Protein AF-L1IM01-F1 (afdb_monomer_lite)

Radius of gyration: 44.78 Å; chains: 1; bounding box: 103×91×122 Å

Structure (mmCIF, N/CA/C/O backbone):
data_AF-L1IM01-F1
#
_entry.id   AF-L1IM01-F1
#
loop_
_atom_site.group_PDB
_atom_site.id
_atom_site.type_symbol
_atom_site.label_atom_id
_atom_site.label_alt_id
_atom_site.label_comp_id
_atom_site.label_asym_id
_atom_site.label_entity_id
_atom_site.label_seq_id
_atom_site.pdbx_PDB_ins_code
_atom_site.Cartn_x
_atom_site.Cartn_y
_atom_site.Cartn_z
_atom_site.occupancy
_atom_site.B_iso_or_equiv
_atom_site.auth_seq_id
_atom_site.auth_comp_id
_atom_site.auth_asym_id
_atom_site.auth_atom_id
_atom_site.pdbx_PDB_model_num
ATOM 1 N N . MET A 1 1 ? -4.701 59.726 22.474 1.00 32.50 1 MET A N 1
ATOM 2 C CA . MET A 1 1 ? -5.025 58.864 23.628 1.00 32.50 1 MET A CA 1
ATOM 3 C C . MET A 1 1 ? -6.215 58.019 23.221 1.00 32.50 1 MET A C 1
ATOM 5 O O . MET A 1 1 ? -7.288 58.574 23.057 1.00 32.50 1 MET A O 1
ATOM 9 N N . ALA A 1 2 ? -5.996 56.740 22.923 1.00 28.56 2 ALA A N 1
ATOM 10 C CA . ALA A 1 2 ? -7.061 55.794 22.600 1.00 28.56 2 ALA A CA 1
ATOM 11 C C . ALA A 1 2 ? -7.209 54.854 23.800 1.00 28.56 2 ALA A C 1
ATOM 13 O O . ALA A 1 2 ? -6.206 54.320 24.277 1.00 28.56 2 ALA A O 1
ATOM 14 N N . GLU A 1 3 ? -8.427 54.742 24.324 1.00 34.56 3 GLU A N 1
ATOM 15 C CA . GLU A 1 3 ? -8.727 53.979 25.531 1.00 34.56 3 GLU A CA 1
ATOM 16 C C . GLU A 1 3 ? -8.443 52.489 25.339 1.00 34.56 3 GLU A C 1
ATOM 18 O O . GLU A 1 3 ? -8.772 51.875 24.322 1.00 34.56 3 GLU A O 1
ATOM 23 N N . PHE A 1 4 ? -7.792 51.921 26.350 1.00 34.50 4 PHE A N 1
ATOM 24 C CA . PHE A 1 4 ? -7.497 50.502 26.442 1.00 34.50 4 PHE A CA 1
ATOM 25 C C . PHE A 1 4 ? -8.826 49.744 26.624 1.00 34.50 4 PHE A C 1
ATOM 27 O O . PHE A 1 4 ? -9.566 50.072 27.551 1.00 34.50 4 PHE A O 1
ATOM 34 N N . PRO A 1 5 ? -9.176 48.757 25.777 1.00 50.53 5 PRO A N 1
ATOM 35 C CA . PRO A 1 5 ? -10.494 48.132 25.842 1.00 50.53 5 PRO A CA 1
ATOM 36 C C . PRO A 1 5 ? -10.705 47.406 27.175 1.00 50.53 5 PRO A C 1
ATOM 38 O O . PRO A 1 5 ? -9.926 46.516 27.524 1.00 50.53 5 PRO A O 1
ATOM 41 N N . GLN A 1 6 ? -11.791 47.748 27.876 1.00 43.81 6 GLN A N 1
ATOM 42 C CA . GLN A 1 6 ? -12.185 47.215 29.191 1.00 43.81 6 GLN A CA 1
ATOM 43 C C . GLN A 1 6 ? -12.119 45.676 29.267 1.00 43.81 6 GLN A C 1
ATOM 45 O O . GLN A 1 6 ? -11.682 45.117 30.266 1.00 43.81 6 GLN A O 1
ATOM 50 N N . VAL A 1 7 ? -12.417 44.993 28.157 1.00 44.59 7 VAL A N 1
ATOM 51 C CA . VAL A 1 7 ? -12.363 43.527 28.009 1.00 44.59 7 VAL A CA 1
ATOM 52 C C . VAL A 1 7 ? -10.981 42.941 28.334 1.00 44.59 7 VAL A C 1
ATOM 54 O O . VAL A 1 7 ? -10.880 41.853 28.900 1.00 44.59 7 VAL A O 1
ATOM 57 N N . TRP A 1 8 ? -9.900 43.653 28.006 1.00 46.19 8 TRP A N 1
ATOM 58 C CA . TRP A 1 8 ? -8.539 43.214 28.323 1.00 46.19 8 TRP A CA 1
ATOM 59 C C . TRP A 1 8 ? -8.187 43.439 29.790 1.00 46.19 8 TRP A C 1
ATOM 61 O O . TRP A 1 8 ? -7.461 42.632 30.372 1.00 46.19 8 TRP A O 1
ATOM 71 N N . LEU A 1 9 ? -8.725 44.498 30.397 1.00 50.19 9 LEU A N 1
ATOM 72 C CA . LEU A 1 9 ? -8.565 44.762 31.822 1.00 50.19 9 LEU A CA 1
ATOM 73 C C . LEU A 1 9 ? -9.321 43.712 32.646 1.00 50.19 9 LEU A C 1
ATOM 75 O O . LEU A 1 9 ? -8.747 43.139 33.568 1.00 50.19 9 LEU A O 1
ATOM 79 N N . ASP A 1 10 ? -10.540 43.363 32.238 1.00 49.91 10 ASP A N 1
ATOM 80 C CA . ASP A 1 10 ? -11.359 42.328 32.877 1.00 49.91 10 ASP A CA 1
ATOM 81 C C . ASP A 1 10 ? -10.718 40.939 32.755 1.00 49.91 10 ASP A C 1
ATOM 83 O O . ASP A 1 10 ? -10.704 40.165 33.714 1.00 49.91 10 ASP A O 1
ATOM 87 N N . TYR A 1 11 ? -10.093 40.637 31.612 1.00 44.22 11 TYR A N 1
ATOM 88 C CA . TYR A 1 11 ? -9.319 39.409 31.426 1.00 44.22 11 TYR A CA 1
ATOM 89 C C . TYR A 1 11 ? -8.069 39.362 32.323 1.00 44.22 11 TYR A C 1
ATOM 91 O O . TYR A 1 11 ? -7.767 38.324 32.917 1.00 44.22 11 TYR A O 1
ATOM 99 N N . LEU A 1 12 ? -7.352 40.480 32.473 1.00 44.88 12 LEU A N 1
ATOM 100 C CA . LEU A 1 12 ? -6.171 40.576 33.341 1.00 44.88 12 LEU A CA 1
ATOM 101 C C . LEU A 1 12 ? -6.541 40.502 34.833 1.00 44.88 12 LEU A C 1
ATOM 103 O O . LEU A 1 12 ? -5.864 39.820 35.608 1.00 44.88 12 LEU A O 1
ATOM 107 N N . VAL A 1 13 ? -7.645 41.130 35.238 1.00 54.41 13 VAL A N 1
ATOM 108 C CA . VAL A 1 13 ? -8.192 41.049 36.601 1.00 54.41 13 VAL A CA 1
ATOM 109 C C . VAL A 1 13 ? -8.675 39.624 36.902 1.00 54.41 13 VAL A C 1
ATOM 111 O O . VAL A 1 13 ? -8.280 39.049 37.915 1.00 54.41 13 VAL A O 1
ATOM 114 N N . ALA A 1 14 ? -9.408 38.979 35.991 1.00 47.88 14 ALA A N 1
ATOM 115 C CA . ALA A 1 14 ? -9.826 37.583 36.149 1.00 47.88 14 ALA A CA 1
ATOM 116 C C . ALA A 1 14 ? -8.636 36.603 36.181 1.00 47.88 14 ALA A C 1
ATOM 118 O O . ALA A 1 14 ? -8.644 35.622 36.930 1.00 47.88 14 ALA A O 1
ATOM 119 N N . SER A 1 15 ? -7.580 36.870 35.405 1.00 39.72 15 SER A N 1
ATOM 120 C CA . SER A 1 15 ? -6.385 36.024 35.367 1.00 39.72 15 SER A CA 1
ATOM 121 C C . SER A 1 15 ? -5.456 36.229 36.573 1.00 39.72 15 SER A C 1
ATOM 123 O O . SER A 1 15 ? -4.701 35.313 36.903 1.00 39.72 15 SER A O 1
ATOM 125 N N . SER A 1 16 ? -5.510 37.386 37.243 1.00 41.72 16 SER A N 1
ATOM 126 C CA . SER A 1 16 ? -4.731 37.686 38.459 1.00 41.72 16 SER A CA 1
ATOM 127 C C . SER A 1 16 ? -5.384 37.179 39.751 1.00 41.72 16 SER A C 1
ATOM 129 O O . SER A 1 16 ? -4.685 36.945 40.734 1.00 41.72 16 SER A O 1
ATOM 131 N N . GLN A 1 17 ? -6.697 36.923 39.742 1.00 48.38 17 GLN A N 1
ATOM 132 C CA . GLN A 1 17 ? -7.424 36.323 40.870 1.00 48.38 17 GLN A CA 1
ATOM 133 C C . GLN A 1 17 ? -7.305 34.785 40.933 1.00 48.38 17 GLN A C 1
ATOM 135 O O . GLN A 1 17 ? -7.686 34.157 41.924 1.00 48.38 17 GLN A O 1
ATOM 140 N N . GLY A 1 18 ? -6.745 34.145 39.901 1.00 44.31 18 GLY A N 1
ATOM 141 C CA . GLY A 1 18 ? -6.463 32.710 39.901 1.00 44.31 18 GLY A CA 1
ATOM 142 C C . GLY A 1 18 ? -5.212 32.368 40.716 1.00 44.31 18 GLY A C 1
ATOM 143 O O . GLY A 1 18 ? -4.132 32.876 40.428 1.00 44.31 18 GLY A O 1
ATOM 144 N N . LYS A 1 19 ? -5.331 31.462 41.704 1.00 41.28 19 LYS A N 1
ATOM 145 C CA . LYS A 1 19 ? -4.201 30.947 42.511 1.00 41.28 19 LYS A CA 1
ATOM 146 C C . LYS A 1 19 ? -2.982 30.633 41.622 1.00 41.28 19 LYS A C 1
ATOM 148 O O . LYS A 1 19 ? -3.082 29.846 40.677 1.00 41.28 19 LYS A O 1
ATOM 153 N N . GLY A 1 20 ? -1.840 31.242 41.956 1.00 46.25 20 GLY A N 1
ATOM 154 C CA . GLY A 1 20 ? -0.630 31.413 41.131 1.00 46.25 20 GLY A CA 1
ATOM 155 C C . GLY A 1 20 ? 0.156 30.168 40.694 1.00 46.25 20 GLY A C 1
ATOM 156 O O . GLY A 1 20 ? 1.325 30.293 40.346 1.00 46.25 20 GLY A O 1
ATOM 157 N N . HIS A 1 21 ? -0.455 28.983 40.662 1.00 43.81 21 HIS A N 1
ATOM 158 C CA . HIS A 1 21 ? 0.181 27.748 40.190 1.00 43.81 21 HIS A CA 1
ATOM 159 C C . HIS A 1 21 ? -0.423 27.186 38.903 1.00 43.81 21 HIS A C 1
ATOM 161 O O . HIS A 1 21 ? 0.172 26.307 38.300 1.00 43.81 21 HIS A O 1
ATOM 167 N N . ARG A 1 22 ? -1.524 27.735 38.375 1.00 44.56 22 ARG A N 1
ATOM 168 C CA . ARG A 1 22 ? -2.236 27.126 37.232 1.00 44.56 22 ARG A CA 1
ATOM 169 C C . ARG A 1 22 ? -1.385 26.972 35.961 1.00 44.56 22 ARG A C 1
ATOM 171 O O . ARG A 1 22 ? -1.514 25.977 35.248 1.00 44.56 22 ARG A O 1
ATOM 178 N N . LEU A 1 23 ? -0.502 27.935 35.687 1.00 41.69 23 LEU A N 1
ATOM 179 C CA . LEU A 1 23 ? 0.423 27.874 34.550 1.00 41.69 23 LEU A CA 1
ATOM 180 C C . LEU A 1 23 ? 1.587 26.905 34.819 1.00 41.69 23 LEU A C 1
ATOM 182 O O . LEU A 1 23 ? 1.996 26.175 33.923 1.00 41.69 23 LEU A O 1
ATOM 186 N N . GLN A 1 24 ? 2.076 26.861 36.062 1.00 43.66 24 GLN A N 1
ATOM 187 C CA . GLN A 1 24 ? 3.144 25.965 36.507 1.00 43.66 24 GLN A CA 1
ATOM 188 C C . GLN A 1 24 ? 2.681 24.503 36.543 1.00 43.66 24 GLN A C 1
ATOM 190 O O . GLN A 1 24 ? 3.373 23.647 36.007 1.00 43.66 24 GLN A O 1
ATOM 195 N N . ASP A 1 25 ? 1.475 24.238 37.041 1.00 47.69 25 ASP A N 1
ATOM 196 C CA . ASP A 1 25 ? 0.824 22.926 37.038 1.00 47.69 25 ASP A CA 1
ATOM 197 C C . ASP A 1 25 ? 0.539 22.459 35.608 1.00 47.69 25 ASP A C 1
ATOM 199 O O . ASP A 1 25 ? 0.701 21.285 35.286 1.00 47.69 25 ASP A O 1
ATOM 203 N N . SER A 1 26 ? 0.168 23.382 34.712 1.00 46.34 26 SER A N 1
ATOM 204 C CA . SER A 1 26 ? -0.025 23.071 33.291 1.00 46.34 26 SER A CA 1
ATOM 205 C C . SER A 1 26 ? 1.301 22.762 32.586 1.00 46.34 26 SER A C 1
ATOM 207 O O . SER A 1 26 ? 1.350 21.857 31.753 1.00 46.34 26 SER A O 1
ATOM 209 N N . LEU A 1 27 ? 2.384 23.459 32.944 1.00 44.25 27 LEU A N 1
ATOM 210 C CA . LEU A 1 27 ? 3.732 23.233 32.413 1.00 44.25 27 LEU A CA 1
ATOM 211 C C . LEU A 1 27 ? 4.379 21.957 32.973 1.00 44.25 27 LEU A C 1
ATOM 213 O O . LEU A 1 27 ? 4.959 21.196 32.203 1.00 44.25 27 LEU A O 1
ATOM 217 N N . GLU A 1 28 ? 4.237 21.658 34.265 1.00 48.12 28 GLU A N 1
ATOM 218 C CA . GLU A 1 28 ? 4.699 20.400 34.869 1.00 48.12 28 GLU A CA 1
ATOM 219 C C . GLU A 1 28 ? 3.874 19.207 34.377 1.00 48.12 28 GLU A C 1
ATOM 221 O O . GLU A 1 28 ? 4.444 18.158 34.060 1.00 48.12 28 GLU A O 1
ATOM 226 N N . ALA A 1 29 ? 2.557 19.365 34.199 1.00 51.66 29 ALA A N 1
ATOM 227 C CA . ALA A 1 29 ? 1.712 18.362 33.553 1.00 51.66 29 ALA A CA 1
ATOM 228 C C . ALA A 1 29 ? 2.101 18.147 32.081 1.00 51.66 29 ALA A C 1
ATOM 230 O O . ALA A 1 29 ? 2.089 17.014 31.602 1.00 51.66 29 ALA A O 1
ATOM 231 N N . ALA A 1 30 ? 2.482 19.198 31.350 1.00 43.62 30 ALA A N 1
ATOM 232 C CA . ALA A 1 30 ? 2.964 19.080 29.975 1.00 43.62 30 ALA A CA 1
ATOM 233 C C . ALA A 1 30 ? 4.347 18.409 29.905 1.00 43.62 30 ALA A C 1
ATOM 235 O O . ALA A 1 30 ? 4.568 17.522 29.078 1.00 43.62 30 ALA A O 1
ATOM 236 N N . TRP A 1 31 ? 5.266 18.755 30.807 1.00 45.91 31 TRP A N 1
ATOM 237 C CA . TRP A 1 31 ? 6.619 18.196 30.833 1.00 45.91 31 TRP A CA 1
ATOM 238 C C . TRP A 1 31 ? 6.627 16.715 31.237 1.00 45.91 31 TRP A C 1
ATOM 240 O O . TRP A 1 31 ? 7.283 15.891 30.596 1.00 45.91 31 TRP A O 1
ATOM 250 N N . THR A 1 32 ? 5.803 16.334 32.216 1.00 50.44 32 THR A N 1
ATOM 251 C CA . THR A 1 32 ? 5.577 14.926 32.585 1.00 50.44 32 THR A CA 1
ATOM 252 C C . THR A 1 32 ? 4.856 14.135 31.483 1.00 50.44 32 THR A C 1
ATOM 254 O O . THR A 1 32 ? 5.145 12.950 31.287 1.00 50.44 32 THR A O 1
ATOM 257 N N . LYS A 1 33 ? 3.993 14.768 30.674 1.00 51.75 33 LYS A N 1
ATOM 258 C CA . LYS A 1 33 ? 3.391 14.156 29.467 1.00 51.75 33 LYS A CA 1
ATOM 259 C C . LYS A 1 33 ? 4.405 13.883 28.351 1.00 51.75 33 LYS A C 1
ATOM 261 O O . LYS A 1 33 ? 4.327 12.838 27.708 1.00 51.75 33 LYS A O 1
ATOM 266 N N . ILE A 1 34 ? 5.379 14.771 28.152 1.00 42.12 34 ILE A N 1
ATOM 267 C CA . ILE A 1 34 ? 6.451 14.603 27.154 1.00 42.12 34 ILE A CA 1
ATOM 268 C C . ILE A 1 34 ? 7.449 13.527 27.602 1.00 42.12 34 ILE A C 1
ATOM 270 O O . ILE A 1 34 ? 7.814 12.651 26.817 1.00 42.12 34 ILE A O 1
ATOM 274 N N . ALA A 1 35 ? 7.840 13.535 28.881 1.00 46.06 35 ALA A N 1
ATOM 275 C CA . ALA A 1 35 ? 8.733 12.528 29.455 1.00 46.06 35 ALA A CA 1
ATOM 276 C C . ALA A 1 35 ? 8.106 11.119 29.502 1.00 46.06 35 ALA A C 1
ATOM 278 O O . ALA A 1 35 ? 8.828 10.126 29.451 1.00 46.06 35 ALA A O 1
ATOM 279 N N . SER A 1 36 ? 6.772 11.013 29.540 1.00 51.41 36 SER A N 1
ATOM 280 C CA . SER A 1 36 ? 6.044 9.733 29.590 1.00 51.41 36 SER A CA 1
ATOM 281 C C . SER A 1 36 ? 5.772 9.078 28.225 1.00 51.41 36 SER A C 1
ATOM 283 O O . SER A 1 36 ? 4.964 8.156 28.149 1.00 51.41 36 SER A O 1
ATOM 285 N N . GLN A 1 37 ? 6.443 9.510 27.145 1.00 46.50 37 GLN A N 1
ATOM 286 C CA . GLN A 1 37 ? 6.308 8.935 25.791 1.00 46.50 37 GLN A CA 1
ATOM 287 C C . GLN A 1 37 ? 4.860 8.897 25.250 1.00 46.50 37 GLN A C 1
ATOM 289 O O . GLN A 1 37 ? 4.517 8.063 24.409 1.00 46.50 37 GLN A O 1
ATOM 294 N N . LYS A 1 38 ? 3.985 9.819 25.671 1.00 52.22 38 LYS A N 1
ATOM 295 C CA . LYS A 1 38 ? 2.612 9.920 25.146 1.00 52.22 38 LYS A CA 1
ATOM 296 C C . LYS A 1 38 ? 2.578 10.674 23.811 1.00 52.22 38 LYS A C 1
ATOM 298 O O . LYS A 1 38 ? 2.015 11.760 23.704 1.00 52.22 38 LYS A O 1
ATOM 303 N N . LEU A 1 39 ? 3.150 10.059 22.773 1.00 47.97 39 LEU A N 1
ATOM 304 C CA . LEU A 1 39 ? 3.263 10.581 21.398 1.00 47.97 39 LEU A CA 1
ATOM 305 C C . LEU A 1 39 ? 1.923 11.090 20.812 1.00 47.97 39 LEU A C 1
ATOM 307 O O . LEU A 1 39 ? 1.897 11.962 19.950 1.00 47.97 39 LEU A O 1
ATOM 311 N N . PHE A 1 40 ? 0.805 10.539 21.290 1.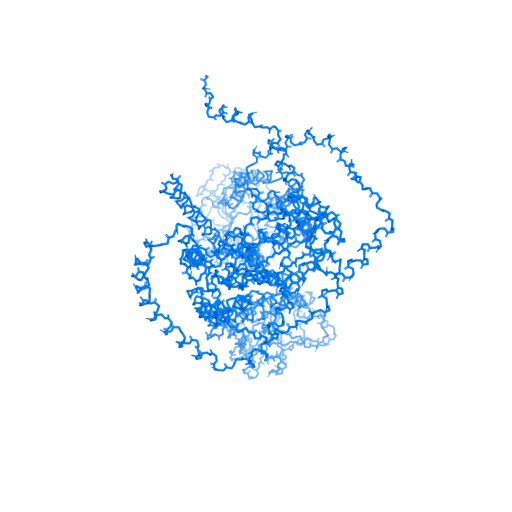00 42.34 40 PHE A N 1
ATOM 312 C CA . PHE A 1 40 ? -0.552 10.825 20.825 1.00 42.34 40 PHE A CA 1
ATOM 313 C C . PHE A 1 40 ? -1.102 12.181 21.300 1.00 42.34 40 PHE A C 1
ATOM 315 O O . PHE A 1 40 ? -1.686 12.907 20.505 1.00 42.34 40 PHE A O 1
ATOM 322 N N . GLU A 1 41 ? -0.877 12.573 22.559 1.00 47.19 41 GLU A N 1
ATOM 323 C CA . GLU A 1 41 ? -1.330 13.887 23.059 1.00 47.19 41 GLU A CA 1
ATOM 324 C C . GLU A 1 41 ? -0.511 15.037 22.449 1.00 47.19 41 GLU A C 1
ATOM 326 O O . GLU A 1 41 ? -1.020 16.136 22.256 1.00 47.19 41 GLU A O 1
ATOM 331 N N . VAL A 1 42 ? 0.733 14.746 22.062 1.00 47.72 42 VAL A N 1
ATOM 332 C CA . VAL A 1 42 ? 1.613 15.620 21.277 1.00 47.72 42 VAL A CA 1
ATOM 333 C C . VAL A 1 42 ? 1.063 15.846 19.860 1.00 47.72 42 VAL A C 1
ATOM 335 O O . VAL A 1 42 ? 0.978 16.991 19.411 1.00 47.72 42 VAL A O 1
ATOM 338 N N . LEU A 1 43 ? 0.618 14.780 19.184 1.00 43.03 43 LEU A N 1
ATOM 339 C CA . LEU A 1 43 ? 0.013 14.829 17.843 1.00 43.03 43 LEU A CA 1
ATOM 340 C C . LEU A 1 43 ? -1.381 15.478 17.812 1.00 43.03 43 LEU A C 1
ATOM 342 O O . LEU A 1 43 ? -1.795 15.976 16.769 1.00 43.03 43 LEU A O 1
ATOM 346 N N . CYS A 1 44 ? -2.098 15.471 18.936 1.00 42.75 44 CYS A N 1
ATOM 347 C CA . CYS A 1 44 ? -3.393 16.139 19.097 1.00 42.75 44 CYS A CA 1
ATOM 348 C C . CYS A 1 44 ? -3.289 17.528 19.746 1.00 42.75 44 CYS A C 1
ATOM 350 O O . CYS A 1 44 ? -4.316 18.157 19.996 1.00 42.75 44 CYS A O 1
ATOM 352 N N . SER A 1 45 ? -2.078 18.002 20.045 1.00 52.56 45 SER A N 1
ATOM 353 C CA . SER A 1 45 ? -1.877 19.348 20.577 1.00 52.56 45 SER A CA 1
ATOM 354 C C . SER A 1 45 ? -2.190 20.399 19.501 1.00 52.56 45 SER A C 1
ATOM 356 O O . SER A 1 45 ? -2.106 20.093 18.311 1.00 52.56 45 SER A O 1
ATOM 358 N N . PRO A 1 46 ? -2.508 21.649 19.881 1.00 41.31 46 PRO A N 1
ATOM 359 C CA . PRO A 1 46 ? -2.719 22.737 18.922 1.00 41.31 46 PRO A CA 1
ATOM 360 C C . PRO A 1 46 ? -1.482 23.057 18.059 1.00 41.31 46 PRO A C 1
ATOM 362 O O . PRO A 1 46 ? -1.612 23.717 17.031 1.00 41.31 46 PRO A O 1
ATOM 365 N N . HIS A 1 47 ? -0.296 22.545 18.420 1.00 46.00 47 HIS A N 1
ATOM 366 C CA . HIS A 1 47 ? 0.964 22.753 17.696 1.00 46.00 47 HIS A CA 1
ATOM 367 C C . HIS A 1 47 ? 1.685 21.427 17.404 1.00 46.00 47 HIS A C 1
ATOM 369 O O . HIS A 1 47 ? 2.843 21.240 17.787 1.00 46.00 47 HIS A O 1
ATOM 375 N N . PRO A 1 48 ? 1.028 20.475 16.721 1.00 45.12 48 PRO A N 1
ATOM 376 C CA . PRO A 1 48 ? 1.493 19.094 16.653 1.00 45.12 48 PRO A CA 1
ATOM 377 C C . PRO A 1 48 ? 2.832 18.975 15.921 1.00 45.12 48 PRO A C 1
ATOM 379 O O . PRO A 1 48 ? 3.623 18.095 16.235 1.00 45.12 48 PRO A O 1
ATOM 382 N N . PHE A 1 49 ? 3.124 19.903 15.009 1.00 43.34 49 PHE A N 1
ATOM 383 C CA . PHE A 1 49 ? 4.354 19.942 14.222 1.00 43.34 49 PHE A CA 1
ATOM 384 C C . PHE A 1 49 ? 5.588 20.330 15.055 1.00 43.34 49 PHE A C 1
ATOM 386 O O . PHE A 1 49 ? 6.629 19.681 14.962 1.00 43.34 49 PHE A O 1
ATOM 393 N N . THR A 1 50 ? 5.458 21.321 15.943 1.00 47.66 50 THR A N 1
ATOM 394 C CA . THR A 1 50 ? 6.518 21.752 16.874 1.00 47.66 50 THR A CA 1
ATOM 395 C C . THR A 1 50 ? 6.888 20.623 17.840 1.00 47.66 50 THR A C 1
ATOM 397 O O . THR A 1 50 ? 8.058 20.371 18.144 1.00 47.66 50 THR A O 1
ATOM 400 N N . TRP A 1 51 ? 5.880 19.867 18.275 1.00 54.88 51 TRP A N 1
ATOM 401 C CA . TRP A 1 51 ? 6.068 18.723 19.158 1.00 54.88 51 TRP A CA 1
ATOM 402 C C . TRP A 1 51 ? 6.570 17.465 18.419 1.00 54.88 51 TRP A C 1
ATOM 404 O O . TRP A 1 51 ? 7.351 16.688 18.964 1.00 54.88 51 TRP A O 1
ATOM 414 N N . PHE A 1 52 ? 6.212 17.296 17.144 1.00 52.38 52 PHE A N 1
ATOM 415 C CA . PHE A 1 52 ? 6.720 16.234 16.268 1.00 52.38 52 PHE A CA 1
ATOM 416 C C . PHE A 1 52 ? 8.221 16.389 15.978 1.00 52.38 52 PHE A C 1
ATOM 418 O O . PHE A 1 52 ? 8.981 15.430 16.113 1.00 52.38 52 PHE A O 1
ATOM 425 N N . LEU A 1 53 ? 8.671 17.616 15.690 1.00 46.41 53 LEU A N 1
ATOM 426 C CA . LEU A 1 53 ? 10.086 17.960 15.487 1.00 46.41 53 LEU A CA 1
ATOM 427 C C . LEU A 1 53 ? 10.928 17.857 16.773 1.00 46.41 53 LEU A C 1
ATOM 429 O O . LEU A 1 53 ? 12.157 17.766 16.725 1.00 46.41 53 LEU A O 1
ATOM 433 N N . SER A 1 54 ? 10.292 17.834 17.949 1.00 50.50 54 SER A N 1
ATOM 434 C CA . SER A 1 54 ? 10.994 17.680 19.226 1.00 50.50 54 SER A CA 1
ATOM 435 C C . SER A 1 54 ? 11.166 16.232 19.700 1.00 50.50 54 SER A C 1
ATOM 437 O O . SER A 1 54 ? 11.987 15.978 20.585 1.00 50.50 54 SER A O 1
ATOM 439 N N . ALA A 1 55 ? 10.496 15.261 19.072 1.00 56.41 55 ALA A N 1
ATOM 440 C CA . ALA A 1 55 ? 10.666 13.845 19.381 1.00 56.41 55 ALA A CA 1
ATOM 441 C C . ALA A 1 55 ? 12.017 13.294 18.877 1.00 56.41 55 ALA A C 1
ATOM 443 O O . ALA A 1 55 ? 12.356 13.398 17.698 1.00 56.41 55 ALA A O 1
ATOM 444 N N . ARG A 1 56 ? 12.775 12.629 19.766 1.00 54.72 56 ARG A N 1
ATOM 445 C CA . ARG A 1 56 ? 14.119 12.081 19.474 1.00 54.72 56 ARG A CA 1
ATOM 446 C C . ARG A 1 56 ? 14.169 11.183 18.233 1.00 54.72 56 ARG A C 1
ATOM 448 O O . ARG A 1 56 ? 15.096 11.323 17.450 1.00 54.72 56 ARG A O 1
ATOM 455 N N . ILE A 1 57 ? 13.185 10.303 18.034 1.00 53.94 57 ILE A N 1
ATOM 456 C CA . ILE A 1 57 ? 13.149 9.375 16.886 1.00 53.94 57 ILE A CA 1
ATOM 457 C C . ILE A 1 57 ? 13.036 10.140 15.561 1.00 53.94 57 ILE A C 1
ATOM 459 O O . ILE A 1 57 ? 13.717 9.800 14.601 1.00 53.94 57 ILE A O 1
ATOM 463 N N . PHE A 1 58 ? 12.234 11.206 15.521 1.00 51.84 58 PHE A N 1
ATOM 464 C CA . PHE A 1 58 ? 12.076 12.026 14.321 1.00 51.84 58 PHE A CA 1
ATOM 465 C C . PHE A 1 58 ? 13.267 12.943 14.081 1.00 51.84 58 PHE A C 1
ATOM 467 O O . PHE A 1 58 ? 13.644 13.124 12.932 1.00 51.84 58 PHE A O 1
ATOM 474 N N . ARG A 1 59 ? 13.922 13.445 15.136 1.00 55.81 59 ARG A N 1
ATOM 475 C CA . ARG A 1 59 ? 15.216 14.132 14.995 1.00 55.81 59 ARG A CA 1
ATOM 476 C C . ARG A 1 59 ? 16.280 13.202 14.424 1.00 55.81 59 ARG A C 1
ATOM 478 O O . ARG A 1 59 ? 16.999 13.610 13.528 1.00 55.81 59 ARG A O 1
ATOM 485 N N . VAL A 1 60 ? 16.344 11.952 14.887 1.00 59.00 60 VAL A N 1
ATOM 486 C CA . VAL A 1 60 ? 17.263 10.943 14.336 1.00 59.00 60 VAL A CA 1
ATOM 487 C C . VAL A 1 60 ? 16.911 10.621 12.885 1.00 59.00 60 VAL A C 1
ATOM 489 O O . VAL A 1 60 ? 17.810 10.606 12.059 1.00 59.00 60 VAL A O 1
ATOM 492 N N . ALA A 1 61 ? 15.630 10.437 12.546 1.00 52.22 61 ALA A N 1
ATOM 493 C CA . ALA A 1 61 ? 15.193 10.206 11.168 1.00 52.22 61 ALA A CA 1
ATOM 494 C C . ALA A 1 61 ? 15.487 11.403 10.250 1.00 52.22 61 ALA A C 1
ATOM 496 O O . ALA A 1 61 ? 15.954 11.205 9.137 1.00 52.22 61 ALA A O 1
ATOM 497 N N . LEU A 1 62 ? 15.274 12.637 10.716 1.00 51.03 62 LEU A N 1
ATOM 498 C CA . LEU A 1 62 ? 15.610 13.859 9.980 1.00 51.03 62 LEU A CA 1
ATOM 499 C C . LEU A 1 62 ? 17.119 14.042 9.828 1.00 51.03 62 LEU A C 1
ATOM 501 O O . LEU A 1 62 ? 17.553 14.461 8.766 1.00 51.03 62 LEU A O 1
ATOM 505 N N . VAL A 1 63 ? 17.918 13.686 10.837 1.00 56.69 63 VAL A N 1
ATOM 506 C CA . VAL A 1 63 ? 19.384 13.648 10.730 1.00 56.69 63 VAL A CA 1
ATOM 507 C C . VAL A 1 63 ? 19.821 12.570 9.741 1.00 56.69 63 VAL A C 1
ATOM 509 O O . VAL A 1 63 ? 20.701 12.834 8.940 1.00 56.69 63 VAL A O 1
ATOM 512 N N . LEU A 1 64 ? 19.186 11.395 9.732 1.00 52.59 64 LEU A N 1
ATOM 513 C CA . LEU A 1 64 ? 19.452 10.324 8.764 1.00 52.59 64 LEU A CA 1
ATOM 514 C C . LEU A 1 64 ? 19.078 10.740 7.341 1.00 52.59 64 LEU A C 1
ATOM 516 O O . LEU A 1 64 ? 19.849 10.502 6.426 1.00 52.59 64 LEU A O 1
ATOM 520 N N . VAL A 1 65 ? 17.934 11.401 7.153 1.00 49.38 65 VAL A N 1
ATOM 521 C CA . VAL A 1 65 ? 17.515 11.958 5.859 1.00 49.38 65 VAL A CA 1
ATOM 522 C C . VAL A 1 65 ? 18.453 13.085 5.432 1.00 49.38 65 VAL A C 1
ATOM 524 O O . VAL A 1 65 ? 18.876 13.104 4.285 1.00 49.38 65 VAL A O 1
ATOM 527 N N . ALA A 1 66 ? 18.840 13.984 6.339 1.00 49.00 66 ALA A N 1
ATOM 528 C CA . ALA A 1 66 ? 19.813 15.035 6.055 1.00 49.00 66 ALA A CA 1
ATOM 529 C C . ALA A 1 66 ? 21.186 14.446 5.700 1.00 49.00 66 ALA A C 1
ATOM 531 O O . ALA A 1 66 ? 21.799 14.894 4.744 1.00 49.00 66 ALA A O 1
ATOM 532 N N . PHE A 1 67 ? 21.634 13.404 6.403 1.00 55.81 67 PHE A N 1
ATOM 533 C CA . PHE A 1 67 ? 22.873 12.683 6.120 1.00 55.81 67 PHE A CA 1
ATOM 534 C C . PHE A 1 67 ? 22.793 11.962 4.769 1.00 55.81 67 PHE A C 1
ATOM 536 O O . PHE A 1 67 ? 23.692 12.099 3.952 1.00 55.81 67 PHE A O 1
ATOM 543 N N . LEU A 1 68 ? 21.687 11.277 4.469 1.00 49.03 68 LEU A N 1
ATOM 544 C CA . LEU A 1 68 ? 21.452 10.652 3.164 1.00 49.03 68 LEU A CA 1
ATOM 545 C C . LEU A 1 68 ? 21.410 11.684 2.033 1.00 49.03 68 LEU A C 1
ATOM 547 O O . LEU A 1 68 ? 21.922 11.406 0.961 1.00 49.03 68 LEU A O 1
ATOM 551 N N . LEU A 1 69 ? 20.857 12.876 2.260 1.00 48.53 69 LEU A N 1
ATOM 552 C CA . LEU A 1 69 ? 20.858 13.964 1.276 1.00 48.53 69 LEU A CA 1
ATOM 553 C C . LEU A 1 69 ? 22.234 14.634 1.128 1.00 48.53 69 LEU A C 1
ATOM 555 O O . LEU A 1 69 ? 22.547 15.126 0.050 1.00 48.53 69 LEU A O 1
ATOM 559 N N . PHE A 1 70 ? 23.047 14.652 2.188 1.00 46.94 70 PHE A N 1
ATOM 560 C CA . PHE A 1 70 ? 24.395 15.232 2.192 1.00 46.94 70 PHE A CA 1
ATOM 561 C C . PHE A 1 70 ? 25.445 14.287 1.585 1.00 46.94 70 PHE A C 1
ATOM 563 O O . PHE A 1 70 ? 26.405 14.748 0.976 1.00 46.94 70 PHE A O 1
ATOM 570 N N . PHE A 1 71 ? 25.255 12.971 1.743 1.00 47.50 71 PHE A N 1
ATOM 571 C CA . PHE A 1 71 ? 26.164 11.921 1.270 1.00 47.50 71 PHE A CA 1
ATOM 572 C C . PHE A 1 71 ? 25.639 11.136 0.059 1.00 47.50 71 PHE A C 1
ATOM 574 O O . PHE A 1 71 ? 26.376 10.306 -0.475 1.00 47.50 71 PHE A O 1
ATOM 581 N N . ALA A 1 72 ? 24.408 11.384 -0.409 1.00 45.28 72 ALA A N 1
ATOM 582 C CA . ALA A 1 72 ? 23.986 10.942 -1.736 1.00 45.28 72 ALA A CA 1
ATOM 583 C C . ALA A 1 72 ? 24.991 11.512 -2.749 1.00 45.28 72 ALA A C 1
ATOM 585 O O . ALA A 1 72 ? 25.210 12.726 -2.741 1.00 45.28 72 ALA A O 1
ATOM 586 N N . PRO A 1 73 ? 25.649 10.664 -3.560 1.00 41.25 73 PRO A N 1
ATOM 587 C CA . PRO A 1 73 ? 26.830 11.051 -4.316 1.00 41.25 73 PRO A CA 1
ATOM 588 C C . PRO A 1 73 ? 26.536 12.307 -5.153 1.00 41.25 73 PRO A C 1
ATOM 590 O O . PRO A 1 73 ? 25.671 12.271 -6.033 1.00 41.25 73 PRO A O 1
ATOM 593 N N . PRO A 1 74 ? 27.235 13.430 -4.896 1.00 42.84 74 PRO A N 1
ATOM 594 C CA . PRO A 1 74 ? 26.961 14.711 -5.546 1.00 42.84 74 PRO A CA 1
ATOM 595 C C . PRO A 1 74 ? 27.367 14.738 -7.028 1.00 42.84 74 PRO A C 1
ATOM 597 O O . PRO A 1 74 ? 27.199 15.761 -7.686 1.00 42.84 74 PRO A O 1
ATOM 600 N N . PHE A 1 75 ? 27.892 13.634 -7.565 1.00 41.84 75 PHE A N 1
ATOM 601 C CA . PHE A 1 75 ? 28.592 13.627 -8.844 1.00 41.84 75 PHE A CA 1
ATOM 602 C C . PHE A 1 75 ? 27.760 13.210 -10.060 1.00 41.84 75 PHE A C 1
ATOM 604 O O . PHE A 1 75 ? 28.152 13.569 -11.162 1.00 41.84 75 PHE A O 1
ATOM 611 N N . GLU A 1 76 ? 26.593 12.570 -9.914 1.00 39.59 76 GLU A N 1
ATOM 612 C CA . GLU A 1 76 ? 25.820 12.154 -11.105 1.00 39.59 76 GLU A CA 1
ATOM 613 C C . GLU A 1 76 ? 24.578 13.010 -11.390 1.00 39.59 76 GLU A C 1
ATOM 615 O O . GLU A 1 76 ? 24.268 13.282 -12.547 1.00 39.59 76 GLU A O 1
ATOM 620 N N . SER A 1 77 ? 23.901 13.542 -10.367 1.00 41.47 77 SER A N 1
ATOM 621 C CA . SER A 1 77 ? 22.650 14.304 -10.564 1.00 41.47 77 SER A CA 1
ATOM 622 C C . SER A 1 77 ? 22.831 15.818 -10.751 1.00 41.47 77 SER A C 1
ATOM 624 O O . SER A 1 77 ? 21.878 16.508 -11.106 1.00 41.47 77 SER A O 1
ATOM 626 N N . ALA A 1 78 ? 24.030 16.363 -10.518 1.00 38.09 78 ALA A N 1
ATOM 627 C CA . ALA A 1 78 ? 24.319 17.787 -10.731 1.00 38.09 78 ALA A CA 1
ATOM 628 C C . ALA A 1 78 ? 24.780 18.108 -12.166 1.00 38.09 78 ALA A C 1
ATOM 630 O O . ALA A 1 78 ? 24.761 19.271 -12.562 1.00 38.09 78 ALA A O 1
ATOM 631 N N . LEU A 1 79 ? 25.163 17.095 -12.952 1.00 38.75 79 LEU A N 1
ATOM 632 C CA . LEU A 1 79 ? 25.610 17.270 -14.339 1.00 38.75 79 LEU A CA 1
ATOM 633 C C . LEU A 1 79 ? 24.472 17.229 -15.368 1.00 38.75 79 LEU A C 1
ATOM 635 O O . LEU A 1 79 ? 24.677 17.643 -16.504 1.00 38.75 79 LEU A O 1
ATOM 639 N N . TRP A 1 80 ? 23.264 16.805 -14.988 1.00 41.03 80 TRP A N 1
ATOM 640 C CA . TRP A 1 80 ? 22.181 16.573 -15.946 1.00 41.03 80 TRP A CA 1
ATOM 641 C C . TRP A 1 80 ? 20.910 17.342 -15.587 1.00 41.03 80 TRP A C 1
ATOM 643 O O . TRP A 1 80 ? 19.939 16.818 -15.058 1.00 41.03 80 TRP A O 1
ATOM 653 N N . SER A 1 81 ? 20.951 18.634 -15.905 1.00 36.91 81 SER A N 1
ATOM 654 C CA . SER A 1 81 ? 19.806 19.414 -16.390 1.00 36.91 81 SER A CA 1
ATOM 655 C C . SER A 1 81 ? 20.329 20.622 -17.183 1.00 36.91 81 SER A C 1
ATOM 657 O O . SER A 1 81 ? 19.892 21.754 -16.993 1.00 36.91 81 SER A O 1
ATOM 659 N N . PHE A 1 82 ? 21.263 20.383 -18.109 1.00 42.34 82 PHE A N 1
ATOM 660 C CA . PHE A 1 82 ? 21.507 21.279 -19.248 1.00 42.34 82 PHE A CA 1
ATOM 661 C C . PHE A 1 82 ? 20.486 21.003 -20.368 1.00 42.34 82 PHE A C 1
ATOM 663 O O . PHE A 1 82 ? 20.811 20.971 -21.553 1.00 42.34 82 PHE A O 1
ATOM 670 N N . GLY A 1 83 ? 19.224 20.771 -19.997 1.00 42.28 83 GLY A N 1
ATOM 671 C CA . GLY A 1 83 ? 18.124 20.710 -20.950 1.00 42.28 83 GLY A CA 1
ATOM 672 C C . GLY A 1 83 ? 17.820 22.118 -21.452 1.00 42.28 83 GLY A C 1
ATOM 673 O O . GLY A 1 83 ? 16.949 22.770 -20.893 1.00 42.28 83 GLY A O 1
ATOM 674 N N . SER A 1 84 ? 18.605 22.624 -22.410 1.00 42.94 84 SER A N 1
ATOM 675 C CA . SER A 1 84 ? 18.220 23.709 -23.346 1.00 42.94 84 SER A CA 1
ATOM 676 C C . SER A 1 84 ? 19.323 24.152 -24.330 1.00 42.94 84 SER A C 1
ATOM 678 O O . SER A 1 84 ? 19.302 25.293 -24.778 1.00 42.94 84 SER A O 1
ATOM 680 N N . ILE A 1 85 ? 20.273 23.290 -24.732 1.00 49.00 85 ILE A N 1
ATOM 681 C CA . ILE A 1 85 ? 21.156 23.604 -25.889 1.00 49.00 85 ILE A CA 1
ATOM 682 C C . ILE A 1 85 ? 21.222 22.471 -26.935 1.00 49.00 85 ILE A C 1
ATOM 684 O O . ILE A 1 85 ? 21.646 22.713 -28.059 1.00 49.00 85 ILE A O 1
ATOM 688 N N . GLN A 1 86 ? 20.685 21.269 -26.674 1.00 50.88 86 GLN A N 1
ATOM 689 C CA . GLN A 1 86 ? 20.625 20.219 -27.712 1.00 50.88 86 GLN A CA 1
ATOM 690 C C . GLN A 1 86 ? 19.771 20.603 -28.941 1.00 50.88 86 GLN A C 1
ATOM 692 O O . GLN A 1 86 ? 20.021 20.090 -30.024 1.00 50.88 86 GLN A O 1
ATOM 697 N N . GLU A 1 87 ? 18.822 21.544 -28.830 1.00 52.59 87 GLU A N 1
ATOM 698 C CA . GLU A 1 87 ? 18.105 22.082 -30.006 1.00 52.59 87 GLU A CA 1
ATOM 699 C C . GLU A 1 87 ? 18.965 23.016 -30.882 1.00 52.59 87 GLU A C 1
ATOM 701 O O . GLU A 1 87 ? 18.658 23.210 -32.062 1.00 52.59 87 GLU A O 1
ATOM 706 N N . ALA A 1 88 ? 20.055 23.581 -30.344 1.00 55.81 88 ALA A N 1
ATOM 707 C CA . ALA A 1 88 ? 20.976 24.426 -31.105 1.00 55.81 88 ALA A CA 1
ATOM 708 C C . ALA A 1 88 ? 21.908 23.602 -32.013 1.00 55.81 88 ALA A C 1
ATOM 710 O O . ALA A 1 88 ? 22.337 24.102 -33.057 1.00 55.81 88 ALA A O 1
ATOM 711 N N . GLU A 1 89 ? 22.167 22.339 -31.653 1.00 62.62 89 GLU A N 1
ATOM 712 C CA . GLU A 1 89 ? 23.005 21.391 -32.391 1.00 62.62 89 GLU A CA 1
ATOM 713 C C . GLU A 1 89 ? 22.193 20.686 -33.491 1.00 62.62 89 GLU A C 1
ATOM 715 O O . GLU A 1 89 ? 21.760 19.543 -33.373 1.00 62.62 89 GLU A O 1
ATOM 720 N N . GLY A 1 90 ? 21.960 21.393 -34.597 1.00 75.56 90 GLY A N 1
ATOM 721 C CA . GLY A 1 90 ? 21.430 20.807 -35.827 1.00 75.56 90 GLY A CA 1
ATOM 722 C C . GLY A 1 90 ? 22.447 20.913 -36.958 1.00 75.56 90 GLY A C 1
ATOM 723 O O . GLY A 1 90 ? 23.078 21.962 -37.092 1.00 75.56 90 GLY A O 1
ATOM 724 N N . PRO A 1 91 ? 22.616 19.880 -37.802 1.00 87.75 91 PRO A N 1
ATOM 725 C CA . PRO A 1 91 ? 23.405 20.037 -39.012 1.00 87.75 91 PRO A CA 1
ATOM 726 C C . PRO A 1 91 ? 22.730 21.063 -39.935 1.00 87.75 91 PRO A C 1
ATOM 728 O O . PRO A 1 91 ? 21.536 20.959 -40.220 1.00 87.75 91 PRO A O 1
ATOM 731 N N . ALA A 1 92 ? 23.489 22.048 -40.408 1.00 93.31 92 ALA A N 1
ATOM 732 C CA . ALA A 1 92 ? 23.001 23.099 -41.297 1.00 93.31 92 ALA A CA 1
ATOM 733 C C . ALA A 1 92 ? 23.897 23.217 -42.535 1.00 93.31 92 ALA A C 1
ATOM 735 O O . ALA A 1 92 ? 25.091 22.924 -42.486 1.00 93.31 92 ALA A O 1
ATOM 736 N N . ARG A 1 93 ? 23.304 23.614 -43.662 1.00 94.12 93 ARG A N 1
ATOM 737 C CA . ARG A 1 93 ? 24.020 23.891 -44.920 1.00 94.12 93 ARG A CA 1
ATOM 738 C C . ARG A 1 93 ? 24.220 25.381 -45.139 1.00 94.12 93 ARG A C 1
ATOM 740 O O . ARG A 1 93 ? 25.192 25.784 -45.766 1.00 94.12 93 ARG A O 1
ATOM 747 N N . TYR A 1 94 ? 23.301 26.191 -44.631 1.00 95.12 94 TYR A N 1
ATOM 748 C CA . TYR A 1 94 ? 23.296 27.631 -44.805 1.00 95.12 94 TYR A CA 1
ATOM 749 C C . TYR A 1 94 ? 23.471 28.309 -43.456 1.00 95.12 94 TYR A C 1
ATOM 751 O O . TYR A 1 94 ? 22.841 27.922 -42.473 1.00 95.12 94 TYR A O 1
ATOM 759 N N . PHE A 1 95 ? 24.303 29.341 -43.424 1.00 94.88 95 PHE A N 1
ATOM 760 C CA . PHE A 1 95 ? 24.538 30.171 -42.253 1.00 94.88 95 PHE A CA 1
ATOM 761 C C . PHE A 1 95 ? 24.442 31.626 -42.671 1.00 94.88 95 PHE A C 1
ATOM 763 O O . PHE A 1 95 ? 25.022 32.010 -43.684 1.00 94.88 95 PHE A O 1
ATOM 770 N N . ARG A 1 96 ? 23.723 32.448 -41.916 1.00 95.12 96 ARG A N 1
ATOM 771 C CA . ARG A 1 96 ? 23.495 33.846 -42.272 1.00 95.12 96 ARG A CA 1
ATOM 772 C C . ARG A 1 96 ? 23.753 34.746 -41.078 1.00 95.12 96 ARG A C 1
ATOM 774 O O . ARG A 1 96 ? 23.244 34.518 -39.985 1.00 95.12 96 ARG A O 1
ATOM 781 N N . PHE A 1 97 ? 24.553 35.775 -41.320 1.00 95.12 97 PHE A N 1
ATOM 782 C CA . PHE A 1 97 ? 24.726 36.911 -40.431 1.00 95.12 97 PHE A CA 1
ATOM 783 C C . PHE A 1 97 ? 24.023 38.116 -41.045 1.00 95.12 97 PHE A C 1
ATOM 785 O O . PHE A 1 97 ? 24.287 38.447 -42.203 1.00 95.12 97 PHE A O 1
ATOM 792 N N . THR A 1 98 ? 23.179 38.799 -40.275 1.00 94.62 98 THR A N 1
ATOM 793 C CA . THR A 1 98 ? 22.501 40.021 -40.728 1.00 94.62 98 THR A CA 1
ATOM 794 C C . THR A 1 98 ? 22.703 41.136 -39.714 1.00 94.62 98 THR A C 1
ATOM 796 O O . THR A 1 98 ? 22.290 41.010 -38.562 1.00 94.62 98 THR A O 1
ATOM 799 N N . ALA A 1 99 ? 23.301 42.249 -40.138 1.00 94.69 99 ALA A N 1
ATOM 800 C CA . ALA A 1 99 ? 23.377 43.450 -39.314 1.00 94.69 99 ALA A CA 1
ATOM 801 C C . ALA A 1 99 ? 22.013 44.155 -39.312 1.00 94.69 99 ALA A C 1
ATOM 803 O O . ALA A 1 99 ? 21.467 44.467 -40.369 1.00 94.69 99 ALA A O 1
ATOM 804 N N . ARG A 1 100 ? 21.458 44.408 -38.124 1.00 94.56 100 ARG A N 1
ATOM 805 C CA . ARG A 1 100 ? 20.172 45.101 -37.939 1.00 94.56 100 ARG A CA 1
ATOM 806 C C . ARG A 1 100 ? 20.366 46.570 -37.569 1.00 94.56 100 ARG A C 1
ATOM 808 O O . ARG A 1 100 ? 19.579 47.411 -38.004 1.00 94.56 100 ARG A O 1
ATOM 815 N N . LYS A 1 101 ? 21.441 46.885 -36.837 1.00 94.19 101 LYS A N 1
ATOM 816 C CA . LYS A 1 101 ? 21.823 48.248 -36.442 1.00 94.19 101 LYS A CA 1
ATOM 817 C C . LYS A 1 101 ? 23.335 48.375 -36.285 1.00 94.19 101 LYS A C 1
ATOM 819 O O . LYS A 1 101 ? 23.949 47.516 -35.656 1.00 94.19 101 LYS A O 1
ATOM 824 N N . LEU A 1 102 ? 23.922 49.446 -36.812 1.00 93.44 102 LEU A N 1
ATOM 825 C CA . LEU A 1 102 ? 25.344 49.780 -36.679 1.00 93.44 102 LEU A CA 1
ATOM 826 C C . LEU A 1 102 ? 25.580 50.852 -35.603 1.00 93.44 102 LEU A C 1
ATOM 828 O O . LEU A 1 102 ? 24.664 51.575 -35.204 1.00 93.44 102 LEU A O 1
ATOM 832 N N . GLN A 1 103 ? 26.825 50.983 -35.145 1.00 91.06 103 GLN A N 1
ATOM 833 C CA . GLN A 1 103 ? 27.211 51.910 -34.076 1.00 91.06 103 GLN A CA 1
ATOM 834 C C . GLN A 1 103 ? 27.016 53.389 -34.450 1.00 91.06 103 GLN A C 1
ATOM 836 O O . GLN A 1 103 ? 26.756 54.212 -33.576 1.00 91.06 103 GLN A O 1
ATOM 841 N N . ASN A 1 104 ? 27.069 53.732 -35.739 1.00 92.12 104 ASN A N 1
ATOM 842 C CA . ASN A 1 104 ? 26.756 55.066 -36.261 1.00 92.12 104 ASN A CA 1
ATOM 843 C C . ASN A 1 104 ? 25.247 55.379 -36.330 1.00 92.12 104 ASN A C 1
ATOM 845 O O . ASN A 1 104 ? 24.874 56.443 -36.818 1.00 92.12 104 ASN A O 1
ATOM 849 N N . GLY A 1 105 ? 24.381 54.468 -35.874 1.00 92.25 105 GLY A N 1
ATOM 850 C CA . GLY A 1 105 ? 22.931 54.652 -35.838 1.00 92.25 105 GLY A CA 1
ATOM 851 C C . GLY A 1 105 ? 22.191 54.231 -37.109 1.00 92.25 105 GLY A C 1
ATOM 852 O O . GLY A 1 105 ? 20.961 54.247 -37.101 1.00 92.25 105 GLY A O 1
ATOM 853 N N . LEU A 1 106 ? 22.890 53.809 -38.173 1.00 94.25 106 LEU A N 1
ATOM 854 C CA . LEU A 1 106 ? 22.240 53.222 -39.349 1.00 94.25 106 LEU A CA 1
ATOM 855 C C . LEU A 1 106 ? 21.537 51.915 -38.958 1.00 94.25 106 LEU A C 1
ATOM 857 O O . LEU A 1 106 ? 22.139 51.051 -38.321 1.00 94.25 106 LEU A O 1
ATOM 861 N N . ALA A 1 107 ? 20.275 51.764 -39.354 1.00 93.88 107 ALA A N 1
ATOM 862 C CA . ALA A 1 107 ? 19.458 50.594 -39.047 1.00 93.88 107 ALA A CA 1
ATOM 863 C C . ALA A 1 107 ? 18.645 50.138 -40.266 1.00 93.88 107 ALA A C 1
ATOM 865 O O . ALA A 1 107 ? 18.330 50.933 -41.157 1.00 93.88 107 ALA A O 1
ATOM 866 N N . GLY A 1 108 ? 18.296 48.850 -40.291 1.00 89.44 108 GLY A N 1
ATOM 867 C CA . GLY A 1 108 ? 17.455 48.254 -41.330 1.00 89.44 108 GLY A CA 1
ATOM 868 C C . GLY A 1 108 ? 18.016 48.450 -42.751 1.00 89.44 108 GLY A C 1
ATOM 869 O O . GLY A 1 108 ? 19.208 48.226 -42.967 1.00 89.44 108 GLY A O 1
ATOM 870 N N . PRO A 1 109 ? 17.201 48.874 -43.736 1.00 90.25 109 PRO A N 1
ATOM 871 C CA . PRO A 1 109 ? 17.614 48.953 -45.143 1.00 90.25 109 PRO A CA 1
ATOM 872 C C . PRO A 1 109 ? 18.662 50.041 -45.433 1.00 90.25 109 PRO A C 1
ATOM 874 O O . PRO A 1 109 ? 19.252 50.046 -46.511 1.00 90.25 109 PRO A O 1
ATOM 877 N N . ALA A 1 110 ? 18.914 50.958 -44.490 1.00 92.31 110 ALA A N 1
ATOM 878 C CA . ALA A 1 110 ? 19.955 51.979 -44.620 1.00 92.31 110 ALA A CA 1
ATOM 879 C C . ALA A 1 110 ? 21.380 51.408 -44.458 1.00 92.31 110 ALA A C 1
ATOM 881 O O . ALA A 1 110 ? 22.362 52.089 -44.758 1.00 92.31 110 ALA A O 1
ATOM 882 N N . ILE A 1 111 ? 21.507 50.163 -43.989 1.00 93.75 111 ILE A N 1
ATOM 883 C CA . ILE A 1 111 ? 22.783 49.465 -43.856 1.00 93.75 111 ILE A CA 1
ATOM 884 C C . ILE A 1 111 ? 23.228 48.985 -45.242 1.00 93.75 111 ILE A C 1
ATOM 886 O O . ILE A 1 111 ? 22.580 48.149 -45.866 1.00 93.75 111 ILE A O 1
ATOM 890 N N . THR A 1 112 ? 24.343 49.535 -45.729 1.00 91.31 112 THR A N 1
ATOM 891 C CA . THR A 1 112 ? 24.937 49.195 -47.036 1.00 91.31 112 THR A CA 1
ATOM 892 C C . THR A 1 112 ? 26.061 48.163 -46.955 1.00 91.31 112 THR A C 1
ATOM 894 O O . THR A 1 112 ? 26.467 47.614 -47.983 1.00 91.31 112 THR A O 1
ATOM 897 N N . SER A 1 113 ? 26.545 47.885 -45.741 1.00 91.19 113 SER A N 1
ATOM 898 C CA . SER A 1 113 ? 27.519 46.843 -45.429 1.00 91.19 113 SER A CA 1
ATOM 899 C C . SER A 1 113 ? 27.241 46.268 -44.034 1.00 91.19 113 SER A C 1
ATOM 901 O O . SER A 1 113 ? 26.954 47.045 -43.124 1.00 91.19 113 SER A O 1
ATOM 903 N N . PRO A 1 114 ? 27.383 44.946 -43.813 1.00 91.44 114 PRO A N 1
ATOM 904 C CA . PRO A 1 114 ? 27.129 44.297 -42.521 1.00 91.44 114 PRO A CA 1
ATOM 905 C C . PRO A 1 114 ? 28.110 44.696 -41.404 1.00 91.44 114 PRO A C 1
ATOM 907 O O . PRO A 1 114 ? 27.956 44.248 -40.271 1.00 91.44 114 PRO A O 1
ATOM 910 N N . GLY A 1 115 ? 29.143 45.490 -41.703 1.00 90.69 115 GLY A N 1
ATOM 911 C CA . GLY A 1 115 ? 30.063 45.985 -40.677 1.00 90.69 115 GLY A CA 1
ATOM 912 C C . GLY A 1 115 ? 31.091 44.970 -40.174 1.00 90.69 115 GLY A C 1
ATOM 913 O O . GLY A 1 115 ? 31.820 45.257 -39.228 1.00 90.69 115 GLY A O 1
ATOM 914 N N . ILE A 1 116 ? 31.175 43.794 -40.802 1.00 91.75 116 ILE A N 1
ATOM 915 C CA . ILE A 1 116 ? 32.117 42.721 -40.460 1.00 91.75 116 ILE A CA 1
ATOM 916 C C . ILE A 1 116 ? 32.994 42.356 -41.665 1.00 91.75 116 ILE A C 1
ATOM 918 O O . ILE A 1 116 ? 32.554 42.456 -42.811 1.00 91.75 116 ILE A O 1
ATOM 922 N N . GLN A 1 117 ? 34.242 41.955 -41.415 1.00 90.38 117 GLN A N 1
ATOM 923 C CA . GLN A 1 117 ? 35.189 41.525 -42.447 1.00 90.38 117 GLN A CA 1
ATOM 924 C C . GLN A 1 117 ? 34.904 40.090 -42.887 1.00 90.38 117 GLN A C 1
ATOM 926 O O . GLN A 1 117 ? 34.916 39.801 -44.083 1.00 90.38 117 GLN A O 1
ATOM 931 N N . SER A 1 118 ? 34.650 39.197 -41.929 1.00 89.81 118 SER A N 1
ATOM 932 C CA . SER A 1 118 ? 34.292 37.807 -42.201 1.00 89.81 118 SER A CA 1
ATOM 933 C C . SER A 1 118 ? 33.411 37.223 -41.090 1.00 89.81 118 SER A C 1
ATOM 935 O O . SER A 1 118 ? 33.407 37.707 -39.957 1.00 89.81 118 SER A O 1
ATOM 937 N N . PHE A 1 119 ? 32.632 36.202 -41.440 1.00 92.25 119 PHE A N 1
ATOM 938 C CA . PHE A 1 119 ? 31.698 35.482 -40.572 1.00 92.25 119 PHE A CA 1
ATOM 939 C C . PHE A 1 119 ? 31.792 33.987 -40.859 1.00 92.25 119 PHE A C 1
ATOM 941 O O . PHE A 1 119 ? 31.711 33.629 -42.026 1.00 92.25 119 PHE A O 1
ATOM 948 N N . GLY A 1 120 ? 31.930 33.135 -39.843 1.00 93.38 120 GLY A N 1
ATOM 949 C CA . GLY A 1 120 ? 31.987 31.682 -40.004 1.00 93.38 120 GLY A CA 1
ATOM 950 C C . GLY A 1 120 ? 31.427 30.904 -38.819 1.00 93.38 120 GLY A C 1
ATOM 951 O O . GLY A 1 120 ? 30.815 31.468 -37.911 1.00 93.38 120 GLY A O 1
ATOM 952 N N . VAL A 1 121 ? 31.627 29.588 -38.844 1.00 93.56 121 VAL A N 1
ATOM 953 C CA . VAL A 1 121 ? 31.099 28.637 -37.853 1.00 93.56 121 VAL A CA 1
ATOM 954 C C . VAL A 1 121 ? 32.218 27.898 -37.125 1.00 93.56 121 VAL A C 1
ATOM 956 O O . VAL A 1 121 ? 33.311 27.699 -37.660 1.00 93.56 121 VAL A O 1
ATOM 959 N N . LEU A 1 122 ? 31.944 27.510 -35.882 1.00 91.44 122 LEU A N 1
ATOM 960 C CA . LEU A 1 122 ? 32.838 26.742 -35.019 1.00 91.44 122 LEU A CA 1
ATOM 961 C C . LEU A 1 122 ? 32.378 25.281 -34.963 1.00 91.44 122 LEU A C 1
ATOM 963 O O . LEU A 1 122 ? 31.178 25.013 -34.907 1.00 91.44 122 LEU A O 1
ATOM 967 N N . LYS A 1 123 ? 33.321 24.336 -34.947 1.00 88.56 123 LYS A N 1
ATOM 968 C CA . LYS A 1 123 ? 33.070 22.923 -34.621 1.00 88.56 123 LYS A CA 1
ATOM 969 C C . LYS A 1 123 ? 34.126 22.447 -33.629 1.00 88.56 123 LYS A C 1
ATOM 971 O O . LYS A 1 123 ? 35.286 22.297 -33.992 1.00 88.56 123 LYS A O 1
ATOM 976 N N . GLY A 1 124 ? 33.732 22.228 -32.376 1.00 79.19 124 GLY A N 1
ATOM 977 C CA . GLY A 1 124 ? 34.635 21.793 -31.307 1.00 79.19 124 GLY A CA 1
ATOM 978 C C . GLY A 1 124 ? 35.785 22.775 -31.064 1.00 79.19 124 GLY A C 1
ATOM 979 O O . GLY A 1 124 ? 36.929 22.352 -30.958 1.00 79.19 124 GLY A O 1
ATOM 980 N N . ASN A 1 125 ? 35.492 24.081 -31.039 1.00 78.62 125 ASN A N 1
ATOM 981 C CA . ASN A 1 125 ? 36.457 25.195 -30.939 1.00 78.62 125 ASN A CA 1
ATOM 982 C C . ASN A 1 125 ? 37.382 25.388 -32.148 1.00 78.62 125 ASN A C 1
ATOM 984 O O . ASN A 1 125 ? 38.153 26.348 -32.182 1.00 78.62 125 ASN A O 1
ATOM 988 N N . CYS A 1 126 ? 37.280 24.547 -33.176 1.00 84.75 126 CYS A N 1
ATOM 989 C CA . CYS A 1 126 ? 37.953 24.782 -34.443 1.00 84.75 126 CYS A CA 1
ATOM 990 C C . CYS A 1 126 ? 37.124 25.746 -35.300 1.00 84.75 126 CYS A C 1
ATOM 992 O O . CYS A 1 126 ? 35.948 25.495 -35.572 1.00 84.75 126 CYS A O 1
ATOM 994 N N . MET A 1 127 ? 37.747 26.841 -35.745 1.00 88.94 127 MET A N 1
ATOM 995 C CA . MET A 1 127 ? 37.194 27.675 -36.812 1.00 88.94 127 MET A CA 1
ATOM 996 C C . MET A 1 127 ? 37.218 26.874 -38.100 1.00 88.94 127 MET A C 1
ATOM 998 O O . MET A 1 127 ? 38.282 26.415 -38.513 1.00 88.94 127 MET A O 1
ATOM 1002 N N . ILE A 1 128 ? 36.062 26.710 -38.730 1.00 85.62 128 ILE A N 1
ATOM 1003 C CA . ILE A 1 128 ? 36.007 26.108 -40.055 1.00 85.62 128 ILE A CA 1
ATOM 1004 C C . ILE A 1 128 ? 36.366 27.219 -41.047 1.00 85.62 128 ILE A C 1
ATOM 1006 O O . ILE A 1 128 ? 35.611 28.189 -41.152 1.00 85.62 128 ILE A O 1
ATOM 1010 N N . PRO A 1 129 ? 37.546 27.151 -41.691 1.00 67.25 129 PRO A N 1
ATOM 1011 C CA . PRO A 1 129 ? 38.080 28.262 -42.464 1.00 67.25 129 PRO A CA 1
ATOM 1012 C C . PRO A 1 129 ? 37.190 28.572 -43.671 1.00 67.25 129 PRO A C 1
ATOM 1014 O O . PRO A 1 129 ? 36.682 27.676 -44.341 1.00 67.25 129 PRO A O 1
ATOM 1017 N N . MET A 1 130 ? 37.024 29.864 -43.962 1.00 66.50 130 MET A N 1
ATOM 1018 C CA . MET A 1 130 ? 36.408 30.320 -45.208 1.00 66.50 130 MET A CA 1
ATOM 1019 C C . MET A 1 130 ? 37.416 30.238 -46.365 1.00 66.50 130 MET A C 1
ATOM 1021 O O . MET A 1 130 ? 38.579 30.608 -46.178 1.00 66.50 130 MET A O 1
ATOM 1025 N N . PRO A 1 131 ? 36.985 29.832 -47.570 1.00 53.34 131 PRO A N 1
ATOM 1026 C CA . PRO A 1 131 ? 37.830 29.819 -48.752 1.00 53.34 131 PRO A CA 1
ATOM 1027 C C . PRO A 1 131 ? 38.143 31.257 -49.175 1.00 53.34 131 PRO A C 1
ATOM 1029 O O . PRO A 1 131 ? 37.256 32.104 -49.295 1.00 53.34 131 PRO A O 1
ATOM 1032 N N . GLY A 1 132 ? 39.437 31.534 -49.337 1.00 55.78 132 GLY A N 1
ATOM 1033 C CA . GLY A 1 132 ? 39.975 32.868 -49.622 1.00 55.78 132 GLY A CA 1
ATOM 1034 C C . GLY A 1 132 ? 41.408 33.112 -49.129 1.00 55.78 132 GLY A C 1
ATOM 1035 O O . GLY A 1 132 ? 41.950 34.180 -49.393 1.00 55.78 132 GLY A O 1
ATOM 1036 N N . VAL A 1 133 ? 42.032 32.152 -48.427 1.00 53.03 133 VAL A N 1
ATOM 1037 C CA . VAL A 1 133 ? 43.429 32.265 -47.941 1.00 53.03 133 VAL A CA 1
ATOM 1038 C C . VAL A 1 133 ? 44.325 31.086 -48.371 1.00 53.03 133 VAL A C 1
ATOM 1040 O O . VAL A 1 133 ? 45.545 31.182 -48.281 1.00 53.03 133 VAL A O 1
ATOM 1043 N N . SER A 1 134 ? 43.773 30.004 -48.929 1.00 50.38 134 SER A N 1
ATOM 1044 C CA . SER A 1 134 ? 44.555 28.907 -49.519 1.00 50.38 134 SER A CA 1
ATOM 1045 C C . SER A 1 134 ? 43.831 28.319 -50.731 1.00 50.38 134 SER A C 1
ATOM 1047 O O . SER A 1 134 ? 42.635 28.050 -50.642 1.00 50.38 134 SER A O 1
ATOM 1049 N N . ASN A 1 135 ? 44.548 28.116 -51.840 1.00 53.88 135 ASN A N 1
ATOM 1050 C CA . ASN A 1 135 ? 44.008 27.720 -53.152 1.00 53.88 135 ASN A CA 1
ATOM 1051 C C . ASN A 1 135 ? 43.370 26.311 -53.223 1.00 53.88 135 ASN A C 1
ATOM 1053 O O . ASN A 1 135 ? 42.853 25.972 -54.279 1.00 53.88 135 ASN A O 1
ATOM 1057 N N . ASP A 1 136 ? 43.333 25.525 -52.139 1.00 52.50 136 ASP A N 1
ATOM 1058 C CA . ASP A 1 136 ? 43.011 24.084 -52.206 1.00 52.50 136 ASP A CA 1
ATOM 1059 C C . ASP A 1 136 ? 41.785 23.607 -51.390 1.00 52.50 136 ASP A C 1
ATOM 1061 O O . ASP A 1 136 ? 41.747 22.449 -50.978 1.00 52.50 136 ASP A O 1
ATOM 1065 N N . GLN A 1 137 ? 40.757 24.426 -51.118 1.00 52.72 137 GLN A N 1
ATOM 1066 C CA . GLN A 1 137 ? 39.543 23.916 -50.438 1.00 52.72 137 GLN A CA 1
ATOM 1067 C C . GLN A 1 137 ? 38.221 24.424 -51.042 1.00 52.72 137 GLN A C 1
ATOM 1069 O O . GLN A 1 137 ? 37.899 25.607 -50.987 1.00 52.72 137 GLN A O 1
ATOM 1074 N N . GLU A 1 138 ? 37.441 23.479 -51.576 1.00 53.97 138 GLU A N 1
ATOM 1075 C CA . GLU A 1 138 ? 36.350 23.648 -52.551 1.00 53.97 138 GLU A CA 1
ATOM 1076 C C . GLU A 1 138 ? 34.911 23.671 -51.973 1.00 53.97 138 GLU A C 1
ATOM 1078 O O . GLU A 1 138 ? 33.961 23.480 -52.720 1.00 53.97 138 GLU A O 1
ATOM 1083 N N . HIS A 1 139 ? 34.684 23.877 -50.668 1.00 68.56 139 HIS A N 1
ATOM 1084 C CA . HIS A 1 139 ? 33.383 23.495 -50.061 1.00 68.56 139 HIS A CA 1
ATOM 1085 C C . HIS A 1 139 ? 32.529 24.602 -49.421 1.00 68.56 139 HIS A C 1
ATOM 1087 O O . HIS A 1 139 ? 31.519 24.288 -48.779 1.00 68.56 139 HIS A O 1
ATOM 1093 N N . PHE A 1 140 ? 32.887 25.883 -49.576 1.00 74.12 140 PHE A N 1
ATOM 1094 C CA . PHE A 1 140 ? 32.053 26.987 -49.081 1.00 74.12 140 PHE A CA 1
ATOM 1095 C C . PHE A 1 140 ? 31.916 28.133 -50.084 1.00 74.12 140 PHE A C 1
ATOM 1097 O O . PHE A 1 140 ? 32.896 28.631 -50.628 1.00 74.12 140 PHE A O 1
ATOM 1104 N N . TYR A 1 141 ? 30.691 28.627 -50.247 1.00 79.56 141 TYR A N 1
ATOM 1105 C CA . TYR A 1 141 ? 30.390 29.784 -51.086 1.00 79.56 141 TYR A CA 1
ATOM 1106 C C . TYR A 1 141 ? 29.918 30.939 -50.207 1.00 79.56 141 TYR A C 1
ATOM 1108 O O . TYR A 1 141 ? 28.921 30.823 -49.487 1.00 79.56 141 TYR A O 1
ATOM 1116 N N . VAL A 1 142 ? 30.634 32.065 -50.265 1.00 82.44 142 VAL A N 1
ATOM 1117 C CA . VAL A 1 142 ? 30.212 33.310 -49.614 1.00 82.44 142 VAL A CA 1
ATOM 1118 C C . VAL A 1 142 ? 29.305 34.061 -50.579 1.00 82.44 142 VAL A C 1
ATOM 1120 O O . VAL A 1 142 ? 29.769 34.702 -51.521 1.00 82.44 142 VAL A O 1
ATOM 1123 N N . GLN A 1 143 ? 28.000 34.012 -50.338 1.00 83.31 143 GLN A N 1
ATOM 1124 C CA . GLN A 1 143 ? 27.049 34.828 -51.076 1.00 83.31 143 GLN A CA 1
ATOM 1125 C C . GLN A 1 143 ? 26.847 36.140 -50.317 1.00 83.31 143 GLN A C 1
ATOM 1127 O O . GLN A 1 143 ? 26.233 36.190 -49.246 1.00 83.31 143 GLN A O 1
ATOM 1132 N N . ARG A 1 144 ? 27.395 37.230 -50.865 1.00 81.06 144 ARG A N 1
ATOM 1133 C CA . ARG A 1 144 ? 27.148 38.573 -50.335 1.00 81.06 144 ARG A CA 1
ATOM 1134 C C . ARG A 1 144 ? 25.714 38.959 -50.712 1.00 81.06 144 ARG A C 1
ATOM 1136 O O . ARG A 1 144 ? 25.429 39.227 -51.877 1.00 81.06 144 ARG A O 1
ATOM 1143 N N . GLY A 1 145 ? 24.813 38.897 -49.732 1.00 71.88 145 GLY A N 1
ATOM 1144 C CA . GLY A 1 145 ? 23.401 39.229 -49.901 1.00 71.88 145 GLY A CA 1
ATOM 1145 C C . GLY A 1 145 ? 23.186 40.727 -50.117 1.00 71.88 145 GLY A C 1
ATOM 1146 O O . GLY A 1 145 ? 24.128 41.524 -50.103 1.00 71.88 145 GLY A O 1
ATOM 1147 N N . ALA A 1 146 ? 21.930 41.133 -50.306 1.00 69.44 146 ALA A N 1
ATOM 1148 C CA . ALA A 1 146 ? 21.569 42.539 -50.444 1.00 69.44 146 ALA A CA 1
ATOM 1149 C C . ALA A 1 146 ? 21.960 43.334 -49.180 1.00 69.44 146 ALA A C 1
ATOM 1151 O O . ALA A 1 146 ? 21.306 43.248 -48.146 1.00 69.44 146 ALA A O 1
ATO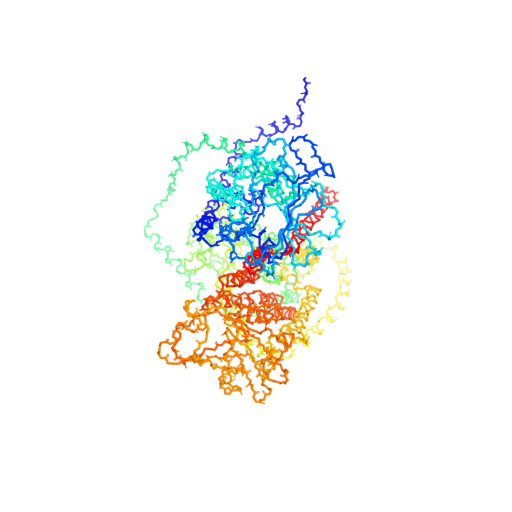M 1152 N N . LYS A 1 147 ? 23.056 44.094 -49.299 1.00 74.25 147 LYS A N 1
ATOM 1153 C CA . LYS A 1 147 ? 23.515 45.261 -48.518 1.00 74.25 147 LYS A CA 1
ATOM 1154 C C . LYS A 1 147 ? 23.663 45.160 -46.980 1.00 74.25 147 LYS A C 1
ATOM 1156 O O . LYS A 1 147 ? 24.449 45.925 -46.443 1.00 74.25 147 LYS A O 1
ATOM 1161 N N . ALA A 1 148 ? 23.091 44.194 -46.262 1.00 89.00 148 ALA A N 1
ATOM 1162 C CA . ALA A 1 148 ? 23.252 44.081 -44.798 1.00 89.00 148 ALA A CA 1
ATOM 1163 C C . ALA A 1 148 ? 23.519 42.658 -44.276 1.00 89.00 148 ALA A C 1
ATOM 1165 O O . ALA A 1 148 ? 23.698 42.474 -43.069 1.00 89.00 148 ALA A O 1
ATOM 1166 N N . SER A 1 149 ? 23.563 41.654 -45.158 1.00 93.31 149 SER A N 1
ATOM 1167 C CA . SER A 1 149 ? 23.727 40.250 -44.775 1.00 93.31 149 SER A CA 1
ATOM 1168 C C . SER A 1 149 ? 24.877 39.544 -45.495 1.00 93.31 149 SER A C 1
ATOM 1170 O O . SER A 1 149 ? 25.205 39.820 -46.653 1.00 93.31 149 SER A O 1
ATOM 1172 N N . LEU A 1 150 ? 25.493 38.602 -44.784 1.00 93.44 150 LEU A N 1
ATOM 1173 C CA . LEU A 1 150 ? 26.484 37.660 -45.296 1.00 93.44 150 LEU A CA 1
ATOM 1174 C C . LEU A 1 150 ? 25.926 36.256 -45.132 1.00 93.44 150 LEU A C 1
ATOM 1176 O O . LEU A 1 150 ? 25.606 35.849 -44.017 1.00 93.44 150 LEU A O 1
ATOM 1180 N N . THR A 1 151 ? 25.808 35.529 -46.241 1.00 93.62 151 THR A N 1
ATOM 1181 C CA . THR A 1 151 ? 25.354 34.138 -46.229 1.00 93.62 151 THR A CA 1
ATOM 1182 C C . THR A 1 151 ? 26.504 33.229 -46.632 1.00 93.62 151 THR A C 1
ATOM 1184 O O . THR A 1 151 ? 27.124 33.418 -47.678 1.00 93.62 151 THR A O 1
ATOM 1187 N N . LEU A 1 152 ? 26.785 32.244 -45.792 1.00 92.62 152 LEU A N 1
ATOM 1188 C CA . LEU A 1 152 ? 27.672 31.133 -46.080 1.00 92.62 152 LEU A CA 1
ATOM 1189 C C . LEU A 1 152 ? 26.841 29.925 -46.474 1.00 92.62 152 LEU A C 1
ATOM 1191 O O . LEU A 1 152 ? 25.924 29.532 -45.753 1.00 92.62 152 LEU A O 1
ATOM 1195 N N . ARG A 1 153 ? 27.206 29.308 -47.591 1.00 93.19 153 ARG A N 1
ATOM 1196 C CA . ARG A 1 153 ? 26.668 28.023 -48.021 1.00 93.19 153 ARG A CA 1
ATOM 1197 C C . ARG A 1 153 ? 27.771 26.978 -47.968 1.00 93.19 153 ARG A C 1
ATOM 1199 O O . ARG A 1 153 ? 28.841 27.210 -48.520 1.00 93.19 153 ARG A O 1
ATOM 1206 N N . SER A 1 154 ? 27.488 25.845 -47.342 1.00 90.50 154 SER A N 1
ATOM 1207 C CA . SER A 1 154 ? 28.294 24.630 -47.410 1.00 90.50 154 SER A CA 1
ATOM 1208 C C . SER A 1 154 ? 27.633 23.620 -48.342 1.00 90.50 154 SER A C 1
ATOM 1210 O O . SER A 1 154 ? 26.406 23.477 -48.338 1.00 90.50 154 SER A O 1
ATOM 1212 N N . ASP A 1 155 ? 28.438 22.891 -49.113 1.00 88.31 155 ASP A N 1
ATOM 1213 C CA . ASP A 1 155 ? 27.940 21.812 -49.978 1.00 88.31 155 ASP A CA 1
ATOM 1214 C C . ASP A 1 155 ? 27.455 20.592 -49.184 1.00 88.31 155 ASP A C 1
ATOM 1216 O O . ASP A 1 155 ? 26.642 19.801 -49.667 1.00 88.31 155 ASP A O 1
ATOM 1220 N N . SER A 1 156 ? 27.905 20.458 -47.934 1.00 88.50 156 SER A N 1
ATOM 1221 C CA . SER A 1 156 ? 27.533 19.366 -47.038 1.00 88.50 156 SER A CA 1
ATOM 1222 C C . SER A 1 156 ? 26.804 19.874 -45.794 1.00 88.50 156 SER A C 1
ATOM 1224 O O . SER A 1 156 ? 26.894 21.039 -45.411 1.00 88.50 156 SER A O 1
ATOM 1226 N N . LEU A 1 157 ? 26.023 18.990 -45.170 1.00 90.44 157 LEU A N 1
ATOM 1227 C CA . LEU A 1 157 ? 25.387 19.270 -43.884 1.00 90.44 157 LEU A CA 1
ATOM 1228 C C . LEU A 1 157 ? 26.467 19.342 -42.804 1.00 90.44 157 LEU A C 1
ATOM 1230 O O . LEU A 1 157 ? 27.092 18.334 -42.476 1.00 90.44 157 LEU A O 1
ATOM 1234 N N . LEU A 1 158 ? 26.670 20.528 -42.243 1.00 90.31 158 LEU A N 1
ATOM 1235 C CA . LEU A 1 158 ? 27.726 20.779 -41.282 1.00 90.31 158 LEU A CA 1
ATOM 1236 C C . LEU A 1 158 ? 27.164 20.831 -39.858 1.00 90.31 158 LEU A C 1
ATOM 1238 O O . LEU A 1 158 ? 26.321 21.664 -39.531 1.00 90.31 158 LEU A O 1
ATOM 1242 N N . SER A 1 159 ? 27.666 19.954 -38.990 1.00 89.31 159 SER A N 1
ATOM 1243 C CA . SER A 1 159 ? 27.488 20.061 -37.539 1.00 89.31 159 SER A CA 1
ATOM 1244 C C . SER A 1 159 ? 28.360 21.197 -36.993 1.00 89.31 159 SER A C 1
ATOM 1246 O O . SER A 1 159 ? 29.568 21.196 -37.250 1.00 89.31 159 SER A O 1
ATOM 1248 N N . PHE A 1 160 ? 27.803 22.104 -36.201 1.00 90.81 160 PHE A N 1
ATOM 1249 C CA . PHE A 1 160 ? 28.535 23.238 -35.641 1.00 90.81 160 PHE A CA 1
ATOM 1250 C C . PHE A 1 160 ? 28.123 23.482 -34.186 1.00 90.81 160 PHE A C 1
ATOM 1252 O O . PHE A 1 160 ? 27.001 23.168 -33.798 1.00 90.81 160 PHE A O 1
ATOM 1259 N N . ASN A 1 161 ? 29.037 24.031 -33.389 1.00 88.31 161 ASN A N 1
ATOM 1260 C CA . ASN A 1 161 ? 28.831 24.353 -31.978 1.00 88.31 161 ASN A CA 1
ATOM 1261 C C . ASN A 1 161 ? 29.058 25.848 -31.670 1.00 88.31 161 ASN A C 1
ATOM 1263 O O . ASN A 1 161 ? 29.250 26.223 -30.516 1.00 88.31 161 ASN A O 1
ATOM 1267 N N . GLY A 1 162 ? 29.036 26.711 -32.687 1.00 91.38 162 GLY A N 1
ATOM 1268 C CA . GLY A 1 162 ? 29.155 28.150 -32.484 1.00 91.38 162 GLY A CA 1
ATOM 1269 C C . GLY A 1 162 ? 29.377 28.944 -33.764 1.00 91.38 162 GLY A C 1
ATOM 1270 O O . GLY A 1 162 ? 29.438 28.386 -34.860 1.00 91.38 162 GLY A O 1
ATOM 1271 N N . PHE A 1 163 ? 29.541 30.254 -33.612 1.00 93.69 163 PHE A N 1
ATOM 1272 C CA . PHE A 1 163 ? 29.851 31.191 -34.693 1.00 93.69 163 PHE A CA 1
ATOM 1273 C C . PHE A 1 163 ? 31.130 31.966 -34.386 1.00 93.69 163 PHE A C 1
ATOM 1275 O O . PHE A 1 163 ? 31.490 32.145 -33.225 1.00 93.69 163 PHE A O 1
ATOM 1282 N N . TYR A 1 164 ? 31.805 32.469 -35.415 1.00 93.69 164 TYR A N 1
ATOM 1283 C CA . TYR A 1 164 ? 32.872 33.447 -35.240 1.00 93.69 164 TYR A CA 1
ATOM 1284 C C . TYR A 1 164 ? 32.727 34.622 -36.207 1.00 93.69 164 TYR A C 1
ATOM 1286 O O . TYR A 1 164 ? 32.203 34.486 -37.313 1.00 93.69 164 TYR A O 1
ATOM 1294 N N . LEU A 1 165 ? 33.190 35.791 -35.775 1.00 92.75 165 LEU A N 1
ATOM 1295 C CA . LEU A 1 165 ? 33.086 37.060 -36.491 1.00 92.75 165 LEU A CA 1
ATOM 1296 C C . LEU A 1 165 ? 34.448 37.760 -36.445 1.00 92.75 165 LEU A C 1
ATOM 1298 O O . LEU A 1 165 ? 35.070 37.828 -35.386 1.00 92.75 165 LEU A O 1
ATOM 1302 N N . ILE A 1 166 ? 34.914 38.288 -37.577 1.00 92.19 166 ILE A N 1
ATOM 1303 C CA . ILE A 1 166 ? 36.140 39.094 -37.660 1.00 92.19 166 ILE A CA 1
ATOM 1304 C C . ILE A 1 166 ? 35.753 40.511 -38.061 1.00 92.19 166 ILE A C 1
ATOM 1306 O O . ILE A 1 166 ? 35.071 40.720 -39.068 1.00 92.19 166 ILE A O 1
ATOM 1310 N N . THR A 1 167 ? 36.181 41.495 -37.278 1.00 90.38 167 THR A N 1
ATOM 1311 C CA . THR A 1 167 ? 35.854 42.906 -37.509 1.00 90.38 167 THR A CA 1
ATOM 1312 C C . THR A 1 167 ? 36.843 43.572 -38.468 1.00 90.38 167 THR A C 1
ATOM 1314 O O . THR A 1 167 ? 38.040 43.282 -38.421 1.00 90.38 167 THR A O 1
ATOM 1317 N N . PRO A 1 168 ? 36.381 44.475 -39.354 1.00 87.50 168 PRO A N 1
ATOM 1318 C CA . PRO A 1 168 ? 37.246 45.139 -40.316 1.00 87.50 168 PRO A CA 1
ATOM 1319 C C . PRO A 1 168 ? 38.148 46.176 -39.640 1.00 87.50 168 PRO A C 1
ATOM 1321 O O . PRO A 1 168 ? 37.859 46.687 -38.560 1.00 87.50 168 PRO A O 1
ATOM 1324 N N . ASN A 1 169 ? 39.227 46.548 -40.328 1.00 85.19 169 ASN A N 1
ATOM 1325 C CA . ASN A 1 169 ? 40.138 47.622 -39.921 1.00 85.19 169 ASN A CA 1
ATOM 1326 C C . ASN A 1 169 ? 39.598 49.028 -40.269 1.00 85.19 169 ASN A C 1
ATOM 1328 O O . ASN A 1 169 ? 40.330 49.863 -40.794 1.00 85.19 169 ASN A O 1
ATOM 1332 N N . ILE A 1 170 ? 38.298 49.262 -40.089 1.00 76.62 170 ILE A N 1
ATOM 1333 C CA . ILE A 1 170 ? 37.612 50.506 -40.481 1.00 76.62 170 ILE A CA 1
ATOM 1334 C C . ILE A 1 170 ? 37.093 51.207 -39.212 1.00 76.62 170 ILE A C 1
ATOM 1336 O O . ILE A 1 170 ? 37.093 50.618 -38.131 1.00 76.62 170 ILE A O 1
ATOM 1340 N N . SER A 1 171 ? 36.700 52.480 -39.326 1.00 76.88 171 SER A N 1
ATOM 1341 C CA . SER A 1 171 ? 36.139 53.283 -38.235 1.00 76.88 171 SER A CA 1
ATOM 1342 C C . SER A 1 171 ? 35.045 52.533 -37.460 1.00 76.88 171 SER A C 1
ATOM 1344 O O . SER A 1 171 ? 34.156 51.906 -38.041 1.00 76.88 171 SER A O 1
ATOM 1346 N N . SER A 1 172 ? 35.100 52.630 -36.127 1.00 77.56 172 SER A N 1
ATOM 1347 C CA . SER A 1 172 ? 34.209 51.924 -35.191 1.00 77.56 172 SER A CA 1
ATOM 1348 C C . SER A 1 172 ? 32.719 52.143 -35.470 1.00 77.56 172 SER A C 1
ATOM 1350 O O . SER A 1 172 ? 31.907 51.264 -35.209 1.00 77.56 172 SER A O 1
ATOM 1352 N N . GLY A 1 173 ? 32.352 53.268 -36.095 1.00 84.06 173 GLY A N 1
ATOM 1353 C CA . GLY A 1 173 ? 30.970 53.590 -36.453 1.00 84.06 173 GLY A CA 1
ATOM 1354 C C . GLY A 1 173 ? 30.268 52.563 -37.353 1.00 84.06 173 GLY A C 1
ATOM 1355 O O . GLY A 1 173 ? 29.042 52.511 -37.348 1.00 84.06 173 GLY A O 1
ATOM 1356 N N . LEU A 1 174 ? 30.999 51.732 -38.102 1.00 88.88 174 LEU A N 1
ATOM 1357 C CA . LEU A 1 174 ? 30.397 50.713 -38.970 1.00 88.88 174 LEU A CA 1
ATOM 1358 C C . LEU A 1 174 ? 30.213 49.347 -38.297 1.00 88.88 174 LEU A C 1
ATOM 1360 O O . LEU A 1 174 ? 29.769 48.423 -38.966 1.00 88.88 174 LEU A O 1
ATOM 1364 N N . LEU A 1 175 ? 30.538 49.190 -37.012 1.00 91.44 175 LEU A N 1
ATOM 1365 C CA . LEU A 1 175 ? 30.421 47.903 -36.321 1.00 91.44 175 LEU A CA 1
ATOM 1366 C C . LEU A 1 175 ? 28.958 47.618 -35.927 1.00 91.44 175 LEU A C 1
ATOM 1368 O O . LEU A 1 175 ? 28.249 48.541 -35.513 1.00 91.44 175 LEU A O 1
ATOM 1372 N N . PRO A 1 176 ? 28.478 46.368 -36.052 1.00 92.19 176 PRO A N 1
ATOM 1373 C CA . PRO A 1 176 ? 27.104 46.011 -35.714 1.00 92.19 176 PRO A CA 1
ATOM 1374 C C . PRO A 1 176 ? 26.880 46.026 -34.195 1.00 92.19 176 PRO A C 1
ATOM 1376 O O . PRO A 1 176 ? 27.628 45.424 -33.429 1.00 92.19 176 PRO A O 1
ATOM 1379 N N . VAL A 1 177 ? 25.818 46.705 -33.764 1.00 91.50 177 VAL A N 1
ATOM 1380 C CA . VAL A 1 177 ? 25.345 46.757 -32.367 1.00 91.50 177 VAL A CA 1
ATOM 1381 C C . VAL A 1 177 ? 24.168 45.802 -32.157 1.00 91.50 177 VAL A C 1
ATOM 1383 O O . VAL A 1 177 ? 24.050 45.189 -31.096 1.00 91.50 177 VAL A O 1
ATOM 1386 N N . GLU A 1 178 ? 23.331 45.639 -33.184 1.00 93.00 178 GLU A N 1
ATOM 1387 C CA . GLU A 1 178 ? 22.240 44.662 -33.221 1.00 93.00 178 GLU A CA 1
ATOM 1388 C C . GLU A 1 178 ? 22.386 43.801 -34.477 1.00 93.00 178 GLU A C 1
ATOM 1390 O O . GLU A 1 178 ? 22.588 44.331 -35.575 1.00 93.00 178 GLU A O 1
ATOM 1395 N N . PHE A 1 179 ? 22.298 42.481 -34.331 1.00 94.19 179 PHE A N 1
ATOM 1396 C CA . PHE A 1 179 ? 22.452 41.537 -35.438 1.00 94.19 179 PHE A CA 1
ATOM 1397 C C . PHE A 1 179 ? 21.651 40.254 -35.208 1.00 94.19 179 PHE A C 1
ATOM 1399 O O . PHE A 1 179 ? 21.198 39.980 -34.099 1.00 94.19 179 PHE A O 1
ATOM 1406 N N . THR A 1 180 ? 21.484 39.454 -36.258 1.00 94.00 180 THR A N 1
ATOM 1407 C CA . THR A 1 180 ? 20.937 38.095 -36.169 1.00 94.00 180 THR A CA 1
ATOM 1408 C C . THR A 1 180 ? 21.956 37.081 -36.684 1.00 94.00 180 THR A C 1
ATOM 1410 O O . THR A 1 180 ? 22.685 37.339 -37.646 1.00 94.00 180 THR A O 1
ATOM 1413 N N . LEU A 1 181 ? 22.029 35.939 -35.998 1.00 94.81 181 LEU A N 1
ATOM 1414 C CA . LEU A 1 181 ? 22.789 34.758 -36.400 1.00 94.81 181 LEU A CA 1
ATOM 1415 C C . LEU A 1 181 ? 21.797 33.664 -36.726 1.00 94.81 181 LEU A C 1
ATOM 1417 O O . LEU A 1 181 ? 20.895 33.401 -35.934 1.00 94.81 181 LEU A O 1
ATOM 1421 N N . GLU A 1 182 ? 21.935 33.060 -37.895 1.00 95.31 182 GLU A N 1
ATOM 1422 C CA . GLU A 1 182 ? 20.900 32.191 -38.427 1.00 95.31 182 GLU A CA 1
ATOM 1423 C C . GLU A 1 182 ? 21.520 30.965 -39.103 1.00 95.31 182 GLU A C 1
ATOM 1425 O O . GLU A 1 182 ? 22.583 31.061 -39.721 1.00 95.31 182 GLU A O 1
ATOM 1430 N N . SER A 1 183 ? 20.866 29.809 -38.993 1.00 95.62 183 SER A N 1
ATOM 1431 C CA . SER A 1 183 ? 21.256 28.581 -39.693 1.00 95.62 183 SER A CA 1
ATOM 1432 C C . SER A 1 183 ? 20.057 27.932 -40.376 1.00 95.62 183 SER A C 1
ATOM 1434 O O . SER A 1 183 ? 18.924 28.072 -39.926 1.00 95.62 183 SER A O 1
ATOM 1436 N N . SER A 1 184 ? 20.284 27.226 -41.478 1.00 95.38 184 SER A N 1
ATOM 1437 C CA . SER A 1 184 ? 19.231 26.499 -42.182 1.00 95.38 184 SER A CA 1
ATOM 1438 C C . SER A 1 184 ? 19.784 25.241 -42.851 1.00 95.38 184 SER A C 1
ATOM 1440 O O . SER A 1 184 ? 20.901 25.226 -43.375 1.00 95.38 184 SER A O 1
ATOM 1442 N N . SER A 1 185 ? 19.013 24.154 -42.822 1.00 93.88 185 SER A N 1
ATOM 1443 C CA . SER A 1 185 ? 19.347 22.903 -43.515 1.00 93.88 185 SER A CA 1
ATOM 1444 C C . SER A 1 185 ? 18.939 22.919 -44.989 1.00 93.88 185 SER A C 1
ATOM 1446 O O . SER A 1 185 ? 19.602 22.283 -45.808 1.00 93.88 185 SER A O 1
ATOM 1448 N N . ASP A 1 186 ? 17.869 23.640 -45.321 1.00 93.44 186 ASP A N 1
ATOM 1449 C CA . ASP A 1 186 ? 17.223 23.666 -46.639 1.00 93.44 186 ASP A CA 1
ATOM 1450 C C . ASP A 1 186 ? 17.341 25.026 -47.347 1.00 93.44 186 ASP A C 1
ATOM 1452 O O . ASP A 1 186 ? 17.259 25.085 -48.570 1.00 93.44 186 ASP A O 1
ATOM 1456 N N . GLY A 1 187 ? 17.629 26.094 -46.602 1.00 92.38 187 GLY A N 1
ATOM 1457 C CA . GLY A 1 187 ? 17.661 27.473 -47.085 1.00 92.38 187 GLY A CA 1
ATOM 1458 C C . GLY A 1 187 ? 16.303 28.174 -46.995 1.00 92.38 187 GLY A C 1
ATOM 1459 O O . GLY A 1 187 ? 16.253 29.384 -47.211 1.00 92.38 187 GLY A O 1
ATOM 1460 N N . GLU A 1 188 ? 15.237 27.454 -46.631 1.00 91.88 188 GLU A N 1
ATOM 1461 C CA . GLU A 1 188 ? 13.848 27.928 -46.547 1.00 91.88 188 GLU A CA 1
ATOM 1462 C C . GLU A 1 188 ? 13.403 28.181 -45.101 1.00 91.88 188 GLU A C 1
ATOM 1464 O O . GLU A 1 188 ? 12.716 29.164 -44.822 1.00 91.88 188 GLU A O 1
ATOM 1469 N N . HIS A 1 189 ? 13.850 27.347 -44.162 1.00 91.00 189 HIS A N 1
ATOM 1470 C CA . HIS A 1 189 ? 13.515 27.460 -42.746 1.00 91.00 189 HIS A CA 1
ATOM 1471 C C . HIS A 1 189 ? 14.764 27.837 -41.958 1.00 91.00 189 HIS A C 1
ATOM 1473 O O . HIS A 1 189 ? 15.706 27.048 -41.831 1.00 91.00 189 HIS A O 1
ATOM 1479 N N . TRP A 1 190 ? 14.786 29.059 -41.434 1.00 94.19 190 TRP A N 1
ATOM 1480 C CA . TRP A 1 190 ? 15.931 29.617 -40.727 1.00 94.19 190 TRP A CA 1
ATOM 1481 C C . TRP A 1 190 ? 15.733 29.524 -39.220 1.00 94.19 190 TRP A C 1
ATOM 1483 O O . TRP A 1 190 ? 14.743 29.989 -38.666 1.00 94.19 190 TRP A O 1
ATOM 1493 N N . ARG A 1 191 ? 16.708 28.933 -38.540 1.00 92.94 191 ARG A N 1
ATOM 1494 C CA . ARG A 1 191 ? 16.840 28.952 -37.087 1.00 92.94 191 ARG A CA 1
ATOM 1495 C C . ARG A 1 191 ? 17.610 30.201 -36.694 1.00 92.94 191 ARG A C 1
ATOM 1497 O O . ARG A 1 191 ? 18.800 30.290 -36.976 1.00 92.94 191 ARG A O 1
ATOM 1504 N N . VAL A 1 192 ? 16.937 31.154 -36.068 1.00 92.56 192 VAL A N 1
ATOM 1505 C CA . VAL A 1 192 ? 17.509 32.390 -35.536 1.00 92.56 192 VAL A CA 1
ATOM 1506 C C . VAL A 1 192 ? 17.984 32.144 -34.110 1.00 92.56 192 VAL A C 1
ATOM 1508 O O . VAL A 1 192 ? 17.205 31.754 -33.240 1.00 92.56 192 VAL A O 1
ATOM 1511 N N . TYR A 1 193 ? 19.262 32.394 -33.862 1.00 91.75 193 TYR A N 1
ATOM 1512 C CA . TYR A 1 193 ? 19.878 32.240 -32.554 1.00 91.75 193 TYR A CA 1
ATOM 1513 C C . TYR A 1 193 ? 19.868 33.567 -31.797 1.00 91.75 193 TYR A C 1
ATOM 1515 O O . TYR A 1 193 ? 20.621 34.490 -32.118 1.00 91.75 193 TYR A O 1
ATOM 1523 N N . VAL A 1 194 ? 19.020 33.645 -30.775 1.00 86.00 194 VAL A N 1
ATOM 1524 C CA . VAL A 1 194 ? 18.740 34.880 -30.040 1.00 86.00 194 VAL A CA 1
ATOM 1525 C C . VAL A 1 194 ? 19.674 34.997 -28.843 1.00 86.00 194 VAL A C 1
ATOM 1527 O O . VAL A 1 194 ? 19.586 34.215 -27.890 1.00 86.00 194 VAL A O 1
ATOM 1530 N N . MET A 1 195 ? 20.559 35.993 -28.879 1.00 82.56 195 MET A N 1
ATOM 1531 C CA . MET A 1 195 ? 21.543 36.261 -27.830 1.00 82.56 195 MET A CA 1
ATOM 1532 C C . MET A 1 195 ? 21.301 37.648 -27.219 1.00 82.56 195 MET A C 1
ATOM 1534 O O . MET A 1 195 ? 21.850 38.645 -27.697 1.00 82.56 195 MET A O 1
ATOM 1538 N N . PRO A 1 196 ? 20.498 37.761 -26.146 1.00 72.81 196 PRO A N 1
ATOM 1539 C CA . PRO A 1 196 ? 20.274 39.045 -25.483 1.00 72.81 196 PRO A CA 1
ATOM 1540 C C . PRO A 1 196 ? 21.563 39.612 -24.865 1.00 72.81 196 PRO A C 1
ATOM 1542 O O . PRO A 1 196 ? 21.630 40.806 -24.582 1.00 72.81 196 PRO A O 1
ATOM 1545 N N . SER A 1 197 ? 22.588 38.770 -24.677 1.00 72.88 197 SER A N 1
ATOM 1546 C CA . SER A 1 197 ? 23.960 39.172 -24.375 1.00 72.88 197 SER A CA 1
ATOM 1547 C C . SER A 1 197 ? 24.958 38.236 -25.070 1.00 72.88 197 SER A C 1
ATOM 1549 O O . SER A 1 197 ? 24.652 37.064 -25.275 1.00 72.88 197 SER A O 1
ATOM 1551 N N . MET A 1 198 ? 26.181 38.706 -25.350 1.00 64.06 198 MET A N 1
ATOM 1552 C CA . MET A 1 198 ? 27.277 37.880 -25.906 1.00 64.06 198 MET A CA 1
ATOM 1553 C C . MET A 1 198 ? 27.677 36.683 -25.019 1.00 64.06 198 MET A C 1
ATOM 1555 O O . MET A 1 198 ? 28.461 35.837 -25.435 1.00 64.06 198 MET A O 1
ATOM 1559 N N . LEU A 1 199 ? 27.162 36.620 -23.788 1.00 64.00 199 LEU A N 1
ATOM 1560 C CA . LEU A 1 199 ? 27.467 35.589 -22.800 1.00 64.00 199 LEU A CA 1
ATOM 1561 C C . LEU A 1 199 ? 26.321 34.585 -22.610 1.00 64.00 199 LEU A C 1
ATOM 1563 O O . LEU A 1 199 ? 26.418 33.740 -21.722 1.00 64.00 199 LEU A O 1
ATOM 1567 N N . SER A 1 200 ? 25.227 34.677 -23.378 1.00 70.00 200 SER A N 1
ATOM 1568 C CA . SER A 1 200 ? 24.089 33.758 -23.250 1.00 70.00 200 SER A CA 1
ATOM 1569 C C . SER A 1 200 ? 23.329 33.532 -24.564 1.00 70.00 200 SER A C 1
ATOM 1571 O O . SER A 1 200 ? 22.860 34.474 -25.200 1.00 70.00 200 SER A O 1
ATOM 1573 N N . LEU A 1 201 ? 23.130 32.260 -24.933 1.00 77.31 201 LEU A N 1
ATOM 1574 C CA . LEU A 1 201 ? 22.076 31.856 -25.869 1.00 77.31 201 LEU A CA 1
ATOM 1575 C C . LEU A 1 201 ? 20.755 31.795 -25.098 1.00 77.31 201 LEU A C 1
ATOM 1577 O O . LEU A 1 201 ? 20.650 31.015 -24.154 1.00 77.31 201 LEU A O 1
ATOM 1581 N N . ALA A 1 202 ? 19.760 32.601 -25.469 1.00 73.00 202 ALA A N 1
ATOM 1582 C CA . ALA A 1 202 ? 18.469 32.597 -24.778 1.00 73.00 202 ALA A CA 1
ATOM 1583 C C . ALA A 1 202 ? 17.449 31.648 -25.410 1.00 73.00 202 ALA A C 1
ATOM 1585 O O . ALA A 1 202 ? 16.752 30.940 -24.686 1.00 73.00 202 ALA A O 1
ATOM 1586 N N . ARG A 1 203 ? 17.327 31.651 -26.744 1.00 80.50 203 ARG A N 1
ATOM 1587 C CA . ARG A 1 203 ? 16.410 30.775 -27.490 1.00 80.50 203 ARG A CA 1
ATOM 1588 C C . ARG A 1 203 ? 16.836 30.606 -28.947 1.00 80.50 203 ARG A C 1
ATOM 1590 O O . ARG A 1 203 ? 17.586 31.428 -29.473 1.00 80.50 203 ARG A O 1
ATOM 1597 N N . VAL A 1 204 ? 16.306 29.569 -29.597 1.00 84.44 204 VAL A N 1
ATOM 1598 C CA . VAL A 1 204 ? 16.373 29.370 -31.051 1.00 84.44 204 VAL A CA 1
ATOM 1599 C C . VAL A 1 204 ? 14.958 29.519 -31.610 1.00 84.44 204 VAL A C 1
ATOM 1601 O O . VAL A 1 204 ? 14.084 28.718 -31.291 1.00 84.44 204 VAL A O 1
ATOM 1604 N N . ALA A 1 205 ? 14.708 30.565 -32.395 1.00 85.44 205 ALA A N 1
ATOM 1605 C CA . ALA A 1 205 ? 13.421 30.790 -33.057 1.00 85.44 205 ALA A CA 1
ATOM 1606 C C . ALA A 1 205 ? 13.469 30.242 -34.489 1.00 85.44 205 ALA A C 1
ATOM 1608 O O . ALA A 1 205 ? 14.510 30.308 -35.134 1.00 85.44 205 ALA A O 1
ATOM 1609 N N . THR A 1 206 ? 12.369 29.695 -35.004 1.00 86.62 206 THR A N 1
ATOM 1610 C CA . THR A 1 206 ? 12.271 29.281 -36.415 1.00 86.62 206 THR A CA 1
ATOM 1611 C C . THR A 1 206 ? 11.504 30.339 -37.197 1.00 86.62 206 THR A C 1
ATOM 1613 O O . THR A 1 206 ? 10.431 30.755 -36.774 1.00 86.62 206 THR A O 1
ATOM 1616 N N . VAL A 1 207 ? 12.078 30.798 -38.307 1.00 87.88 207 VAL A N 1
ATOM 1617 C CA . VAL A 1 207 ? 11.534 31.855 -39.167 1.00 87.88 207 VAL A CA 1
ATOM 1618 C C . VAL A 1 207 ? 11.587 31.374 -40.614 1.00 87.88 207 VAL A C 1
ATOM 1620 O O . VAL A 1 207 ? 12.598 30.818 -41.054 1.00 87.88 207 VAL A O 1
ATOM 1623 N N . SER A 1 208 ? 10.498 31.559 -41.356 1.00 87.44 208 SER A N 1
ATOM 1624 C CA . SER A 1 208 ? 10.430 31.166 -42.769 1.00 87.44 208 SER A CA 1
ATOM 1625 C C . SER A 1 208 ? 11.111 32.213 -43.659 1.00 87.44 208 SER A C 1
ATOM 1627 O O . SER A 1 208 ? 11.185 33.392 -43.309 1.00 87.44 208 SER A O 1
ATOM 1629 N N . VAL A 1 209 ? 11.621 31.821 -44.830 1.00 88.19 209 VAL A N 1
ATOM 1630 C CA . VAL A 1 209 ? 12.165 32.780 -45.809 1.00 88.19 209 VAL A CA 1
ATOM 1631 C C . VAL A 1 209 ? 11.131 33.858 -46.152 1.00 88.19 209 VAL A C 1
ATOM 1633 O O . VAL A 1 209 ? 10.001 33.557 -46.519 1.00 88.19 209 VAL A O 1
ATOM 1636 N N . GLY A 1 210 ? 11.553 35.123 -46.075 1.00 80.94 210 GLY A N 1
ATOM 1637 C CA . GLY A 1 210 ? 10.724 36.290 -46.394 1.00 80.94 210 GLY A CA 1
ATOM 1638 C C . GLY A 1 210 ? 9.997 36.901 -45.194 1.00 80.94 210 GLY A C 1
ATOM 1639 O O . GLY A 1 210 ? 9.487 38.010 -45.316 1.00 80.94 210 GLY A O 1
ATOM 1640 N N . GLU A 1 211 ? 9.990 36.230 -44.042 1.00 87.31 211 GLU A N 1
ATOM 1641 C CA . GLU A 1 211 ? 9.445 36.769 -42.798 1.00 87.31 211 GLU A CA 1
ATOM 1642 C C . GLU A 1 211 ? 10.524 37.563 -42.040 1.00 87.31 211 GLU A C 1
ATOM 1644 O O . GLU A 1 211 ? 11.668 37.118 -41.892 1.00 87.31 211 GLU A O 1
ATOM 1649 N N . ASP A 1 212 ? 10.184 38.774 -41.591 1.00 86.00 212 ASP A N 1
ATOM 1650 C CA . ASP A 1 212 ? 11.101 39.602 -40.811 1.00 86.00 212 ASP A CA 1
ATOM 1651 C C . ASP A 1 212 ? 11.256 39.044 -39.392 1.00 86.00 212 ASP A C 1
ATOM 1653 O O . ASP A 1 212 ? 10.281 38.754 -38.700 1.00 86.00 212 ASP A O 1
ATOM 1657 N N . VAL A 1 213 ? 12.504 38.937 -38.934 1.00 87.38 213 VAL A N 1
ATOM 1658 C CA . VAL A 1 213 ? 12.808 38.527 -37.559 1.00 87.38 213 VAL A CA 1
ATOM 1659 C C . VAL A 1 213 ? 12.281 39.600 -36.591 1.00 87.38 213 VAL A C 1
ATOM 1661 O O . VAL A 1 213 ? 12.630 40.774 -36.763 1.00 87.38 213 VAL A O 1
ATOM 1664 N N . PRO A 1 214 ? 11.485 39.243 -35.565 1.00 86.81 214 PRO A N 1
ATOM 1665 C CA . PRO A 1 214 ? 10.990 40.196 -34.574 1.00 86.81 214 PRO A CA 1
ATOM 1666 C C . PRO A 1 214 ? 12.134 40.954 -33.884 1.00 86.81 214 PRO A C 1
ATOM 1668 O O . PRO A 1 214 ? 13.173 40.377 -33.575 1.00 86.81 214 PRO A O 1
ATOM 1671 N N . MET A 1 215 ? 11.948 42.241 -33.564 1.00 85.12 215 MET A N 1
ATOM 1672 C CA . MET A 1 215 ? 12.984 43.053 -32.887 1.00 85.12 215 MET A CA 1
ATOM 1673 C C . MET A 1 215 ? 13.427 42.494 -31.523 1.00 85.12 215 MET A C 1
ATOM 1675 O O . MET A 1 215 ? 14.529 42.774 -31.051 1.00 85.12 215 MET A O 1
ATOM 1679 N N . GLU A 1 216 ? 12.557 41.729 -30.869 1.00 80.88 216 GLU A N 1
ATOM 1680 C CA . GLU A 1 216 ? 12.835 41.018 -29.617 1.00 80.88 216 GLU A CA 1
ATOM 1681 C C . GLU A 1 216 ? 13.821 39.852 -29.780 1.00 80.88 216 GLU A C 1
ATOM 1683 O O . GLU A 1 216 ? 14.446 39.450 -28.801 1.00 80.88 216 GLU A O 1
ATOM 1688 N N . ASP A 1 217 ? 14.011 39.369 -31.009 1.00 82.25 217 ASP A N 1
ATOM 1689 C CA . ASP A 1 217 ? 14.923 38.280 -31.363 1.00 82.25 217 ASP A CA 1
ATOM 1690 C C . ASP A 1 217 ? 16.289 38.767 -31.862 1.00 82.25 217 ASP A C 1
ATOM 1692 O O . ASP A 1 217 ? 17.139 37.970 -32.264 1.00 82.25 217 ASP A O 1
ATOM 1696 N N . PHE A 1 218 ? 16.539 40.078 -31.826 1.00 88.94 218 PHE A N 1
ATOM 1697 C CA . PHE A 1 218 ? 17.837 40.628 -32.197 1.00 88.94 218 PHE A CA 1
ATOM 1698 C C . PHE A 1 218 ? 18.863 40.380 -31.096 1.00 88.94 218 PHE A C 1
ATOM 1700 O O . PHE A 1 218 ? 18.647 40.702 -29.924 1.00 88.94 218 PHE A O 1
ATOM 1707 N N . SER A 1 219 ? 20.029 39.883 -31.494 1.00 85.75 219 SER A N 1
ATOM 1708 C CA . SER A 1 219 ? 21.178 39.776 -30.608 1.00 85.75 219 SER A CA 1
ATOM 1709 C C . SER A 1 219 ? 21.777 41.161 -30.380 1.00 85.75 219 SER A C 1
ATOM 1711 O O . SER A 1 219 ? 22.034 41.895 -31.338 1.00 85.75 219 SER A O 1
ATOM 1713 N N . ARG A 1 220 ? 21.986 41.537 -29.112 1.00 85.12 220 ARG A N 1
ATOM 1714 C CA . ARG A 1 220 ? 22.492 42.865 -28.716 1.00 85.12 220 ARG A CA 1
ATOM 1715 C C . ARG A 1 220 ? 23.899 42.740 -28.140 1.00 85.12 220 ARG A C 1
ATOM 1717 O O . ARG A 1 220 ? 24.118 42.041 -27.151 1.00 85.12 220 ARG A O 1
ATOM 1724 N N . GLY A 1 221 ? 24.864 43.409 -28.762 1.00 66.50 221 GLY A N 1
ATOM 1725 C CA . GLY A 1 221 ? 26.262 43.368 -28.330 1.00 66.50 221 GLY A CA 1
ATOM 1726 C C . GLY A 1 221 ? 26.574 44.329 -27.172 1.00 66.50 221 GLY A C 1
ATOM 1727 O O . GLY A 1 221 ? 26.247 45.507 -27.246 1.00 66.50 221 GLY A O 1
ATOM 1728 N N . PHE A 1 222 ? 27.286 43.849 -26.147 1.00 56.22 222 PHE A N 1
ATOM 1729 C CA . PHE A 1 222 ? 28.123 44.644 -25.224 1.00 56.22 222 PHE A CA 1
ATOM 1730 C C . PHE A 1 222 ? 29.402 43.826 -24.980 1.00 56.22 222 PHE A C 1
ATOM 1732 O O . PHE A 1 222 ? 29.232 42.636 -24.694 1.00 56.22 222 PHE A O 1
ATOM 1739 N N . PRO A 1 223 ? 30.654 44.343 -25.083 1.00 56.44 223 PRO A N 1
ATOM 1740 C CA . PRO A 1 223 ? 31.194 45.725 -25.118 1.00 56.44 223 PRO A CA 1
ATOM 1741 C C . PRO A 1 223 ? 31.461 46.266 -26.553 1.00 56.44 223 PRO A C 1
ATOM 1743 O O . PRO A 1 223 ? 31.149 45.556 -27.509 1.00 56.44 223 PRO A O 1
ATOM 1746 N N . PRO A 1 224 ? 32.019 47.492 -26.752 1.00 66.69 224 PRO A N 1
ATOM 1747 C CA . PRO A 1 224 ? 32.367 47.995 -28.086 1.00 66.69 224 PRO A CA 1
ATOM 1748 C C . PRO A 1 224 ? 33.330 47.044 -28.791 1.00 66.69 224 PRO A C 1
ATOM 1750 O O . PRO A 1 224 ? 34.375 46.678 -28.248 1.00 66.69 224 PRO A O 1
ATOM 1753 N N . TRP A 1 225 ? 32.962 46.652 -30.006 1.00 78.81 225 TRP A N 1
ATOM 1754 C CA . TRP A 1 225 ? 33.786 45.789 -30.830 1.00 78.81 225 TRP A CA 1
ATOM 1755 C C . TRP A 1 225 ? 35.100 46.523 -31.138 1.00 78.81 225 TRP A C 1
ATOM 1757 O O . TRP A 1 225 ? 35.084 47.679 -31.563 1.00 78.81 225 TRP A O 1
ATOM 1767 N N . GLN A 1 226 ? 36.245 45.889 -30.891 1.00 81.12 226 GLN A N 1
ATOM 1768 C CA . GLN A 1 226 ? 37.536 46.441 -31.275 1.00 81.12 226 GLN A CA 1
ATOM 1769 C C . GLN A 1 226 ? 37.837 46.074 -32.736 1.00 81.12 226 GLN A C 1
ATOM 1771 O O . GLN A 1 226 ? 37.485 44.973 -33.181 1.00 81.12 226 GLN A O 1
ATOM 1776 N N . PRO A 1 227 ? 38.469 46.974 -33.511 1.00 81.50 227 PRO A N 1
ATOM 1777 C CA . PRO A 1 227 ? 38.913 46.667 -34.868 1.00 81.50 227 PRO A CA 1
ATOM 1778 C C . PRO A 1 227 ? 39.897 45.487 -34.883 1.00 81.50 227 PRO A C 1
ATOM 1780 O O . PRO A 1 227 ? 40.744 45.383 -33.998 1.00 81.50 227 PRO A O 1
ATOM 1783 N N . LYS A 1 228 ? 39.824 44.627 -35.909 1.00 83.81 228 LYS A N 1
ATOM 1784 C CA . LYS A 1 228 ? 40.668 43.423 -36.095 1.00 83.81 228 LYS A CA 1
ATOM 1785 C C . LYS A 1 228 ? 40.570 42.361 -34.993 1.00 83.81 228 LYS A C 1
ATOM 1787 O O . LYS A 1 228 ? 41.479 41.542 -34.853 1.00 83.81 228 LYS A O 1
ATOM 1792 N N . GLN A 1 229 ? 39.494 42.345 -34.215 1.00 87.69 229 GLN A N 1
ATOM 1793 C CA . GLN A 1 229 ? 39.314 41.331 -33.185 1.00 87.69 229 GLN A CA 1
ATOM 1794 C C . GLN A 1 229 ? 38.473 40.165 -33.717 1.00 87.69 229 GLN A C 1
ATOM 1796 O O . GLN A 1 229 ? 37.461 40.352 -34.395 1.00 87.69 229 GLN A O 1
ATOM 1801 N N . LEU A 1 230 ? 38.925 38.950 -33.408 1.00 90.00 230 LEU A N 1
ATOM 1802 C CA . LEU A 1 230 ? 38.164 37.724 -33.599 1.00 90.00 230 LEU A CA 1
ATOM 1803 C C . LEU A 1 230 ? 37.208 37.556 -32.414 1.00 90.00 230 LEU A C 1
ATOM 1805 O O . LEU A 1 230 ? 37.648 37.422 -31.273 1.00 90.00 230 LEU A O 1
ATOM 1809 N N . TYR A 1 231 ? 35.912 37.532 -32.697 1.00 89.38 231 TYR A N 1
ATOM 1810 C CA . TYR A 1 231 ? 34.869 37.223 -31.728 1.00 89.38 231 TYR A CA 1
ATOM 1811 C C . TYR A 1 231 ? 34.398 35.796 -31.951 1.00 89.38 231 TYR A C 1
ATOM 1813 O O . TYR A 1 231 ? 33.853 35.487 -33.008 1.00 89.38 231 TYR A O 1
ATOM 1821 N N . GLN A 1 232 ? 34.620 34.929 -30.966 1.00 89.81 232 GLN A N 1
ATOM 1822 C CA . GLN A 1 232 ? 34.132 33.553 -30.971 1.00 89.81 232 GLN A CA 1
ATOM 1823 C C . GLN A 1 232 ? 32.924 33.441 -30.047 1.00 89.81 232 GLN A C 1
ATOM 1825 O O . GLN A 1 232 ? 32.978 33.850 -28.889 1.00 89.81 232 GLN A O 1
ATOM 1830 N N . ILE A 1 233 ? 31.843 32.880 -30.573 1.00 89.38 233 ILE A N 1
ATOM 1831 C CA . ILE A 1 233 ? 30.605 32.600 -29.860 1.00 89.38 233 ILE A CA 1
ATOM 1832 C C . ILE A 1 233 ? 30.451 31.081 -29.840 1.00 89.38 233 ILE A C 1
ATOM 1834 O O . ILE A 1 233 ? 29.834 30.499 -30.730 1.00 89.38 233 ILE A O 1
ATOM 1838 N N . ASP A 1 234 ? 31.086 30.440 -28.865 1.00 85.25 234 ASP A N 1
ATOM 1839 C CA . ASP A 1 234 ? 31.019 28.992 -28.655 1.00 85.25 234 ASP A CA 1
ATOM 1840 C C . ASP A 1 234 ? 29.908 28.661 -27.651 1.00 85.25 234 ASP A C 1
ATOM 1842 O O . ASP A 1 234 ? 29.942 29.122 -26.506 1.00 85.25 234 ASP A O 1
ATOM 1846 N N . TRP A 1 235 ? 28.930 27.845 -28.062 1.00 80.88 235 TRP A N 1
ATOM 1847 C CA . TRP A 1 235 ? 27.832 27.411 -27.190 1.00 80.88 235 TRP A CA 1
ATOM 1848 C C . TRP A 1 235 ? 28.347 26.673 -25.954 1.00 80.88 235 TRP A C 1
ATOM 1850 O O . TRP A 1 235 ? 27.752 26.782 -24.883 1.00 80.88 235 TRP A O 1
ATOM 1860 N N . ASN A 1 236 ? 29.478 25.975 -26.084 1.00 72.12 236 ASN A N 1
ATOM 1861 C CA . ASN A 1 236 ? 30.080 25.215 -24.993 1.00 72.12 236 ASN A CA 1
ATOM 1862 C C . ASN A 1 236 ? 30.820 26.125 -24.001 1.00 72.12 236 ASN A C 1
ATOM 1864 O O . ASN A 1 236 ? 30.870 25.830 -22.806 1.00 72.12 236 ASN A O 1
ATOM 1868 N N . ALA A 1 237 ? 31.360 27.255 -24.468 1.00 64.19 237 ALA A N 1
ATOM 1869 C CA . ALA A 1 237 ? 31.977 28.280 -23.628 1.00 64.19 237 ALA A CA 1
ATOM 1870 C C . ALA A 1 237 ? 30.946 29.185 -22.933 1.00 64.19 237 ALA A C 1
ATOM 1872 O O . ALA A 1 237 ? 31.249 29.741 -21.873 1.00 64.19 237 ALA A O 1
ATOM 1873 N N . ILE A 1 238 ? 29.718 29.280 -23.461 1.00 62.59 238 ILE A N 1
ATOM 1874 C CA . ILE A 1 238 ? 28.561 29.978 -22.869 1.00 62.59 238 ILE A CA 1
ATOM 1875 C C . ILE A 1 238 ? 28.004 29.180 -21.665 1.00 62.59 238 ILE A C 1
ATOM 1877 O O . ILE A 1 238 ? 26.813 28.942 -21.485 1.00 62.59 238 ILE A O 1
ATOM 1881 N N . THR A 1 239 ? 28.888 28.767 -20.757 1.00 49.53 239 THR A N 1
ATOM 1882 C CA . THR A 1 239 ? 28.496 28.304 -19.429 1.00 49.53 239 THR A CA 1
ATOM 1883 C C . THR A 1 239 ? 28.374 29.529 -18.545 1.00 49.53 239 THR A C 1
ATOM 1885 O O . THR A 1 239 ? 29.299 29.920 -17.833 1.00 49.53 239 THR A O 1
ATOM 1888 N N . CYS A 1 240 ? 27.197 30.152 -18.541 1.00 46.28 240 CYS A N 1
ATOM 1889 C CA . CYS A 1 240 ? 26.831 30.960 -17.391 1.00 46.28 240 CYS A CA 1
ATOM 1890 C C . CYS A 1 240 ? 26.815 29.981 -16.206 1.00 46.28 240 CYS A C 1
ATOM 1892 O O . CYS A 1 240 ? 25.846 29.265 -16.003 1.00 46.28 240 CYS A O 1
ATOM 1894 N N . ARG A 1 241 ? 27.932 29.849 -15.474 1.00 46.91 241 ARG A N 1
ATOM 1895 C CA . ARG A 1 241 ? 28.062 28.920 -14.334 1.00 46.91 241 ARG A CA 1
ATOM 1896 C C . ARG A 1 241 ? 27.248 29.391 -13.133 1.00 46.91 241 ARG A C 1
ATOM 1898 O O . ARG A 1 241 ? 27.122 28.669 -12.152 1.00 46.91 241 ARG A O 1
ATOM 1905 N N . TRP A 1 242 ? 26.693 30.599 -13.201 1.00 46.12 242 TRP A N 1
ATOM 1906 C CA . TRP A 1 242 ? 25.981 31.229 -12.101 1.00 46.12 242 TRP A CA 1
ATOM 1907 C C . TRP A 1 242 ? 24.704 30.503 -11.658 1.00 46.12 242 TRP A C 1
ATOM 1909 O O . TRP A 1 242 ? 24.526 30.372 -10.454 1.00 46.12 242 TRP A O 1
ATOM 1919 N N . PRO A 1 243 ? 23.857 29.931 -12.535 1.00 49.19 243 PRO A N 1
ATOM 1920 C CA . PRO A 1 243 ? 22.734 29.091 -12.123 1.00 49.19 243 PRO A CA 1
ATOM 1921 C C . PRO A 1 243 ? 23.190 27.794 -11.441 1.00 49.19 243 PRO A C 1
ATOM 1923 O O . PRO A 1 243 ? 22.572 27.375 -10.465 1.00 49.19 243 PRO A O 1
ATOM 1926 N N . ALA A 1 244 ? 24.300 27.196 -11.890 1.00 46.38 244 ALA A N 1
ATOM 1927 C CA . ALA A 1 244 ? 24.872 25.999 -11.270 1.00 46.38 244 ALA A CA 1
ATOM 1928 C C . ALA A 1 244 ? 25.489 26.312 -9.894 1.00 46.38 244 ALA A C 1
ATOM 1930 O O . ALA A 1 244 ? 25.189 25.630 -8.917 1.00 46.38 244 ALA A O 1
ATOM 1931 N N . PHE A 1 245 ? 26.264 27.397 -9.776 1.00 46.94 245 PHE A N 1
ATOM 1932 C CA . PHE A 1 245 ? 26.775 27.892 -8.493 1.00 46.94 245 PHE A CA 1
ATOM 1933 C C . PHE A 1 245 ? 25.646 28.318 -7.553 1.00 46.94 245 PHE A C 1
ATOM 1935 O O . PHE A 1 245 ? 25.682 27.973 -6.377 1.00 46.94 245 PHE A O 1
ATOM 1942 N N . ALA A 1 246 ? 24.614 28.998 -8.055 1.00 50.84 246 ALA A N 1
ATOM 1943 C CA . ALA A 1 246 ? 23.443 29.370 -7.271 1.00 50.84 246 ALA A CA 1
ATOM 1944 C C . ALA A 1 246 ? 22.680 28.136 -6.782 1.00 50.84 246 ALA A C 1
ATOM 1946 O O . ALA A 1 246 ? 22.227 28.142 -5.645 1.00 50.84 246 ALA A O 1
ATOM 1947 N N . SER A 1 247 ? 22.593 27.066 -7.582 1.00 49.22 247 SER A N 1
ATOM 1948 C CA . SER A 1 247 ? 21.960 25.807 -7.171 1.00 49.22 247 SER A CA 1
ATOM 1949 C C . SER A 1 247 ? 22.795 25.035 -6.140 1.00 49.22 247 SER A C 1
ATOM 1951 O O . SER A 1 247 ? 22.250 24.474 -5.189 1.00 49.22 247 SER A O 1
ATOM 1953 N N . ILE A 1 248 ? 24.127 25.051 -6.263 1.00 51.19 248 ILE A N 1
ATOM 1954 C CA . ILE A 1 248 ? 25.034 24.472 -5.259 1.00 51.19 248 ILE A CA 1
ATOM 1955 C C . ILE A 1 248 ? 24.935 25.254 -3.944 1.00 51.19 248 ILE A C 1
ATOM 1957 O O . ILE A 1 248 ? 24.759 24.652 -2.887 1.00 51.19 248 ILE A O 1
ATOM 1961 N N . VAL A 1 249 ? 24.973 26.588 -4.000 1.00 53.12 249 VAL A N 1
ATOM 1962 C CA . VAL A 1 249 ? 24.811 27.468 -2.832 1.00 53.12 249 VAL A CA 1
ATOM 1963 C C . VAL A 1 249 ? 23.414 27.317 -2.218 1.00 53.12 249 VAL A C 1
ATOM 1965 O O . VAL A 1 249 ? 23.295 27.252 -1.000 1.00 53.12 249 VAL A O 1
ATOM 1968 N N . GLU A 1 250 ? 22.363 27.168 -3.025 1.00 55.69 250 GLU A N 1
ATOM 1969 C CA . GLU A 1 250 ? 20.993 26.885 -2.582 1.00 55.69 250 GLU A CA 1
ATOM 1970 C C . GLU A 1 250 ? 20.902 25.553 -1.831 1.00 55.69 250 GLU A C 1
ATOM 1972 O O . GLU A 1 250 ? 20.349 25.507 -0.735 1.00 55.69 250 GLU A O 1
ATOM 1977 N N . ARG A 1 251 ? 21.458 24.465 -2.378 1.00 53.47 251 ARG A N 1
ATOM 1978 C CA . ARG A 1 251 ? 21.454 23.149 -1.718 1.00 53.47 251 ARG A CA 1
ATOM 1979 C C . ARG A 1 251 ? 22.292 23.156 -0.444 1.00 53.47 251 ARG A C 1
ATOM 1981 O O . ARG A 1 251 ? 21.880 22.563 0.551 1.00 53.47 251 ARG A O 1
ATOM 1988 N N . LEU A 1 252 ? 23.412 23.878 -0.444 1.00 54.16 252 LEU A N 1
ATOM 1989 C CA . LEU A 1 252 ? 24.272 24.034 0.725 1.00 54.16 252 LEU A CA 1
ATOM 1990 C C . LEU A 1 252 ? 23.575 24.857 1.817 1.00 54.16 252 LEU A C 1
ATOM 1992 O O . LEU A 1 252 ? 23.599 24.447 2.970 1.00 54.16 252 LEU A O 1
ATOM 1996 N N . LEU A 1 253 ? 22.861 25.932 1.465 1.00 52.62 253 LEU A N 1
ATOM 1997 C CA . LEU A 1 253 ? 22.050 26.734 2.392 1.00 52.62 253 LEU A CA 1
ATOM 1998 C C . LEU A 1 253 ? 20.771 26.019 2.852 1.00 52.62 253 LEU A C 1
ATOM 2000 O O . LEU A 1 253 ? 20.389 26.178 4.006 1.00 52.62 253 LEU A O 1
ATOM 2004 N N . LYS A 1 254 ? 20.127 25.196 2.014 1.00 54.16 254 LYS A N 1
ATOM 2005 C CA . LYS A 1 254 ? 19.000 24.325 2.407 1.00 54.16 254 LYS A CA 1
ATOM 2006 C C . LYS A 1 254 ? 19.466 23.226 3.364 1.00 54.16 254 LYS A C 1
ATOM 2008 O O . LYS A 1 254 ? 18.805 22.978 4.369 1.00 54.16 254 LYS A O 1
ATOM 2013 N N . GLY A 1 255 ? 20.626 22.623 3.101 1.00 54.59 255 GLY A N 1
ATOM 2014 C CA . GLY A 1 255 ? 21.277 21.655 3.986 1.00 54.59 255 GLY A CA 1
ATOM 2015 C C . GLY A 1 255 ? 21.702 22.276 5.318 1.00 54.59 255 GLY A C 1
ATOM 2016 O O . GLY A 1 255 ? 21.347 21.752 6.375 1.00 54.59 255 GLY A O 1
ATOM 2017 N N . LEU A 1 256 ? 22.372 23.437 5.286 1.00 53.06 256 LEU A N 1
ATOM 2018 C CA . LEU A 1 256 ? 22.716 24.209 6.487 1.00 53.06 256 LEU A CA 1
ATOM 2019 C C . LEU A 1 256 ? 21.462 24.675 7.230 1.00 53.06 256 LEU A C 1
ATOM 2021 O O . LEU A 1 256 ? 21.441 24.656 8.452 1.00 53.06 256 LEU A O 1
ATOM 2025 N N . GLY A 1 257 ? 20.415 25.072 6.508 1.00 50.84 257 GLY A N 1
ATOM 2026 C CA . GLY A 1 257 ? 19.132 25.514 7.044 1.00 50.84 257 GLY A CA 1
ATOM 2027 C C . GLY A 1 257 ? 18.370 24.392 7.741 1.00 50.84 257 GLY A C 1
ATOM 2028 O O . GLY A 1 257 ? 17.802 24.632 8.799 1.00 50.84 257 GLY A O 1
ATOM 2029 N N . LEU A 1 258 ? 18.421 23.159 7.225 1.00 52.66 258 LEU A N 1
ATOM 2030 C CA . LEU A 1 258 ? 17.898 21.970 7.908 1.00 52.66 258 LEU A CA 1
ATOM 2031 C C . LEU A 1 258 ? 18.732 21.611 9.146 1.00 52.66 258 LEU A C 1
ATOM 2033 O O . LEU A 1 258 ? 18.163 21.323 10.197 1.00 52.66 258 LEU A O 1
ATOM 2037 N N . LEU A 1 259 ? 20.065 21.679 9.052 1.00 51.00 259 LEU A N 1
ATOM 2038 C CA . LEU A 1 259 ? 20.983 21.476 10.182 1.00 51.00 259 LEU A CA 1
ATOM 2039 C C . LEU A 1 259 ? 20.789 22.530 11.285 1.00 51.00 259 LEU A C 1
ATOM 2041 O O . LEU A 1 259 ? 20.784 22.192 12.468 1.00 51.00 259 LEU A O 1
ATOM 2045 N N . LEU A 1 260 ? 20.570 23.792 10.909 1.00 48.34 260 LEU A N 1
ATOM 2046 C CA . LEU A 1 260 ? 20.285 24.899 11.820 1.00 48.34 260 LEU A CA 1
ATOM 2047 C C . LEU A 1 260 ? 18.841 24.872 12.328 1.00 48.34 260 LEU A C 1
ATOM 2049 O O . LEU A 1 260 ? 18.605 25.238 13.469 1.00 48.34 260 LEU A O 1
ATOM 2053 N N . ALA A 1 261 ? 17.871 24.374 11.559 1.00 47.62 261 ALA A N 1
ATOM 2054 C CA . ALA A 1 261 ? 16.499 24.174 12.029 1.00 47.62 261 ALA A CA 1
ATOM 2055 C C . ALA A 1 261 ? 16.393 23.088 13.114 1.00 47.62 261 ALA A C 1
ATOM 2057 O O . ALA A 1 261 ? 15.462 23.109 13.920 1.00 47.62 261 ALA A O 1
ATOM 2058 N N . VAL A 1 262 ? 17.360 22.165 13.175 1.00 50.25 262 VAL A N 1
ATOM 2059 C CA . VAL A 1 262 ? 17.508 21.212 14.286 1.00 50.25 262 VAL A CA 1
ATOM 2060 C C . VAL A 1 262 ? 18.011 21.904 15.567 1.00 50.25 262 VAL A C 1
ATOM 2062 O O . VAL A 1 262 ? 17.753 21.390 16.659 1.00 50.25 262 VAL A O 1
ATOM 2065 N N . SER A 1 263 ? 18.661 23.074 15.474 1.00 49.34 263 SER A N 1
ATOM 2066 C CA . SER A 1 263 ? 19.210 23.813 16.622 1.00 49.34 263 SER A CA 1
ATOM 2067 C C . SER A 1 263 ? 18.431 25.083 17.011 1.00 49.34 263 SER A C 1
ATOM 2069 O O . SER A 1 263 ? 18.292 25.334 18.207 1.00 49.34 263 SER A O 1
ATOM 2071 N N . VAL A 1 264 ? 17.864 25.851 16.071 1.00 53.75 264 VAL A N 1
ATOM 2072 C CA . VAL A 1 264 ? 17.036 27.052 16.312 1.00 53.75 264 VAL A CA 1
ATOM 2073 C C . VAL A 1 264 ? 16.039 27.252 15.152 1.00 53.75 264 VAL A C 1
ATOM 2075 O O . VAL A 1 264 ? 16.423 27.215 13.986 1.00 53.75 264 VAL A O 1
ATOM 2078 N N . CYS A 1 265 ? 14.763 27.556 15.445 1.00 52.38 265 CYS A N 1
ATOM 2079 C CA . CYS A 1 265 ? 13.678 27.803 14.464 1.00 52.38 265 CYS A CA 1
ATOM 2080 C C . CYS A 1 265 ? 13.952 28.895 13.395 1.00 52.38 265 CYS A C 1
ATOM 2082 O O . CYS A 1 265 ? 13.132 29.093 12.502 1.00 52.38 265 CYS A O 1
ATOM 2084 N N . LEU A 1 266 ? 15.094 29.586 13.451 1.00 51.38 266 LEU A N 1
ATOM 2085 C CA . LEU A 1 266 ? 15.514 30.650 12.536 1.00 51.38 266 LEU A CA 1
ATOM 2086 C C . LEU A 1 266 ? 15.801 30.150 11.100 1.00 51.38 266 LEU A C 1
ATOM 2088 O O . LEU A 1 266 ? 15.684 30.921 10.148 1.00 51.38 266 LEU A O 1
ATOM 2092 N N . GLY A 1 267 ? 16.130 28.863 10.925 1.00 55.06 267 GLY A N 1
ATOM 2093 C CA . GLY A 1 267 ? 16.544 28.294 9.632 1.00 55.06 267 GLY A CA 1
ATOM 2094 C C . GLY A 1 267 ? 15.467 28.316 8.539 1.00 55.06 267 GLY A C 1
ATOM 2095 O O . GLY A 1 267 ? 15.768 28.629 7.390 1.00 55.06 267 GLY A O 1
ATOM 2096 N N . TYR A 1 268 ? 14.201 28.058 8.885 1.00 56.00 268 TYR A N 1
ATOM 2097 C CA . TYR A 1 268 ? 13.100 28.052 7.908 1.00 56.00 268 TYR A CA 1
ATOM 2098 C C . TYR A 1 268 ? 12.708 29.458 7.445 1.00 56.00 268 TYR A C 1
ATOM 2100 O O . TYR A 1 268 ? 12.388 29.656 6.275 1.00 56.00 268 TYR A O 1
ATOM 2108 N N . PHE A 1 269 ? 12.785 30.444 8.343 1.00 58.72 269 PHE A N 1
ATOM 2109 C CA . PHE A 1 269 ? 12.547 31.844 8.002 1.00 58.72 269 PHE A CA 1
ATOM 2110 C C . PHE A 1 269 ? 13.636 32.373 7.062 1.00 58.72 269 PHE A C 1
ATOM 2112 O O . PHE A 1 269 ? 13.325 32.965 6.032 1.00 58.72 269 PHE A O 1
ATOM 2119 N N . LEU A 1 270 ? 14.909 32.085 7.359 1.00 58.34 270 LEU A N 1
ATOM 2120 C CA . LEU A 1 270 ? 16.028 32.446 6.487 1.00 58.34 270 LEU A CA 1
ATOM 2121 C C . LEU A 1 270 ? 15.931 31.772 5.111 1.00 58.34 270 LEU A C 1
ATOM 2123 O O . LEU A 1 270 ? 16.146 32.437 4.103 1.00 58.34 270 LEU A O 1
ATOM 2127 N N . ALA A 1 271 ? 15.536 30.497 5.047 1.00 60.47 271 ALA A N 1
ATOM 2128 C CA . ALA A 1 271 ? 15.318 29.802 3.778 1.00 60.47 271 ALA A CA 1
ATOM 2129 C C . ALA A 1 271 ? 14.201 30.449 2.935 1.00 60.47 271 ALA A C 1
ATOM 2131 O O . ALA A 1 271 ? 14.370 30.625 1.729 1.00 60.47 271 ALA A O 1
ATOM 2132 N N . ALA A 1 272 ? 13.094 30.863 3.562 1.00 63.38 272 ALA A N 1
ATOM 2133 C CA . ALA A 1 272 ? 12.002 31.560 2.880 1.00 63.38 272 ALA A CA 1
ATOM 2134 C C . ALA A 1 272 ? 12.410 32.964 2.400 1.00 63.38 272 ALA A C 1
ATOM 2136 O O . ALA A 1 272 ? 12.109 33.338 1.270 1.00 63.38 272 ALA A O 1
ATOM 2137 N N . VAL A 1 273 ? 13.142 33.730 3.217 1.00 63.31 273 VAL A N 1
ATOM 2138 C CA . VAL A 1 273 ? 13.652 35.063 2.844 1.00 63.31 273 VAL A CA 1
ATOM 2139 C C . VAL A 1 273 ? 14.664 34.971 1.696 1.00 63.31 273 VAL A C 1
ATOM 2141 O O . VAL A 1 273 ? 14.624 35.789 0.776 1.00 63.31 273 VAL A O 1
ATOM 2144 N N . VAL A 1 274 ? 15.531 33.954 1.693 1.00 65.25 274 VAL A N 1
ATOM 2145 C CA . VAL A 1 274 ? 16.469 33.687 0.587 1.00 65.25 274 VAL A CA 1
ATOM 2146 C C . VAL A 1 274 ? 15.721 33.281 -0.690 1.00 65.25 274 VAL A C 1
ATOM 2148 O O . VAL A 1 274 ? 16.039 33.784 -1.764 1.00 65.25 274 VAL A O 1
ATOM 2151 N N . GLY A 1 275 ? 14.679 32.451 -0.584 1.00 67.12 275 GLY A N 1
ATOM 2152 C CA . GLY A 1 275 ? 13.835 32.078 -1.727 1.00 67.12 275 GLY A CA 1
ATOM 2153 C C . GLY A 1 275 ? 13.070 33.265 -2.331 1.00 67.12 275 GLY A C 1
ATOM 2154 O O . GLY A 1 275 ? 13.040 33.432 -3.550 1.00 67.12 275 GLY A O 1
ATOM 2155 N N . ILE A 1 276 ? 12.522 34.148 -1.487 1.00 63.94 276 ILE A N 1
ATOM 2156 C CA . ILE A 1 276 ? 11.826 35.374 -1.916 1.00 63.94 276 ILE A CA 1
ATOM 2157 C C . ILE A 1 276 ? 12.804 36.372 -2.552 1.00 63.94 276 ILE A C 1
ATOM 2159 O O . ILE A 1 276 ? 12.520 36.914 -3.618 1.00 63.94 276 ILE A O 1
ATOM 2163 N N . SER A 1 277 ? 13.972 36.599 -1.944 1.00 59.12 277 SER A N 1
ATOM 2164 C CA . SER A 1 277 ? 14.988 37.506 -2.500 1.00 59.12 277 SER A CA 1
ATOM 2165 C C . SER A 1 277 ? 15.567 36.995 -3.822 1.00 59.12 277 SER A C 1
ATOM 2167 O O . SER A 1 277 ? 15.765 37.791 -4.735 1.00 59.12 277 SER A O 1
ATOM 2169 N N . GLN A 1 278 ? 15.739 35.680 -3.997 1.00 59.03 278 GLN A N 1
ATOM 2170 C CA . GLN A 1 278 ? 16.102 35.091 -5.290 1.00 59.03 278 GLN A CA 1
ATOM 2171 C C . GLN A 1 278 ? 15.009 35.239 -6.349 1.00 59.03 278 GLN A C 1
ATOM 2173 O O . GLN A 1 278 ? 15.339 35.499 -7.504 1.00 59.03 278 GLN A O 1
ATOM 2178 N N . PHE A 1 279 ? 13.729 35.085 -5.991 1.00 64.75 279 PHE A N 1
ATOM 2179 C CA . PHE A 1 279 ? 12.630 35.355 -6.922 1.00 64.75 279 PHE A CA 1
ATOM 2180 C C . PHE A 1 279 ? 12.660 36.817 -7.381 1.00 64.75 279 PHE A C 1
ATOM 2182 O O . PHE A 1 279 ? 12.617 37.074 -8.580 1.00 64.75 279 PHE A O 1
ATOM 2189 N N . ILE A 1 280 ? 12.828 37.759 -6.447 1.00 57.47 280 ILE A N 1
ATOM 2190 C CA . ILE A 1 280 ? 12.937 39.193 -6.748 1.00 57.47 280 ILE A CA 1
ATOM 2191 C C . ILE A 1 280 ? 14.128 39.461 -7.677 1.00 57.47 280 ILE A C 1
ATOM 2193 O O . ILE A 1 280 ? 13.955 40.122 -8.695 1.00 57.47 280 ILE A O 1
ATOM 2197 N N . VAL A 1 281 ? 15.302 38.889 -7.385 1.00 54.31 281 VAL A N 1
ATOM 2198 C CA . VAL A 1 281 ? 16.508 39.051 -8.213 1.00 54.31 281 VAL A CA 1
ATOM 2199 C C . VAL A 1 281 ? 16.346 38.406 -9.592 1.00 54.31 281 VAL A C 1
ATOM 2201 O O . VAL A 1 281 ? 16.752 39.005 -10.583 1.00 54.31 281 VAL A O 1
ATOM 2204 N N . ARG A 1 282 ? 15.742 37.214 -9.707 1.00 55.44 282 ARG A N 1
ATOM 2205 C CA . ARG A 1 282 ? 15.495 36.547 -11.002 1.00 55.44 282 ARG A CA 1
ATOM 2206 C C . ARG A 1 282 ? 14.504 37.324 -11.864 1.00 55.44 282 ARG A C 1
ATOM 2208 O O . ARG A 1 282 ? 14.769 37.515 -13.045 1.00 55.44 282 ARG A O 1
ATOM 2215 N N . VAL A 1 283 ? 13.415 37.811 -11.269 1.00 52.97 283 VAL A N 1
ATOM 2216 C CA . VAL A 1 283 ? 12.416 38.644 -11.955 1.00 52.97 283 VAL A CA 1
ATOM 2217 C C . VAL A 1 283 ? 13.013 39.990 -12.377 1.00 52.97 283 VAL A C 1
ATOM 2219 O O . VAL A 1 283 ? 12.687 40.484 -13.451 1.00 52.97 283 VAL A O 1
ATOM 2222 N N . SER A 1 284 ? 13.916 40.573 -11.581 1.00 43.31 284 SER A N 1
ATOM 2223 C CA . SER A 1 284 ? 14.532 41.866 -11.900 1.00 43.31 284 SER A CA 1
ATOM 2224 C C . SER A 1 284 ? 15.705 41.787 -12.886 1.00 43.31 284 SER A C 1
ATOM 2226 O O . SER A 1 284 ? 16.040 42.801 -13.488 1.00 43.31 284 SER A O 1
ATOM 2228 N N . SER A 1 285 ? 16.368 40.632 -13.027 1.00 45.12 285 SER A N 1
ATOM 2229 C CA . SER A 1 285 ? 17.608 40.499 -13.820 1.00 45.12 285 SER A CA 1
ATOM 2230 C C . SER A 1 285 ? 17.432 39.862 -15.200 1.00 45.12 285 SER A C 1
ATOM 2232 O O . SER A 1 285 ? 18.299 40.044 -16.049 1.00 45.12 285 SER A O 1
ATOM 2234 N N . CYS A 1 286 ? 16.336 39.151 -15.470 1.00 42.94 286 CYS A N 1
ATOM 2235 C CA . CYS A 1 286 ? 16.075 38.532 -16.771 1.00 42.94 286 CYS A CA 1
ATOM 2236 C C . CYS A 1 286 ? 14.571 38.558 -17.053 1.00 42.94 286 CYS A C 1
ATOM 2238 O O . CYS A 1 286 ? 13.796 37.922 -16.346 1.00 42.94 286 CYS A O 1
ATOM 2240 N N . ASN A 1 287 ? 14.158 39.287 -18.090 1.00 42.12 287 ASN A N 1
ATOM 2241 C CA . ASN A 1 287 ? 12.756 39.479 -18.462 1.00 42.12 287 ASN A CA 1
ATOM 2242 C C . ASN A 1 287 ? 12.165 38.189 -19.083 1.00 42.12 287 ASN A C 1
ATOM 2244 O O . ASN A 1 287 ? 11.986 38.088 -20.293 1.00 42.12 287 ASN A O 1
ATOM 2248 N N . LEU A 1 288 ? 11.920 37.167 -18.257 1.00 47.34 288 LEU A N 1
ATOM 2249 C CA . LEU A 1 288 ? 11.392 35.857 -18.644 1.00 47.34 288 LEU A CA 1
ATOM 2250 C C . LEU A 1 288 ? 10.312 35.404 -17.657 1.00 47.34 288 LEU A C 1
ATOM 2252 O O . LEU A 1 288 ? 10.417 35.633 -16.453 1.00 47.34 288 LEU A O 1
ATOM 2256 N N . LYS A 1 289 ? 9.279 34.741 -18.199 1.00 45.34 289 LYS A N 1
ATOM 2257 C CA . LYS A 1 289 ? 8.174 34.078 -17.485 1.00 45.34 289 LYS A CA 1
ATOM 2258 C C . LYS A 1 289 ? 8.689 33.382 -16.221 1.00 45.34 289 LYS A C 1
ATOM 2260 O O . LYS A 1 289 ? 9.312 32.327 -16.301 1.00 45.34 289 LYS A O 1
ATOM 2265 N N . ALA A 1 290 ? 8.447 33.991 -15.066 1.00 45.84 290 ALA A N 1
ATOM 2266 C CA . ALA A 1 290 ? 8.935 33.469 -13.804 1.00 45.84 290 ALA A CA 1
ATOM 2267 C C . ALA A 1 290 ? 8.141 32.223 -13.407 1.00 45.84 290 ALA A C 1
ATOM 2269 O O . ALA A 1 290 ? 6.910 32.233 -13.397 1.00 45.84 290 ALA A O 1
ATOM 2270 N N . ASP A 1 291 ? 8.854 31.160 -13.052 1.00 52.50 291 ASP A N 1
ATOM 2271 C CA . ASP A 1 291 ? 8.252 29.966 -12.481 1.00 52.50 291 ASP A CA 1
ATOM 2272 C C . ASP A 1 291 ? 7.804 30.285 -11.043 1.00 52.50 291 ASP A C 1
ATOM 2274 O O . ASP A 1 291 ? 8.605 30.346 -10.103 1.00 52.50 291 ASP A O 1
ATOM 2278 N N . TYR A 1 292 ? 6.512 30.587 -10.881 1.00 50.69 292 TYR A N 1
ATOM 2279 C CA . TYR A 1 292 ? 5.915 31.042 -9.618 1.00 50.69 292 TYR A CA 1
ATOM 2280 C C . TYR A 1 292 ? 6.012 30.004 -8.495 1.00 50.69 292 TYR A C 1
ATOM 2282 O O . TYR A 1 292 ? 5.767 30.339 -7.339 1.00 50.69 292 TYR A O 1
ATOM 2290 N N . VAL A 1 293 ? 6.399 28.766 -8.808 1.00 53.88 293 VAL A N 1
ATOM 2291 C CA . VAL A 1 293 ? 6.543 27.662 -7.855 1.00 53.88 293 VAL A CA 1
ATOM 2292 C C . VAL A 1 293 ? 7.484 28.030 -6.704 1.00 53.88 293 VAL A C 1
ATOM 2294 O O . VAL A 1 293 ? 7.126 27.809 -5.551 1.00 53.88 293 VAL A O 1
ATOM 2297 N N . VAL A 1 294 ? 8.619 28.687 -6.975 1.00 54.56 294 VAL A N 1
ATOM 2298 C CA . VAL A 1 294 ? 9.599 29.061 -5.931 1.00 54.56 294 VAL A CA 1
ATOM 2299 C C . VAL A 1 294 ? 9.053 30.150 -5.001 1.00 54.56 294 VAL A C 1
ATOM 2301 O O . VAL A 1 294 ? 9.267 30.102 -3.786 1.00 54.56 294 VAL A O 1
ATOM 2304 N N . LEU A 1 295 ? 8.309 31.117 -5.548 1.00 59.00 295 LEU A N 1
ATOM 2305 C CA . LEU A 1 295 ? 7.646 32.153 -4.754 1.00 59.00 295 LEU A CA 1
ATOM 2306 C C . LEU A 1 295 ? 6.502 31.556 -3.932 1.00 59.00 295 LEU A C 1
ATOM 2308 O O . LEU A 1 295 ? 6.395 31.848 -2.746 1.00 59.00 295 LEU A O 1
ATOM 2312 N N . ILE A 1 296 ? 5.669 30.707 -4.538 1.00 53.03 296 ILE A N 1
ATOM 2313 C CA . ILE A 1 296 ? 4.548 30.051 -3.863 1.00 53.03 296 ILE A CA 1
ATOM 2314 C C . ILE A 1 296 ? 5.075 29.173 -2.734 1.00 53.03 296 ILE A C 1
ATOM 2316 O O . ILE A 1 296 ? 4.558 29.269 -1.630 1.00 53.03 296 ILE A O 1
ATOM 2320 N N . GLU A 1 297 ? 6.123 28.382 -2.951 1.00 57.12 297 GLU A N 1
ATOM 2321 C CA . GLU A 1 297 ? 6.734 27.541 -1.919 1.00 57.12 297 GLU A CA 1
ATOM 2322 C C . GLU A 1 297 ? 7.335 28.385 -0.781 1.00 57.12 297 GLU A C 1
ATOM 2324 O O . GLU A 1 297 ? 7.065 28.125 0.393 1.00 57.12 297 GLU A O 1
ATOM 2329 N N . SER A 1 298 ? 8.047 29.470 -1.104 1.00 60.06 298 SER A N 1
ATOM 2330 C CA . SER A 1 298 ? 8.652 30.362 -0.102 1.00 60.06 298 SER A CA 1
ATOM 2331 C C . SER A 1 298 ? 7.609 31.154 0.696 1.00 60.06 298 SER A C 1
ATOM 2333 O O . SER A 1 298 ? 7.724 31.269 1.916 1.00 60.06 298 SER A O 1
ATOM 2335 N N . LEU A 1 299 ? 6.554 31.652 0.044 1.00 50.88 299 LEU A N 1
ATOM 2336 C CA . LEU A 1 299 ? 5.419 32.305 0.702 1.00 50.88 299 LEU A CA 1
ATOM 2337 C C . LEU A 1 299 ? 4.597 31.301 1.515 1.00 50.88 299 LEU A C 1
ATOM 2339 O O . LEU A 1 299 ? 4.147 31.627 2.604 1.00 50.88 299 LEU A O 1
ATOM 2343 N N . THR A 1 300 ? 4.446 30.066 1.039 1.00 50.06 300 THR A N 1
ATOM 2344 C CA . THR A 1 300 ? 3.781 28.980 1.772 1.00 50.06 300 THR A CA 1
ATOM 2345 C C . THR A 1 300 ? 4.535 28.687 3.069 1.00 50.06 300 THR A C 1
ATOM 2347 O O . THR A 1 300 ? 3.909 28.615 4.121 1.00 50.06 300 THR A O 1
ATOM 2350 N N . ILE A 1 301 ? 5.873 28.636 3.042 1.00 55.19 301 ILE A N 1
ATOM 2351 C CA . ILE A 1 301 ? 6.708 28.516 4.251 1.00 55.19 301 ILE A CA 1
ATOM 2352 C C . ILE A 1 301 ? 6.539 29.741 5.168 1.00 55.19 301 ILE A C 1
ATOM 2354 O O . ILE A 1 301 ? 6.384 29.571 6.378 1.00 55.19 301 ILE A O 1
ATOM 2358 N N . LEU A 1 302 ? 6.514 30.959 4.613 1.00 49.41 302 LEU A N 1
ATOM 2359 C CA . LEU A 1 302 ? 6.384 32.210 5.373 1.00 49.41 302 LEU A CA 1
ATOM 2360 C C . LEU A 1 302 ? 4.997 32.378 6.032 1.00 49.41 302 LEU A C 1
ATOM 2362 O O . LEU A 1 302 ? 4.906 32.880 7.149 1.00 49.41 302 LEU A O 1
ATOM 2366 N N . PHE A 1 303 ? 3.922 31.952 5.359 1.00 45.16 303 PHE A N 1
ATOM 2367 C CA . PHE A 1 303 ? 2.534 32.107 5.813 1.00 45.16 303 PHE A CA 1
ATOM 2368 C C . PHE A 1 303 ? 2.016 30.922 6.644 1.00 45.16 303 PHE A C 1
ATOM 2370 O O . PHE A 1 303 ? 1.116 31.114 7.462 1.00 45.16 303 PHE A O 1
ATOM 2377 N N . LEU A 1 304 ? 2.567 29.708 6.492 1.00 47.81 304 LEU A N 1
ATOM 2378 C CA . LEU A 1 304 ? 2.222 28.564 7.357 1.00 47.81 304 LEU A CA 1
ATOM 2379 C C . LEU A 1 304 ? 2.953 28.578 8.707 1.00 47.81 304 LEU A C 1
ATOM 2381 O O . LEU A 1 304 ? 2.508 27.889 9.627 1.00 47.81 304 LEU A O 1
ATOM 2385 N N . PHE A 1 305 ? 4.033 29.353 8.858 1.00 51.22 305 PHE A N 1
ATOM 2386 C CA . PHE A 1 305 ? 4.770 29.484 10.118 1.00 51.22 305 PHE A CA 1
ATOM 2387 C C . PHE A 1 305 ? 4.570 30.872 10.753 1.00 51.22 305 PHE A C 1
ATOM 2389 O O . PHE A 1 305 ? 5.154 31.848 10.285 1.00 51.22 305 PHE A O 1
ATOM 2396 N N . PRO A 1 306 ? 3.826 31.001 11.870 1.00 42.75 306 PRO A N 1
ATOM 2397 C CA . PRO A 1 306 ? 3.684 32.269 12.578 1.00 42.75 306 PRO A CA 1
ATOM 2398 C C . PRO A 1 306 ? 4.942 32.529 13.423 1.00 42.75 306 PRO A C 1
ATOM 2400 O O . PRO A 1 306 ? 4.962 32.344 14.639 1.00 42.75 306 PRO A O 1
ATOM 2403 N N . CYS A 1 307 ? 6.032 32.930 12.770 1.00 40.12 307 CYS A N 1
ATOM 2404 C CA . CYS A 1 307 ? 7.325 33.161 13.413 1.00 40.12 307 CYS A CA 1
ATOM 2405 C C . CYS A 1 307 ? 7.342 34.308 14.461 1.00 40.12 307 CYS A C 1
ATOM 2407 O O . CYS A 1 307 ? 8.097 34.182 15.427 1.00 40.12 307 CYS A O 1
ATOM 2409 N N . PRO A 1 308 ? 6.508 35.375 14.389 1.00 38.69 308 PRO A N 1
ATOM 2410 C CA . PRO A 1 308 ? 6.520 36.425 15.416 1.00 38.69 308 PRO A CA 1
ATOM 2411 C C . PRO A 1 308 ? 6.014 35.971 16.798 1.00 38.69 308 PRO A C 1
ATOM 2413 O O . PRO A 1 308 ? 6.446 36.510 17.812 1.00 38.69 308 PRO A O 1
ATOM 2416 N N . LEU A 1 309 ? 5.143 34.955 16.866 1.00 37.97 309 LEU A N 1
ATOM 2417 C CA . LEU A 1 309 ? 4.558 34.476 18.131 1.00 37.97 309 LEU A CA 1
ATOM 2418 C C . LEU A 1 309 ? 5.513 33.568 18.927 1.00 37.97 309 LEU A C 1
ATOM 2420 O O . LEU A 1 309 ? 5.515 33.592 20.155 1.00 37.97 309 LEU A O 1
ATOM 2424 N N . VAL A 1 310 ? 6.386 32.822 18.242 1.00 44.16 310 VAL A N 1
ATOM 2425 C CA . VAL A 1 310 ? 7.328 31.874 18.872 1.00 44.16 310 VAL A CA 1
ATOM 2426 C C . VAL A 1 310 ? 8.531 32.589 19.506 1.00 44.16 310 VAL A C 1
ATOM 2428 O O . VAL A 1 310 ? 9.073 32.131 20.515 1.00 44.16 310 VAL A O 1
ATOM 2431 N N . PHE A 1 311 ? 8.930 33.748 18.969 1.00 41.56 311 PHE A N 1
ATOM 2432 C CA . PHE A 1 311 ? 10.053 34.530 19.502 1.00 41.56 311 PHE A CA 1
ATOM 2433 C C . PHE A 1 311 ? 9.789 35.090 20.909 1.00 41.56 311 PHE A C 1
ATOM 2435 O O . PHE A 1 311 ? 10.720 35.179 21.711 1.00 41.56 311 PHE A O 1
ATOM 2442 N N . HIS A 1 312 ? 8.533 35.401 21.244 1.00 39.94 312 HIS A N 1
ATOM 2443 C CA . HIS A 1 312 ? 8.165 35.926 22.562 1.00 39.94 312 HIS A CA 1
ATOM 2444 C C . HIS A 1 312 ? 8.215 34.843 23.662 1.00 39.94 312 HIS A C 1
ATOM 2446 O O . HIS A 1 312 ? 8.668 35.101 24.778 1.00 39.94 312 HIS A O 1
ATOM 2452 N N . GLU A 1 313 ? 7.823 33.602 23.352 1.00 37.56 313 GLU A N 1
ATOM 2453 C CA . GLU A 1 313 ? 7.759 32.510 24.337 1.00 37.56 313 GLU A CA 1
ATOM 2454 C C . GLU A 1 313 ? 9.124 31.850 24.606 1.00 37.56 313 GLU A C 1
ATOM 2456 O O . GLU A 1 313 ? 9.444 31.514 25.751 1.00 37.56 313 GLU A O 1
ATOM 2461 N N . CYS A 1 314 ? 9.987 31.722 23.590 1.00 40.03 314 CYS A N 1
ATOM 2462 C CA . CYS A 1 314 ? 11.311 31.114 23.768 1.00 40.03 314 CYS A CA 1
ATOM 2463 C C . CYS A 1 314 ? 12.287 31.999 24.570 1.00 40.03 314 CYS A C 1
ATOM 2465 O O . CYS A 1 314 ? 13.084 31.471 25.352 1.00 40.03 314 CYS A O 1
ATOM 2467 N N . LEU A 1 315 ? 12.199 33.331 24.451 1.00 39.97 315 LEU A N 1
ATOM 2468 C CA . LEU A 1 315 ? 13.014 34.267 25.242 1.00 39.97 315 LEU A CA 1
ATOM 2469 C C . LEU A 1 315 ? 12.604 34.297 26.726 1.00 39.97 315 LEU A C 1
ATOM 2471 O O . LEU A 1 315 ? 13.465 34.448 27.597 1.00 39.97 315 LEU A O 1
ATOM 2475 N N . ALA A 1 316 ? 11.324 34.062 27.037 1.00 39.38 316 ALA A N 1
ATOM 2476 C CA . ALA A 1 316 ? 10.843 33.942 28.414 1.00 39.38 316 ALA A CA 1
ATOM 2477 C C . ALA A 1 316 ? 11.321 32.641 29.100 1.00 39.38 316 ALA A C 1
ATOM 2479 O O . ALA A 1 316 ? 11.612 32.635 30.300 1.00 39.38 316 ALA A O 1
ATOM 2480 N N . CYS A 1 317 ? 11.474 31.550 28.339 1.00 38.78 317 CYS A N 1
ATOM 2481 C CA . CYS A 1 317 ? 11.862 30.234 28.858 1.00 38.78 317 CYS A CA 1
ATOM 2482 C C . CYS A 1 317 ? 13.344 30.126 29.268 1.00 38.78 317 CYS A C 1
ATOM 2484 O O . CYS A 1 317 ? 13.669 29.394 30.207 1.00 38.78 317 CYS A O 1
ATOM 2486 N N . HIS A 1 318 ? 14.261 30.855 28.619 1.00 37.12 318 HIS A N 1
ATOM 2487 C CA . HIS A 1 318 ? 15.697 30.638 28.845 1.00 37.12 318 HIS A CA 1
ATOM 2488 C C . HIS A 1 318 ? 16.235 31.270 30.148 1.00 37.12 318 HIS A C 1
ATOM 2490 O O . HIS A 1 318 ? 17.252 30.814 30.677 1.00 37.12 318 HIS A O 1
ATOM 2496 N N . ARG A 1 319 ? 15.543 32.258 30.739 1.00 36.34 319 ARG A N 1
ATOM 2497 C CA . ARG A 1 319 ? 16.035 32.977 31.935 1.00 36.34 319 ARG A CA 1
ATOM 2498 C C . ARG A 1 319 ? 15.788 32.287 33.286 1.00 36.34 319 ARG A C 1
ATOM 2500 O O . ARG A 1 319 ? 16.393 32.706 34.269 1.00 36.34 319 ARG A O 1
ATOM 2507 N N . LYS A 1 320 ? 14.962 31.234 33.385 1.00 40.38 320 LYS A N 1
ATOM 2508 C CA . LYS A 1 320 ? 14.565 30.655 34.696 1.00 40.38 320 LYS A CA 1
ATOM 2509 C C . LYS A 1 320 ? 14.956 29.196 34.963 1.00 40.38 320 LYS A C 1
ATOM 2511 O O . LYS A 1 320 ? 14.845 28.753 36.103 1.00 40.38 320 LYS A O 1
ATOM 2516 N N . ALA A 1 321 ? 15.514 28.473 33.992 1.00 34.56 321 ALA A N 1
ATOM 2517 C CA . ALA A 1 321 ? 15.857 27.050 34.135 1.00 34.56 321 ALA A CA 1
ATOM 2518 C C . ALA A 1 321 ? 17.098 26.740 35.012 1.00 34.56 321 ALA A C 1
ATOM 2520 O O . ALA A 1 321 ? 17.513 25.588 35.100 1.00 34.56 321 ALA A O 1
ATOM 2521 N N . ARG A 1 322 ? 17.702 27.729 35.690 1.00 34.44 322 ARG A N 1
ATOM 2522 C CA . ARG A 1 322 ? 18.940 27.540 36.475 1.00 34.44 322 ARG A CA 1
ATOM 2523 C C . ARG A 1 322 ? 18.737 27.285 37.981 1.00 34.44 322 ARG A C 1
ATOM 2525 O O . ARG A 1 322 ? 19.733 27.170 38.685 1.00 34.44 322 ARG A O 1
ATOM 2532 N N . LYS A 1 323 ? 17.500 27.196 38.501 1.00 34.16 323 LYS A N 1
ATOM 2533 C CA . LYS A 1 323 ? 17.246 27.135 39.965 1.00 34.16 323 LYS A CA 1
ATOM 2534 C C . LYS A 1 323 ? 16.608 25.859 40.542 1.00 34.16 323 LYS A C 1
ATOM 2536 O O . LYS A 1 323 ? 16.514 25.767 41.760 1.00 34.16 323 LYS A O 1
ATOM 2541 N N . THR A 1 324 ? 16.247 24.843 39.759 1.00 35.00 324 THR A N 1
ATOM 2542 C CA . THR A 1 324 ? 15.457 23.696 40.275 1.00 35.00 324 THR A CA 1
ATOM 2543 C C . THR A 1 324 ? 16.147 22.342 40.082 1.00 35.00 324 THR A C 1
ATOM 2545 O O . THR A 1 324 ? 15.656 21.462 39.386 1.00 35.00 324 THR A O 1
ATOM 2548 N N . ALA A 1 325 ? 17.299 22.156 40.734 1.00 30.14 325 ALA A N 1
ATOM 2549 C CA . ALA A 1 325 ? 18.032 20.881 40.766 1.00 30.14 325 ALA A CA 1
ATOM 2550 C C . ALA A 1 325 ? 18.186 20.287 42.186 1.00 30.14 325 ALA A C 1
ATOM 2552 O O . ALA A 1 325 ? 19.130 19.544 42.434 1.00 30.14 325 ALA A O 1
ATOM 2553 N N . LYS A 1 326 ? 17.294 20.605 43.142 1.00 32.59 326 LYS A N 1
ATOM 2554 C CA . LYS A 1 326 ? 17.496 20.245 44.566 1.00 32.59 326 LYS A CA 1
ATOM 2555 C C . LYS A 1 326 ? 16.352 19.532 45.307 1.00 32.59 326 LYS A C 1
ATOM 2557 O O . LYS A 1 326 ? 16.389 19.480 46.527 1.00 32.59 326 LYS A O 1
ATOM 2562 N N . LEU A 1 327 ? 15.377 18.924 44.628 1.00 32.47 327 LEU A N 1
ATOM 2563 C CA . LEU A 1 327 ? 14.275 18.208 45.301 1.00 32.47 327 LEU A CA 1
ATOM 2564 C C . LEU A 1 327 ? 14.047 16.801 44.726 1.00 32.47 327 LEU A C 1
ATOM 2566 O O . LEU A 1 327 ? 13.134 16.559 43.944 1.00 32.47 327 LEU A O 1
ATOM 2570 N N . ARG A 1 328 ? 14.894 15.853 45.141 1.00 28.39 328 ARG A N 1
ATOM 2571 C CA . ARG A 1 328 ? 14.622 14.406 45.089 1.00 28.39 328 ARG A CA 1
ATOM 2572 C C . ARG A 1 328 ? 15.251 13.721 46.300 1.00 28.39 328 ARG A C 1
ATOM 2574 O O . ARG A 1 328 ? 16.309 13.118 46.194 1.00 28.39 328 ARG A O 1
ATOM 2581 N N . GLN A 1 329 ? 14.583 13.818 47.443 1.00 30.16 329 GLN A N 1
ATOM 2582 C CA . GLN A 1 329 ? 14.755 12.896 48.566 1.00 30.16 329 GLN A CA 1
ATOM 2583 C C . GLN A 1 329 ? 13.522 12.998 49.473 1.00 30.16 329 GLN A C 1
ATOM 2585 O O . GLN A 1 329 ? 13.434 13.877 50.316 1.00 30.16 329 GLN A O 1
ATOM 2590 N N . PHE A 1 330 ? 12.559 12.098 49.276 1.00 29.84 330 PHE A N 1
ATOM 2591 C CA . PHE A 1 330 ? 11.622 11.697 50.324 1.00 29.84 330 PHE A CA 1
ATOM 2592 C C . PHE A 1 330 ? 11.442 10.185 50.222 1.00 29.84 330 PHE A C 1
ATOM 2594 O O . PHE A 1 330 ? 10.833 9.660 49.290 1.00 29.84 330 PHE A O 1
ATOM 2601 N N . ARG A 1 331 ? 12.082 9.490 51.161 1.00 26.36 331 ARG A N 1
ATOM 2602 C CA . ARG A 1 331 ? 11.980 8.054 51.408 1.00 26.36 331 ARG A CA 1
ATOM 2603 C C . ARG A 1 331 ? 10.885 7.913 52.467 1.00 26.36 331 ARG A C 1
ATOM 2605 O O . ARG A 1 331 ? 11.028 8.486 53.543 1.00 26.36 331 ARG A O 1
ATOM 2612 N N . MET A 1 332 ? 9.776 7.247 52.146 1.00 30.92 332 MET A N 1
ATOM 2613 C CA . MET A 1 332 ? 8.721 6.984 53.131 1.00 30.92 332 MET A CA 1
ATOM 2614 C C . MET A 1 332 ? 9.259 6.041 54.211 1.00 30.92 332 MET A C 1
ATOM 2616 O O . MET A 1 332 ? 9.857 5.012 53.891 1.00 30.92 332 MET A O 1
ATOM 2620 N N . ALA A 1 333 ? 9.056 6.421 55.471 1.00 26.83 333 ALA A N 1
ATOM 2621 C CA . ALA A 1 333 ? 9.337 5.601 56.637 1.00 26.83 333 ALA A CA 1
ATOM 2622 C C . ALA A 1 333 ? 8.406 4.380 56.630 1.00 26.83 333 ALA A C 1
ATOM 2624 O O . ALA A 1 333 ? 7.186 4.514 56.709 1.00 26.83 333 ALA A O 1
ATOM 2625 N N . TYR A 1 334 ? 8.996 3.198 56.486 1.00 30.77 334 TYR A N 1
ATOM 2626 C CA . TYR A 1 334 ? 8.334 1.911 56.641 1.00 30.77 334 TYR A CA 1
ATOM 2627 C C . TYR A 1 334 ? 8.766 1.367 58.004 1.00 30.77 334 TYR A C 1
ATOM 2629 O O . TYR A 1 334 ? 9.963 1.174 58.220 1.00 30.77 334 TYR A O 1
ATOM 2637 N N . ASN A 1 335 ? 7.824 1.179 58.931 1.00 30.59 335 ASN A N 1
ATOM 2638 C CA . ASN A 1 335 ? 8.121 0.523 60.204 1.00 30.59 335 ASN A CA 1
ATOM 2639 C C . ASN A 1 335 ? 8.498 -0.943 59.925 1.00 30.59 335 ASN A C 1
ATOM 2641 O O . ASN A 1 335 ? 7.767 -1.615 59.192 1.00 30.59 335 ASN A O 1
ATOM 2645 N N . PRO A 1 336 ? 9.622 -1.449 60.462 1.00 34.84 336 PRO A N 1
ATOM 2646 C CA . PRO A 1 336 ? 10.010 -2.836 60.273 1.00 34.84 336 PRO A CA 1
ATOM 2647 C C . PRO A 1 336 ? 9.036 -3.737 61.038 1.00 34.84 336 PRO A C 1
ATOM 2649 O O . PRO A 1 336 ? 9.060 -3.804 62.263 1.00 34.84 336 PRO A O 1
ATOM 2652 N N . VAL A 1 337 ? 8.162 -4.412 60.295 1.00 43.34 337 VAL A N 1
ATOM 2653 C CA . VAL A 1 337 ? 7.476 -5.621 60.761 1.00 43.34 337 VAL A CA 1
ATOM 2654 C C . VAL A 1 337 ? 8.555 -6.688 60.961 1.00 43.34 337 VAL A C 1
ATOM 2656 O O . VAL A 1 337 ? 9.438 -6.829 60.111 1.00 43.34 337 VAL A O 1
ATOM 2659 N N . THR A 1 338 ? 8.531 -7.388 62.092 1.00 50.56 338 THR A N 1
ATOM 2660 C CA . THR A 1 338 ? 9.478 -8.465 62.404 1.00 50.56 338 THR A CA 1
ATOM 2661 C C . THR A 1 338 ? 9.401 -9.558 61.334 1.00 50.56 338 THR A C 1
ATOM 2663 O O . THR A 1 338 ? 8.342 -9.861 60.783 1.00 50.56 338 THR A O 1
ATOM 2666 N N . GLU A 1 339 ? 10.545 -10.149 60.992 1.00 52.00 339 GLU A N 1
ATOM 2667 C CA . GLU A 1 339 ? 10.657 -11.148 59.918 1.00 52.00 339 GLU A CA 1
ATOM 2668 C C . GLU A 1 339 ? 9.747 -12.372 60.158 1.00 52.00 339 GLU A C 1
ATOM 2670 O O . GLU A 1 339 ? 9.243 -12.982 59.213 1.00 52.00 339 GLU A O 1
ATOM 2675 N N . GLU A 1 340 ? 9.458 -12.662 61.427 1.00 54.75 340 GLU A N 1
ATOM 2676 C CA . GLU A 1 340 ? 8.571 -13.732 61.877 1.00 54.75 340 GLU A CA 1
ATOM 2677 C C . GLU A 1 340 ? 7.100 -13.493 61.490 1.00 54.75 340 GLU A C 1
ATOM 2679 O O . GLU A 1 340 ? 6.488 -14.388 60.905 1.00 54.75 340 GLU A O 1
ATOM 2684 N N . ASP A 1 341 ? 6.579 -12.270 61.660 1.00 53.69 341 ASP A N 1
ATOM 2685 C CA . ASP A 1 341 ? 5.209 -11.888 61.266 1.00 53.69 341 ASP A CA 1
ATOM 2686 C C . ASP A 1 341 ? 5.006 -11.953 59.743 1.00 53.69 341 ASP A C 1
ATOM 2688 O O . ASP A 1 341 ? 3.947 -12.336 59.238 1.00 53.69 341 ASP A O 1
ATOM 2692 N N . SER A 1 342 ? 6.058 -11.647 58.977 1.00 55.84 342 SER A N 1
ATOM 2693 C CA . SER A 1 342 ? 6.015 -11.729 57.513 1.00 55.84 342 SER A CA 1
ATOM 2694 C C . SER A 1 342 ? 5.877 -13.171 57.001 1.00 55.84 342 SER A C 1
ATOM 2696 O O . SER A 1 342 ? 5.265 -13.420 55.955 1.00 55.84 342 SER A O 1
ATOM 2698 N N . ARG A 1 343 ? 6.425 -14.142 57.744 1.00 64.94 343 ARG A N 1
ATOM 2699 C CA . ARG A 1 343 ? 6.424 -15.560 57.374 1.00 64.94 343 ARG A CA 1
ATOM 2700 C C . ARG A 1 343 ? 5.068 -16.202 57.667 1.00 64.94 343 ARG A C 1
ATOM 2702 O O . ARG A 1 343 ? 4.529 -16.882 56.791 1.00 64.94 343 ARG A O 1
ATOM 2709 N N . THR A 1 344 ? 4.478 -15.909 58.826 1.00 68.88 344 THR A N 1
ATOM 2710 C CA . THR A 1 344 ? 3.111 -16.321 59.192 1.00 68.88 344 THR A CA 1
ATOM 2711 C C . THR A 1 344 ? 2.069 -15.755 58.231 1.00 68.88 344 THR A C 1
ATOM 2713 O O . THR A 1 344 ? 1.183 -16.490 57.790 1.00 68.88 344 THR A O 1
ATOM 2716 N N . ASP A 1 345 ? 2.195 -14.494 57.814 1.00 66.62 345 ASP A N 1
ATOM 2717 C CA . ASP A 1 345 ? 1.281 -13.899 56.832 1.00 66.62 345 ASP A CA 1
ATOM 2718 C C . ASP A 1 345 ? 1.383 -14.559 55.448 1.00 66.62 345 ASP A C 1
ATOM 2720 O O . ASP A 1 345 ? 0.368 -14.795 54.785 1.00 66.62 345 ASP A O 1
ATOM 2724 N N . MET A 1 346 ? 2.584 -14.950 55.018 1.00 66.56 346 MET A N 1
ATOM 2725 C CA . MET A 1 346 ? 2.780 -15.679 53.759 1.00 66.56 346 MET A CA 1
ATOM 2726 C C . MET A 1 346 ? 2.225 -17.109 53.786 1.00 66.56 346 MET A C 1
ATOM 2728 O O . MET A 1 346 ? 1.768 -17.607 52.749 1.00 66.56 346 MET A O 1
ATOM 2732 N N . ASP A 1 347 ? 2.256 -17.779 54.937 1.00 70.12 347 ASP A N 1
ATOM 2733 C CA . ASP A 1 347 ? 1.653 -19.104 55.111 1.00 70.12 347 ASP A CA 1
ATOM 2734 C C . ASP A 1 347 ? 0.117 -19.017 55.165 1.00 70.12 347 ASP A C 1
ATOM 2736 O O . ASP A 1 347 ? -0.568 -19.831 54.542 1.00 70.12 347 ASP A O 1
ATOM 2740 N N . ARG A 1 348 ? -0.438 -17.956 55.765 1.00 73.88 348 ARG A N 1
ATOM 2741 C CA . ARG A 1 348 ? -1.880 -17.641 55.727 1.00 73.88 348 ARG A CA 1
ATOM 2742 C C . ARG A 1 348 ? -2.373 -17.308 54.319 1.00 73.88 348 ARG A C 1
ATOM 2744 O O . ARG A 1 348 ? -3.411 -17.814 53.893 1.00 73.88 348 ARG A O 1
ATOM 2751 N N . ILE A 1 349 ? -1.613 -16.523 53.548 1.00 69.56 349 ILE A N 1
ATOM 2752 C CA . ILE A 1 349 ? -1.917 -16.269 52.128 1.00 69.56 349 ILE A CA 1
ATOM 2753 C C . ILE A 1 349 ? -1.938 -17.586 51.343 1.00 69.56 349 ILE A C 1
ATOM 2755 O O . ILE A 1 349 ? -2.822 -17.784 50.507 1.00 69.56 349 ILE A O 1
ATOM 2759 N N . ARG A 1 350 ? -1.008 -18.509 51.627 1.00 70.81 350 ARG A N 1
ATOM 2760 C CA . ARG A 1 350 ? -1.009 -19.852 51.030 1.00 70.81 350 ARG A CA 1
ATOM 2761 C C . ARG A 1 350 ? -2.224 -20.672 51.458 1.00 70.81 350 ARG A C 1
ATOM 2763 O O . ARG A 1 350 ? -2.836 -21.284 50.591 1.00 70.81 350 ARG A O 1
ATOM 2770 N N . ALA A 1 351 ? -2.638 -20.625 52.724 1.00 69.69 351 ALA A N 1
ATOM 2771 C CA . ALA A 1 351 ? -3.864 -21.283 53.182 1.00 69.69 351 ALA A CA 1
ATOM 2772 C C . ALA A 1 351 ? -5.108 -20.788 52.416 1.00 69.69 351 ALA A C 1
ATOM 2774 O O . ALA A 1 351 ? -5.935 -21.598 51.994 1.00 69.69 351 ALA A O 1
ATOM 2775 N N . LEU A 1 352 ? -5.190 -19.482 52.124 1.00 68.31 352 LEU A N 1
ATOM 2776 C CA . LEU A 1 352 ? -6.240 -18.906 51.272 1.00 68.31 352 LEU A CA 1
ATOM 2777 C C . LEU A 1 352 ? -6.186 -19.416 49.814 1.00 68.31 352 LEU A C 1
ATOM 2779 O O . LEU A 1 352 ? -7.226 -19.519 49.161 1.00 68.31 352 LEU A O 1
ATOM 2783 N N . GLU A 1 353 ? -5.007 -19.746 49.276 1.00 68.94 353 GLU A N 1
ATOM 2784 C CA . GLU A 1 353 ? -4.859 -20.366 47.945 1.00 68.94 353 GLU A CA 1
ATOM 2785 C C . GLU A 1 353 ? -5.299 -21.841 47.939 1.00 68.94 353 GLU A C 1
ATOM 2787 O O . GLU A 1 353 ? -6.015 -22.277 47.028 1.00 68.94 353 GLU A O 1
ATOM 2792 N N . THR A 1 354 ? -4.920 -22.612 48.964 1.00 67.88 354 THR A N 1
ATOM 2793 C CA . THR A 1 354 ? -5.368 -24.004 49.144 1.00 67.88 354 THR A CA 1
ATOM 2794 C C . THR A 1 354 ? -6.889 -24.062 49.278 1.00 67.88 354 THR A C 1
ATOM 2796 O O . THR A 1 354 ? -7.550 -24.932 48.715 1.00 67.88 354 THR A O 1
ATOM 2799 N N . PHE A 1 355 ? -7.464 -23.067 49.948 1.00 62.50 355 PHE A N 1
ATOM 2800 C CA . PHE A 1 355 ? -8.901 -22.907 50.095 1.00 62.50 355 PHE A CA 1
ATOM 2801 C C . PHE A 1 355 ? -9.612 -22.575 48.776 1.00 62.50 355 PHE A C 1
ATOM 2803 O O . PHE A 1 355 ? -10.626 -23.185 48.440 1.00 62.50 355 PHE A O 1
ATOM 2810 N N . ALA A 1 356 ? -9.055 -21.655 47.981 1.00 57.22 356 ALA A N 1
ATOM 2811 C CA . ALA A 1 356 ? -9.602 -21.295 46.672 1.00 57.22 356 ALA A CA 1
ATOM 2812 C C . ALA A 1 356 ? -9.594 -22.466 45.668 1.00 57.22 356 ALA A C 1
ATOM 2814 O O . ALA A 1 356 ? -10.400 -22.488 44.738 1.00 57.22 356 ALA A O 1
ATOM 2815 N N . SER A 1 357 ? -8.680 -23.427 45.838 1.00 53.22 357 SER A N 1
ATOM 2816 C CA . SER A 1 357 ? -8.489 -24.562 44.927 1.00 53.22 357 SER A CA 1
ATOM 2817 C C . SER A 1 357 ? -9.209 -25.849 45.353 1.00 53.22 357 SER A C 1
ATOM 2819 O O . SER A 1 357 ? -9.532 -26.659 44.481 1.00 53.22 357 SER A O 1
ATOM 2821 N N . SER A 1 358 ? -9.517 -26.040 46.643 1.00 46.22 358 SER A N 1
ATOM 2822 C CA . SER A 1 358 ? -10.057 -27.309 47.166 1.00 46.22 358 SER A CA 1
ATOM 2823 C C . SER A 1 358 ? -11.557 -27.539 46.927 1.00 46.22 358 SER A C 1
ATOM 2825 O O . SER A 1 358 ? -12.016 -28.678 47.011 1.00 46.22 358 SER A O 1
ATOM 2827 N N . ARG A 1 359 ? -12.343 -26.516 46.560 1.00 49.62 359 ARG A N 1
ATOM 2828 C CA . ARG A 1 359 ? -13.779 -26.673 46.254 1.00 49.62 359 ARG A CA 1
ATOM 2829 C C . ARG A 1 359 ? -14.090 -26.464 44.772 1.00 49.62 359 ARG A C 1
ATOM 2831 O O . ARG A 1 359 ? -14.470 -25.379 44.339 1.00 49.62 359 ARG A O 1
ATOM 2838 N N . ARG A 1 360 ? -14.046 -27.556 44.000 1.00 39.97 360 ARG A N 1
ATOM 2839 C CA . ARG A 1 360 ? -14.945 -27.713 42.843 1.00 39.97 360 ARG A CA 1
ATOM 2840 C C . ARG A 1 360 ? -16.345 -28.041 43.374 1.00 39.97 360 ARG A C 1
ATOM 2842 O O . ARG A 1 360 ? -16.501 -28.907 44.226 1.00 39.97 360 ARG A O 1
ATOM 2849 N N . PHE A 1 361 ? -17.319 -27.270 42.900 1.00 39.72 361 PHE A N 1
ATOM 2850 C CA . PHE A 1 361 ? -18.726 -27.194 43.301 1.00 39.72 361 PHE A CA 1
ATOM 2851 C C . PHE A 1 361 ? -19.363 -28.492 43.838 1.00 39.72 361 PHE A C 1
ATOM 2853 O O . PHE A 1 361 ? -19.470 -29.481 43.118 1.00 39.72 361 PHE A O 1
ATOM 2860 N N . ARG A 1 362 ? -19.907 -28.437 45.065 1.00 34.50 362 ARG A N 1
ATOM 2861 C CA . ARG A 1 362 ? -21.022 -29.311 45.467 1.00 34.50 362 ARG A CA 1
ATOM 2862 C C . ARG A 1 362 ? -22.257 -28.872 44.678 1.00 34.50 362 ARG A C 1
ATOM 2864 O O . ARG A 1 362 ? -22.685 -27.726 44.802 1.00 34.50 362 ARG A O 1
ATOM 2871 N N . THR A 1 363 ? -22.824 -29.767 43.875 1.00 30.75 363 THR A N 1
ATOM 2872 C CA . THR A 1 363 ? -24.189 -29.618 43.355 1.00 30.75 363 THR A CA 1
ATOM 2873 C C . THR A 1 363 ? -25.175 -29.581 44.527 1.00 30.75 363 THR A C 1
ATOM 2875 O O . THR A 1 363 ? -24.996 -30.353 45.473 1.00 30.75 363 THR A O 1
ATOM 2878 N N . PRO A 1 364 ? -26.198 -28.710 44.504 1.00 35.47 364 PRO A N 1
ATOM 2879 C CA . PRO A 1 364 ? -27.178 -28.638 45.581 1.00 35.47 364 PRO A CA 1
ATOM 2880 C C . PRO A 1 364 ? -27.945 -29.963 45.674 1.00 35.47 364 PRO A C 1
ATOM 2882 O O . PRO A 1 364 ? -28.587 -30.392 44.716 1.00 35.47 364 PRO A O 1
ATOM 2885 N N . SER A 1 365 ? -27.843 -30.637 46.821 1.00 31.56 365 SER A N 1
ATOM 2886 C CA . SER A 1 365 ? -28.648 -31.815 47.135 1.00 31.56 365 SER A CA 1
ATOM 2887 C C . SER A 1 365 ? -30.101 -31.396 47.315 1.00 31.56 365 SER A C 1
ATOM 2889 O O . SER A 1 365 ? -30.390 -30.496 48.104 1.00 31.56 365 SER A O 1
ATOM 2891 N N . LYS A 1 366 ? -31.006 -32.086 46.618 1.00 37.25 366 LYS A N 1
ATOM 2892 C CA . LYS A 1 366 ? -32.446 -32.029 46.867 1.00 37.25 366 LYS A CA 1
ATOM 2893 C C . LYS A 1 366 ? -32.701 -32.474 48.311 1.00 37.25 366 LYS A C 1
ATOM 2895 O O . LYS A 1 366 ? -32.530 -33.650 48.609 1.00 37.25 366 LYS A O 1
ATOM 2900 N N . PHE A 1 367 ? -33.092 -31.555 49.187 1.00 33.59 367 PHE A N 1
ATOM 2901 C CA . PHE A 1 367 ? -33.702 -31.897 50.469 1.00 33.59 367 PHE A CA 1
ATOM 2902 C C . PHE A 1 367 ? -35.001 -31.117 50.649 1.00 33.59 367 PHE A C 1
ATOM 2904 O O . PHE A 1 367 ? -35.126 -29.974 50.211 1.00 33.59 367 PHE A O 1
ATOM 2911 N N . ALA A 1 368 ? -35.971 -31.838 51.201 1.00 37.16 368 ALA A N 1
ATOM 2912 C CA . ALA A 1 368 ? -37.395 -31.570 51.211 1.00 37.16 368 ALA A CA 1
ATOM 2913 C C . ALA A 1 368 ? -37.785 -30.320 52.010 1.00 37.16 368 ALA A C 1
ATOM 2915 O O . ALA A 1 368 ? -37.281 -30.089 53.106 1.00 37.16 368 ALA A O 1
ATOM 2916 N N . ALA A 1 369 ? -38.746 -29.570 51.470 1.00 30.81 369 ALA A N 1
ATOM 2917 C CA . ALA A 1 369 ? -39.534 -28.590 52.199 1.00 30.81 369 ALA A CA 1
ATOM 2918 C C . ALA A 1 369 ? -40.998 -29.041 52.138 1.00 30.81 369 ALA A C 1
ATOM 2920 O O . ALA A 1 369 ? -41.614 -29.020 51.071 1.00 30.81 369 ALA A O 1
ATOM 2921 N N . SER A 1 370 ? -41.506 -29.506 53.277 1.00 31.66 370 SER A N 1
ATOM 2922 C CA . SER A 1 370 ? -42.932 -29.664 53.549 1.00 31.66 370 SER A CA 1
ATOM 2923 C C . SER A 1 370 ? -43.430 -28.393 54.240 1.00 31.66 370 SER A C 1
ATOM 2925 O O . SER A 1 370 ? -42.727 -27.860 55.094 1.00 31.66 370 SER A O 1
ATOM 2927 N N . GLU A 1 371 ? -44.634 -27.968 53.851 1.00 30.05 371 GLU A N 1
ATOM 2928 C CA . GLU A 1 371 ? -45.536 -27.018 54.528 1.00 30.05 371 GLU A CA 1
ATOM 2929 C C . GLU A 1 371 ? -45.191 -25.514 54.537 1.00 30.05 371 GLU A C 1
ATOM 2931 O O . GLU A 1 371 ? -44.644 -24.968 55.486 1.00 30.05 371 GLU A O 1
ATOM 2936 N N . ALA A 1 372 ? -45.622 -24.825 53.469 1.00 29.20 372 ALA A N 1
ATOM 2937 C CA . ALA A 1 372 ? -46.532 -23.664 53.510 1.00 29.20 372 ALA A CA 1
ATOM 2938 C C . ALA A 1 372 ? -46.877 -23.255 52.059 1.00 29.20 372 ALA A C 1
ATOM 2940 O O . ALA A 1 372 ? -46.060 -22.706 51.318 1.00 29.20 372 ALA A O 1
ATOM 2941 N N . PHE A 1 373 ? -48.087 -23.605 51.617 1.00 37.50 373 PHE A N 1
ATOM 2942 C CA . PHE A 1 373 ? -48.567 -23.470 50.239 1.00 37.50 373 PHE A CA 1
ATOM 2943 C C . PHE A 1 373 ? -49.151 -22.068 49.994 1.00 37.50 373 PHE A C 1
ATOM 2945 O O . PHE A 1 373 ? -50.157 -21.724 50.604 1.00 37.50 373 PHE A O 1
ATOM 2952 N N . THR A 1 374 ? -48.519 -21.278 49.108 1.00 30.42 374 THR A N 1
ATOM 2953 C CA . THR A 1 374 ? -49.140 -20.305 48.158 1.00 30.42 374 THR A CA 1
ATOM 2954 C C . THR A 1 374 ? -48.122 -19.446 47.373 1.00 30.42 374 THR A C 1
ATOM 2956 O O . THR A 1 374 ? -48.505 -18.832 46.384 1.00 30.42 374 THR A O 1
ATOM 2959 N N . SER A 1 375 ? -46.813 -19.438 47.685 1.00 38.97 375 SER A N 1
ATOM 2960 C CA . SER A 1 375 ? -45.831 -18.584 46.960 1.00 38.97 375 SER A CA 1
ATOM 2961 C C . SER A 1 375 ? -44.972 -19.280 45.881 1.00 38.97 375 SER A C 1
ATOM 2963 O O . SER A 1 375 ? -44.202 -18.615 45.175 1.00 38.97 375 SER A O 1
ATOM 2965 N N . PHE A 1 376 ? -45.131 -20.597 45.686 1.00 38.03 376 PHE A N 1
ATOM 2966 C CA . PHE A 1 376 ? -44.238 -21.439 44.867 1.00 38.03 376 PHE A CA 1
ATOM 2967 C C . PHE A 1 376 ? -44.162 -21.057 43.375 1.00 38.03 376 PHE A C 1
ATOM 2969 O O . PHE A 1 376 ? -43.116 -21.222 42.741 1.00 38.03 376 PHE A O 1
ATOM 2976 N N . ALA A 1 377 ? -45.231 -20.487 42.809 1.00 37.41 377 ALA A N 1
ATOM 2977 C CA . ALA A 1 377 ? -45.223 -20.036 41.416 1.00 37.41 377 ALA A CA 1
ATOM 2978 C C . ALA A 1 377 ? -44.258 -18.854 41.207 1.00 37.41 377 ALA A C 1
ATOM 2980 O O . ALA A 1 377 ? -43.501 -18.844 40.244 1.00 37.41 377 ALA A O 1
ATOM 2981 N N . SER A 1 378 ? -44.204 -17.897 42.142 1.00 37.50 378 SER A N 1
ATOM 2982 C CA . SER A 1 378 ? -43.320 -16.726 42.027 1.00 37.50 378 SER A CA 1
ATOM 2983 C C . SER A 1 378 ? -41.843 -17.047 42.285 1.00 37.50 378 SER A C 1
ATOM 2985 O O . SER A 1 378 ? -40.969 -16.451 41.659 1.00 37.50 378 SER A O 1
ATOM 2987 N N . VAL A 1 379 ? -41.563 -18.028 43.152 1.00 39.28 379 VAL A N 1
ATOM 2988 C CA . VAL A 1 379 ? -40.195 -18.449 43.496 1.00 39.28 379 VAL A CA 1
ATOM 2989 C C . VAL A 1 379 ? -39.584 -19.310 42.385 1.00 39.28 379 VAL A C 1
ATOM 2991 O O . VAL A 1 379 ? -38.437 -19.077 42.012 1.00 39.28 379 VAL A O 1
ATOM 2994 N N . SER A 1 380 ? -40.352 -20.223 41.773 1.00 43.66 380 SER A N 1
ATOM 2995 C CA . SER A 1 380 ? -39.861 -21.001 40.620 1.00 43.66 380 SER A CA 1
ATOM 2996 C C . SER A 1 380 ? -39.675 -20.143 39.359 1.00 43.66 380 SER A C 1
ATOM 2998 O O . SER A 1 380 ? -38.681 -20.307 38.656 1.00 43.66 380 SER A O 1
ATOM 3000 N N . LEU A 1 381 ? -40.556 -19.160 39.112 1.00 42.56 381 LEU A N 1
ATOM 3001 C CA . LEU A 1 381 ? -40.401 -18.192 38.016 1.00 42.56 381 LEU A CA 1
ATOM 3002 C C . LEU A 1 381 ? -39.177 -17.277 38.195 1.00 42.56 381 LEU A C 1
ATOM 3004 O O . LEU A 1 381 ? -38.535 -16.935 37.201 1.00 42.56 381 LEU A O 1
ATOM 3008 N N . ALA A 1 382 ? -38.835 -16.892 39.430 1.00 49.09 382 ALA A N 1
ATOM 3009 C CA . ALA A 1 382 ? -37.675 -16.049 39.730 1.00 49.09 382 ALA A CA 1
ATOM 3010 C C . ALA A 1 382 ? -36.330 -16.792 39.619 1.00 49.09 382 ALA A C 1
ATOM 3012 O O . ALA A 1 382 ? -35.316 -16.170 39.307 1.00 49.09 382 ALA A O 1
ATOM 3013 N N . GLU A 1 383 ? -36.300 -18.112 39.831 1.00 50.38 383 GLU A N 1
ATOM 3014 C CA . GLU A 1 383 ? -35.073 -18.906 39.670 1.00 50.38 383 GLU A CA 1
ATOM 3015 C C . GLU A 1 383 ? -34.701 -19.165 38.200 1.00 50.38 383 GLU A C 1
ATOM 3017 O O . GLU A 1 383 ? -33.526 -19.392 37.907 1.00 50.38 383 GLU A O 1
ATOM 3022 N N . THR A 1 384 ? -35.660 -19.091 37.265 1.00 51.31 384 THR A N 1
ATOM 3023 C CA . THR A 1 384 ? -35.429 -19.415 35.843 1.00 51.31 384 THR A CA 1
ATOM 3024 C C . THR A 1 384 ? -35.491 -18.233 34.878 1.00 51.31 384 THR A C 1
ATOM 3026 O O . THR A 1 384 ? -35.020 -18.366 33.748 1.00 51.31 384 THR A O 1
ATOM 3029 N N . LYS A 1 385 ? -36.074 -17.084 35.254 1.00 61.91 385 LYS A N 1
ATOM 3030 C CA . LYS A 1 385 ? -36.124 -15.921 34.352 1.00 61.91 385 LYS A CA 1
ATOM 3031 C C . LYS A 1 385 ? -34.753 -15.250 34.275 1.00 61.91 385 LYS A C 1
ATOM 3033 O O . LYS A 1 385 ? -34.336 -14.550 35.195 1.00 61.91 385 LYS A O 1
ATOM 3038 N N . GLU A 1 386 ? -34.064 -15.444 33.151 1.00 75.00 386 GLU A N 1
ATOM 3039 C CA . GLU A 1 386 ? -32.871 -14.664 32.822 1.00 75.00 386 GLU A CA 1
ATOM 3040 C C . GLU A 1 386 ? -33.201 -13.163 32.842 1.00 75.00 386 GLU A C 1
ATOM 3042 O O . GLU A 1 386 ? -34.259 -12.734 32.379 1.00 75.00 386 GLU A O 1
ATOM 3047 N N . ILE A 1 387 ? -32.290 -12.355 33.388 1.00 81.31 387 ILE A N 1
ATOM 3048 C CA . ILE A 1 387 ? -32.419 -10.896 33.392 1.00 81.31 387 ILE A CA 1
ATOM 3049 C C . ILE A 1 387 ? -32.284 -10.418 31.947 1.00 81.31 387 ILE A C 1
ATOM 3051 O O . ILE A 1 387 ? -31.189 -10.402 31.381 1.00 81.31 387 ILE A O 1
ATOM 3055 N N . THR A 1 388 ? -33.411 -10.051 31.343 1.00 80.88 388 THR A N 1
ATOM 3056 C CA . THR A 1 388 ? -33.480 -9.754 29.904 1.00 80.88 388 THR A CA 1
ATOM 3057 C C . THR A 1 388 ? -33.115 -8.312 29.576 1.00 80.88 388 THR A C 1
ATOM 3059 O O . THR A 1 388 ? -32.721 -8.026 28.445 1.00 80.88 388 THR A O 1
ATOM 3062 N N . ASN A 1 389 ? -33.208 -7.391 30.543 1.00 87.06 389 ASN A N 1
ATOM 3063 C CA . ASN A 1 389 ? -32.934 -5.981 30.300 1.00 87.06 389 ASN A CA 1
ATOM 3064 C C . ASN A 1 389 ? -32.238 -5.256 31.462 1.00 87.06 389 ASN A C 1
ATOM 3066 O O . ASN A 1 389 ? -32.106 -5.760 32.579 1.00 87.06 389 ASN A O 1
ATOM 3070 N N . PHE A 1 390 ? -31.740 -4.055 31.161 1.00 87.44 390 PHE A N 1
ATOM 3071 C CA . PHE A 1 390 ? -30.923 -3.277 32.089 1.00 87.44 390 PHE A CA 1
ATOM 3072 C C . PHE A 1 390 ? -31.737 -2.551 33.167 1.00 87.44 390 PHE A C 1
ATOM 3074 O O . PHE A 1 390 ? -31.226 -2.379 34.269 1.00 87.44 390 PHE A O 1
ATOM 3081 N N . ASP A 1 391 ? -32.994 -2.180 32.898 1.00 83.75 391 ASP A N 1
ATOM 3082 C CA . ASP A 1 391 ? -33.898 -1.621 33.915 1.00 83.75 391 ASP A CA 1
ATOM 3083 C C . ASP A 1 391 ? -34.138 -2.605 35.051 1.00 83.75 391 ASP A C 1
ATOM 3085 O O . ASP A 1 391 ? -33.984 -2.253 36.217 1.00 83.75 391 ASP A O 1
ATOM 3089 N N . GLN A 1 392 ? -34.461 -3.846 34.692 1.00 87.62 392 GLN A N 1
ATOM 3090 C CA . GLN A 1 392 ? -34.666 -4.936 35.628 1.00 87.62 392 GLN A CA 1
ATOM 3091 C C . GLN A 1 392 ? -33.393 -5.166 36.439 1.00 87.62 392 GLN A C 1
ATOM 3093 O O . GLN A 1 392 ? -33.447 -5.172 37.665 1.00 87.62 392 GLN A O 1
ATOM 3098 N N . LEU A 1 393 ? -32.228 -5.261 35.783 1.00 92.75 393 LEU A N 1
ATOM 3099 C CA . LEU A 1 393 ? -30.952 -5.402 36.490 1.00 92.75 393 LEU A CA 1
ATOM 3100 C C . LEU A 1 393 ? -30.703 -4.236 37.462 1.00 92.75 393 LEU A C 1
ATOM 3102 O O . LEU A 1 393 ? -30.231 -4.455 38.574 1.00 92.75 393 LEU A O 1
ATOM 3106 N N . ASN A 1 394 ? -31.008 -3.002 37.055 1.00 92.12 394 ASN A N 1
ATOM 3107 C CA . ASN A 1 394 ? -30.785 -1.814 37.870 1.00 92.12 394 ASN A CA 1
ATOM 3108 C C . ASN A 1 394 ? -31.749 -1.735 39.061 1.00 92.12 394 ASN A C 1
ATOM 3110 O O . ASN A 1 394 ? -31.313 -1.439 40.169 1.00 92.12 394 ASN A O 1
ATOM 3114 N N . ALA A 1 395 ? -33.028 -2.059 38.863 1.00 89.31 395 ALA A N 1
ATOM 3115 C CA . ALA A 1 395 ? -34.017 -2.144 39.935 1.00 89.31 395 ALA A CA 1
ATOM 3116 C C . ALA A 1 395 ? -33.640 -3.226 40.956 1.00 89.31 395 ALA A C 1
ATOM 3118 O O . ALA A 1 395 ? -33.592 -2.952 42.155 1.00 89.31 395 ALA A O 1
ATOM 3119 N N . GLN A 1 396 ? -33.277 -4.422 40.475 1.00 93.62 396 GLN A N 1
ATOM 3120 C CA . GLN A 1 396 ? -32.757 -5.490 41.328 1.00 93.62 396 GLN A CA 1
ATOM 3121 C C . GLN A 1 396 ? -31.484 -5.050 42.061 1.00 93.62 396 GLN A C 1
ATOM 3123 O O . GLN A 1 396 ? -31.322 -5.360 43.237 1.00 93.62 396 GLN A O 1
ATOM 3128 N N . GLY A 1 397 ? -30.609 -4.291 41.396 1.00 94.81 397 GLY A N 1
ATOM 3129 C CA . GLY A 1 397 ? -29.391 -3.742 41.983 1.00 94.81 397 GLY A CA 1
ATOM 3130 C C . GLY A 1 397 ? -29.656 -2.766 43.130 1.00 94.81 397 GLY A C 1
ATOM 3131 O O . GLY A 1 397 ? -29.043 -2.903 44.184 1.00 94.81 397 GLY A O 1
ATOM 3132 N N . VAL A 1 398 ? -30.596 -1.831 42.971 1.00 93.94 398 VAL A N 1
ATOM 3133 C CA . VAL A 1 398 ? -30.963 -0.870 44.028 1.00 93.94 398 VAL A CA 1
ATOM 3134 C C . VAL A 1 398 ? -31.511 -1.593 45.259 1.00 93.94 398 VAL A C 1
ATOM 3136 O O . VAL A 1 398 ? -31.047 -1.346 46.372 1.00 93.94 398 VAL A O 1
ATOM 3139 N N . THR A 1 399 ? -32.446 -2.530 45.070 1.00 93.81 399 THR A N 1
ATOM 3140 C CA . THR A 1 399 ? -33.010 -3.309 46.183 1.00 93.81 399 THR A CA 1
ATOM 3141 C C . THR A 1 399 ? -31.941 -4.187 46.839 1.00 93.81 399 THR A C 1
ATOM 3143 O O . THR A 1 399 ? -31.821 -4.212 48.062 1.00 93.81 399 THR A O 1
ATOM 3146 N N . MET A 1 400 ? -31.111 -4.867 46.041 1.00 96.31 400 MET A N 1
ATOM 3147 C CA . MET A 1 400 ? -30.047 -5.731 46.552 1.00 96.31 400 MET A CA 1
ATOM 3148 C C . MET A 1 400 ? -28.945 -4.949 47.280 1.00 96.31 400 MET A C 1
ATOM 3150 O O . MET A 1 400 ? -28.370 -5.479 48.226 1.00 96.31 400 MET A O 1
ATOM 3154 N N . GLN A 1 401 ? -28.644 -3.705 46.885 1.00 96.50 401 GLN A N 1
ATOM 3155 C CA . GLN A 1 401 ? -27.643 -2.883 47.573 1.00 96.50 401 GLN A CA 1
ATOM 3156 C C . GLN A 1 401 ? -28.004 -2.710 49.047 1.00 96.50 401 GLN A C 1
ATOM 3158 O O . GLN A 1 401 ? -27.156 -2.983 49.892 1.00 96.50 401 GLN A O 1
ATOM 3163 N N . LYS A 1 402 ? -29.250 -2.323 49.345 1.00 95.94 402 LYS A N 1
ATOM 3164 C CA . LYS A 1 402 ? -29.715 -2.128 50.723 1.00 95.94 402 LYS A CA 1
ATOM 3165 C C . LYS A 1 402 ? -29.624 -3.422 51.536 1.00 95.94 402 LYS A C 1
ATOM 3167 O O . LYS A 1 402 ? -28.972 -3.447 52.571 1.00 95.94 402 LYS A O 1
ATOM 3172 N N . LEU A 1 403 ? -30.183 -4.514 51.009 1.00 96.31 403 LEU A N 1
ATOM 3173 C CA . LEU A 1 403 ? -30.179 -5.819 51.685 1.00 96.31 403 LEU A CA 1
ATOM 3174 C C . LEU A 1 403 ? -28.763 -6.346 51.947 1.00 96.31 403 LEU A C 1
ATOM 3176 O O . LEU A 1 403 ? -28.497 -6.952 52.982 1.00 96.31 403 LEU A O 1
ATOM 3180 N N . LEU A 1 404 ? -27.846 -6.116 51.005 1.00 97.25 404 LEU A N 1
ATOM 3181 C CA . LEU A 1 404 ? -26.451 -6.492 51.172 1.00 97.25 404 LEU A CA 1
ATOM 3182 C C . LEU A 1 404 ? -25.757 -5.626 52.228 1.00 97.25 404 LEU A C 1
ATOM 3184 O O . LEU A 1 404 ? -24.994 -6.174 53.013 1.00 97.25 404 LEU A O 1
ATOM 3188 N N . VAL A 1 405 ? -25.998 -4.310 52.258 1.00 97.50 405 VAL A N 1
ATOM 3189 C CA . VAL A 1 405 ? -25.438 -3.419 53.291 1.00 97.50 405 VAL A CA 1
ATOM 3190 C C . VAL A 1 405 ? -25.885 -3.867 54.679 1.00 97.50 405 VAL A C 1
ATOM 3192 O O . VAL A 1 405 ? -25.028 -4.116 55.522 1.00 97.50 405 VAL A O 1
ATOM 3195 N N . ASP A 1 406 ? -27.188 -4.068 54.883 1.00 96.81 406 ASP A N 1
ATOM 3196 C CA . ASP A 1 406 ? -27.744 -4.492 56.174 1.00 96.81 406 ASP A CA 1
ATOM 3197 C C . ASP A 1 406 ? -27.113 -5.818 56.634 1.00 96.81 406 ASP A C 1
ATOM 3199 O O . ASP A 1 406 ? -26.641 -5.946 57.765 1.00 96.81 406 ASP A O 1
ATOM 3203 N N . LYS A 1 407 ? -27.000 -6.791 55.719 1.00 97.50 407 LYS A N 1
ATOM 3204 C CA . LYS A 1 407 ? -26.365 -8.081 56.011 1.00 97.50 407 LYS A CA 1
ATOM 3205 C C . LYS A 1 407 ? -24.881 -7.946 56.360 1.00 97.50 407 LYS A C 1
ATOM 3207 O O . LYS A 1 407 ? -24.395 -8.632 57.259 1.00 97.50 407 LYS A O 1
ATOM 3212 N N . LEU A 1 408 ? -24.146 -7.102 55.637 1.00 97.38 408 LEU A N 1
ATOM 3213 C CA . LEU A 1 408 ? -22.714 -6.910 55.859 1.00 97.38 408 LEU A CA 1
ATOM 3214 C C . LEU A 1 408 ? -22.422 -6.135 57.147 1.00 97.38 408 LEU A C 1
ATOM 3216 O O . LEU A 1 408 ? -21.414 -6.425 57.783 1.00 97.38 408 LEU A O 1
ATOM 3220 N N . LEU A 1 409 ? -23.295 -5.218 57.569 1.00 97.38 409 LEU A N 1
ATOM 3221 C CA . LEU A 1 409 ? -23.179 -4.544 58.865 1.00 97.38 409 LEU A CA 1
ATOM 3222 C C . LEU A 1 409 ? -23.301 -5.542 60.023 1.00 97.38 409 LEU A C 1
ATOM 3224 O O . LEU A 1 409 ? -22.415 -5.585 60.874 1.00 97.38 409 LEU A O 1
ATOM 3228 N N . VAL A 1 410 ? -24.315 -6.416 59.991 1.00 97.06 410 VAL A N 1
ATOM 3229 C CA . VAL A 1 410 ? -24.491 -7.491 60.990 1.00 97.06 410 VAL A CA 1
ATOM 3230 C C . VAL A 1 410 ? -23.290 -8.441 61.003 1.00 97.06 410 VAL A C 1
ATOM 3232 O O . VAL A 1 410 ? -22.815 -8.856 62.060 1.00 97.06 410 VAL A O 1
ATOM 3235 N N . LEU A 1 411 ? -22.761 -8.783 59.825 1.00 97.19 411 LEU A N 1
ATOM 3236 C CA . LEU A 1 411 ? -21.561 -9.609 59.714 1.00 97.19 411 LEU A CA 1
ATOM 3237 C C . LEU A 1 411 ? -20.339 -8.932 60.351 1.00 97.19 411 LEU A C 1
ATOM 3239 O O . LEU A 1 411 ? -19.582 -9.592 61.059 1.00 97.19 411 LEU A O 1
ATOM 3243 N N . VAL A 1 412 ? -20.131 -7.639 60.090 1.00 97.50 412 VAL A N 1
ATOM 3244 C CA . VAL A 1 412 ? -19.004 -6.878 60.645 1.00 97.50 412 VAL A CA 1
ATOM 3245 C C . VAL A 1 412 ? -19.113 -6.779 62.164 1.00 97.50 412 VAL A C 1
ATOM 3247 O O . VAL A 1 412 ? -18.127 -7.047 62.845 1.00 97.50 412 VAL A O 1
ATOM 3250 N N . GLU A 1 413 ? -20.297 -6.494 62.703 1.00 96.75 413 GLU A N 1
ATOM 3251 C CA . GLU A 1 413 ? -20.544 -6.475 64.150 1.00 96.75 413 GLU A CA 1
ATOM 3252 C C . GLU A 1 413 ? -20.257 -7.842 64.791 1.00 96.75 413 GLU A C 1
ATOM 3254 O O . GLU A 1 413 ? -19.570 -7.937 65.812 1.00 96.75 413 GLU A O 1
ATOM 3259 N N . ARG A 1 414 ? -20.692 -8.933 64.148 1.00 96.25 414 ARG A N 1
ATOM 3260 C CA . ARG A 1 414 ? -20.395 -10.299 64.600 1.00 96.25 414 ARG A CA 1
ATOM 3261 C C . ARG A 1 414 ? -18.896 -10.606 64.582 1.00 96.25 414 ARG A C 1
ATOM 3263 O O . ARG A 1 414 ? -18.394 -11.242 65.501 1.00 96.25 414 ARG A O 1
ATOM 3270 N N . LEU A 1 415 ? -18.169 -10.163 63.558 1.00 96.12 415 LEU A N 1
ATOM 3271 C CA . LEU A 1 415 ? -16.717 -10.348 63.474 1.00 96.12 415 LEU A CA 1
ATOM 3272 C C . LEU A 1 415 ? -15.977 -9.563 64.562 1.00 96.12 415 LEU A C 1
ATOM 3274 O O . LEU A 1 415 ? -15.030 -10.077 65.160 1.00 96.12 415 LEU A O 1
ATOM 3278 N N . GLN A 1 416 ? -16.415 -8.336 64.839 1.00 96.44 416 GLN A N 1
ATOM 3279 C CA . GLN A 1 416 ? -15.844 -7.502 65.894 1.00 96.44 416 GLN A CA 1
ATOM 3280 C C . GLN A 1 416 ? -16.078 -8.119 67.279 1.00 96.44 416 GLN A C 1
ATOM 3282 O O . GLN A 1 416 ? -15.138 -8.234 68.063 1.00 96.44 416 GLN A O 1
ATOM 3287 N N . THR A 1 417 ? -17.301 -8.577 67.556 1.00 95.00 417 THR A N 1
ATOM 3288 C CA . THR A 1 417 ? -17.692 -9.138 68.861 1.00 95.00 417 THR A CA 1
ATOM 3289 C C . THR A 1 417 ? -17.141 -10.542 69.110 1.00 95.00 417 THR A C 1
ATOM 3291 O O . THR A 1 417 ? -16.621 -10.803 70.191 1.00 95.00 417 THR A O 1
ATOM 3294 N N . ALA A 1 418 ? -17.217 -11.449 68.131 1.00 92.25 418 ALA A N 1
ATOM 3295 C CA . ALA A 1 418 ? -16.841 -12.852 68.321 1.00 92.25 418 ALA A CA 1
ATOM 3296 C C . ALA A 1 418 ? -15.339 -13.121 68.141 1.00 92.25 418 ALA A C 1
ATOM 3298 O O . ALA A 1 418 ? -14.801 -14.028 68.774 1.00 92.25 418 ALA A O 1
ATOM 3299 N N . HIS A 1 419 ? -14.661 -12.357 67.280 1.00 88.38 419 HIS A N 1
ATOM 3300 C CA . HIS A 1 419 ? -13.274 -12.634 66.886 1.00 88.38 419 HIS A CA 1
ATOM 3301 C C . HIS A 1 419 ? -12.297 -11.499 67.223 1.00 88.38 419 HIS A C 1
ATOM 3303 O O . HIS A 1 419 ? -11.111 -11.611 66.918 1.00 88.38 419 HIS A O 1
ATOM 3309 N N . GLY A 1 420 ? -12.762 -10.392 67.821 1.00 92.94 420 GLY A N 1
ATOM 3310 C CA . GLY A 1 420 ? -11.921 -9.206 68.026 1.00 92.94 420 GLY A CA 1
ATOM 3311 C C . GLY A 1 420 ? -11.352 -8.672 66.704 1.00 92.94 420 GLY A C 1
ATOM 3312 O O . GLY A 1 420 ? -10.206 -8.218 66.646 1.00 92.94 420 GLY A O 1
ATOM 3313 N N . SER A 1 421 ? -12.120 -8.823 65.620 1.00 94.88 421 SER A N 1
ATOM 3314 C CA . SER A 1 421 ? -11.705 -8.484 64.262 1.00 94.88 421 SER A CA 1
ATOM 3315 C C . SER A 1 421 ? -11.622 -6.971 64.059 1.00 94.88 421 SER A C 1
ATOM 3317 O O . SER A 1 421 ? -12.449 -6.219 64.570 1.00 94.88 421 SER A O 1
ATOM 3319 N N . THR A 1 422 ? -10.680 -6.520 63.227 1.00 95.12 422 THR A N 1
ATOM 3320 C CA . THR A 1 422 ? -10.547 -5.105 62.821 1.00 95.12 422 THR A CA 1
ATOM 3321 C C . THR A 1 422 ? -11.464 -4.709 61.656 1.00 95.12 422 THR A C 1
ATOM 3323 O O . THR A 1 422 ? -11.263 -3.665 61.033 1.00 95.12 422 THR A O 1
ATOM 3326 N N . ALA A 1 423 ? -12.458 -5.541 61.333 1.00 96.75 423 ALA A N 1
ATOM 3327 C CA . ALA A 1 423 ? -13.352 -5.346 60.200 1.00 96.75 423 ALA A CA 1
ATOM 3328 C C . ALA A 1 423 ? -14.056 -3.978 60.244 1.00 96.75 423 ALA A C 1
ATOM 3330 O O . ALA A 1 423 ? -14.669 -3.613 61.247 1.00 96.75 423 ALA A O 1
ATOM 3331 N N . ARG A 1 424 ? -14.011 -3.234 59.135 1.00 96.81 424 ARG A N 1
ATOM 3332 C CA . ARG A 1 424 ? -14.759 -1.984 58.935 1.00 96.81 424 ARG A CA 1
ATOM 3333 C C . ARG A 1 424 ? -15.523 -2.058 57.627 1.00 96.81 424 ARG A C 1
ATOM 3335 O O . ARG A 1 424 ? -14.942 -2.338 56.580 1.00 96.81 424 ARG A O 1
ATOM 3342 N N . PHE A 1 425 ? -16.820 -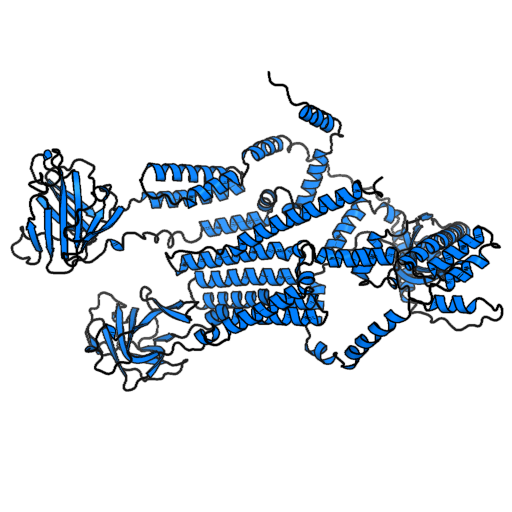1.796 57.678 1.00 96.88 425 PHE A N 1
ATOM 3343 C CA . PHE A 1 425 ? -17.631 -1.719 56.473 1.00 96.88 425 PHE A CA 1
ATOM 3344 C C . PHE A 1 425 ? -17.358 -0.399 55.736 1.00 96.88 425 PHE A C 1
ATOM 3346 O O . PHE A 1 425 ? -17.422 0.671 56.337 1.00 96.88 425 PHE A O 1
ATOM 3353 N N . GLU A 1 426 ? -17.051 -0.474 54.441 1.00 95.12 426 GLU A N 1
ATOM 3354 C CA . GLU A 1 426 ? -16.965 0.688 53.556 1.00 95.12 426 GLU A CA 1
ATOM 3355 C C . GLU A 1 426 ? -18.060 0.559 52.500 1.00 95.12 426 GLU A C 1
ATOM 3357 O O . GLU A 1 426 ? -17.967 -0.263 51.577 1.00 95.12 426 GLU A O 1
ATOM 3362 N N . GLU A 1 427 ? -19.101 1.382 52.632 1.00 95.62 427 GLU A N 1
ATOM 3363 C CA . GLU A 1 427 ? -20.159 1.407 51.637 1.00 95.62 427 GLU A CA 1
ATOM 3364 C C . GLU A 1 427 ? -19.611 1.955 50.318 1.00 95.62 427 GLU A C 1
ATOM 3366 O O . GLU A 1 427 ? -19.131 3.087 50.229 1.00 95.62 427 GLU A O 1
ATOM 3371 N N . THR A 1 428 ? -19.707 1.152 49.262 1.00 93.38 428 THR A N 1
ATOM 3372 C CA . THR A 1 428 ? -19.369 1.601 47.917 1.00 93.38 428 THR A CA 1
ATOM 3373 C C . THR A 1 428 ? -20.638 1.843 47.111 1.00 93.38 428 THR A C 1
ATOM 3375 O O . THR A 1 428 ? -21.514 0.976 47.079 1.00 93.38 428 THR A O 1
ATOM 3378 N N . PRO A 1 429 ? -20.741 2.980 46.399 1.00 94.31 429 PRO A N 1
ATOM 3379 C CA . PRO A 1 429 ? -21.930 3.271 45.619 1.00 94.31 429 PRO A CA 1
ATOM 3380 C C . PRO A 1 429 ? -22.094 2.250 44.492 1.00 94.31 429 PRO A C 1
ATOM 3382 O O . PRO A 1 429 ? -21.105 1.750 43.922 1.00 94.31 429 PRO A O 1
ATOM 3385 N N . MET A 1 430 ? -23.354 1.997 44.125 1.00 94.81 430 MET A N 1
ATOM 3386 C CA . MET A 1 430 ? -23.686 1.221 42.936 1.00 94.81 430 MET A CA 1
ATOM 3387 C C . MET A 1 430 ? -22.949 1.781 41.721 1.00 94.81 430 MET A C 1
ATOM 3389 O O . MET A 1 430 ? -22.697 2.982 41.577 1.00 94.81 430 MET A O 1
ATOM 3393 N N . LYS A 1 431 ? -22.551 0.884 40.828 1.00 93.94 431 LYS A N 1
ATOM 3394 C CA . LYS A 1 431 ? -21.817 1.276 39.635 1.00 93.94 431 LYS A CA 1
ATOM 3395 C C . LYS A 1 431 ? -22.671 2.185 38.749 1.00 93.94 431 LYS A C 1
ATOM 3397 O O . LYS A 1 431 ? -23.787 1.812 38.400 1.00 93.94 431 LYS A O 1
ATOM 3402 N N . SER A 1 432 ? -22.109 3.327 38.333 1.00 91.44 432 SER A N 1
ATOM 3403 C CA . SER A 1 432 ? -22.827 4.280 37.476 1.00 91.44 432 SER A CA 1
ATOM 3404 C C . SER A 1 432 ? -23.347 3.621 36.198 1.00 91.44 432 SER A C 1
ATOM 3406 O O . SER A 1 432 ? -22.772 2.643 35.694 1.00 91.44 432 SER A O 1
ATOM 3408 N N . PHE A 1 433 ? -24.426 4.188 35.663 1.00 86.12 433 PHE A N 1
ATOM 3409 C CA . PHE A 1 433 ? -25.072 3.735 34.438 1.00 86.12 433 PHE A CA 1
ATOM 3410 C C . PHE A 1 433 ? -24.070 3.594 33.281 1.00 86.12 433 PHE A C 1
ATOM 3412 O O . PHE A 1 433 ? -23.985 2.539 32.650 1.00 86.12 433 PHE A O 1
ATOM 3419 N N . GLU A 1 434 ? -23.239 4.611 33.055 1.00 80.69 434 GLU A N 1
ATOM 3420 C CA . GLU A 1 434 ? -22.274 4.673 31.953 1.00 80.69 434 GLU A CA 1
ATOM 3421 C C . GLU A 1 434 ? -21.204 3.589 32.099 1.00 80.69 434 GLU A C 1
ATOM 3423 O O . GLU A 1 434 ? -20.885 2.881 31.141 1.00 80.69 434 GLU A O 1
ATOM 3428 N N . ALA A 1 435 ? -20.676 3.408 33.314 1.00 83.44 435 ALA A N 1
ATOM 3429 C CA . ALA A 1 435 ? -19.654 2.406 33.599 1.00 83.44 435 ALA A CA 1
ATOM 3430 C C . ALA A 1 435 ? -20.200 0.971 33.496 1.00 83.44 435 ALA A C 1
ATOM 3432 O O . ALA A 1 435 ? -19.455 0.035 33.174 1.00 83.44 435 ALA A O 1
ATOM 3433 N N . SER A 1 436 ? -21.485 0.779 33.793 1.00 90.06 436 SER A N 1
ATOM 3434 C CA . SER A 1 436 ? -22.191 -0.488 33.610 1.00 90.06 436 SER A CA 1
ATOM 3435 C C . SER A 1 436 ? -22.436 -0.775 32.127 1.00 90.06 436 SER A C 1
ATOM 3437 O O . SER A 1 436 ? -22.031 -1.837 31.649 1.00 90.06 436 SER A O 1
ATOM 3439 N N . CYS A 1 437 ? -22.960 0.193 31.369 1.00 81.94 437 CYS A N 1
ATOM 3440 C CA . CYS A 1 437 ? -23.175 0.083 29.923 1.00 81.94 437 CYS A CA 1
ATOM 3441 C C . CYS A 1 437 ? -21.875 -0.209 29.162 1.00 81.94 437 CYS A C 1
ATOM 3443 O O . CYS A 1 437 ? -21.809 -1.148 28.368 1.00 81.94 437 CYS A O 1
ATOM 3445 N N . GLU A 1 438 ? -20.806 0.543 29.443 1.00 77.00 438 GLU A N 1
ATOM 3446 C CA . GLU A 1 438 ? -19.487 0.347 28.832 1.00 77.00 438 GLU A CA 1
ATOM 3447 C C . GLU A 1 438 ? -18.972 -1.081 29.071 1.00 77.00 438 GLU A C 1
ATOM 3449 O O . GLU A 1 438 ? -18.437 -1.720 28.159 1.00 77.00 438 GLU A O 1
ATOM 3454 N N . LYS A 1 439 ? -19.162 -1.618 30.284 1.00 85.19 439 LYS A N 1
ATOM 3455 C CA . LYS A 1 439 ? -18.735 -2.979 30.621 1.00 85.19 439 LYS A CA 1
ATOM 3456 C C . LYS A 1 439 ? -19.600 -4.041 29.945 1.00 85.19 439 LYS A C 1
ATOM 3458 O O . LYS A 1 439 ? -19.033 -5.005 29.430 1.00 85.19 439 LYS A O 1
ATOM 3463 N N . ILE A 1 440 ? -20.919 -3.862 29.904 1.00 84.75 440 ILE A N 1
ATOM 3464 C CA . ILE A 1 440 ? -21.848 -4.772 29.219 1.00 84.75 440 ILE A CA 1
ATOM 3465 C C . ILE A 1 440 ? -21.513 -4.856 27.731 1.00 84.75 440 ILE A C 1
ATOM 3467 O O . ILE A 1 440 ? -21.307 -5.949 27.204 1.00 84.75 440 ILE A O 1
ATOM 3471 N N . LEU A 1 441 ? -21.342 -3.714 27.063 1.00 75.81 441 LEU A N 1
ATOM 3472 C CA . LEU A 1 441 ? -21.032 -3.674 25.634 1.00 75.81 441 LEU A CA 1
ATOM 3473 C C . LEU A 1 441 ? -19.643 -4.253 25.324 1.00 75.81 441 LEU A C 1
ATOM 3475 O O . LEU A 1 441 ? -19.490 -5.022 24.374 1.00 75.81 441 LEU A O 1
ATOM 3479 N N . ARG A 1 442 ? -18.619 -3.924 26.124 1.00 74.88 442 ARG A N 1
ATOM 3480 C CA . ARG A 1 442 ? -17.235 -4.345 25.836 1.00 74.88 442 ARG A CA 1
ATOM 3481 C C . ARG A 1 442 ? -16.904 -5.764 26.278 1.00 74.88 442 ARG A C 1
ATOM 3483 O O . ARG A 1 442 ? -16.179 -6.453 25.566 1.00 74.88 442 ARG A O 1
ATOM 3490 N N . LYS A 1 443 ? -17.353 -6.171 27.469 1.00 79.81 443 LYS A N 1
ATOM 3491 C CA . LYS A 1 443 ? -16.961 -7.442 28.099 1.00 79.81 443 LYS A CA 1
ATOM 3492 C C . LYS A 1 443 ? -18.004 -8.536 27.901 1.00 79.81 443 LYS A C 1
ATOM 3494 O O . LYS A 1 443 ? -17.629 -9.699 27.789 1.00 79.81 443 LYS A O 1
ATOM 3499 N N . TYR A 1 444 ? -19.282 -8.168 27.880 1.00 82.19 444 TYR A N 1
ATOM 3500 C CA . TYR A 1 444 ? -20.392 -9.121 27.828 1.00 82.19 444 TYR A CA 1
ATOM 3501 C C . TYR A 1 444 ? -21.151 -9.091 26.496 1.00 82.19 444 TYR A C 1
ATOM 3503 O O . TYR A 1 444 ? -22.115 -9.823 26.334 1.00 82.19 444 TYR A O 1
ATOM 3511 N N . HIS A 1 445 ? -20.688 -8.306 25.516 1.00 78.50 445 HIS A N 1
ATOM 3512 C CA . HIS A 1 445 ? -21.265 -8.230 24.169 1.00 78.50 445 HIS A CA 1
ATOM 3513 C C . HIS A 1 445 ? -22.764 -7.888 24.145 1.00 78.50 445 HIS A C 1
ATOM 3515 O O . HIS A 1 445 ? -23.484 -8.344 23.265 1.00 78.50 445 HIS A O 1
ATOM 3521 N N . GLY A 1 446 ? -23.223 -7.074 25.099 1.00 78.81 446 GLY A N 1
ATOM 3522 C CA . GLY A 1 446 ? -24.635 -6.699 25.219 1.00 78.81 446 GLY A CA 1
ATOM 3523 C C . GLY A 1 446 ? -25.462 -7.604 26.135 1.00 78.81 446 GLY A C 1
ATOM 3524 O O . GLY A 1 446 ? -26.583 -7.234 26.455 1.00 78.81 446 GLY A O 1
ATOM 3525 N N . ASP A 1 447 ? -24.918 -8.732 26.603 1.00 83.62 447 ASP A N 1
ATOM 3526 C CA . ASP A 1 447 ? -25.593 -9.626 27.550 1.00 83.62 447 ASP A CA 1
ATOM 3527 C C . ASP A 1 447 ? -25.591 -9.016 28.964 1.00 83.62 447 ASP A C 1
ATOM 3529 O O . ASP A 1 447 ? -24.557 -8.942 29.640 1.00 83.62 447 ASP A O 1
ATOM 3533 N N . VAL A 1 448 ? -26.761 -8.530 29.380 1.00 88.00 448 VAL A N 1
ATOM 3534 C CA . VAL A 1 448 ? -26.970 -7.812 30.643 1.00 88.00 448 VAL A CA 1
ATOM 3535 C C . VAL A 1 448 ? -26.863 -8.747 31.850 1.00 88.00 448 VAL A C 1
ATOM 3537 O O . VAL A 1 448 ? -26.275 -8.360 32.862 1.00 88.00 448 VAL A O 1
ATOM 3540 N N . ALA A 1 449 ? -27.330 -9.994 31.737 1.00 88.44 449 ALA A N 1
ATOM 3541 C CA . ALA A 1 449 ? -27.352 -10.960 32.838 1.00 88.44 449 ALA A CA 1
ATOM 3542 C C . ALA A 1 449 ? -25.944 -11.311 33.359 1.00 88.44 449 ALA A C 1
ATOM 3544 O O . ALA A 1 449 ? -25.765 -11.709 34.510 1.00 88.44 449 ALA A O 1
ATOM 3545 N N . ARG A 1 450 ? -24.901 -11.110 32.543 1.00 90.25 450 ARG A N 1
ATOM 3546 C CA . ARG A 1 450 ? -23.497 -11.355 32.927 1.00 90.25 450 ARG A CA 1
ATOM 3547 C C . ARG A 1 450 ? -22.866 -10.232 33.756 1.00 90.25 450 ARG A C 1
ATOM 3549 O O . ARG A 1 450 ? -21.701 -10.343 34.166 1.00 90.25 450 ARG A O 1
ATOM 3556 N N . HIS A 1 451 ? -23.580 -9.136 34.004 1.00 94.25 451 HIS A N 1
ATOM 3557 C CA . HIS A 1 451 ? -23.054 -7.966 34.707 1.00 94.25 451 HIS A CA 1
ATOM 3558 C C . HIS A 1 451 ? -23.103 -8.104 36.236 1.00 94.25 451 HIS A C 1
ATOM 3560 O O . HIS A 1 451 ? -23.926 -7.516 36.921 1.00 94.25 451 HIS A O 1
ATOM 3566 N N . THR A 1 452 ? -22.156 -8.871 36.782 1.00 95.25 452 THR A N 1
ATOM 3567 C CA . THR A 1 452 ? -22.112 -9.266 38.207 1.00 95.25 452 THR A CA 1
ATOM 3568 C C . THR A 1 452 ? -21.434 -8.276 39.169 1.00 95.25 452 THR A C 1
ATOM 3570 O O . THR A 1 452 ? -21.104 -8.644 40.293 1.00 95.25 452 THR A O 1
ATOM 3573 N N . ASP A 1 453 ? -21.067 -7.069 38.730 1.00 95.50 453 ASP A N 1
ATOM 3574 C CA . ASP A 1 453 ? -20.440 -6.038 39.588 1.00 95.50 453 ASP A CA 1
ATOM 3575 C C . ASP A 1 453 ? -21.223 -4.724 39.586 1.00 95.50 453 ASP A C 1
ATOM 3577 O O . ASP A 1 453 ? -20.625 -3.652 39.714 1.00 95.50 453 ASP A O 1
ATOM 3581 N N . LEU A 1 454 ? -22.539 -4.803 39.376 1.00 96.25 454 LEU A N 1
ATOM 3582 C CA . LEU A 1 454 ? -23.418 -3.647 39.502 1.00 96.25 454 LEU A CA 1
ATOM 3583 C C . LEU A 1 454 ? -23.487 -3.195 40.967 1.00 96.25 454 LEU A C 1
ATOM 3585 O O . LEU A 1 454 ? -23.117 -2.058 41.266 1.00 96.25 454 LEU A O 1
ATOM 3589 N N . VAL A 1 455 ? -23.860 -4.117 41.861 1.00 97.50 455 VAL A N 1
ATOM 3590 C CA . VAL A 1 455 ? -23.763 -3.953 43.316 1.00 97.50 455 VAL A CA 1
ATOM 3591 C C . VAL A 1 455 ? -22.438 -4.527 43.778 1.00 97.50 455 VAL A C 1
ATOM 3593 O O . VAL A 1 455 ? -22.106 -5.691 43.523 1.00 97.50 455 VAL A O 1
ATOM 3596 N N . ARG A 1 456 ? -21.664 -3.689 44.450 1.00 96.25 456 ARG A N 1
ATOM 3597 C CA . ARG A 1 456 ? -20.394 -4.062 45.053 1.00 96.25 456 ARG A CA 1
ATOM 3598 C C . ARG A 1 456 ? -20.299 -3.423 46.426 1.00 96.25 456 ARG A C 1
ATOM 3600 O O . ARG A 1 456 ? -20.862 -2.351 46.603 1.00 96.25 456 ARG A O 1
ATOM 3607 N N . GLN A 1 457 ? -19.632 -4.087 47.359 1.00 97.50 457 GLN A N 1
ATOM 3608 C CA . GLN A 1 457 ? -19.368 -3.579 48.703 1.00 97.50 457 GLN A CA 1
ATOM 3609 C C . GLN A 1 457 ? -17.973 -3.992 49.160 1.00 97.50 457 GLN A C 1
ATOM 3611 O O . GLN A 1 457 ? -17.431 -4.989 48.668 1.00 97.50 457 GLN A O 1
ATOM 3616 N N . SER A 1 458 ? -17.395 -3.228 50.083 1.00 96.88 458 SER A N 1
ATOM 3617 C CA . SER A 1 458 ? -16.053 -3.475 50.602 1.00 96.88 458 SER A CA 1
ATOM 3618 C C . SER A 1 458 ? -16.079 -3.651 52.118 1.00 96.88 458 SER A C 1
ATOM 3620 O O . SER A 1 458 ? -16.774 -2.933 52.831 1.00 96.88 458 SER A O 1
ATOM 3622 N N . ILE A 1 459 ? -15.285 -4.596 52.613 1.00 97.69 459 ILE A N 1
ATOM 3623 C CA . ILE A 1 459 ? -14.952 -4.722 54.031 1.00 97.69 459 ILE A CA 1
ATOM 3624 C C . ILE A 1 459 ? -13.442 -4.534 54.141 1.00 97.69 459 ILE A C 1
ATOM 3626 O O . ILE A 1 459 ? -12.669 -5.229 53.471 1.00 97.69 459 ILE A O 1
ATOM 3630 N N . MET A 1 460 ? -13.039 -3.552 54.936 1.00 96.88 460 MET A N 1
ATOM 3631 C CA . MET A 1 460 ? -11.648 -3.222 55.200 1.00 96.88 460 MET A CA 1
ATOM 3632 C C . MET A 1 460 ? -11.166 -3.942 56.455 1.00 96.88 460 MET A C 1
ATOM 3634 O O . MET A 1 460 ? -11.905 -4.047 57.431 1.00 96.88 460 MET A O 1
ATOM 3638 N N . PHE A 1 461 ? -9.927 -4.414 56.424 1.00 97.25 461 PHE A N 1
ATOM 3639 C CA . PHE A 1 461 ? -9.283 -5.124 57.522 1.00 97.25 461 PHE A CA 1
ATOM 3640 C C . PHE A 1 461 ? -7.876 -4.582 57.733 1.00 97.25 461 PHE A C 1
ATOM 3642 O O . PHE A 1 461 ? -7.160 -4.311 56.768 1.00 97.25 461 PHE A O 1
ATOM 3649 N N . ASP A 1 462 ? -7.439 -4.486 58.981 1.00 95.62 462 ASP A N 1
ATOM 3650 C CA . ASP A 1 462 ? -6.067 -4.088 59.295 1.00 95.62 462 ASP A CA 1
ATOM 3651 C C . ASP A 1 462 ? -5.110 -5.297 59.231 1.00 95.62 462 ASP A C 1
ATOM 3653 O O . ASP A 1 462 ? -3.921 -5.126 58.962 1.00 95.62 462 ASP A O 1
ATOM 3657 N N . ARG A 1 463 ? -5.627 -6.529 59.394 1.00 95.00 463 ARG A N 1
ATOM 3658 C CA . ARG A 1 463 ? -4.847 -7.783 59.408 1.00 95.00 463 ARG A CA 1
ATOM 3659 C C . ARG A 1 463 ? -5.344 -8.797 58.374 1.00 95.00 463 ARG A C 1
ATOM 3661 O O . ARG A 1 463 ? -6.540 -8.916 58.124 1.00 95.00 463 ARG A O 1
ATOM 3668 N N . ILE A 1 464 ? -4.428 -9.602 57.824 1.00 94.56 464 ILE A N 1
ATOM 3669 C CA . ILE A 1 464 ? -4.765 -10.697 56.890 1.00 94.56 464 ILE A CA 1
ATOM 3670 C C . ILE A 1 464 ? -5.572 -11.801 57.581 1.00 94.56 464 ILE A C 1
ATOM 3672 O O . ILE A 1 464 ? -6.464 -12.375 56.959 1.00 94.56 464 ILE A O 1
ATOM 3676 N N . GLN A 1 465 ? -5.287 -12.088 58.854 1.00 94.50 465 GLN A N 1
ATOM 3677 C CA . GLN A 1 465 ? -6.028 -13.097 59.616 1.00 94.50 465 GLN A CA 1
ATOM 3678 C C . GLN A 1 465 ? -7.525 -12.765 59.679 1.00 94.50 465 GLN A C 1
ATOM 3680 O O . GLN A 1 465 ? -8.348 -13.631 59.408 1.00 94.50 465 GLN A O 1
ATOM 3685 N N . ASP A 1 466 ? -7.869 -11.492 59.884 1.00 96.19 466 ASP A N 1
ATOM 3686 C CA . ASP A 1 466 ? -9.262 -11.047 59.951 1.00 96.19 466 ASP A CA 1
ATOM 3687 C C . ASP A 1 466 ? -10.017 -11.273 58.618 1.00 96.19 466 ASP A C 1
ATOM 3689 O O . ASP A 1 466 ? -11.227 -11.501 58.614 1.00 96.19 466 ASP A O 1
ATOM 3693 N N . ILE A 1 467 ? -9.310 -11.267 57.476 1.00 96.25 467 ILE A N 1
ATOM 3694 C CA . ILE A 1 467 ? -9.878 -11.632 56.164 1.00 96.25 467 ILE A CA 1
ATOM 3695 C C . ILE A 1 467 ? -10.207 -13.129 56.114 1.00 96.25 467 ILE A C 1
ATOM 3697 O O . ILE A 1 467 ? -11.240 -13.506 55.560 1.00 96.25 467 ILE A O 1
ATOM 3701 N N . ALA A 1 468 ? -9.333 -13.983 56.655 1.00 95.50 468 ALA A N 1
ATOM 3702 C CA . ALA A 1 468 ? -9.563 -15.425 56.707 1.00 95.50 468 ALA A CA 1
ATOM 3703 C C . ALA A 1 468 ? -10.753 -15.761 57.616 1.00 95.50 468 ALA A C 1
ATOM 3705 O O . ALA A 1 468 ? -11.630 -16.522 57.204 1.00 95.50 468 ALA A O 1
ATOM 3706 N N . ASP A 1 469 ? -10.833 -15.117 58.781 1.00 95.31 469 ASP A N 1
ATOM 3707 C CA . ASP A 1 469 ? -11.939 -15.283 59.725 1.00 95.31 469 ASP A CA 1
ATOM 3708 C C . ASP A 1 469 ? -13.259 -14.811 59.092 1.00 95.31 469 ASP A C 1
ATOM 3710 O O . ASP A 1 469 ? -14.248 -15.540 59.095 1.00 95.31 469 ASP A O 1
ATOM 3714 N N . CYS A 1 470 ? -13.255 -13.656 58.412 1.00 97.44 470 CYS A N 1
ATOM 3715 C CA . CYS A 1 470 ? -14.412 -13.173 57.653 1.00 97.44 470 CYS A CA 1
ATOM 3716 C C . CYS A 1 470 ? -14.871 -14.161 56.572 1.00 97.44 470 CYS A C 1
ATOM 3718 O O . CYS A 1 470 ? -16.071 -14.409 56.431 1.00 97.44 470 CYS A O 1
ATOM 3720 N N . LEU A 1 471 ? -13.941 -14.748 55.811 1.00 96.75 471 LEU A N 1
ATOM 3721 C CA . LEU A 1 471 ? -14.269 -15.758 54.801 1.00 96.75 471 LEU A CA 1
ATOM 3722 C C . LEU A 1 471 ? -14.895 -17.005 55.419 1.00 96.75 471 LEU A C 1
ATOM 3724 O O . LEU A 1 471 ? -15.831 -17.557 54.838 1.00 96.75 471 LEU A O 1
ATOM 3728 N N . GLN A 1 472 ? -14.395 -17.439 56.575 1.00 96.06 472 GLN A N 1
ATOM 3729 C CA . GLN A 1 472 ? -14.961 -18.565 57.303 1.00 96.06 472 GLN A CA 1
ATOM 3730 C C . GLN A 1 472 ? -16.380 -18.244 57.786 1.00 96.06 472 GLN A C 1
ATOM 3732 O O . GLN A 1 472 ? -17.302 -18.998 57.477 1.00 96.06 472 GLN A O 1
ATOM 3737 N N . THR A 1 473 ? -16.589 -17.088 58.424 1.00 96.31 473 THR A N 1
ATOM 3738 C CA . THR A 1 473 ? -17.920 -16.654 58.877 1.00 96.31 473 THR A CA 1
ATOM 3739 C C . THR A 1 473 ? -18.908 -16.542 57.712 1.00 96.31 473 THR A C 1
ATOM 3741 O O . THR A 1 473 ? -20.028 -17.035 57.810 1.00 96.31 473 THR A O 1
ATOM 3744 N N . LEU A 1 474 ? -18.494 -15.970 56.574 1.00 96.19 474 LEU A N 1
ATOM 3745 C CA . LEU A 1 474 ? -19.314 -15.889 55.357 1.00 96.19 474 LEU A CA 1
ATOM 3746 C C . LEU A 1 474 ? -19.669 -17.259 54.771 1.00 96.19 474 LEU A C 1
ATOM 3748 O O . LEU A 1 474 ? -20.683 -17.386 54.094 1.00 96.19 474 LEU A O 1
ATOM 3752 N 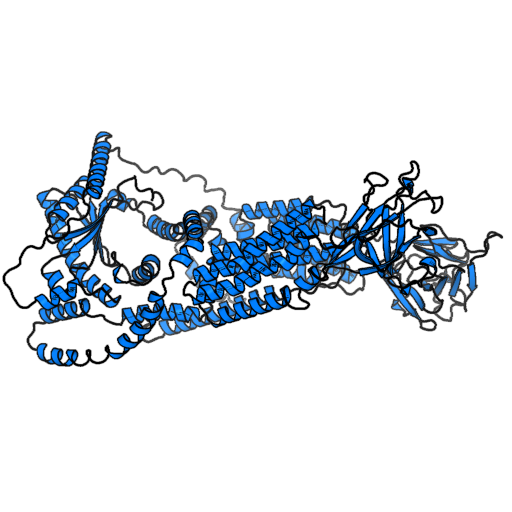N . MET A 1 475 ? -18.826 -18.272 54.974 1.00 94.69 475 MET A N 1
ATOM 3753 C CA . MET A 1 475 ? -19.085 -19.630 54.495 1.00 94.69 475 MET A CA 1
ATOM 3754 C C . MET A 1 475 ? -19.972 -20.453 55.421 1.00 94.69 475 MET A C 1
ATOM 3756 O O . MET A 1 475 ? -20.620 -21.393 54.956 1.00 94.69 475 MET A O 1
ATOM 3760 N N . GLU A 1 476 ? -19.975 -20.127 56.707 1.00 96.38 476 GLU A N 1
ATOM 3761 C CA . GLU A 1 476 ? -20.876 -20.708 57.700 1.00 96.38 476 GLU A CA 1
ATOM 3762 C C . GLU A 1 476 ? -22.269 -20.057 57.652 1.00 96.38 476 GLU A C 1
ATOM 3764 O O . GLU A 1 476 ? -23.258 -20.663 58.072 1.00 96.38 476 GLU A O 1
ATOM 3769 N N . ASP A 1 477 ? -22.366 -18.848 57.096 1.00 96.81 477 ASP A N 1
ATOM 3770 C CA . ASP A 1 477 ? -23.617 -18.120 56.920 1.00 96.81 477 ASP A CA 1
ATOM 3771 C C . ASP A 1 477 ? -24.507 -18.749 55.835 1.00 96.81 477 ASP A C 1
ATOM 3773 O O . ASP A 1 477 ? -24.232 -18.676 54.637 1.00 96.81 477 ASP A O 1
ATOM 3777 N N . ARG A 1 478 ? -25.625 -19.351 56.258 1.00 96.19 478 ARG A N 1
ATOM 3778 C CA . ARG A 1 478 ? -26.583 -20.020 55.358 1.00 96.19 478 ARG A CA 1
ATOM 3779 C C . ARG A 1 478 ? -27.277 -19.063 54.391 1.00 96.19 478 ARG A C 1
ATOM 3781 O O . ARG A 1 478 ? -27.790 -19.515 53.368 1.00 96.19 478 ARG A O 1
ATOM 3788 N N . GLU A 1 479 ? -27.304 -17.770 54.699 1.00 96.94 479 GLU A N 1
ATOM 3789 C CA . GLU A 1 479 ? -27.928 -16.763 53.844 1.00 96.94 479 GLU A CA 1
ATOM 3790 C C . GLU A 1 479 ? -26.985 -16.289 52.735 1.00 96.94 479 GLU A C 1
ATOM 3792 O O . GLU A 1 479 ? -27.438 -15.678 51.768 1.00 96.94 479 GLU A O 1
ATOM 3797 N N . VAL A 1 480 ? -25.682 -16.577 52.822 1.00 96.81 480 VAL A N 1
ATOM 3798 C CA . VAL A 1 480 ? -24.698 -16.139 51.829 1.00 96.81 480 VAL A CA 1
ATOM 3799 C C . VAL A 1 480 ? -24.186 -17.326 51.022 1.00 96.81 480 VAL A C 1
ATOM 3801 O O . VAL A 1 480 ? -23.552 -18.246 51.525 1.00 96.81 480 VAL A O 1
ATOM 3804 N N . VAL A 1 481 ? -24.396 -17.282 49.707 1.00 96.31 481 VAL A N 1
ATOM 3805 C CA . VAL A 1 481 ? -23.874 -18.298 48.786 1.00 96.31 481 VAL A CA 1
ATOM 3806 C C . VAL A 1 481 ? -22.751 -17.713 47.947 1.00 96.31 481 VAL A C 1
ATOM 3808 O O . VAL A 1 481 ? -22.987 -16.964 46.996 1.00 96.31 481 VAL A O 1
ATOM 3811 N N . ILE A 1 482 ? -21.515 -18.098 48.260 1.00 96.69 482 ILE A N 1
ATOM 3812 C CA . ILE A 1 482 ? -20.334 -17.716 47.480 1.00 96.69 482 ILE A CA 1
ATOM 3813 C C . ILE A 1 482 ? -20.342 -18.467 46.138 1.00 96.69 482 ILE A C 1
ATOM 3815 O O . ILE A 1 482 ? -20.219 -19.687 46.076 1.00 96.69 482 ILE A O 1
ATOM 3819 N N . VAL A 1 483 ? -20.479 -17.717 45.045 1.00 95.19 483 VAL A N 1
ATOM 3820 C CA . VAL A 1 483 ? -20.481 -18.195 43.653 1.00 95.19 483 VAL A CA 1
ATOM 3821 C C . VAL A 1 483 ? -19.061 -18.350 43.113 1.00 95.19 483 VAL A C 1
ATOM 3823 O O . VAL A 1 483 ? -18.759 -19.302 42.400 1.00 95.19 483 VAL A O 1
ATOM 3826 N N . SER A 1 484 ? -18.186 -17.388 43.406 1.00 94.75 484 SER A N 1
ATOM 3827 C CA . SER A 1 484 ? -16.792 -17.397 42.955 1.00 94.75 484 SER A CA 1
ATOM 3828 C C . SER A 1 484 ? -15.928 -16.605 43.922 1.00 94.75 484 SER A C 1
ATOM 3830 O O . SER A 1 484 ? -16.312 -15.523 44.353 1.00 94.75 484 SER A O 1
ATOM 3832 N N . LEU A 1 485 ? -14.726 -17.105 44.196 1.00 95.12 485 LEU A N 1
ATOM 3833 C CA . LEU A 1 485 ? -13.701 -16.406 44.964 1.00 95.12 485 LEU A CA 1
ATOM 3834 C C . LEU A 1 485 ? -12.492 -16.150 44.066 1.00 95.12 485 LEU A C 1
ATOM 3836 O O . LEU A 1 485 ? -12.047 -17.038 43.340 1.00 95.12 485 LEU A O 1
ATOM 3840 N N . LYS A 1 486 ? -11.960 -14.929 44.104 1.00 92.19 486 LYS A N 1
ATOM 3841 C CA . LYS A 1 486 ? -10.711 -14.565 43.439 1.00 92.19 486 LYS A CA 1
ATOM 3842 C C . LYS A 1 486 ? -9.784 -13.855 44.419 1.00 92.19 486 LYS A C 1
ATOM 3844 O O . LYS A 1 486 ? -9.975 -12.677 44.711 1.00 92.19 486 LYS A O 1
ATOM 3849 N N . ASN A 1 487 ? -8.756 -14.566 44.869 1.00 92.31 487 ASN A N 1
ATOM 3850 C CA . ASN A 1 487 ? -7.705 -14.023 45.721 1.00 92.31 487 ASN A CA 1
ATOM 3851 C C . ASN A 1 487 ? -6.679 -13.254 44.869 1.00 92.31 487 ASN A C 1
ATOM 3853 O O . ASN A 1 487 ? -5.905 -13.865 44.136 1.00 92.31 487 ASN A O 1
ATOM 3857 N N . ARG A 1 488 ? -6.678 -11.916 44.941 1.00 88.31 488 ARG A N 1
ATOM 3858 C CA . ARG A 1 488 ? -5.673 -11.059 44.281 1.00 88.31 488 ARG A CA 1
ATOM 3859 C C . ARG A 1 488 ? -4.557 -10.616 45.234 1.00 88.31 488 ARG A C 1
ATOM 3861 O O . ARG A 1 488 ? -3.612 -9.958 44.787 1.00 88.31 488 ARG A O 1
ATOM 3868 N N . LEU A 1 489 ? -4.638 -10.988 46.516 1.00 87.19 489 LEU A N 1
ATOM 3869 C CA . LEU A 1 489 ? -3.540 -10.844 47.479 1.00 87.19 489 LEU A CA 1
ATOM 3870 C C . LEU A 1 489 ? -2.386 -11.787 47.114 1.00 87.19 489 LEU A C 1
ATOM 3872 O O . LEU A 1 489 ? -1.223 -11.399 47.188 1.00 87.19 489 LEU A O 1
ATOM 3876 N N . ALA A 1 490 ? -2.716 -12.977 46.605 1.00 83.69 490 ALA A N 1
ATOM 3877 C CA . ALA A 1 490 ? -1.771 -13.948 46.069 1.00 83.69 490 ALA A CA 1
ATOM 3878 C C . ALA A 1 490 ? -0.854 -13.341 44.985 1.00 83.69 490 ALA A C 1
ATOM 3880 O O . ALA A 1 490 ? -1.286 -12.905 43.914 1.00 83.69 490 ALA A O 1
ATOM 3881 N N . GLY A 1 491 ? 0.458 -13.327 45.237 1.00 69.81 491 GLY A N 1
ATOM 3882 C CA . GLY A 1 491 ? 1.473 -12.812 44.307 1.00 69.81 491 GLY A CA 1
ATOM 3883 C C . GLY A 1 491 ? 1.684 -13.655 43.039 1.00 69.81 491 GLY A C 1
ATOM 3884 O O . GLY A 1 491 ? 2.452 -13.247 42.166 1.00 69.81 491 GLY A O 1
ATOM 3885 N N . ARG A 1 492 ? 1.029 -14.820 42.932 1.00 65.81 492 ARG A N 1
ATOM 3886 C CA . ARG A 1 492 ? 1.246 -15.816 41.868 1.00 65.81 492 ARG A CA 1
ATOM 3887 C C . ARG A 1 492 ? 0.456 -15.570 40.588 1.00 65.81 492 ARG A C 1
ATOM 3889 O O . ARG A 1 492 ? 0.824 -16.114 39.547 1.00 65.81 492 ARG A O 1
ATOM 3896 N N . ASP A 1 493 ? -0.586 -14.740 40.624 1.00 59.31 493 ASP A N 1
ATOM 3897 C CA . ASP A 1 493 ? -1.317 -14.397 39.407 1.00 59.31 493 ASP A CA 1
ATOM 3898 C C . ASP A 1 493 ? -0.355 -13.675 38.443 1.00 59.31 493 ASP A C 1
ATOM 3900 O O . ASP A 1 493 ? 0.086 -12.553 38.698 1.00 59.31 493 ASP A O 1
ATOM 3904 N N . LYS A 1 494 ? -0.048 -14.303 37.290 1.00 56.19 494 LYS A N 1
ATOM 3905 C CA . LYS A 1 494 ? 0.787 -13.739 36.196 1.00 56.19 494 LYS A CA 1
ATOM 3906 C C . LYS A 1 494 ? 0.285 -12.381 35.686 1.00 56.19 494 LYS A C 1
ATOM 3908 O O . LYS A 1 494 ? 0.948 -11.723 34.889 1.00 56.19 494 LYS A O 1
ATOM 3913 N N . VAL A 1 495 ? -0.863 -11.921 36.174 1.00 54.56 495 VAL A N 1
ATOM 3914 C CA . VAL A 1 495 ? -1.423 -10.589 35.975 1.00 54.56 495 VAL A CA 1
ATOM 3915 C C . VAL A 1 495 ? -0.684 -9.527 36.820 1.00 54.56 495 VAL A C 1
ATOM 3917 O O . VAL A 1 495 ? -1.300 -8.616 37.371 1.00 54.56 495 VAL A O 1
ATOM 3920 N N . LYS A 1 496 ? 0.658 -9.600 36.872 1.00 49.50 496 LYS A N 1
ATOM 3921 C CA . LYS A 1 496 ? 1.555 -8.607 37.501 1.00 49.50 496 LYS A CA 1
ATOM 3922 C C . LYS A 1 496 ? 1.352 -7.182 36.960 1.00 49.50 496 LYS A C 1
ATOM 3924 O O . LYS A 1 496 ? 1.712 -6.216 37.619 1.00 49.50 496 LYS A O 1
ATOM 3929 N N . ASN A 1 497 ? 0.710 -7.038 35.801 1.00 49.75 497 ASN A N 1
ATOM 3930 C CA . ASN A 1 497 ? 0.553 -5.760 35.106 1.00 49.75 497 ASN A CA 1
ATOM 3931 C C . ASN A 1 497 ? -0.687 -4.955 35.534 1.00 49.75 497 ASN A C 1
ATOM 3933 O O . ASN A 1 497 ? -0.925 -3.882 34.991 1.00 49.75 497 ASN A O 1
ATOM 3937 N N . LEU A 1 498 ? -1.528 -5.455 36.449 1.00 50.81 498 LEU A N 1
ATOM 3938 C CA . LEU A 1 498 ? -2.786 -4.776 36.788 1.00 50.81 498 LEU A CA 1
ATOM 3939 C C . LEU A 1 498 ? -2.697 -3.711 37.882 1.00 50.81 498 LEU A C 1
ATOM 3941 O O . LEU A 1 498 ? -3.748 -3.155 38.196 1.00 50.81 498 LEU A O 1
ATOM 3945 N N . GLY A 1 499 ? -1.492 -3.417 38.383 1.00 53.94 499 GLY A N 1
ATOM 3946 C CA . GLY A 1 499 ? -1.192 -2.313 39.295 1.00 53.94 499 GLY A CA 1
ATOM 3947 C C . GLY A 1 499 ? -2.056 -2.293 40.561 1.00 53.94 499 GLY A C 1
ATOM 3948 O O . GLY A 1 499 ? -3.202 -1.858 40.555 1.00 53.94 499 GLY A O 1
ATOM 3949 N N . HIS A 1 500 ? -1.450 -2.718 41.664 1.00 60.91 500 HIS A N 1
ATOM 3950 C CA . HIS A 1 500 ? -1.711 -2.247 43.033 1.00 60.91 500 HIS A CA 1
ATOM 3951 C C . HIS A 1 500 ? -3.069 -2.515 43.706 1.00 60.91 500 HIS A C 1
ATOM 3953 O O . HIS A 1 500 ? -3.108 -2.466 44.929 1.00 60.91 500 HIS A O 1
ATOM 3959 N N . VAL A 1 501 ? -4.149 -2.887 43.006 1.00 67.81 501 VAL A N 1
ATOM 3960 C CA . VAL A 1 501 ? -5.390 -3.304 43.693 1.00 67.81 501 VAL A CA 1
ATOM 3961 C C . VAL A 1 501 ? -5.270 -4.761 44.135 1.00 67.81 501 VAL A C 1
ATOM 3963 O O . VAL A 1 501 ? -5.411 -5.688 43.333 1.00 67.81 501 VAL A O 1
ATOM 3966 N N . ARG A 1 502 ? -4.971 -4.934 45.420 1.00 86.19 502 ARG A N 1
ATOM 3967 C CA . ARG A 1 502 ? -4.810 -6.205 46.122 1.00 86.19 502 ARG A CA 1
ATOM 3968 C C . ARG A 1 502 ? -6.025 -6.403 47.030 1.00 86.19 502 ARG A C 1
ATOM 3970 O O . ARG A 1 502 ? -6.161 -5.724 48.038 1.00 86.19 502 ARG A O 1
ATOM 3977 N N . ASP A 1 503 ? -6.916 -7.305 46.638 1.00 93.12 503 ASP A N 1
ATOM 3978 C CA . ASP A 1 503 ? -8.150 -7.633 47.354 1.00 93.12 503 ASP A CA 1
ATOM 3979 C C . ASP A 1 503 ? -8.438 -9.143 47.292 1.00 93.12 503 ASP A C 1
ATOM 3981 O O . ASP A 1 503 ? -7.922 -9.860 46.429 1.00 93.12 503 ASP A O 1
ATOM 3985 N N . VAL A 1 504 ? -9.292 -9.641 48.186 1.00 95.12 504 VAL A N 1
ATOM 3986 C CA . VAL A 1 504 ? -10.016 -10.901 47.964 1.00 95.12 504 VAL A CA 1
ATOM 3987 C C . VAL A 1 504 ? -11.403 -10.540 47.457 1.00 95.12 504 VAL A C 1
ATOM 3989 O O . VAL A 1 504 ? -12.209 -9.941 48.161 1.00 95.12 504 VAL A O 1
ATOM 3992 N N . CYS A 1 505 ? -11.673 -10.861 46.195 1.00 95.62 505 CYS A N 1
ATOM 3993 C CA . CYS A 1 505 ? -12.925 -10.520 45.536 1.00 95.62 505 CYS A CA 1
ATOM 3994 C C . CYS A 1 505 ? -13.851 -11.736 45.520 1.00 95.62 505 CYS A C 1
ATOM 3996 O O . CYS A 1 505 ? -13.534 -12.761 44.911 1.00 95.62 505 CYS A O 1
ATOM 3998 N N . LEU A 1 506 ? -15.004 -11.600 46.160 1.00 97.06 506 LEU A N 1
ATOM 3999 C CA . LEU A 1 506 ? -16.057 -12.599 46.227 1.00 97.06 506 LEU A CA 1
ATOM 4000 C C . LEU A 1 506 ? -17.203 -12.201 45.308 1.00 97.06 506 LEU A C 1
ATOM 4002 O O . LEU A 1 506 ? -17.613 -11.044 45.245 1.00 97.06 506 LEU A O 1
ATOM 4006 N N . LYS A 1 507 ? -17.741 -13.184 44.603 1.00 97.38 507 LYS A N 1
ATOM 4007 C CA . LYS A 1 507 ? -19.041 -13.116 43.951 1.00 97.38 507 LYS A CA 1
ATOM 4008 C C . LYS A 1 507 ? -19.990 -13.912 44.813 1.00 97.38 507 LYS A C 1
ATOM 4010 O O . LYS A 1 507 ? -19.771 -15.110 44.964 1.00 97.38 507 LYS A O 1
ATOM 4015 N N . ALA A 1 508 ? -20.994 -13.264 45.379 1.00 96.94 508 ALA A N 1
ATOM 4016 C CA . ALA A 1 508 ? -21.913 -13.887 46.319 1.00 96.94 508 ALA A CA 1
ATOM 4017 C C . ALA A 1 508 ? -23.365 -13.602 45.933 1.00 96.94 508 ALA A C 1
ATOM 4019 O O . ALA A 1 508 ? -23.660 -12.585 45.306 1.00 96.94 508 ALA A O 1
ATOM 4020 N N . ARG A 1 509 ? -24.254 -14.520 46.301 1.00 97.00 509 ARG A N 1
ATOM 4021 C CA . ARG A 1 509 ? -25.708 -14.350 46.270 1.00 97.00 509 ARG A CA 1
ATOM 4022 C C . ARG A 1 509 ? -26.216 -14.290 47.700 1.00 97.00 509 ARG A C 1
ATOM 4024 O O . ARG A 1 509 ? -25.696 -15.008 48.553 1.00 97.00 509 ARG A O 1
ATOM 4031 N N . LEU A 1 510 ? -27.231 -13.470 47.928 1.00 96.69 510 LEU A N 1
ATOM 4032 C CA . LEU A 1 510 ? -27.902 -13.358 49.215 1.00 96.69 510 LEU A CA 1
ATOM 4033 C C . LEU A 1 510 ? -29.253 -14.081 49.134 1.00 96.69 510 LEU A C 1
ATOM 4035 O O . LEU A 1 510 ? -30.102 -13.726 48.313 1.00 96.69 510 LEU A O 1
ATOM 4039 N N . ILE A 1 511 ? -29.441 -15.109 49.956 1.00 96.12 511 ILE A N 1
ATOM 4040 C CA . ILE A 1 511 ? -30.639 -15.952 50.024 1.00 96.12 511 ILE A CA 1
ATOM 4041 C C . ILE A 1 511 ? -31.285 -15.756 51.398 1.00 96.12 511 ILE A C 1
ATOM 4043 O O . ILE A 1 511 ? -31.138 -16.581 52.293 1.00 96.12 511 ILE A O 1
ATOM 4047 N N . THR A 1 512 ? -32.002 -14.648 51.546 1.00 94.75 512 THR A N 1
ATOM 4048 C CA . THR A 1 512 ? -32.847 -14.349 52.705 1.00 94.75 512 THR A CA 1
ATOM 4049 C C . THR A 1 512 ? -34.313 -14.469 52.305 1.00 94.75 512 THR A C 1
ATOM 4051 O O . THR A 1 512 ? -34.652 -14.524 51.118 1.00 94.75 512 THR A O 1
ATOM 4054 N N . GLU A 1 513 ? -35.218 -14.477 53.279 1.00 93.06 513 GLU A N 1
ATOM 4055 C CA . GLU A 1 513 ? -36.656 -14.404 52.995 1.00 93.06 513 GLU A CA 1
ATOM 4056 C C . GLU A 1 513 ? -37.011 -13.145 52.197 1.00 93.06 513 GLU A C 1
ATOM 4058 O O . GLU A 1 513 ? -37.794 -13.207 51.251 1.00 93.06 513 GLU A O 1
ATOM 4063 N N . GLN A 1 514 ? -36.349 -12.023 52.492 1.00 92.69 514 GLN A N 1
ATOM 4064 C CA . GLN A 1 514 ? -36.532 -10.768 51.767 1.00 92.69 514 GLN A CA 1
ATOM 4065 C C . GLN A 1 514 ? -36.052 -10.868 50.313 1.00 92.69 514 GLN A C 1
ATOM 4067 O O . GLN A 1 514 ? -36.770 -10.453 49.404 1.00 92.69 514 GLN A O 1
ATOM 4072 N N . THR A 1 515 ? -34.878 -11.456 50.039 1.00 93.19 515 THR A N 1
ATOM 4073 C CA . THR A 1 515 ? -34.432 -11.611 48.642 1.00 93.19 515 THR A CA 1
ATOM 4074 C C . THR A 1 515 ? -35.305 -12.594 47.864 1.00 93.19 515 THR A C 1
ATOM 4076 O O . THR A 1 515 ? -35.497 -12.395 46.661 1.00 93.19 515 THR A O 1
ATOM 4079 N N . ARG A 1 516 ? -35.885 -13.607 48.533 1.00 90.56 516 ARG A N 1
ATOM 4080 C CA . ARG A 1 516 ? -36.884 -14.517 47.939 1.00 90.56 516 ARG A CA 1
ATOM 4081 C C . ARG A 1 516 ? -38.173 -13.783 47.618 1.00 90.56 516 ARG A C 1
ATOM 4083 O O . ARG A 1 516 ? -38.688 -13.925 46.512 1.00 90.56 516 ARG A O 1
ATOM 4090 N N . PHE A 1 517 ? -38.644 -12.952 48.543 1.00 87.75 517 PHE A N 1
ATOM 4091 C CA . PHE A 1 517 ? -39.834 -12.130 48.364 1.00 87.75 517 PHE A CA 1
ATOM 4092 C C . PHE A 1 517 ? -39.712 -11.214 47.137 1.00 87.75 517 PHE A C 1
ATOM 4094 O O . PHE A 1 517 ? -40.595 -11.212 46.278 1.00 87.75 517 PHE A O 1
ATOM 4101 N N . TYR A 1 518 ? -38.586 -10.507 46.989 1.00 86.94 518 TYR A N 1
ATOM 4102 C CA . TYR A 1 518 ? -38.338 -9.630 45.836 1.00 86.94 518 TYR A CA 1
ATOM 4103 C C . TYR A 1 518 ? -37.970 -10.371 44.537 1.00 86.94 518 TYR A C 1
ATOM 4105 O O . TYR A 1 518 ? -37.874 -9.735 43.488 1.00 86.94 518 TYR A O 1
ATOM 4113 N N . GLY A 1 519 ? -37.754 -11.691 44.577 1.00 88.75 519 GLY A N 1
ATOM 4114 C CA . GLY A 1 519 ? -37.339 -12.477 43.410 1.00 88.75 519 GLY A CA 1
ATOM 4115 C C . GLY A 1 519 ? -35.916 -12.168 42.930 1.00 88.75 519 GLY A C 1
ATOM 4116 O O . GLY A 1 519 ? -35.636 -12.253 41.738 1.00 88.75 519 GLY A O 1
ATOM 4117 N N . ILE A 1 520 ? -35.016 -11.789 43.843 1.00 93.62 520 ILE A N 1
ATOM 4118 C CA . ILE A 1 520 ? -33.641 -11.353 43.532 1.00 93.62 520 ILE A CA 1
ATOM 4119 C C . ILE A 1 520 ? -32.558 -12.281 44.099 1.00 93.62 520 ILE A C 1
ATOM 4121 O O . ILE A 1 520 ? -31.381 -11.934 44.074 1.00 93.62 520 ILE A O 1
ATOM 4125 N N . CYS A 1 521 ? -32.906 -13.485 44.568 1.00 92.38 521 CYS A N 1
ATOM 4126 C CA . CYS A 1 521 ? -31.933 -14.462 45.091 1.00 92.38 521 CYS A CA 1
ATOM 4127 C C . CYS A 1 521 ? -30.853 -14.875 44.082 1.00 92.38 521 CYS A C 1
ATOM 4129 O O . CYS A 1 521 ? -29.766 -15.302 44.471 1.00 92.38 521 CYS A O 1
ATOM 4131 N N . ALA A 1 522 ? -31.145 -14.785 42.782 1.00 89.62 522 ALA A N 1
ATOM 4132 C CA . ALA A 1 522 ? -30.189 -15.093 41.724 1.00 89.62 522 ALA A CA 1
ATOM 4133 C C . ALA A 1 522 ? -29.188 -13.951 41.465 1.00 89.62 522 ALA A C 1
ATOM 4135 O O . ALA A 1 522 ? -28.170 -14.176 40.805 1.00 89.62 522 ALA A O 1
ATOM 4136 N N . PHE A 1 523 ? -29.445 -12.745 41.984 1.00 93.69 523 PHE A N 1
ATOM 4137 C CA . PHE A 1 523 ? -28.607 -11.575 41.752 1.00 93.69 523 PHE A CA 1
ATOM 4138 C C . PHE A 1 523 ? -27.229 -11.757 42.399 1.00 93.69 523 PHE A C 1
ATOM 4140 O O . PHE A 1 523 ? -27.107 -12.084 43.580 1.00 93.69 523 PHE A O 1
ATOM 4147 N N . VAL A 1 524 ? -26.173 -11.543 41.611 1.00 95.75 524 VAL A N 1
ATOM 4148 C CA . VAL A 1 524 ? -24.786 -11.725 42.054 1.00 95.75 524 VAL A CA 1
ATOM 4149 C C . VAL A 1 524 ? -24.168 -10.379 42.414 1.00 95.75 524 VAL A C 1
ATOM 4151 O O . VAL A 1 524 ? -24.005 -9.514 41.553 1.00 95.75 524 VAL A O 1
ATOM 4154 N N . CYS A 1 525 ? -23.743 -10.252 43.666 1.00 97.19 525 CYS A N 1
ATOM 4155 C CA . CYS A 1 525 ? -23.025 -9.097 44.194 1.00 97.19 525 CYS A CA 1
ATOM 4156 C C . CYS A 1 525 ? -21.512 -9.336 44.210 1.00 97.19 525 CYS A C 1
ATOM 4158 O O . CYS A 1 525 ? -21.044 -10.477 44.249 1.00 97.19 525 CYS A O 1
ATOM 4160 N N . GLU A 1 526 ? -20.730 -8.256 44.207 1.00 97.75 526 GLU A N 1
ATOM 4161 C CA . GLU A 1 526 ? -19.277 -8.302 44.406 1.00 97.75 526 GLU A CA 1
ATOM 4162 C C . GLU A 1 526 ? -18.898 -7.815 45.812 1.00 97.75 526 GLU A C 1
ATOM 4164 O O . GLU A 1 526 ? -19.022 -6.631 46.097 1.00 97.75 526 GLU A O 1
ATOM 4169 N N . ILE A 1 527 ? -18.386 -8.690 46.676 1.00 98.00 527 ILE A N 1
ATOM 4170 C CA . ILE A 1 527 ? -17.848 -8.301 47.990 1.00 98.00 527 ILE A CA 1
ATOM 4171 C C . ILE A 1 527 ? -16.323 -8.263 47.883 1.00 98.00 527 ILE A C 1
ATOM 4173 O O . ILE A 1 527 ? -15.711 -9.193 47.352 1.00 98.00 527 ILE A O 1
ATOM 4177 N N . ARG A 1 528 ? -15.692 -7.185 48.341 1.00 96.75 528 ARG A N 1
ATOM 4178 C CA . ARG A 1 528 ? -14.234 -7.034 48.347 1.00 96.75 528 ARG A CA 1
ATOM 4179 C C . ARG A 1 528 ? -13.727 -7.011 49.774 1.00 96.75 528 ARG A C 1
ATOM 4181 O O . ARG A 1 528 ? -14.128 -6.155 50.548 1.00 96.75 528 ARG A O 1
ATOM 4188 N N . LEU A 1 529 ? -12.822 -7.923 50.092 1.00 97.25 529 LEU A N 1
ATOM 4189 C CA . LEU A 1 529 ? -12.093 -7.917 51.353 1.00 97.25 529 LEU A CA 1
ATOM 4190 C C . LEU A 1 529 ? -10.743 -7.254 51.086 1.00 97.25 529 LEU A C 1
ATOM 4192 O O . LEU A 1 529 ? -9.957 -7.750 50.269 1.00 97.25 529 LEU A O 1
ATOM 4196 N N . VAL A 1 530 ? -10.524 -6.092 51.691 1.00 95.06 530 VAL A N 1
ATOM 4197 C CA . VAL A 1 530 ? -9.408 -5.196 51.371 1.00 95.06 530 VAL A CA 1
ATOM 4198 C C . VAL A 1 530 ? -8.593 -4.936 52.629 1.00 95.06 530 VAL A C 1
ATOM 4200 O O . VAL A 1 530 ? -9.154 -4.746 53.700 1.00 95.06 530 VAL A O 1
ATOM 4203 N N . LEU A 1 531 ? -7.268 -4.900 52.505 1.00 94.25 531 LEU A N 1
ATOM 4204 C CA . LEU A 1 531 ? -6.416 -4.463 53.608 1.00 94.25 531 LEU A CA 1
ATOM 4205 C C . LEU A 1 531 ? -6.355 -2.935 53.651 1.00 94.25 531 LEU A C 1
ATOM 4207 O O . LEU A 1 531 ? -6.039 -2.311 52.633 1.00 94.25 531 LEU A O 1
ATOM 4211 N N . THR A 1 532 ? -6.587 -2.337 54.819 1.00 93.00 532 THR A N 1
ATOM 4212 C CA . THR A 1 532 ? -6.578 -0.879 55.023 1.00 93.00 532 THR A CA 1
ATOM 4213 C C . THR A 1 532 ? -5.266 -0.256 54.539 1.00 93.00 532 THR A C 1
ATOM 4215 O O . THR A 1 532 ? -5.275 0.767 53.854 1.00 93.00 532 THR A O 1
ATOM 4218 N N . CYS A 1 533 ? -4.131 -0.914 54.803 1.00 88.56 533 CYS A N 1
ATOM 4219 C CA . CYS A 1 533 ? -2.805 -0.463 54.370 1.00 88.56 533 CYS A CA 1
ATOM 4220 C C . CYS A 1 533 ? -2.617 -0.466 52.840 1.00 88.56 533 CYS A C 1
ATOM 4222 O O . CYS A 1 533 ? -1.867 0.347 52.302 1.00 88.56 533 CYS A O 1
ATOM 4224 N N . LEU A 1 534 ? -3.308 -1.353 52.116 1.00 85.81 534 LEU A N 1
ATOM 4225 C CA . LEU A 1 534 ? -3.239 -1.423 50.654 1.00 85.81 534 LEU A CA 1
ATOM 4226 C C . LEU A 1 534 ? -4.217 -0.449 49.998 1.00 85.81 534 LEU A C 1
ATOM 4228 O O . LEU A 1 534 ? -3.906 0.117 48.949 1.00 85.81 534 LEU A O 1
ATOM 4232 N N . GLN A 1 535 ? -5.368 -0.219 50.631 1.00 85.00 535 GLN A N 1
ATOM 4233 C CA . GLN A 1 535 ? -6.331 0.788 50.198 1.00 85.00 535 GLN A CA 1
ATOM 4234 C C . GLN A 1 535 ? -5.751 2.202 50.336 1.00 85.00 535 GLN A C 1
ATOM 4236 O O . GLN A 1 535 ? -5.863 2.997 49.406 1.00 85.00 535 GLN A O 1
ATOM 4241 N N . SER A 1 536 ? -5.069 2.504 51.447 1.00 81.94 536 SER A N 1
ATOM 4242 C CA . SER A 1 536 ? -4.430 3.809 51.666 1.00 81.94 536 SER A CA 1
ATOM 4243 C C . SER A 1 536 ? -3.249 4.062 50.721 1.00 81.94 536 SER A C 1
ATOM 4245 O O . SER A 1 536 ? -3.039 5.192 50.279 1.00 81.94 536 SER A O 1
ATOM 4247 N N . ALA A 1 537 ? -2.515 3.012 50.336 1.00 75.56 537 ALA A N 1
ATOM 4248 C CA . ALA A 1 537 ? -1.440 3.099 49.347 1.00 75.56 537 ALA A CA 1
ATOM 4249 C C . ALA A 1 537 ? -1.952 3.351 47.913 1.00 75.56 537 ALA A C 1
ATOM 4251 O O . ALA A 1 537 ? -1.224 3.890 47.072 1.00 75.56 537 ALA A O 1
ATOM 4252 N N . ALA A 1 538 ? -3.204 2.992 47.614 1.00 72.38 538 ALA A N 1
ATOM 4253 C CA . ALA A 1 538 ? -3.838 3.240 46.325 1.00 72.38 538 ALA A CA 1
ATOM 4254 C C . ALA A 1 538 ? -4.294 4.709 46.209 1.00 72.38 538 ALA A C 1
ATOM 4256 O O . ALA A 1 538 ? -5.479 5.028 46.283 1.00 72.38 538 ALA A O 1
ATOM 4257 N N . THR A 1 539 ? -3.345 5.626 45.994 1.00 59.97 539 THR A N 1
ATOM 4258 C CA . THR A 1 539 ? -3.639 7.053 45.765 1.00 59.97 539 THR A CA 1
ATOM 4259 C C . THR A 1 539 ? -4.651 7.258 44.626 1.00 59.97 539 THR A C 1
ATOM 4261 O O . THR A 1 539 ? -4.652 6.559 43.607 1.00 59.97 539 THR A O 1
ATOM 4264 N N . THR A 1 540 ? -5.512 8.271 44.758 1.00 62.75 540 THR A N 1
ATOM 4265 C CA . THR A 1 540 ? -6.509 8.652 43.739 1.00 62.75 540 THR A CA 1
ATOM 4266 C C . THR A 1 540 ? -5.879 8.965 42.375 1.00 62.75 540 THR A C 1
ATOM 4268 O O . THR A 1 540 ? -6.494 8.682 41.342 1.00 62.75 540 THR A O 1
ATOM 4271 N N . SER A 1 541 ? -4.640 9.475 42.342 1.00 59.97 541 SER A N 1
ATOM 4272 C CA . SER A 1 541 ? -3.857 9.659 41.108 1.00 59.97 541 SER A CA 1
ATOM 4273 C C . SER A 1 541 ? -3.499 8.322 40.453 1.00 59.97 541 SER A C 1
ATOM 4275 O O . SER A 1 541 ? -3.739 8.138 39.260 1.00 59.97 541 SER A O 1
ATOM 4277 N N . MET A 1 542 ? -3.052 7.345 41.242 1.00 59.81 542 MET A N 1
ATOM 4278 C CA . MET A 1 542 ? -2.688 6.009 40.779 1.00 59.81 542 MET A CA 1
ATOM 4279 C C . MET A 1 542 ? -3.886 5.267 40.176 1.00 59.81 542 MET A C 1
ATOM 4281 O O . MET A 1 542 ? -3.766 4.643 39.124 1.00 59.81 542 MET A O 1
ATOM 4285 N N . LEU A 1 543 ? -5.072 5.393 40.782 1.00 60.91 543 LEU A N 1
ATOM 4286 C CA . LEU A 1 543 ? -6.334 4.870 40.240 1.00 60.91 543 LEU A CA 1
ATOM 4287 C C . LEU A 1 543 ? -6.706 5.508 38.890 1.00 60.91 543 LEU A C 1
ATOM 4289 O O . LEU A 1 543 ? -7.249 4.830 38.008 1.00 60.91 543 LEU A O 1
ATOM 4293 N N . LYS A 1 544 ? -6.415 6.803 38.710 1.00 61.12 544 LYS A N 1
ATOM 4294 C CA . LYS A 1 544 ? -6.650 7.538 37.458 1.00 61.12 544 LYS A CA 1
ATOM 4295 C C . LYS A 1 544 ? -5.676 7.081 36.365 1.00 61.12 544 LYS A C 1
ATOM 4297 O O . LYS A 1 544 ? -6.115 6.769 35.254 1.00 61.12 544 LYS A O 1
ATOM 4302 N N . ASP A 1 545 ? -4.401 6.921 36.709 1.00 58.25 545 ASP A N 1
ATOM 4303 C CA . ASP A 1 545 ? -3.362 6.415 35.808 1.00 58.25 545 ASP A CA 1
ATOM 4304 C C . ASP A 1 545 ? -3.585 4.947 35.434 1.00 58.25 545 ASP A C 1
ATOM 4306 O O . ASP A 1 545 ? -3.419 4.575 34.275 1.00 58.25 545 ASP A O 1
ATOM 4310 N N . LEU A 1 546 ? -4.090 4.124 36.355 1.00 59.03 546 LEU A N 1
ATOM 4311 C CA . LEU A 1 546 ? -4.475 2.733 36.099 1.00 59.03 546 LEU A CA 1
ATOM 4312 C C . LEU A 1 546 ? -5.661 2.599 35.149 1.00 59.03 546 LEU A C 1
ATOM 4314 O O . LEU A 1 546 ? -5.685 1.683 34.323 1.00 59.03 546 LEU A O 1
ATOM 4318 N N . LYS A 1 547 ? -6.647 3.500 35.231 1.00 58.22 547 LYS A N 1
ATOM 4319 C CA . LYS A 1 547 ? -7.728 3.562 34.236 1.00 58.22 547 LYS A CA 1
ATOM 4320 C C . LYS A 1 547 ? -7.168 3.904 32.851 1.00 58.22 547 LYS A C 1
ATOM 4322 O O . LYS A 1 547 ? -7.598 3.292 31.873 1.00 58.22 547 LYS A O 1
ATOM 4327 N N . GLY A 1 548 ? -6.188 4.807 32.769 1.00 55.81 548 GLY A N 1
ATOM 4328 C CA . GLY A 1 548 ? -5.460 5.111 31.531 1.00 55.81 548 GLY A CA 1
ATOM 4329 C C . GLY A 1 548 ? -4.638 3.924 31.015 1.00 55.81 548 GLY A C 1
ATOM 4330 O O . GLY A 1 548 ? -4.747 3.545 29.850 1.00 55.81 548 GLY A O 1
ATOM 4331 N N . TYR A 1 549 ? -3.889 3.267 31.897 1.00 50.47 549 TYR A N 1
ATOM 4332 C CA . TYR A 1 549 ? -3.044 2.119 31.580 1.00 50.47 549 TYR A CA 1
ATOM 4333 C C . TYR A 1 549 ? -3.864 0.897 31.152 1.00 50.47 549 TYR A C 1
ATOM 4335 O O . TYR A 1 549 ? -3.542 0.281 30.142 1.00 50.47 549 TYR A O 1
ATOM 4343 N N . ARG A 1 550 ? -4.981 0.568 31.823 1.00 55.06 550 ARG A N 1
ATOM 4344 C CA . ARG A 1 550 ? -5.883 -0.525 31.397 1.00 55.06 550 ARG A CA 1
ATOM 4345 C C . ARG A 1 550 ? -6.492 -0.284 30.019 1.00 55.06 550 ARG A C 1
ATOM 4347 O O . ARG A 1 550 ? -6.667 -1.255 29.284 1.00 55.06 550 ARG A O 1
ATOM 4354 N N . ARG A 1 551 ? -6.799 0.972 29.664 1.00 55.25 551 ARG A N 1
ATOM 4355 C CA . ARG A 1 551 ? -7.261 1.318 28.308 1.00 55.25 551 ARG A CA 1
ATOM 4356 C C . ARG A 1 551 ? -6.180 1.037 27.261 1.00 55.25 551 ARG A C 1
ATOM 4358 O O . ARG A 1 551 ? -6.519 0.556 26.188 1.00 55.25 551 ARG A O 1
ATOM 4365 N N . MET A 1 552 ? -4.904 1.247 27.592 1.00 46.31 552 MET A N 1
ATOM 4366 C CA . MET A 1 552 ? -3.779 0.981 26.685 1.00 46.31 552 MET A CA 1
ATOM 4367 C C . MET A 1 552 ? -3.348 -0.501 26.649 1.00 46.31 552 MET A C 1
ATOM 4369 O O . MET A 1 552 ? -3.122 -1.050 25.576 1.00 46.31 552 MET A O 1
ATOM 4373 N N . HIS A 1 553 ? -3.280 -1.191 27.793 1.00 43.69 553 HIS A N 1
ATOM 4374 C CA . HIS A 1 553 ? -2.675 -2.529 27.906 1.00 43.69 553 HIS A CA 1
ATOM 4375 C C . HIS A 1 553 ? -3.619 -3.721 27.689 1.00 43.69 553 HIS A C 1
ATOM 4377 O O . HIS A 1 553 ? -3.150 -4.852 27.551 1.00 43.69 553 HIS A O 1
ATOM 4383 N N . GLN A 1 554 ? -4.939 -3.513 27.593 1.00 49.09 554 GLN A N 1
ATOM 4384 C CA . GLN A 1 554 ? -5.846 -4.558 27.085 1.00 49.09 554 GLN A CA 1
ATOM 4385 C C . GLN A 1 554 ? -5.639 -4.862 25.586 1.00 49.09 554 GLN A C 1
ATOM 4387 O O . GLN A 1 554 ? -6.236 -5.801 25.051 1.00 49.09 554 GLN A O 1
ATOM 4392 N N . VAL A 1 555 ? -4.753 -4.126 24.913 1.00 48.28 555 VAL A N 1
ATOM 4393 C CA . VAL A 1 555 ? -4.267 -4.414 23.561 1.00 48.28 555 VAL A CA 1
ATOM 4394 C C . VAL A 1 555 ? -2.977 -5.244 23.646 1.00 48.28 555 VAL A C 1
ATOM 4396 O O . VAL A 1 555 ? -1.910 -4.809 23.232 1.00 48.28 555 VAL A O 1
ATOM 4399 N N . ASN A 1 556 ? -3.039 -6.453 24.215 1.00 43.78 556 ASN A N 1
ATOM 4400 C CA . ASN A 1 556 ? -1.894 -7.368 24.157 1.00 43.78 556 ASN A CA 1
ATOM 4401 C C . ASN A 1 556 ? -1.789 -7.953 22.734 1.00 43.78 556 ASN A C 1
ATOM 4403 O O . ASN A 1 556 ? -2.476 -8.920 22.388 1.00 43.78 556 ASN A O 1
ATOM 4407 N N . ILE A 1 557 ? -0.996 -7.281 21.893 1.00 47.00 557 ILE A N 1
ATOM 4408 C CA . ILE A 1 557 ? -0.857 -7.525 20.449 1.00 47.00 557 ILE A CA 1
ATOM 4409 C C . ILE A 1 557 ? -0.464 -8.971 20.157 1.00 47.00 557 ILE A C 1
ATOM 4411 O O . ILE A 1 557 ? -1.076 -9.590 19.297 1.00 47.00 557 ILE A O 1
ATOM 4415 N N . SER A 1 558 ? 0.469 -9.552 20.909 1.00 46.69 558 SER A N 1
ATOM 4416 C CA . SER A 1 558 ? 0.959 -10.916 20.676 1.00 46.69 558 SER A CA 1
ATOM 4417 C C . SER A 1 558 ? -0.121 -11.980 20.897 1.00 46.69 558 SER A C 1
ATOM 4419 O O . SER A 1 558 ? -0.271 -12.872 20.067 1.00 46.69 558 SER A O 1
ATOM 4421 N N . ILE A 1 559 ? -0.957 -11.849 21.935 1.00 49.75 559 ILE A N 1
ATOM 4422 C CA . ILE A 1 559 ? -2.096 -12.761 22.157 1.00 49.75 559 ILE A CA 1
ATOM 4423 C C . ILE A 1 559 ? -3.168 -12.567 21.078 1.00 49.75 559 ILE A C 1
ATOM 4425 O O . ILE A 1 559 ? -3.761 -13.546 20.630 1.00 49.75 559 ILE A O 1
ATOM 4429 N N . ARG A 1 560 ? -3.409 -11.331 20.615 1.00 50.56 560 ARG A N 1
ATOM 4430 C CA . ARG A 1 560 ? -4.321 -11.091 19.484 1.00 50.56 560 ARG A CA 1
ATOM 4431 C C . ARG A 1 560 ? -3.779 -11.667 18.183 1.00 50.56 560 ARG A C 1
ATOM 4433 O O . ARG A 1 560 ? -4.571 -12.270 17.480 1.00 50.56 560 ARG A O 1
ATOM 4440 N N . CYS A 1 561 ? -2.483 -11.551 17.897 1.00 45.28 561 CYS A N 1
ATOM 4441 C CA . CYS A 1 561 ? -1.844 -12.176 16.739 1.00 45.28 561 CYS A CA 1
ATOM 4442 C C . CYS A 1 561 ? -1.958 -13.702 16.808 1.00 45.28 561 CYS A C 1
ATOM 4444 O O . CYS A 1 561 ? -2.342 -14.329 15.832 1.00 45.28 561 CYS A O 1
ATOM 4446 N N . LEU A 1 562 ? -1.710 -14.313 17.966 1.00 48.41 562 LEU A N 1
ATOM 4447 C CA . LEU A 1 562 ? -1.768 -15.770 18.123 1.00 48.41 562 LEU A CA 1
ATOM 4448 C C . LEU A 1 562 ? -3.218 -16.302 18.068 1.00 48.41 562 LEU A C 1
ATOM 4450 O O . LEU A 1 562 ? -3.500 -17.320 17.434 1.00 48.41 562 LEU A O 1
ATOM 4454 N N . LEU A 1 563 ? -4.180 -15.563 18.638 1.00 49.91 563 LEU A N 1
ATOM 4455 C CA . LEU A 1 563 ? -5.619 -15.820 18.468 1.00 49.91 563 LEU A CA 1
ATOM 4456 C C . LEU A 1 563 ? -6.116 -15.529 17.043 1.00 49.91 563 LEU A C 1
ATOM 4458 O O . LEU A 1 563 ? -7.106 -16.109 16.611 1.00 49.91 563 LEU A O 1
ATOM 4462 N N . PHE A 1 564 ? -5.463 -14.624 16.321 1.00 47.22 564 PHE A N 1
ATOM 4463 C CA . PHE A 1 564 ? -5.752 -14.283 14.930 1.00 47.22 564 PHE A CA 1
ATOM 4464 C C . PHE A 1 564 ? -5.275 -15.390 13.990 1.00 47.22 564 PHE A C 1
ATOM 4466 O O . PHE A 1 564 ? -6.078 -15.899 13.215 1.00 47.22 564 PHE A O 1
ATOM 4473 N N . TRP A 1 565 ? -4.031 -15.850 14.145 1.00 48.75 565 TRP A N 1
ATOM 4474 C CA . TRP A 1 565 ? -3.481 -16.985 13.402 1.00 48.75 565 TRP A CA 1
ATOM 4475 C C . TRP A 1 565 ? -4.269 -18.274 13.661 1.00 48.75 565 TRP A C 1
ATOM 4477 O O . TRP A 1 565 ? -4.642 -18.957 12.715 1.00 48.75 565 TRP A O 1
ATOM 4487 N N . SER A 1 566 ? -4.649 -18.556 14.913 1.00 53.16 566 SER A N 1
ATOM 4488 C CA . SER A 1 566 ? -5.495 -19.725 15.228 1.00 53.16 566 SER A CA 1
ATOM 4489 C C . SER A 1 566 ? -6.951 -19.605 14.753 1.00 53.16 566 SER A C 1
ATOM 4491 O O . SER A 1 566 ? -7.634 -20.618 14.619 1.00 53.16 566 SER A O 1
ATOM 4493 N N . ARG A 1 567 ? -7.455 -18.393 14.473 1.00 49.25 567 ARG A N 1
ATOM 4494 C CA . ARG A 1 567 ? -8.795 -18.173 13.888 1.00 49.25 567 ARG A CA 1
ATOM 4495 C C . ARG A 1 567 ? -8.807 -18.149 12.360 1.00 49.25 567 ARG A C 1
ATOM 4497 O O . ARG A 1 567 ? -9.888 -18.281 11.789 1.00 49.25 567 ARG A O 1
ATOM 4504 N N . LEU A 1 568 ? -7.650 -17.980 11.721 1.00 43.19 568 LEU A N 1
ATOM 4505 C CA . LEU A 1 568 ? -7.478 -18.018 10.265 1.00 43.19 568 LEU A CA 1
ATOM 4506 C C . LEU A 1 568 ? -7.344 -19.437 9.699 1.00 43.19 568 LEU A C 1
ATOM 4508 O O . LEU A 1 568 ? -7.256 -19.584 8.482 1.00 43.19 568 LEU A O 1
ATOM 4512 N N . ASP A 1 569 ? -7.390 -20.470 10.544 1.00 54.81 569 ASP A N 1
ATOM 4513 C CA . ASP A 1 569 ? -7.469 -21.865 10.111 1.00 54.81 569 ASP A CA 1
ATOM 4514 C C . ASP A 1 569 ? -8.814 -22.137 9.404 1.00 54.81 569 ASP A C 1
ATOM 4516 O O . ASP A 1 569 ? -9.798 -22.623 9.975 1.00 54.81 569 ASP A O 1
ATOM 4520 N N . CYS A 1 570 ? -8.869 -21.758 8.125 1.00 42.94 570 CYS A N 1
ATOM 4521 C CA . CYS A 1 570 ? -10.028 -21.898 7.249 1.00 42.94 570 CYS A CA 1
ATOM 4522 C C . CYS A 1 570 ? -10.474 -23.364 7.138 1.00 42.94 570 CYS A C 1
ATOM 4524 O O . CYS A 1 570 ? -11.666 -23.633 6.970 1.00 42.94 570 CYS A O 1
ATOM 4526 N N . SER A 1 571 ? -9.549 -24.313 7.326 1.00 48.66 571 SER A N 1
ATOM 4527 C CA . SER A 1 571 ? -9.817 -25.751 7.255 1.00 48.66 571 SER A CA 1
ATOM 4528 C C . SER A 1 571 ? -10.671 -26.260 8.428 1.00 48.66 571 SER A C 1
ATOM 4530 O O . SER A 1 571 ? -11.509 -27.152 8.255 1.00 48.66 571 SER A O 1
ATOM 4532 N N . ALA A 1 572 ? -10.515 -25.667 9.617 1.00 53.69 572 ALA A N 1
ATOM 4533 C CA . ALA A 1 572 ? -11.326 -25.963 10.797 1.00 53.69 572 ALA A CA 1
ATOM 4534 C C . ALA A 1 572 ? -12.694 -25.259 10.751 1.00 53.69 572 ALA A C 1
ATOM 4536 O O . ALA A 1 572 ? -13.666 -25.722 11.357 1.00 53.69 572 ALA A O 1
ATOM 4537 N N . TRP A 1 573 ? -12.784 -24.140 10.027 1.00 48.00 573 TRP A N 1
ATOM 4538 C CA . TRP A 1 573 ? -14.008 -23.355 9.881 1.00 48.00 573 TRP A CA 1
ATOM 4539 C C . TRP A 1 573 ? -15.003 -23.977 8.892 1.00 48.00 573 TRP A C 1
ATOM 4541 O O . TRP A 1 573 ? -16.177 -24.118 9.245 1.00 48.00 573 TRP A O 1
ATOM 4551 N N . ILE A 1 574 ? -14.543 -24.427 7.716 1.00 50.25 574 ILE A N 1
ATOM 4552 C CA . ILE A 1 574 ? -15.395 -25.100 6.714 1.00 50.25 574 ILE A CA 1
ATOM 4553 C C . ILE A 1 574 ? -16.026 -26.371 7.308 1.00 50.25 574 ILE A C 1
ATOM 4555 O O . ILE A 1 574 ? -17.211 -26.628 7.117 1.00 50.25 574 ILE A O 1
ATOM 4559 N N . ARG A 1 575 ? -15.289 -27.100 8.158 1.00 52.81 575 ARG A N 1
ATOM 4560 C CA . ARG A 1 575 ? -15.789 -28.299 8.855 1.00 52.81 575 ARG A CA 1
ATOM 4561 C C . ARG A 1 575 ? -16.860 -28.032 9.932 1.00 52.81 575 ARG A C 1
ATOM 4563 O O . ARG A 1 575 ? -17.501 -28.978 10.381 1.00 52.81 575 ARG A O 1
ATOM 4570 N N . ARG A 1 576 ? -17.086 -26.781 10.372 1.00 50.12 576 ARG A N 1
ATOM 4571 C CA . ARG A 1 576 ? -18.028 -26.436 11.471 1.00 50.12 576 ARG A CA 1
ATOM 4572 C C . ARG A 1 576 ? -19.355 -25.812 11.027 1.00 50.12 576 ARG A C 1
ATOM 4574 O O . ARG A 1 576 ? -20.238 -25.619 11.867 1.00 50.12 576 ARG A O 1
ATOM 4581 N N . LEU A 1 577 ? -19.535 -25.506 9.744 1.00 42.00 577 LEU A N 1
ATOM 4582 C CA . LEU A 1 577 ? -20.801 -24.997 9.206 1.00 42.00 577 LEU A CA 1
ATOM 4583 C C . LEU A 1 577 ? -21.801 -26.150 8.998 1.00 42.00 577 LEU A C 1
ATOM 4585 O O . LEU A 1 577 ? -21.989 -26.646 7.896 1.00 42.00 577 LEU A O 1
ATOM 4589 N N . LYS A 1 578 ? -22.470 -26.589 10.075 1.00 47.22 578 LYS A N 1
ATOM 4590 C CA . LYS A 1 578 ? -23.644 -27.474 9.959 1.00 47.22 578 LYS A CA 1
ATOM 4591 C C . LYS A 1 578 ? -24.867 -26.675 9.492 1.00 47.22 578 LYS A C 1
ATOM 4593 O O . LYS A 1 578 ? -25.309 -25.750 10.176 1.00 47.22 578 LYS A O 1
ATOM 4598 N N . HIS A 1 579 ? -25.444 -27.118 8.375 1.00 46.12 579 HIS A N 1
ATOM 4599 C CA . HIS A 1 579 ? -26.587 -26.549 7.639 1.00 46.12 579 HIS A CA 1
ATOM 4600 C C . HIS A 1 579 ? -27.832 -26.228 8.500 1.00 46.12 579 HIS A C 1
ATOM 4602 O O . HIS A 1 579 ? -28.627 -25.351 8.173 1.00 46.12 579 HIS A O 1
ATOM 4608 N N . HIS A 1 580 ? -27.996 -26.889 9.649 1.00 41.84 580 HIS A N 1
ATOM 4609 C CA . HIS A 1 580 ? -29.210 -26.811 10.467 1.00 41.84 580 HIS A CA 1
ATOM 4610 C C . HIS A 1 580 ? -29.372 -25.501 11.274 1.00 41.84 580 HIS A C 1
ATOM 4612 O O . HIS A 1 580 ? -30.487 -25.130 11.634 1.00 41.84 580 HIS A O 1
ATOM 4618 N N . LYS A 1 581 ? -28.290 -24.751 11.550 1.00 42.25 581 LYS A N 1
ATOM 4619 C CA . LYS A 1 581 ? -28.373 -23.513 12.362 1.00 42.25 581 LYS A CA 1
ATOM 4620 C C . LYS A 1 581 ? -28.875 -22.284 11.597 1.00 42.25 581 LYS A C 1
ATOM 4622 O O . LYS A 1 581 ? -29.342 -21.345 12.232 1.00 42.25 581 LYS A O 1
ATOM 4627 N N . ILE A 1 582 ? -28.817 -22.297 10.265 1.00 49.06 582 ILE A N 1
ATOM 4628 C CA . ILE A 1 582 ? -29.244 -21.162 9.431 1.00 49.06 582 ILE A CA 1
ATOM 4629 C C . ILE A 1 582 ? -30.779 -21.119 9.316 1.00 49.06 582 ILE A C 1
ATOM 4631 O O . ILE A 1 582 ? -31.365 -20.043 9.369 1.00 49.06 582 ILE A O 1
ATOM 4635 N N . HIS A 1 583 ? -31.455 -22.275 9.309 1.00 46.28 583 HIS A N 1
ATOM 4636 C CA . HIS A 1 583 ? -32.922 -22.332 9.253 1.00 46.28 583 HIS A CA 1
ATOM 4637 C C . HIS A 1 583 ? -33.616 -21.894 10.555 1.00 46.28 583 HIS A C 1
ATOM 4639 O O . HIS A 1 583 ? -34.670 -21.260 10.504 1.00 46.28 583 HIS A O 1
ATOM 4645 N N . LYS A 1 584 ? -33.023 -22.172 11.727 1.00 40.84 584 LYS A N 1
ATOM 4646 C CA . LYS A 1 584 ? -33.653 -21.902 13.035 1.00 40.84 584 LYS A CA 1
ATOM 4647 C C . LYS A 1 584 ? -33.725 -20.408 13.386 1.00 40.84 584 LYS A C 1
ATOM 4649 O O . LYS A 1 584 ? -34.618 -20.006 14.121 1.00 40.84 584 LYS A O 1
ATOM 4654 N N . LEU A 1 585 ? -32.836 -19.580 12.827 1.00 35.44 585 LEU A N 1
ATOM 4655 C CA . LEU A 1 585 ? -32.836 -18.130 13.070 1.00 35.44 585 LEU A CA 1
ATOM 4656 C C . LEU A 1 585 ? -33.974 -17.391 12.346 1.00 35.44 585 LEU A C 1
ATOM 4658 O O . LEU A 1 585 ? -34.370 -16.320 12.790 1.00 35.44 585 LEU A O 1
ATOM 4662 N N . SER A 1 586 ? -34.502 -17.958 11.257 1.00 36.78 586 SER A N 1
ATOM 4663 C CA . SER A 1 586 ? -35.562 -17.320 10.462 1.00 36.78 586 SER A CA 1
ATOM 4664 C C . SER A 1 586 ? -36.960 -17.438 11.084 1.00 36.78 586 SER A C 1
ATOM 4666 O O . SER A 1 586 ? -37.768 -16.535 10.910 1.00 36.78 586 SER A O 1
ATOM 4668 N N . ARG A 1 587 ? -37.239 -18.505 11.853 1.00 41.00 587 ARG A N 1
ATOM 4669 C CA . ARG A 1 587 ? -38.560 -18.728 12.478 1.00 41.00 587 ARG A CA 1
ATOM 4670 C C . ARG A 1 587 ? -38.743 -18.004 13.811 1.00 41.00 587 ARG A C 1
ATOM 4672 O O . ARG A 1 587 ? -39.803 -17.450 14.060 1.00 41.00 587 ARG A O 1
ATOM 4679 N N . VAL A 1 588 ? -37.694 -17.930 14.633 1.00 40.50 588 VAL A N 1
ATOM 4680 C CA . VAL A 1 588 ? -37.786 -17.354 15.990 1.00 40.50 588 VAL A CA 1
ATOM 4681 C C . VAL A 1 588 ? -38.085 -15.849 15.972 1.00 40.50 588 VAL A C 1
ATOM 4683 O O . VAL A 1 588 ? -38.680 -15.341 16.916 1.00 40.50 588 VAL A O 1
ATOM 4686 N N . LEU A 1 589 ? -37.722 -15.138 14.898 1.00 34.59 589 LEU A N 1
ATOM 4687 C CA . LEU A 1 589 ? -37.882 -13.683 14.806 1.00 34.59 589 LEU A CA 1
ATOM 4688 C C . LEU A 1 589 ? -39.296 -13.224 14.404 1.00 34.59 589 LEU A C 1
ATOM 4690 O O . LEU A 1 589 ? -39.605 -12.047 14.555 1.00 34.59 589 LEU A O 1
ATOM 4694 N N . VAL A 1 590 ? -40.133 -14.125 13.876 1.00 39.66 590 VAL A N 1
ATOM 4695 C CA . VAL A 1 590 ? -41.484 -13.791 13.386 1.00 39.66 590 VAL A CA 1
ATOM 4696 C C . VAL A 1 590 ? -42.551 -14.054 14.456 1.00 39.66 590 VAL A C 1
ATOM 4698 O O . VAL A 1 590 ? -43.523 -13.313 14.535 1.00 39.66 590 VAL A O 1
ATOM 4701 N N . GLU A 1 591 ? -42.344 -15.033 15.339 1.00 37.53 591 GLU A N 1
ATOM 4702 C CA . GLU A 1 591 ? -43.325 -15.401 16.374 1.00 37.53 591 GLU A CA 1
ATOM 4703 C C . GLU A 1 591 ? -43.231 -14.523 17.640 1.00 37.53 591 GLU A C 1
ATOM 4705 O O . GLU A 1 591 ? -44.246 -14.212 18.254 1.00 37.53 591 GLU A O 1
ATOM 4710 N N . THR A 1 592 ? -42.047 -14.005 17.996 1.00 41.09 592 THR A N 1
ATOM 4711 C CA . THR A 1 592 ? -41.870 -13.211 19.236 1.00 41.09 592 THR A CA 1
ATOM 4712 C C . THR A 1 592 ? -42.398 -11.772 19.170 1.00 41.09 592 THR A C 1
ATOM 4714 O O . THR A 1 592 ? -42.526 -11.124 20.210 1.00 41.09 592 THR A O 1
ATOM 4717 N N . LEU A 1 593 ? -42.737 -11.261 17.981 1.00 36.03 593 LEU A N 1
ATOM 4718 C CA . LEU A 1 593 ? -43.270 -9.902 17.801 1.00 36.03 593 LEU A CA 1
ATOM 4719 C C . LEU A 1 593 ? -44.807 -9.825 17.852 1.00 36.03 593 LEU A C 1
ATOM 4721 O O . LEU A 1 593 ? -45.343 -8.725 17.949 1.00 36.03 593 LEU A O 1
ATOM 4725 N N . ALA A 1 594 ? -45.519 -10.958 17.814 1.00 37.72 594 ALA A N 1
ATOM 4726 C CA . ALA A 1 594 ? -46.983 -10.977 17.746 1.00 37.72 594 ALA A CA 1
ATOM 4727 C C . ALA A 1 594 ? -47.684 -11.074 19.120 1.00 37.72 594 ALA A C 1
ATOM 4729 O O . ALA A 1 594 ? -48.817 -10.617 19.257 1.00 37.72 594 ALA A O 1
ATOM 4730 N N . GLU A 1 595 ? -47.031 -11.623 20.150 1.00 38.38 595 GLU A N 1
ATOM 4731 C CA . GLU A 1 595 ? -47.709 -11.990 21.411 1.00 38.38 595 GLU A CA 1
ATOM 4732 C C . GLU A 1 595 ? -47.510 -11.001 22.572 1.00 38.38 595 GLU A C 1
ATOM 4734 O O . GLU A 1 595 ? -48.311 -10.967 23.504 1.00 38.38 595 GLU A O 1
ATOM 4739 N N . THR A 1 596 ? -46.519 -10.110 22.514 1.00 41.62 596 THR A N 1
ATOM 4740 C CA . THR A 1 596 ? -46.169 -9.224 23.644 1.00 41.62 596 THR A CA 1
ATOM 4741 C C . THR A 1 596 ? -47.120 -8.034 23.860 1.00 41.62 596 THR A C 1
ATOM 4743 O O . THR A 1 596 ? -46.994 -7.322 24.855 1.00 41.62 596 THR A O 1
ATOM 4746 N N . GLY A 1 597 ? -48.104 -7.817 22.979 1.00 38.53 597 GLY A N 1
ATOM 4747 C CA . GLY A 1 597 ? -49.010 -6.660 23.036 1.00 38.53 597 GLY A CA 1
ATOM 4748 C C . GLY A 1 597 ? -50.308 -6.839 23.839 1.00 38.53 597 GLY A C 1
ATOM 4749 O O . GLY A 1 597 ? -50.912 -5.837 24.216 1.00 38.53 597 GLY A O 1
ATOM 4750 N N . ARG A 1 598 ? -50.770 -8.071 24.113 1.00 38.62 598 ARG A N 1
ATOM 4751 C CA . ARG A 1 598 ? -52.109 -8.307 24.711 1.00 38.62 598 ARG A CA 1
ATOM 4752 C C . ARG A 1 598 ? -52.130 -8.502 26.231 1.00 38.62 598 ARG A C 1
ATOM 4754 O O . ARG A 1 598 ? -53.167 -8.261 26.840 1.00 38.62 598 ARG A O 1
ATOM 4761 N N . GLU A 1 599 ? -51.017 -8.857 26.869 1.00 44.00 599 GLU A N 1
ATOM 4762 C CA . GLU A 1 599 ? -51.004 -9.163 28.314 1.00 44.00 599 GLU A CA 1
ATOM 4763 C C . GLU A 1 599 ? -50.856 -7.927 29.223 1.00 44.00 599 GLU A C 1
ATOM 4765 O O . GLU A 1 599 ? -51.331 -7.930 30.360 1.00 44.00 599 GLU A O 1
ATOM 4770 N N . ALA A 1 600 ? -50.282 -6.826 28.727 1.00 44.22 600 ALA A N 1
ATOM 4771 C CA . ALA A 1 600 ? -50.041 -5.624 29.536 1.00 44.22 600 ALA A CA 1
ATOM 4772 C C . ALA A 1 600 ? -51.328 -4.858 29.925 1.00 44.22 600 ALA A C 1
ATOM 4774 O O . ALA A 1 600 ? -51.347 -4.154 30.935 1.00 44.22 600 ALA A O 1
ATOM 4775 N N . GLY A 1 601 ? -52.417 -5.005 29.158 1.00 41.78 601 GLY A N 1
ATOM 4776 C CA . GLY A 1 601 ? -53.695 -4.328 29.424 1.00 41.78 601 GLY A CA 1
ATOM 4777 C C . GLY A 1 601 ? -54.511 -4.944 30.569 1.00 41.78 601 GLY A C 1
ATOM 4778 O O . GLY A 1 601 ? -55.217 -4.225 31.273 1.00 41.78 601 GLY A O 1
ATOM 4779 N N . SER A 1 602 ? -54.378 -6.255 30.799 1.00 43.38 602 SER A N 1
ATOM 4780 C CA . SER A 1 602 ? -55.148 -6.999 31.810 1.00 43.38 602 SER A CA 1
ATOM 4781 C C . SER A 1 602 ? -54.642 -6.739 33.238 1.00 43.38 602 SER A C 1
ATOM 4783 O O . SER A 1 602 ? -55.428 -6.458 34.146 1.00 43.38 602 SER A O 1
ATOM 4785 N N . LEU A 1 603 ? -53.318 -6.702 33.427 1.00 48.84 603 LEU A N 1
ATOM 4786 C CA . LEU A 1 603 ? -52.682 -6.499 34.736 1.00 48.84 603 LEU A CA 1
ATOM 4787 C C . LEU A 1 603 ? -52.989 -5.128 35.357 1.00 48.84 603 LEU A C 1
ATOM 4789 O O . LEU A 1 603 ? -53.241 -5.043 36.557 1.00 48.84 603 LEU A O 1
ATOM 4793 N N . ASN A 1 604 ? -53.057 -4.061 34.556 1.00 48.78 604 ASN A N 1
ATOM 4794 C CA . ASN A 1 604 ? -53.366 -2.718 35.065 1.00 48.78 604 ASN A CA 1
ATOM 4795 C C . ASN A 1 604 ? -54.782 -2.593 35.663 1.00 48.78 604 ASN A C 1
ATOM 4797 O O . ASN A 1 604 ? -55.008 -1.717 36.499 1.00 48.78 604 ASN A O 1
ATOM 4801 N N . SER A 1 605 ? -55.725 -3.455 35.264 1.00 48.78 605 SER A N 1
ATOM 4802 C CA . SER A 1 605 ? -57.101 -3.440 35.784 1.00 48.78 605 SER A CA 1
ATOM 4803 C C . SER A 1 605 ? -57.224 -4.127 37.151 1.00 48.78 605 SER A C 1
ATOM 4805 O O . SER A 1 605 ? -57.846 -3.573 38.055 1.00 48.78 605 SER A O 1
ATOM 4807 N N . LEU A 1 606 ? -56.532 -5.257 37.346 1.00 51.22 606 LEU A N 1
ATOM 4808 C CA . LEU A 1 606 ? -56.464 -5.988 38.620 1.00 51.22 606 LEU A CA 1
ATOM 4809 C C . LEU A 1 606 ? -55.722 -5.205 39.717 1.00 51.22 606 LEU A C 1
ATOM 4811 O O . LEU A 1 606 ? -56.050 -5.317 40.896 1.00 51.22 606 LEU A O 1
ATOM 4815 N N . PHE A 1 607 ? -54.752 -4.363 39.349 1.00 54.94 607 PHE A N 1
ATOM 4816 C CA . PHE A 1 607 ? -53.991 -3.578 40.327 1.00 54.94 607 PHE A CA 1
ATOM 4817 C C . PHE A 1 607 ? -54.721 -2.347 40.863 1.00 54.94 607 PHE A C 1
ATOM 4819 O O . PHE A 1 607 ? -54.428 -1.914 41.978 1.00 54.94 607 PHE A O 1
ATOM 4826 N N . ARG A 1 608 ? -55.695 -1.792 40.128 1.00 54.88 608 ARG A N 1
ATOM 4827 C CA . ARG A 1 608 ? -56.516 -0.693 40.660 1.00 54.88 608 ARG A CA 1
ATOM 4828 C C . ARG A 1 608 ? -57.480 -1.154 41.751 1.00 54.88 608 ARG A C 1
ATOM 4830 O O . ARG A 1 608 ? -57.787 -0.351 42.622 1.00 54.88 608 ARG A O 1
ATOM 4837 N N . SER A 1 609 ? -57.915 -2.417 41.749 1.00 48.97 609 SER A N 1
ATOM 4838 C CA . SER A 1 609 ? -58.851 -2.917 42.765 1.00 48.97 609 SER A CA 1
ATOM 4839 C C . SER A 1 609 ? -58.173 -3.380 44.060 1.00 48.97 609 SER A C 1
ATOM 4841 O O . SER A 1 609 ? -58.798 -3.318 45.111 1.00 48.97 609 SER A O 1
ATOM 4843 N N . ALA A 1 610 ? -56.900 -3.797 44.023 1.00 53.94 610 ALA A N 1
ATOM 4844 C CA . ALA A 1 610 ? -56.166 -4.266 45.210 1.00 53.94 610 ALA A CA 1
ATOM 4845 C C . ALA A 1 610 ? -55.480 -3.143 46.024 1.00 53.94 610 ALA A C 1
ATOM 4847 O O . ALA A 1 610 ? -55.038 -3.366 47.147 1.00 53.94 610 ALA A O 1
ATOM 4848 N N . ALA A 1 611 ? -55.375 -1.927 45.477 1.00 53.25 611 ALA A N 1
ATOM 4849 C CA . ALA A 1 611 ? -54.552 -0.853 46.045 1.00 53.25 611 ALA A CA 1
ATOM 4850 C C . ALA A 1 611 ? -55.178 -0.089 47.231 1.00 53.25 611 ALA A C 1
ATOM 4852 O O . ALA A 1 611 ? -54.507 0.770 47.799 1.00 53.25 611 ALA A O 1
ATOM 4853 N N . HIS A 1 612 ? -56.432 -0.362 47.603 1.00 52.91 612 HIS A N 1
ATOM 4854 C CA . HIS A 1 612 ? -57.151 0.416 48.623 1.00 52.91 612 HIS A CA 1
ATOM 4855 C C . HIS A 1 612 ? -57.089 -0.160 50.048 1.00 52.91 612 HIS A C 1
ATOM 4857 O O . HIS A 1 612 ? -57.580 0.486 50.968 1.00 52.91 612 HIS A O 1
ATOM 4863 N N . THR A 1 613 ? -56.470 -1.327 50.256 1.00 61.22 613 THR A N 1
ATOM 4864 C CA . THR A 1 613 ? -56.431 -2.007 51.568 1.00 61.22 613 THR A CA 1
ATOM 4865 C C . THR A 1 613 ? -55.026 -2.251 52.123 1.00 61.22 613 THR A C 1
ATOM 4867 O O . THR A 1 613 ? -54.904 -2.789 53.217 1.00 61.22 613 THR A O 1
ATOM 4870 N N . LEU A 1 614 ? -53.971 -1.883 51.391 1.00 72.56 614 LEU A N 1
ATOM 4871 C CA . LEU A 1 614 ? -52.578 -2.082 51.810 1.00 72.56 614 LEU A CA 1
ATOM 4872 C C . LEU A 1 614 ? -52.035 -0.828 52.493 1.00 72.56 614 LEU A C 1
ATOM 4874 O O . LEU A 1 614 ? -52.308 0.292 52.057 1.00 72.56 614 LEU A O 1
ATOM 4878 N N . THR A 1 615 ? -51.223 -1.021 53.530 1.00 82.75 615 THR A N 1
ATOM 4879 C CA . THR A 1 615 ? -50.463 0.075 54.144 1.00 82.75 615 THR A CA 1
ATOM 4880 C C . THR A 1 615 ? -49.445 0.646 53.147 1.00 82.75 615 THR A C 1
ATOM 4882 O O . THR A 1 615 ? -48.986 -0.054 52.238 1.00 82.75 615 THR A O 1
ATOM 4885 N N . ASP A 1 616 ? -49.053 1.916 53.296 1.00 75.44 616 ASP A N 1
ATOM 4886 C CA . ASP A 1 616 ? -48.095 2.562 52.380 1.00 75.44 616 ASP A CA 1
ATOM 4887 C C . ASP A 1 616 ? -46.755 1.809 52.291 1.00 75.44 616 ASP A C 1
ATOM 4889 O O . ASP A 1 616 ? -46.126 1.764 51.229 1.00 75.44 616 ASP A O 1
ATOM 4893 N N . GLU A 1 617 ? -46.338 1.155 53.379 1.00 78.81 617 GLU A N 1
ATOM 4894 C CA . GLU A 1 617 ? -45.124 0.341 53.410 1.00 78.81 617 GLU A CA 1
ATOM 4895 C C . GLU A 1 617 ? -45.268 -0.948 52.586 1.00 78.81 617 GLU A C 1
ATOM 4897 O O . GLU A 1 617 ? -44.381 -1.283 51.796 1.00 78.81 617 GLU A O 1
ATOM 4902 N N . GLU A 1 618 ? -46.392 -1.657 52.710 1.00 78.25 618 GLU A N 1
ATOM 4903 C CA . GLU A 1 618 ? -46.684 -2.848 51.904 1.00 78.25 618 GLU A CA 1
ATOM 4904 C C . GLU A 1 618 ? -46.813 -2.491 50.425 1.00 78.25 618 GLU A C 1
ATOM 4906 O O . GLU A 1 618 ? -46.251 -3.172 49.566 1.00 78.25 618 GLU A O 1
ATOM 4911 N N . ARG A 1 619 ? -47.457 -1.358 50.125 1.00 75.62 619 ARG A N 1
ATOM 4912 C CA . ARG A 1 619 ? -47.565 -0.824 48.767 1.00 75.62 619 ARG A CA 1
ATOM 4913 C C . ARG A 1 619 ? -46.191 -0.521 48.173 1.00 75.62 619 ARG A C 1
ATOM 4915 O O . ARG A 1 619 ? -45.939 -0.832 47.008 1.00 75.62 619 ARG A O 1
ATOM 4922 N N . HIS A 1 620 ? -45.283 0.051 48.962 1.00 75.94 620 HIS A N 1
ATOM 4923 C CA . HIS A 1 620 ? -43.910 0.304 48.532 1.00 75.94 620 HIS A CA 1
ATOM 4924 C C . HIS A 1 620 ? -43.133 -1.000 48.280 1.00 75.94 620 HIS A C 1
ATOM 4926 O O . HIS A 1 620 ? -42.450 -1.120 47.257 1.00 75.94 620 HIS A O 1
ATOM 4932 N N . LYS A 1 621 ? -43.268 -2.000 49.164 1.00 77.88 621 LYS A N 1
ATOM 4933 C CA . LYS A 1 621 ? -42.640 -3.326 49.010 1.00 77.88 621 LYS A CA 1
ATOM 4934 C C . LYS A 1 621 ? -43.141 -4.050 47.759 1.00 77.88 621 LYS A C 1
ATOM 4936 O O . LYS A 1 621 ? -42.325 -4.579 47.000 1.00 77.88 621 LYS A O 1
ATOM 4941 N N . ASP A 1 622 ? -44.442 -4.010 47.487 1.00 76.50 622 ASP A N 1
ATOM 4942 C CA . ASP A 1 622 ? -45.022 -4.616 46.286 1.00 76.50 622 ASP A CA 1
ATOM 4943 C C . ASP A 1 622 ? -44.596 -3.895 45.001 1.00 76.50 622 ASP A C 1
ATOM 4945 O O . ASP A 1 622 ? -44.249 -4.549 44.014 1.00 76.50 622 ASP A O 1
ATOM 4949 N N . LEU A 1 623 ? -44.515 -2.560 45.008 1.00 77.31 623 LEU A N 1
ATOM 4950 C CA . LEU A 1 623 ? -43.997 -1.794 43.868 1.00 77.31 623 LEU A CA 1
ATOM 4951 C C . LEU A 1 623 ? -42.528 -2.129 43.562 1.00 77.31 623 LEU A C 1
ATOM 4953 O O . LEU A 1 623 ? -42.157 -2.291 42.394 1.00 77.31 623 LEU A O 1
ATOM 4957 N N . LEU A 1 624 ? -41.684 -2.264 44.590 1.00 75.75 624 LEU A N 1
ATOM 4958 C CA . LEU A 1 624 ? -40.289 -2.683 44.423 1.00 75.75 624 LEU A CA 1
ATOM 4959 C C . LEU A 1 624 ? -40.188 -4.112 43.885 1.00 75.75 624 LEU A C 1
ATOM 4961 O O . LEU A 1 624 ? -39.405 -4.366 42.965 1.00 75.75 624 LEU A O 1
ATOM 4965 N N . ARG A 1 625 ? -41.006 -5.031 44.408 1.00 80.38 625 ARG A N 1
ATOM 4966 C CA . ARG A 1 625 ? -41.096 -6.416 43.929 1.00 80.38 625 ARG A CA 1
ATOM 4967 C C . ARG A 1 625 ? -41.476 -6.467 42.453 1.00 80.38 625 ARG A C 1
ATOM 4969 O O . ARG A 1 625 ? -40.805 -7.141 41.674 1.00 80.38 625 ARG A O 1
ATOM 4976 N N . GLN A 1 626 ? -42.479 -5.700 42.035 1.00 79.38 626 GLN A N 1
ATOM 4977 C CA . GLN A 1 626 ? -42.874 -5.619 40.630 1.00 79.38 626 GLN A CA 1
ATOM 4978 C C . GLN A 1 626 ? -41.749 -5.085 39.742 1.00 79.38 626 GLN A C 1
ATOM 4980 O O . GLN A 1 626 ? -41.459 -5.683 38.711 1.00 79.38 626 GLN A O 1
ATOM 4985 N N . ARG A 1 627 ? -41.052 -4.017 40.148 1.00 77.00 627 ARG A N 1
ATOM 4986 C CA . ARG A 1 627 ? -39.915 -3.485 39.373 1.00 77.00 627 ARG A CA 1
ATOM 4987 C C . ARG A 1 627 ? -38.734 -4.456 39.275 1.00 77.00 627 ARG A C 1
ATOM 4989 O O . ARG A 1 627 ? -38.002 -4.414 38.293 1.00 77.00 627 ARG A O 1
ATOM 4996 N N . CYS A 1 628 ? -38.544 -5.330 40.264 1.00 77.56 628 CYS A N 1
ATOM 4997 C CA . CYS A 1 628 ? -37.518 -6.376 40.220 1.00 77.56 628 CYS A CA 1
ATOM 4998 C C . CYS A 1 628 ? -37.902 -7.544 39.291 1.00 77.56 628 CYS A C 1
ATOM 5000 O O . CYS A 1 628 ? -37.027 -8.164 38.678 1.00 77.56 628 CYS A O 1
ATOM 5002 N N . LEU A 1 629 ? -39.199 -7.850 39.185 1.00 76.75 629 LEU A N 1
ATOM 5003 C CA . LEU A 1 629 ? -39.722 -8.982 38.413 1.00 76.75 629 LEU A CA 1
ATOM 5004 C C . LEU A 1 629 ? -40.048 -8.632 36.956 1.00 76.75 629 LEU A C 1
ATOM 5006 O O . LEU A 1 629 ? -39.936 -9.496 36.081 1.00 76.75 629 LEU A O 1
ATOM 5010 N N . PHE A 1 630 ? -40.443 -7.388 36.688 1.00 73.94 630 PHE A N 1
ATOM 5011 C CA . PHE A 1 630 ? -40.873 -6.937 35.372 1.00 73.94 630 PHE A CA 1
ATOM 5012 C C . PHE A 1 630 ? -39.863 -5.979 34.746 1.00 73.94 630 PHE A C 1
ATOM 5014 O O . PHE A 1 630 ? -39.401 -5.011 35.345 1.00 73.94 630 PHE A O 1
ATOM 5021 N N . ALA A 1 631 ? -39.554 -6.272 33.490 1.00 62.47 631 ALA A N 1
ATOM 5022 C CA . ALA A 1 631 ? -38.769 -5.453 32.592 1.00 62.47 631 ALA A CA 1
ATOM 5023 C C . ALA A 1 631 ? -39.413 -4.062 32.417 1.00 62.47 631 ALA A C 1
ATOM 5025 O O . ALA A 1 631 ? -40.384 -3.915 31.680 1.00 62.47 631 ALA A O 1
ATOM 5026 N N . GLY A 1 632 ? -38.863 -3.032 33.067 1.00 62.94 632 GLY A N 1
ATOM 5027 C CA . GLY A 1 632 ? -39.075 -1.649 32.628 1.00 62.94 632 GLY A CA 1
ATOM 5028 C C . GLY A 1 632 ? -38.423 -1.431 31.259 1.00 62.94 632 GLY A C 1
ATOM 5029 O O . GLY A 1 632 ? -37.491 -2.153 30.919 1.00 62.94 632 GLY A O 1
ATOM 5030 N N . ASP A 1 633 ? -38.902 -0.477 30.465 1.00 61.62 633 ASP A N 1
ATOM 5031 C CA . ASP A 1 633 ? -38.360 -0.219 29.120 1.00 61.62 633 ASP A CA 1
ATOM 5032 C C . ASP A 1 633 ? -37.699 1.163 29.010 1.00 61.62 633 ASP A C 1
ATOM 5034 O O . ASP A 1 633 ? -37.497 1.679 27.923 1.00 61.62 633 ASP A O 1
ATOM 5038 N N . THR A 1 634 ? -37.377 1.820 30.122 1.00 65.88 634 THR A N 1
ATOM 5039 C CA . THR A 1 634 ? -36.870 3.199 30.113 1.00 65.88 634 THR A CA 1
ATOM 5040 C C . THR A 1 634 ? -35.353 3.248 29.941 1.00 65.88 634 THR A C 1
ATOM 5042 O O . THR A 1 634 ? -34.866 3.867 28.998 1.00 65.88 634 THR A O 1
ATOM 5045 N N . LEU A 1 635 ? -34.572 2.579 30.797 1.00 58.72 635 LEU A N 1
ATOM 5046 C CA . LEU A 1 635 ? -33.137 2.363 30.579 1.00 58.72 635 LEU A CA 1
ATOM 5047 C C . LEU A 1 635 ? -32.899 1.325 29.482 1.00 58.72 635 LEU A C 1
ATOM 5049 O O . LEU A 1 635 ? -31.859 1.382 28.837 1.00 58.72 635 LEU A O 1
ATOM 5053 N N . GLY A 1 636 ? -33.843 0.410 29.250 1.00 63.75 636 GLY A N 1
ATOM 5054 C CA . GLY A 1 636 ? -33.900 -0.480 28.095 1.00 63.75 636 GLY A CA 1
ATOM 5055 C C . GLY A 1 636 ? -33.961 0.317 26.798 1.00 63.75 636 GLY A C 1
ATOM 5056 O O . GLY A 1 636 ? -33.030 0.209 25.999 1.00 63.75 636 GLY A O 1
ATOM 5057 N N . LYS A 1 637 ? -34.956 1.204 26.640 1.00 65.94 637 LYS A N 1
ATOM 5058 C CA . LYS A 1 637 ? -35.004 2.173 25.535 1.00 65.94 637 LYS A CA 1
ATOM 5059 C C . LYS A 1 637 ? -33.804 3.082 25.529 1.00 65.94 637 LYS A C 1
ATOM 5061 O O . LYS A 1 637 ? -33.242 3.231 24.469 1.00 65.94 637 LYS A O 1
ATOM 5066 N N . ARG A 1 638 ? -33.323 3.621 26.651 1.00 56.56 638 ARG A N 1
ATOM 5067 C CA . ARG A 1 638 ? -32.137 4.498 26.647 1.00 56.56 638 ARG A CA 1
ATOM 5068 C C . ARG A 1 638 ? -30.862 3.760 26.244 1.00 56.56 638 ARG A C 1
ATOM 5070 O O . ARG A 1 638 ? -30.012 4.322 25.567 1.00 56.56 638 ARG A O 1
ATOM 5077 N N . LEU A 1 639 ? -30.711 2.492 26.621 1.00 57.62 639 LEU A N 1
ATOM 5078 C CA . LEU A 1 639 ? -29.622 1.622 26.180 1.00 57.62 639 LEU A CA 1
ATOM 5079 C C . LEU A 1 639 ? -29.804 1.242 24.713 1.00 57.62 639 LEU A C 1
ATOM 5081 O O . LEU A 1 639 ? -28.819 1.222 23.987 1.00 57.62 639 LEU A O 1
ATOM 5085 N N . GLN A 1 640 ? -31.031 0.976 24.264 1.00 63.28 640 GLN A N 1
ATOM 5086 C CA . GLN A 1 640 ? -31.358 0.745 22.861 1.00 63.28 640 GLN A CA 1
ATOM 5087 C C . GLN A 1 640 ? -31.219 2.006 22.022 1.00 63.28 640 GLN A C 1
ATOM 5089 O O . GLN A 1 640 ? -30.836 1.872 20.879 1.00 63.28 640 GLN A O 1
ATOM 5094 N N . GLU A 1 641 ? -31.475 3.192 22.563 1.00 59.09 641 GLU A N 1
ATOM 5095 C CA . GLU A 1 641 ? -31.325 4.528 21.993 1.00 59.09 641 GLU A CA 1
ATOM 5096 C C . GLU A 1 641 ? -29.872 4.931 22.017 1.00 59.09 641 GLU A C 1
ATOM 5098 O O . GLU A 1 641 ? -29.454 5.578 21.089 1.00 59.09 641 GLU A O 1
ATOM 5103 N N . LEU A 1 642 ? -29.071 4.528 23.002 1.00 52.22 642 LEU A N 1
ATOM 5104 C CA . LEU A 1 642 ? -27.617 4.658 22.967 1.00 52.22 642 LEU A CA 1
ATOM 5105 C C . LEU A 1 642 ? -27.021 3.641 22.004 1.00 52.22 642 LEU A C 1
ATOM 5107 O O . LEU A 1 642 ? -26.103 3.976 21.277 1.00 52.22 642 LEU A O 1
ATOM 5111 N N . GLN A 1 643 ? -27.549 2.421 21.917 1.00 56.22 643 GLN A N 1
ATOM 5112 C CA . GLN A 1 643 ? -27.185 1.467 20.871 1.00 56.22 643 GLN A CA 1
ATOM 5113 C C . GLN A 1 643 ? -27.620 1.992 19.507 1.00 56.22 643 GLN A C 1
ATOM 5115 O O . GLN A 1 643 ? -26.843 1.904 18.565 1.00 56.22 643 GLN A O 1
ATOM 5120 N N . HIS A 1 644 ? -28.811 2.578 19.394 1.00 51.78 644 HIS A N 1
ATOM 5121 C CA . HIS A 1 644 ? -29.357 3.153 18.176 1.00 51.78 644 HIS A CA 1
ATOM 5122 C C . HIS A 1 644 ? -28.664 4.451 17.845 1.00 51.78 644 HIS A C 1
ATOM 5124 O O . HIS A 1 644 ? -28.419 4.654 16.681 1.00 51.78 644 HIS A O 1
ATOM 5130 N N . ALA A 1 645 ? -28.292 5.287 18.800 1.00 49.84 645 ALA A N 1
ATOM 5131 C CA . ALA A 1 645 ? -27.543 6.520 18.628 1.00 49.84 645 ALA A CA 1
ATOM 5132 C C . ALA A 1 645 ? -26.075 6.208 18.419 1.00 49.84 645 ALA A C 1
ATOM 5134 O O . ALA A 1 645 ? -25.445 6.953 17.715 1.00 49.84 645 ALA A O 1
ATOM 5135 N N . VAL A 1 646 ? -25.522 5.090 18.880 1.00 48.62 646 VAL A N 1
ATOM 5136 C CA . VAL A 1 646 ? -24.229 4.572 18.406 1.00 48.62 646 VAL A CA 1
ATOM 5137 C C . VAL A 1 646 ? -24.386 4.010 16.990 1.00 48.62 646 VAL A C 1
ATOM 5139 O O . VAL A 1 646 ? -23.519 4.197 16.146 1.00 48.62 646 VAL A O 1
ATOM 5142 N N . LYS A 1 647 ? -25.524 3.390 16.662 1.00 48.62 647 LYS A N 1
ATOM 5143 C CA . LYS A 1 647 ? -25.857 2.868 15.323 1.00 48.62 647 LYS A CA 1
ATOM 5144 C C . LYS A 1 647 ? -26.281 3.974 14.339 1.00 48.62 647 LYS A C 1
ATOM 5146 O O . LYS A 1 647 ? -26.125 3.789 13.137 1.00 48.62 647 LYS A O 1
ATOM 5151 N N . LYS A 1 648 ? -26.729 5.136 14.809 1.00 44.53 648 LYS A N 1
ATOM 5152 C CA . LYS A 1 648 ? -27.232 6.299 14.054 1.00 44.53 648 LYS A CA 1
ATOM 5153 C C . LYS A 1 648 ? -26.220 7.445 14.111 1.00 44.53 648 LYS A C 1
ATOM 5155 O O . LYS A 1 648 ? -26.048 8.118 13.111 1.00 44.53 648 LYS A O 1
ATOM 5160 N N . SER A 1 649 ? -25.395 7.549 15.151 1.00 43.12 649 SER A N 1
ATOM 5161 C CA . SER A 1 649 ? -24.111 8.263 15.096 1.00 43.12 649 SER A CA 1
ATOM 5162 C C . SER A 1 649 ? -23.081 7.495 14.271 1.00 43.12 649 SER A C 1
ATOM 5164 O O . SER A 1 649 ? -22.227 8.099 13.646 1.00 43.12 649 SER A O 1
ATOM 5166 N N . SER A 1 650 ? -23.238 6.178 14.078 1.00 38.81 650 SER A N 1
ATOM 5167 C CA . SER A 1 650 ? -22.572 5.502 12.954 1.00 38.81 650 SER A CA 1
ATOM 5168 C C . SER A 1 650 ? -23.108 5.949 11.580 1.00 38.81 650 SER A C 1
ATOM 5170 O O . SER A 1 650 ? -22.567 5.533 10.555 1.00 38.81 650 SER A O 1
ATOM 5172 N N . ALA A 1 651 ? -24.190 6.740 11.519 1.00 40.91 651 ALA A N 1
ATOM 5173 C CA . ALA A 1 651 ? -24.569 7.520 10.338 1.00 40.91 651 ALA A CA 1
ATOM 5174 C C . ALA A 1 651 ? -23.940 8.932 10.351 1.00 40.91 651 ALA A C 1
ATOM 5176 O O . ALA A 1 651 ? -23.630 9.444 9.278 1.00 40.91 651 ALA A O 1
ATOM 5177 N N . SER A 1 652 ? -23.632 9.519 11.517 1.00 49.38 652 SER A N 1
ATOM 5178 C CA . SER A 1 652 ? -22.773 10.709 11.626 1.00 49.38 652 SER A CA 1
ATOM 5179 C C . SER A 1 652 ? -21.287 10.327 11.542 1.00 49.38 652 SER A C 1
ATOM 5181 O O . SER A 1 652 ? -20.619 10.085 12.539 1.00 49.38 652 SER A O 1
ATOM 5183 N N . SER A 1 653 ? -20.768 10.280 10.313 1.00 59.91 653 SER A N 1
ATOM 5184 C CA . SER A 1 653 ? -19.345 10.127 9.972 1.00 59.91 653 SER A CA 1
ATOM 5185 C C . SER A 1 653 ? -18.615 9.004 10.727 1.00 59.91 653 SER A C 1
ATOM 5187 O O . SER A 1 653 ? -17.944 9.190 11.742 1.00 59.91 653 SER A O 1
ATOM 5189 N N . VAL A 1 654 ? -18.654 7.821 10.114 1.00 67.00 654 VAL A N 1
ATOM 5190 C CA . VAL A 1 654 ? -17.833 6.645 10.439 1.00 67.00 654 VAL A CA 1
ATOM 5191 C C . VAL A 1 654 ? -16.356 6.993 10.730 1.00 67.00 654 VAL A C 1
ATOM 5193 O O . VAL A 1 654 ? -15.716 6.333 11.549 1.00 67.00 654 VAL A O 1
ATOM 5196 N N . LEU A 1 655 ? -15.842 8.066 10.115 1.00 64.31 655 LEU A N 1
ATOM 5197 C CA . LEU A 1 655 ? -14.471 8.568 10.247 1.00 64.31 655 LEU A CA 1
ATOM 5198 C C . LEU A 1 655 ? -14.107 9.082 11.651 1.00 64.31 655 LEU A C 1
ATOM 5200 O O . LEU A 1 655 ? -12.919 9.226 11.929 1.00 64.31 655 LEU A O 1
ATOM 5204 N N . PHE A 1 656 ? -15.081 9.369 12.524 1.00 65.69 656 PHE A N 1
ATOM 5205 C CA . PHE A 1 656 ? -14.831 9.881 13.885 1.00 65.69 656 PHE A CA 1
ATOM 5206 C C . PHE A 1 656 ? -14.861 8.810 14.971 1.00 65.69 656 PHE A C 1
ATOM 5208 O O . PHE A 1 656 ? -14.773 9.112 16.159 1.00 65.69 656 PHE A O 1
ATOM 5215 N N . THR A 1 657 ? -14.972 7.548 14.577 1.00 71.81 657 THR A N 1
ATOM 5216 C CA . THR A 1 657 ? -14.962 6.432 15.519 1.00 71.81 657 THR A CA 1
ATOM 5217 C C . THR A 1 657 ? -13.557 5.853 15.647 1.00 71.81 657 THR A C 1
ATOM 5219 O O . THR A 1 657 ? -12.738 5.977 14.740 1.00 71.81 657 THR A O 1
ATOM 5222 N N . SER A 1 658 ? -13.267 5.177 16.760 1.00 75.38 658 SER A N 1
ATOM 5223 C CA . SER A 1 658 ? -12.010 4.430 16.931 1.00 75.38 658 SER A CA 1
ATOM 5224 C C . SER A 1 658 ? -11.946 3.147 16.089 1.00 75.38 658 SER A C 1
ATOM 5226 O O . SER A 1 658 ? -10.916 2.479 16.067 1.00 75.38 658 SER A O 1
ATOM 5228 N N . ILE A 1 659 ? -13.041 2.794 15.407 1.00 83.75 659 ILE A N 1
ATOM 5229 C CA . ILE A 1 659 ? -13.178 1.608 14.552 1.00 83.75 659 ILE A CA 1
ATOM 5230 C C . ILE A 1 659 ? -13.896 1.960 13.230 1.00 83.75 659 ILE A C 1
ATOM 5232 O O . ILE A 1 659 ? -14.974 1.425 12.928 1.00 83.75 659 ILE A O 1
ATOM 5236 N N . PRO A 1 660 ? -13.325 2.889 12.438 1.00 82.38 660 PRO A N 1
ATOM 5237 C CA . PRO A 1 660 ? -13.986 3.429 11.257 1.00 82.38 660 PRO A CA 1
ATOM 5238 C C . PRO A 1 660 ? -14.200 2.366 10.174 1.00 82.38 660 PRO A C 1
ATOM 5240 O O . PRO A 1 660 ? -15.269 2.287 9.579 1.00 82.38 660 PRO A O 1
ATOM 5243 N N . CYS A 1 661 ? -13.233 1.489 9.926 1.00 86.19 661 CYS A N 1
ATOM 5244 C CA . CYS A 1 661 ? -13.348 0.465 8.890 1.00 86.19 661 CYS A CA 1
ATOM 5245 C C . CYS A 1 661 ? -14.372 -0.614 9.257 1.00 86.19 661 CYS A C 1
ATOM 5247 O O . CYS A 1 661 ? -15.144 -1.031 8.403 1.00 86.19 661 CYS A O 1
ATOM 5249 N N . THR A 1 662 ? -14.436 -1.043 10.516 1.00 88.12 662 THR A N 1
ATOM 5250 C CA . THR A 1 662 ? -15.385 -2.036 11.023 1.00 88.12 662 THR A CA 1
ATOM 5251 C C . THR A 1 662 ? -16.809 -1.518 10.884 1.00 88.12 662 THR A C 1
ATOM 5253 O O . THR A 1 662 ? -17.683 -2.258 10.433 1.00 88.12 662 THR A O 1
ATOM 5256 N N . LEU A 1 663 ? -17.050 -0.250 11.230 1.00 84.56 663 LEU A N 1
ATOM 5257 C CA . LEU A 1 663 ? -18.365 0.369 11.077 1.00 84.56 663 LEU A CA 1
ATOM 5258 C C . LEU A 1 663 ? -18.700 0.660 9.610 1.00 84.56 663 LEU A C 1
ATOM 5260 O O . LEU A 1 663 ? -19.834 0.411 9.203 1.00 84.56 663 LEU A O 1
ATOM 5264 N N . ALA A 1 664 ? -17.733 1.101 8.795 1.00 86.12 664 ALA A N 1
ATOM 5265 C CA . ALA A 1 664 ? -17.908 1.251 7.345 1.00 86.12 664 ALA A CA 1
ATOM 5266 C C . ALA A 1 664 ? -18.311 -0.084 6.718 1.00 86.12 664 ALA A C 1
ATOM 5268 O O . ALA A 1 664 ? -19.296 -0.165 5.990 1.00 86.12 664 ALA A O 1
ATOM 5269 N N . MET A 1 665 ? -17.613 -1.158 7.086 1.00 89.94 665 MET A N 1
ATOM 5270 C CA . MET A 1 665 ? -17.846 -2.497 6.564 1.00 89.94 665 MET A CA 1
ATOM 5271 C C . MET A 1 665 ? -19.196 -3.071 6.981 1.00 89.94 665 MET A C 1
ATOM 5273 O O . MET A 1 665 ? -19.635 -4.045 6.382 1.00 89.94 665 MET A O 1
ATOM 5277 N N . GLN A 1 666 ? -19.886 -2.508 7.974 1.00 87.25 666 GLN A N 1
ATOM 5278 C CA . GLN A 1 666 ? -21.267 -2.880 8.291 1.00 87.25 666 GLN A CA 1
ATOM 5279 C C . GLN A 1 666 ? -22.284 -2.213 7.353 1.00 87.25 666 GLN A C 1
ATOM 5281 O O . GLN A 1 666 ? -23.382 -2.746 7.189 1.00 87.25 666 GLN A O 1
ATOM 5286 N N . LYS A 1 667 ? -21.935 -1.096 6.700 1.00 86.00 667 LYS A N 1
ATOM 5287 C CA . LYS A 1 667 ? -22.832 -0.344 5.813 1.00 86.00 667 LYS A CA 1
ATOM 5288 C C . LYS A 1 667 ? -22.972 -1.025 4.452 1.00 86.00 667 LYS A C 1
ATOM 5290 O O . LYS A 1 667 ? -21.984 -1.324 3.786 1.00 86.00 667 LYS A O 1
ATOM 5295 N N . THR A 1 668 ? -24.212 -1.213 4.007 1.00 88.56 668 THR A N 1
ATOM 5296 C CA . THR A 1 668 ? -24.530 -1.870 2.728 1.00 88.56 668 THR A CA 1
ATOM 5297 C C . THR A 1 668 ? -23.953 -1.129 1.523 1.00 88.56 668 THR A C 1
ATOM 5299 O O . THR A 1 668 ? -23.380 -1.765 0.646 1.00 88.56 668 THR A O 1
ATOM 5302 N N . TRP A 1 669 ? -24.022 0.206 1.503 1.00 89.19 669 TRP A N 1
ATOM 5303 C CA . TRP A 1 669 ? -23.483 1.002 0.393 1.00 89.19 669 TRP A CA 1
ATOM 5304 C C . TRP A 1 669 ? -21.958 0.880 0.273 1.00 89.19 669 TRP A C 1
ATOM 5306 O O . TRP A 1 669 ? -21.439 0.788 -0.832 1.00 89.19 669 TRP A O 1
ATOM 5316 N N . PHE A 1 670 ? -21.235 0.819 1.397 1.00 88.50 670 PHE A N 1
ATOM 5317 C CA . PHE A 1 670 ? -19.778 0.678 1.392 1.00 88.50 670 PHE A CA 1
ATOM 5318 C C . PHE A 1 670 ? -19.364 -0.717 0.914 1.00 88.50 670 PHE A C 1
ATOM 5320 O O . PHE A 1 670 ? -18.453 -0.846 0.104 1.00 88.50 670 PHE A O 1
ATOM 5327 N N . LYS A 1 671 ? -20.090 -1.762 1.342 1.00 93.44 671 LYS A N 1
ATOM 5328 C CA . LYS A 1 671 ? -19.933 -3.128 0.817 1.00 93.44 671 LYS A CA 1
ATOM 5329 C C . LYS A 1 671 ? -20.150 -3.179 -0.698 1.00 93.44 671 LYS A C 1
ATOM 5331 O O . LYS A 1 671 ? -19.328 -3.753 -1.401 1.00 93.44 671 LYS A O 1
ATOM 5336 N N . ALA A 1 672 ? -21.233 -2.571 -1.188 1.00 91.56 672 ALA A N 1
ATOM 5337 C CA . ALA A 1 672 ? -21.539 -2.512 -2.615 1.00 91.56 672 ALA A CA 1
ATOM 5338 C C . ALA A 1 672 ? -20.445 -1.767 -3.391 1.00 91.56 672 ALA A C 1
ATOM 5340 O O . ALA A 1 672 ? -19.986 -2.255 -4.417 1.00 91.56 672 ALA A O 1
ATOM 5341 N N . LEU A 1 673 ? -19.965 -0.640 -2.858 1.00 91.69 673 LEU A N 1
ATOM 5342 C CA . LEU A 1 673 ? -18.863 0.118 -3.443 1.00 91.69 673 LEU A CA 1
ATOM 5343 C C . LEU A 1 673 ? -17.591 -0.731 -3.529 1.00 91.69 673 LEU A C 1
ATOM 5345 O O . LEU A 1 673 ? -16.995 -0.806 -4.595 1.00 91.69 673 LEU A O 1
ATOM 5349 N N . LEU A 1 674 ? -17.203 -1.435 -2.464 1.00 93.75 674 LEU A N 1
ATOM 5350 C CA . LEU A 1 674 ? -16.041 -2.328 -2.504 1.00 93.75 674 LEU A CA 1
ATOM 5351 C C . LEU A 1 674 ? -16.188 -3.452 -3.534 1.00 93.75 674 LEU A C 1
ATOM 5353 O O . LEU A 1 674 ? -15.226 -3.748 -4.235 1.00 93.75 674 LEU A O 1
ATOM 5357 N N . ILE A 1 675 ? -17.382 -4.031 -3.680 1.00 94.94 675 ILE A N 1
ATOM 5358 C CA . ILE A 1 675 ? -17.656 -5.034 -4.718 1.00 94.94 675 ILE A CA 1
ATOM 5359 C C . ILE A 1 675 ? -17.510 -4.418 -6.116 1.00 94.94 675 ILE A C 1
ATOM 5361 O O . ILE A 1 675 ? -16.824 -4.994 -6.954 1.00 94.94 675 ILE A O 1
ATOM 5365 N N . ILE A 1 676 ? -18.083 -3.233 -6.362 1.00 93.69 676 ILE A N 1
ATOM 5366 C CA . ILE A 1 676 ? -17.954 -2.514 -7.642 1.00 93.69 676 ILE A CA 1
ATOM 5367 C C . ILE A 1 676 ? -16.480 -2.229 -7.955 1.00 93.69 676 ILE A C 1
ATOM 5369 O O . ILE A 1 676 ? -16.032 -2.466 -9.074 1.00 93.69 676 ILE A O 1
ATOM 5373 N N . TRP A 1 677 ? -15.703 -1.783 -6.966 1.00 93.56 677 TRP A N 1
ATOM 5374 C CA . TRP A 1 677 ? -14.263 -1.563 -7.116 1.00 93.56 677 TRP A CA 1
ATOM 5375 C C . TRP A 1 677 ? -13.497 -2.869 -7.366 1.00 93.56 677 TRP A C 1
ATOM 5377 O O . TRP A 1 677 ? -12.588 -2.895 -8.192 1.00 93.56 677 TRP A O 1
ATOM 5387 N N . GLY A 1 678 ? -13.879 -3.963 -6.704 1.00 94.19 678 GLY A N 1
ATOM 5388 C CA . GLY A 1 678 ? -13.344 -5.299 -6.964 1.00 94.19 678 GLY A CA 1
ATOM 5389 C C . GLY A 1 678 ? -13.595 -5.752 -8.403 1.00 94.19 678 GLY A C 1
ATOM 5390 O O . GLY A 1 678 ? -12.663 -6.210 -9.058 1.00 94.19 678 GLY A O 1
ATOM 5391 N N . ILE A 1 679 ? -14.812 -5.551 -8.923 1.00 94.62 679 ILE A N 1
ATOM 5392 C CA . ILE A 1 679 ? -15.169 -5.832 -10.324 1.00 94.62 679 ILE A CA 1
ATOM 5393 C C . ILE A 1 679 ? -14.354 -4.947 -11.268 1.00 94.62 679 ILE A C 1
ATOM 5395 O O . ILE A 1 679 ? -13.753 -5.460 -12.205 1.00 94.62 679 ILE A O 1
ATOM 5399 N N . PHE A 1 680 ? -14.279 -3.639 -11.010 1.00 94.81 680 PHE A N 1
ATOM 5400 C CA . PHE A 1 680 ? -13.498 -2.709 -11.827 1.00 94.81 680 PHE A CA 1
ATOM 5401 C C . PHE A 1 680 ? -12.031 -3.142 -11.936 1.00 94.81 680 PHE A C 1
ATOM 5403 O O . PHE A 1 680 ? -11.494 -3.228 -13.040 1.00 94.81 680 PHE A O 1
ATOM 5410 N N . TYR A 1 681 ? -11.386 -3.466 -10.810 1.00 93.19 681 TYR A N 1
ATOM 5411 C CA . TYR A 1 681 ? -10.004 -3.945 -10.819 1.00 93.19 681 TYR A CA 1
ATOM 5412 C C . TYR A 1 681 ? -9.859 -5.330 -11.445 1.00 93.19 681 TYR A C 1
ATOM 5414 O O . TYR A 1 681 ? -8.849 -5.582 -12.097 1.00 93.19 681 TYR A O 1
ATOM 5422 N N . ALA A 1 682 ? -10.850 -6.210 -11.298 1.00 93.88 682 ALA A N 1
ATOM 5423 C CA . ALA A 1 682 ? -10.839 -7.510 -11.952 1.00 93.88 682 ALA A CA 1
ATOM 5424 C C . ALA A 1 682 ? -10.925 -7.370 -13.479 1.00 93.88 682 ALA A C 1
ATOM 5426 O O . ALA A 1 682 ? -10.134 -7.985 -14.184 1.00 93.88 682 ALA A O 1
ATOM 5427 N N . VAL A 1 683 ? -11.812 -6.512 -13.991 1.00 93.94 683 VAL A N 1
ATOM 5428 C CA . VAL A 1 683 ? -11.952 -6.243 -15.431 1.00 93.94 683 VAL A CA 1
ATOM 5429 C C . VAL A 1 683 ? -10.712 -5.534 -15.975 1.00 93.94 683 VAL A C 1
ATOM 5431 O O . VAL A 1 683 ? -10.145 -5.971 -16.968 1.00 93.94 683 VAL A O 1
ATOM 5434 N N . ARG A 1 684 ? -10.222 -4.486 -15.302 1.00 90.69 684 ARG A N 1
ATOM 5435 C CA . ARG A 1 684 ? -9.015 -3.760 -15.733 1.00 90.69 684 ARG A CA 1
ATOM 5436 C C . ARG A 1 684 ? -7.748 -4.620 -15.660 1.00 90.69 684 ARG A C 1
ATOM 5438 O O . ARG A 1 684 ? -6.844 -4.465 -16.479 1.00 90.69 684 ARG A O 1
ATOM 5445 N N . GLY A 1 685 ? -7.652 -5.478 -14.649 1.00 88.94 685 GLY A N 1
ATOM 5446 C CA . GLY A 1 685 ? -6.506 -6.353 -14.432 1.00 88.94 685 GLY A CA 1
ATOM 5447 C C . GLY A 1 685 ? -6.517 -7.568 -15.353 1.00 88.94 685 GLY A C 1
ATOM 5448 O O . GLY A 1 685 ? -5.524 -7.816 -16.023 1.00 88.94 685 GLY A O 1
ATOM 5449 N N . PHE A 1 686 ? -7.632 -8.299 -15.400 1.00 91.31 686 PHE A N 1
ATOM 5450 C CA . PHE A 1 686 ? -7.729 -9.640 -15.991 1.00 91.31 686 PHE A CA 1
ATOM 5451 C C . PHE A 1 686 ? -8.702 -9.753 -17.174 1.00 91.31 686 PHE A C 1
ATOM 5453 O O . PHE A 1 686 ? -8.756 -10.809 -17.800 1.00 91.31 686 PHE A O 1
ATOM 5460 N N . GLY A 1 687 ? -9.476 -8.708 -17.476 1.00 90.44 687 GLY A N 1
ATOM 5461 C CA . GLY A 1 687 ? -10.378 -8.682 -18.628 1.00 90.44 687 GLY A CA 1
ATOM 5462 C C . GLY A 1 687 ? -9.642 -8.587 -19.966 1.00 90.44 687 GLY A C 1
ATOM 5463 O O . GLY A 1 687 ? -8.415 -8.452 -20.023 1.00 90.44 687 GLY A O 1
ATOM 5464 N N . GLU A 1 688 ? -10.404 -8.648 -21.058 1.00 90.94 688 GLU A N 1
ATOM 5465 C CA . GLU A 1 688 ? -9.853 -8.469 -22.402 1.00 90.94 688 GLU A CA 1
ATOM 5466 C C . GLU A 1 688 ? -9.240 -7.078 -22.583 1.00 90.94 688 GLU A C 1
ATOM 5468 O O . GLU A 1 688 ? -9.840 -6.069 -22.218 1.00 90.94 688 GLU A O 1
ATOM 5473 N N . GLY A 1 689 ? -8.004 -7.027 -23.090 1.00 85.50 689 GLY A N 1
ATOM 5474 C CA . GLY A 1 689 ? -7.213 -5.793 -23.162 1.00 85.50 689 GLY A CA 1
ATOM 5475 C C . GLY A 1 689 ? -6.736 -5.256 -21.804 1.00 85.50 689 GLY A C 1
ATOM 5476 O O . GLY A 1 689 ? -6.160 -4.172 -21.744 1.00 85.50 689 GLY A O 1
ATOM 5477 N N . GLY A 1 690 ? -6.968 -5.992 -20.712 1.00 89.25 690 GLY A N 1
ATOM 5478 C CA . GLY A 1 690 ? -6.469 -5.657 -19.383 1.00 89.25 690 GLY A CA 1
ATOM 5479 C C . GLY A 1 690 ? -4.959 -5.860 -19.242 1.00 89.25 690 GLY A C 1
ATOM 5480 O O . GLY A 1 690 ? -4.307 -6.484 -20.079 1.00 89.25 690 GLY A O 1
ATOM 5481 N N . LEU A 1 691 ? -4.399 -5.378 -18.129 1.00 86.88 691 LEU A N 1
ATOM 5482 C CA . LEU A 1 691 ? -2.952 -5.414 -17.868 1.00 86.88 691 LEU A CA 1
ATOM 5483 C C . LEU A 1 691 ? -2.364 -6.829 -17.941 1.00 86.88 691 LEU A C 1
ATOM 5485 O O . LEU A 1 691 ? -1.304 -7.024 -18.525 1.00 86.88 691 LEU A O 1
ATOM 5489 N N . TRP A 1 692 ? -3.056 -7.833 -17.398 1.00 88.06 692 TRP A N 1
ATOM 5490 C CA . TRP A 1 692 ? -2.622 -9.227 -17.479 1.00 88.06 692 TRP A CA 1
ATOM 5491 C C . TRP A 1 692 ? -2.528 -9.706 -18.920 1.00 88.06 692 TRP A C 1
ATOM 5493 O O . TRP A 1 692 ? -1.550 -10.354 -19.273 1.00 88.06 692 TRP A O 1
ATOM 5503 N N . GLN A 1 693 ? -3.501 -9.365 -19.768 1.00 86.56 693 GLN A N 1
ATOM 5504 C CA . GLN A 1 693 ? -3.419 -9.707 -21.182 1.00 86.56 693 GLN A CA 1
ATOM 5505 C C . GLN A 1 693 ? -2.310 -8.943 -21.891 1.00 86.56 693 GLN A C 1
ATOM 5507 O O . GLN A 1 693 ? -1.689 -9.534 -22.757 1.00 86.56 693 GLN A O 1
ATOM 5512 N N . THR A 1 694 ? -2.009 -7.695 -21.534 1.00 85.12 694 THR A N 1
ATOM 5513 C CA . THR A 1 694 ? -0.859 -6.969 -22.103 1.00 85.12 694 THR A CA 1
ATOM 5514 C C . THR A 1 694 ? 0.471 -7.629 -21.729 1.00 85.12 694 THR A C 1
ATOM 5516 O O . THR A 1 694 ? 1.354 -7.737 -22.568 1.00 85.12 694 THR A O 1
ATOM 5519 N N . TYR A 1 695 ? 0.595 -8.142 -20.502 1.00 84.31 695 TYR A N 1
ATOM 5520 C CA . TYR A 1 695 ? 1.776 -8.890 -20.054 1.00 84.31 695 TYR A CA 1
ATOM 5521 C C . TYR A 1 695 ? 1.849 -10.312 -20.641 1.00 84.31 695 TYR A C 1
ATOM 5523 O O . TYR A 1 695 ? 2.930 -10.802 -20.963 1.00 84.31 695 TYR A O 1
ATOM 5531 N N . MET A 1 696 ? 0.705 -10.994 -20.771 1.00 81.31 696 MET A N 1
ATOM 5532 C CA . MET A 1 696 ? 0.613 -12.379 -21.255 1.00 81.31 696 MET A CA 1
ATOM 5533 C C . MET A 1 696 ? 0.519 -12.489 -22.773 1.00 81.31 696 MET A C 1
ATOM 5535 O O . MET A 1 696 ? 0.915 -13.521 -23.323 1.00 81.31 696 MET A O 1
ATOM 5539 N N . ARG A 1 697 ? 0.051 -11.444 -23.472 1.00 77.00 697 ARG A N 1
ATOM 5540 C CA . ARG A 1 697 ? 0.375 -11.211 -24.881 1.00 77.00 697 ARG A CA 1
ATOM 5541 C C . ARG A 1 697 ? 1.854 -10.894 -24.898 1.00 77.00 697 ARG A C 1
ATOM 5543 O O . ARG A 1 697 ? 2.277 -9.745 -24.936 1.00 77.00 697 ARG A O 1
ATOM 5550 N N . LYS A 1 698 ? 2.622 -11.981 -24.825 1.00 64.94 698 LYS A N 1
ATOM 5551 C CA . LYS A 1 698 ? 4.041 -12.060 -25.120 1.00 64.94 698 LYS A CA 1
ATOM 5552 C C . LYS A 1 698 ? 4.291 -11.067 -26.250 1.00 64.94 698 LYS A C 1
ATOM 5554 O O . LYS A 1 698 ? 3.561 -11.116 -27.241 1.00 64.94 698 LYS A O 1
ATOM 5559 N N . GLN A 1 699 ? 5.265 -10.177 -26.069 1.00 78.44 699 GLN A N 1
ATOM 5560 C CA . GLN A 1 699 ? 5.774 -9.234 -27.071 1.00 78.44 699 GLN A CA 1
ATOM 5561 C C . GLN A 1 699 ? 6.377 -10.014 -28.254 1.00 78.44 699 GLN A C 1
ATOM 5563 O O . GLN A 1 699 ? 7.568 -9.939 -28.533 1.00 78.44 699 GLN A O 1
ATOM 5568 N N . VAL A 1 700 ? 5.571 -10.863 -28.886 1.00 91.00 700 VAL A N 1
ATOM 5569 C CA . VAL A 1 700 ? 5.944 -11.708 -30.002 1.00 91.00 700 VAL A CA 1
ATOM 5570 C C . VAL A 1 700 ? 5.840 -10.829 -31.218 1.00 91.00 700 VAL A C 1
ATOM 5572 O O . VAL A 1 700 ? 4.764 -10.343 -31.567 1.00 91.00 700 VAL A O 1
ATOM 5575 N N . PHE A 1 701 ? 6.976 -10.614 -31.849 1.00 93.38 701 PHE A N 1
ATOM 5576 C CA . PHE A 1 701 ? 7.053 -9.972 -33.140 1.00 93.38 701 PHE A CA 1
ATOM 5577 C C . PHE A 1 701 ? 7.475 -11.011 -34.170 1.00 93.38 701 PHE A C 1
ATOM 5579 O O . PHE A 1 701 ? 8.140 -12.000 -33.855 1.00 93.38 701 PHE A O 1
ATOM 5586 N N . GLN A 1 702 ? 7.035 -10.791 -35.402 1.00 96.19 702 GLN A N 1
ATOM 5587 C CA . GLN A 1 702 ? 7.425 -11.621 -36.528 1.00 96.19 702 GLN A CA 1
ATOM 5588 C C . GLN A 1 702 ? 8.649 -11.009 -37.202 1.00 96.19 702 GLN A C 1
ATOM 5590 O O . GLN A 1 702 ? 8.695 -9.795 -37.418 1.00 96.19 702 GLN A O 1
ATOM 5595 N N . VAL A 1 703 ? 9.630 -11.845 -37.528 1.00 96.94 703 VAL A N 1
ATOM 5596 C CA . VAL A 1 703 ? 10.885 -11.433 -38.154 1.00 96.94 703 VAL A CA 1
ATOM 5597 C C . VAL A 1 703 ? 11.168 -12.300 -39.359 1.00 96.94 703 VAL A C 1
ATOM 5599 O O . VAL A 1 703 ? 11.156 -13.523 -39.277 1.00 96.94 703 VAL A O 1
ATOM 5602 N N . ARG A 1 704 ? 11.475 -11.651 -40.476 1.00 97.31 704 ARG A N 1
ATOM 5603 C CA . ARG A 1 704 ? 12.038 -12.296 -41.663 1.00 97.31 704 ARG A CA 1
ATOM 5604 C C . ARG A 1 704 ? 13.456 -11.814 -41.937 1.00 97.31 704 ARG A C 1
ATOM 5606 O O . ARG A 1 704 ? 14.321 -12.600 -42.311 1.00 97.31 704 ARG A O 1
ATOM 5613 N N . SER A 1 705 ? 13.708 -10.535 -41.686 1.00 97.75 705 SER A N 1
ATOM 5614 C CA . SER A 1 705 ? 15.038 -9.943 -41.770 1.00 97.75 705 SER A CA 1
ATOM 5615 C C . SER A 1 705 ? 15.285 -9.034 -40.574 1.00 97.75 705 SER A C 1
ATOM 5617 O O . SER A 1 705 ? 14.364 -8.409 -40.043 1.00 97.75 705 SER A O 1
ATOM 5619 N N . ALA A 1 706 ? 16.539 -8.958 -40.147 1.00 98.06 706 ALA A N 1
ATOM 5620 C CA . ALA A 1 706 ? 16.981 -8.065 -39.088 1.00 98.06 706 ALA A CA 1
ATOM 5621 C C . ALA A 1 706 ? 18.221 -7.299 -39.534 1.00 98.06 706 ALA A C 1
ATOM 5623 O O . ALA A 1 706 ? 19.005 -7.792 -40.344 1.00 98.06 706 ALA A O 1
ATOM 5624 N N . ARG A 1 707 ? 18.406 -6.102 -38.986 1.00 97.62 707 ARG A N 1
ATOM 5625 C CA . ARG A 1 707 ? 19.673 -5.388 -39.071 1.00 97.62 707 ARG A CA 1
ATOM 5626 C C . ARG A 1 707 ? 20.096 -4.930 -37.686 1.00 97.62 707 ARG A C 1
ATOM 5628 O O . ARG A 1 707 ? 19.308 -4.326 -36.955 1.00 97.62 707 ARG A O 1
ATOM 5635 N N . MET A 1 708 ? 21.333 -5.237 -37.326 1.00 97.88 708 MET A N 1
ATOM 5636 C CA . MET A 1 708 ? 21.959 -4.744 -36.106 1.00 97.88 708 MET A CA 1
ATOM 5637 C C . MET A 1 708 ? 22.911 -3.619 -36.484 1.00 97.88 708 MET A C 1
ATOM 5639 O O . MET A 1 708 ? 23.844 -3.830 -37.251 1.00 97.88 708 MET A O 1
ATOM 5643 N N . ILE A 1 709 ? 22.656 -2.424 -35.964 1.00 97.19 709 ILE A N 1
ATOM 5644 C CA . ILE A 1 709 ? 23.466 -1.235 -36.226 1.00 97.19 709 ILE A CA 1
ATOM 5645 C C . ILE A 1 709 ? 24.350 -1.015 -35.006 1.00 97.19 709 ILE A C 1
ATOM 5647 O O . ILE A 1 709 ? 23.839 -0.739 -33.919 1.00 97.19 709 ILE A O 1
ATOM 5651 N N . VAL A 1 710 ? 25.657 -1.172 -35.188 1.00 96.62 710 VAL A N 1
ATOM 5652 C CA . VAL A 1 710 ? 26.674 -1.036 -34.146 1.00 96.62 710 VAL A CA 1
ATOM 5653 C C . VAL A 1 710 ? 27.025 0.439 -33.995 1.00 96.62 710 VAL A C 1
ATOM 5655 O O . VAL A 1 710 ? 27.617 1.048 -34.873 1.00 96.62 710 VAL A O 1
ATOM 5658 N N . LEU A 1 711 ? 26.631 1.022 -32.869 1.00 95.81 711 LEU A N 1
ATOM 5659 C CA . LEU A 1 711 ? 26.895 2.419 -32.526 1.00 95.81 711 LEU A CA 1
ATOM 5660 C C . LEU A 1 711 ? 28.270 2.600 -31.878 1.00 95.81 711 LEU A C 1
ATOM 5662 O O . LEU A 1 711 ? 28.862 3.668 -31.986 1.00 95.81 711 LEU A O 1
ATOM 5666 N N . GLN A 1 712 ? 28.754 1.576 -31.172 1.00 95.12 712 GLN A N 1
ATOM 5667 C CA . GLN A 1 712 ? 30.069 1.585 -30.541 1.00 95.12 712 GLN A CA 1
ATOM 5668 C C . GLN A 1 712 ? 30.643 0.171 -30.485 1.00 95.12 712 GLN A C 1
ATOM 5670 O O . GLN A 1 712 ? 29.955 -0.774 -30.082 1.00 95.12 712 GLN A O 1
ATOM 5675 N N . ARG A 1 713 ? 31.915 0.035 -30.857 1.00 94.31 713 ARG A N 1
ATOM 5676 C CA . ARG A 1 713 ? 32.686 -1.206 -30.720 1.00 94.31 713 ARG A CA 1
ATOM 5677 C C . ARG A 1 713 ? 33.495 -1.172 -29.424 1.00 94.31 713 ARG A C 1
ATOM 5679 O O . ARG A 1 713 ? 33.675 -0.116 -28.829 1.00 94.31 713 ARG A O 1
ATOM 5686 N N . ARG A 1 714 ? 34.005 -2.320 -28.974 1.00 92.25 714 ARG A N 1
ATOM 5687 C CA . ARG A 1 714 ? 34.843 -2.397 -27.761 1.00 92.25 714 ARG A CA 1
ATOM 5688 C C . ARG A 1 714 ? 36.066 -1.480 -27.838 1.00 92.25 714 ARG A C 1
ATOM 5690 O O . ARG A 1 714 ? 36.482 -0.937 -26.819 1.00 92.25 714 ARG A O 1
ATOM 5697 N N . GLN A 1 715 ? 36.631 -1.310 -29.029 1.00 93.19 715 GLN A N 1
ATOM 5698 C CA . GLN A 1 715 ? 37.748 -0.416 -29.282 1.00 93.19 715 GLN A CA 1
ATOM 5699 C C . GLN A 1 715 ? 37.399 0.526 -30.439 1.00 93.19 715 GLN A C 1
ATOM 5701 O O . GLN A 1 715 ? 37.410 0.126 -31.602 1.00 93.19 715 GLN A O 1
ATOM 5706 N N . ASP A 1 716 ? 37.118 1.789 -30.113 1.00 87.94 716 ASP A N 1
ATOM 5707 C CA . ASP A 1 716 ? 36.654 2.805 -31.074 1.00 87.94 716 ASP A CA 1
ATOM 5708 C C . ASP A 1 716 ? 37.646 3.066 -32.225 1.00 87.94 716 ASP A C 1
ATOM 5710 O O . ASP A 1 716 ? 37.259 3.551 -33.284 1.00 87.94 716 ASP A O 1
ATOM 5714 N N . SER A 1 717 ? 38.928 2.717 -32.054 1.00 87.12 717 SER A N 1
ATOM 5715 C CA . SER A 1 717 ? 39.961 2.877 -33.085 1.00 87.12 717 SER A CA 1
ATOM 5716 C C . SER A 1 717 ? 39.892 1.842 -34.212 1.00 87.12 717 SER A C 1
ATOM 5718 O O . SER A 1 717 ? 40.631 1.966 -35.187 1.00 87.12 717 SER A O 1
ATOM 5720 N N . VAL A 1 718 ? 39.075 0.792 -34.082 1.00 85.44 718 VAL A N 1
ATOM 5721 C CA . VAL A 1 718 ? 38.981 -0.268 -35.091 1.00 85.44 718 VAL A CA 1
ATOM 5722 C C . VAL A 1 718 ? 37.863 0.074 -36.068 1.00 85.44 718 VAL A C 1
ATOM 5724 O O . VAL A 1 718 ? 36.681 -0.001 -35.732 1.00 85.44 718 VAL A O 1
ATOM 5727 N N . SER A 1 719 ? 38.245 0.456 -37.288 1.00 82.50 719 SER A N 1
ATOM 5728 C CA . SER A 1 719 ? 37.297 0.766 -38.356 1.00 82.50 719 SER A CA 1
ATOM 5729 C C . SER A 1 719 ? 36.432 -0.445 -38.707 1.00 82.50 719 SER A C 1
ATOM 5731 O O . SER A 1 719 ? 36.887 -1.591 -38.629 1.00 82.50 719 SER A O 1
ATOM 5733 N N . ALA A 1 720 ? 35.201 -0.169 -39.140 1.00 81.44 720 ALA A N 1
ATOM 5734 C CA . ALA A 1 720 ? 34.338 -1.150 -39.781 1.00 81.44 720 ALA A CA 1
ATOM 5735 C C . ALA A 1 720 ? 35.065 -1.863 -40.932 1.00 81.44 720 ALA A C 1
ATOM 5737 O O . ALA A 1 720 ? 35.863 -1.243 -41.641 1.00 81.44 720 ALA A O 1
ATOM 5738 N N . GLY A 1 721 ? 34.785 -3.153 -41.126 1.00 72.56 721 GLY A N 1
ATOM 5739 C CA . GLY A 1 721 ? 35.361 -3.934 -42.215 1.00 72.56 721 GLY A CA 1
ATOM 5740 C C . GLY A 1 721 ? 36.567 -4.802 -41.841 1.00 72.56 721 GLY A C 1
ATOM 5741 O O . GLY A 1 721 ? 37.397 -4.508 -40.975 1.00 72.56 721 GLY A O 1
ATOM 5742 N N . GLY A 1 722 ? 36.651 -5.934 -42.536 1.00 71.44 722 GLY A N 1
ATOM 5743 C CA . GLY A 1 722 ? 37.563 -7.048 -42.286 1.00 71.44 722 GLY A CA 1
ATOM 5744 C C . GLY A 1 722 ? 36.781 -8.190 -41.655 1.00 71.44 722 GLY A C 1
ATOM 5745 O O . GLY A 1 722 ? 36.199 -7.987 -40.605 1.00 71.44 722 GLY A O 1
ATOM 5746 N N . ASN A 1 723 ? 36.750 -9.350 -42.316 1.00 84.94 723 ASN A N 1
ATOM 5747 C CA . ASN A 1 723 ? 36.014 -10.565 -41.945 1.00 84.94 723 ASN A CA 1
ATOM 5748 C C . ASN A 1 723 ? 35.700 -10.678 -40.437 1.00 84.94 723 ASN A C 1
ATOM 5750 O O . ASN A 1 723 ? 36.445 -11.362 -39.745 1.00 84.94 723 ASN A O 1
ATOM 5754 N N . TYR A 1 724 ? 34.641 -10.048 -39.920 1.00 91.00 724 TYR A N 1
ATOM 5755 C CA . TYR A 1 724 ? 34.171 -10.195 -38.542 1.00 91.00 724 TYR A CA 1
ATOM 5756 C C . TYR A 1 724 ? 32.840 -10.930 -38.603 1.00 91.00 724 TYR A C 1
ATOM 5758 O O . TYR A 1 724 ? 31.906 -10.499 -39.276 1.00 91.00 724 TYR A O 1
ATOM 5766 N N . SER A 1 725 ? 32.763 -12.085 -37.951 1.00 92.44 725 SER A N 1
ATOM 5767 C CA . SER A 1 725 ? 31.565 -12.917 -37.992 1.00 92.44 725 SER A CA 1
ATOM 5768 C C . SER A 1 725 ? 30.686 -12.636 -36.781 1.00 92.44 725 SER A C 1
ATOM 5770 O O . SER A 1 725 ? 30.941 -13.163 -35.701 1.00 92.44 725 SER A O 1
ATOM 5772 N N . LEU A 1 726 ? 29.609 -11.879 -36.982 1.00 95.75 726 LEU A N 1
ATOM 5773 C CA . LEU A 1 726 ? 28.519 -11.761 -36.016 1.00 95.75 726 LEU A CA 1
ATOM 5774 C C . LEU A 1 726 ? 27.389 -12.713 -36.414 1.00 95.75 726 LEU A C 1
ATOM 5776 O O . LEU A 1 726 ? 26.934 -12.677 -37.557 1.00 95.75 726 LEU A O 1
ATOM 5780 N N . GLN A 1 727 ? 26.920 -13.551 -35.492 1.00 97.44 727 GLN A N 1
ATOM 5781 C CA . GLN A 1 727 ? 25.748 -14.400 -35.732 1.00 97.44 727 GLN A CA 1
ATOM 5782 C C . GLN A 1 727 ? 24.569 -13.944 -34.876 1.00 97.44 727 GLN A C 1
ATOM 5784 O O . GLN A 1 727 ? 24.763 -13.527 -33.736 1.00 97.44 727 GLN A O 1
ATOM 5789 N N . LEU A 1 728 ? 23.352 -14.051 -35.409 1.00 97.56 728 LEU A N 1
ATOM 5790 C CA . LEU A 1 728 ? 22.113 -13.671 -34.727 1.00 97.56 728 LEU A CA 1
ATOM 5791 C C . LEU A 1 728 ? 21.087 -14.803 -34.817 1.00 97.56 728 LEU A C 1
ATOM 5793 O O . LEU A 1 728 ? 20.862 -15.351 -35.896 1.00 97.56 728 LEU A O 1
ATOM 5797 N N . GLY A 1 729 ? 20.433 -15.125 -33.704 1.00 97.50 729 GLY A N 1
ATOM 5798 C CA . GLY A 1 729 ? 19.319 -16.069 -33.657 1.00 97.50 729 GLY A CA 1
ATOM 5799 C C . GLY A 1 729 ? 18.166 -15.581 -32.782 1.00 97.50 729 GLY A C 1
ATOM 5800 O O . GLY A 1 729 ? 18.307 -14.653 -31.982 1.00 97.50 729 GLY A O 1
ATOM 5801 N N . TRP A 1 730 ? 17.006 -16.214 -32.942 1.00 97.38 730 TRP A N 1
ATOM 5802 C CA . TRP A 1 730 ? 15.766 -15.836 -32.269 1.00 97.38 730 TRP A CA 1
ATOM 5803 C C . TRP A 1 730 ? 15.379 -16.810 -31.167 1.00 97.38 730 TRP A C 1
ATOM 5805 O O . TRP A 1 730 ? 15.640 -18.015 -31.235 1.00 97.38 730 TRP A O 1
ATOM 5815 N N . MET A 1 731 ? 14.703 -16.274 -30.154 1.00 96.00 731 MET A N 1
ATOM 5816 C CA . MET A 1 731 ? 14.133 -17.046 -29.062 1.00 96.00 731 MET A CA 1
ATOM 5817 C C . MET A 1 731 ? 12.666 -16.680 -28.847 1.00 96.00 731 MET A C 1
ATOM 5819 O O . MET A 1 731 ? 12.260 -15.518 -28.923 1.00 96.00 731 MET A O 1
ATOM 5823 N N . LEU A 1 732 ? 11.872 -17.697 -28.526 1.00 94.25 732 LEU A N 1
ATOM 5824 C CA . LEU A 1 732 ? 10.476 -17.585 -28.149 1.00 94.25 732 LEU A CA 1
ATOM 5825 C C . LEU A 1 732 ? 10.268 -18.281 -26.804 1.00 94.25 732 LEU A C 1
ATOM 5827 O O . LEU A 1 732 ? 10.299 -19.504 -26.704 1.00 94.25 732 LEU A O 1
ATOM 5831 N N . ASN A 1 733 ? 10.025 -17.494 -25.757 1.00 88.69 733 ASN A N 1
ATOM 5832 C CA . ASN A 1 733 ? 9.809 -17.969 -24.382 1.00 88.69 733 ASN A CA 1
ATOM 5833 C C . ASN A 1 733 ? 10.966 -18.817 -23.833 1.00 88.69 733 ASN A C 1
ATOM 5835 O O . ASN A 1 733 ? 10.735 -19.817 -23.160 1.00 88.69 733 ASN A O 1
ATOM 5839 N N . GLY A 1 734 ? 12.204 -18.430 -24.141 1.00 89.12 734 GLY A N 1
ATOM 5840 C CA . GLY A 1 734 ? 13.399 -19.159 -23.710 1.00 89.12 734 GLY A CA 1
ATOM 5841 C C . GLY A 1 734 ? 13.802 -20.321 -24.624 1.00 89.12 734 GLY A C 1
ATOM 5842 O O . GLY A 1 734 ? 14.901 -20.843 -24.473 1.00 89.12 734 GLY A O 1
ATOM 5843 N N . CYS A 1 735 ? 12.974 -20.703 -25.599 1.00 93.94 735 CYS A N 1
ATOM 5844 C CA . CYS A 1 735 ? 13.319 -21.716 -26.597 1.00 93.94 735 CYS A CA 1
ATOM 5845 C C . CYS A 1 735 ? 13.887 -21.051 -27.855 1.00 93.94 735 CYS A C 1
ATOM 5847 O O . CYS A 1 735 ? 13.319 -20.071 -28.331 1.00 93.94 735 CYS A O 1
ATOM 5849 N N . LYS A 1 736 ? 14.976 -21.583 -28.420 1.00 95.69 736 LYS A N 1
ATOM 5850 C CA . LYS A 1 736 ? 15.502 -21.124 -29.715 1.00 95.69 736 LYS A CA 1
ATOM 5851 C C . LYS A 1 736 ? 14.525 -21.512 -30.822 1.00 95.69 736 LYS A C 1
ATOM 5853 O O . LYS A 1 736 ? 14.149 -22.679 -30.911 1.00 95.69 736 LYS A O 1
ATOM 5858 N N . THR A 1 737 ? 14.105 -20.546 -31.629 1.00 94.56 737 THR A N 1
ATOM 5859 C CA . THR A 1 737 ? 13.212 -20.787 -32.775 1.00 94.56 737 THR A CA 1
ATOM 5860 C C . THR A 1 737 ? 13.968 -20.847 -34.089 1.00 94.56 737 THR A C 1
ATOM 5862 O O . THR A 1 737 ? 13.557 -21.573 -34.985 1.00 94.56 737 THR A O 1
ATOM 5865 N N . SER A 1 738 ? 15.109 -20.163 -34.181 1.00 91.56 738 SER A N 1
ATOM 5866 C CA . SER A 1 738 ? 15.976 -20.201 -35.353 1.00 91.56 738 SER A CA 1
ATOM 5867 C C . SER A 1 738 ? 17.382 -20.661 -34.986 1.00 91.56 738 SER A C 1
ATOM 5869 O O . SER A 1 738 ? 17.860 -20.427 -33.874 1.00 91.56 738 SER A O 1
ATOM 5871 N N . SER A 1 739 ? 18.083 -21.260 -35.949 1.00 91.75 739 SER A N 1
ATOM 5872 C CA . SER A 1 739 ? 19.542 -21.339 -35.897 1.00 91.75 739 SER A CA 1
ATOM 5873 C C . SER A 1 739 ? 20.142 -19.934 -35.995 1.00 91.75 739 SER A C 1
ATOM 5875 O O . SER A 1 739 ? 19.524 -19.024 -36.558 1.00 91.75 739 SER A O 1
ATOM 5877 N N . ALA A 1 740 ? 21.347 -19.753 -35.456 1.00 90.81 740 ALA A N 1
ATOM 5878 C CA . ALA A 1 740 ? 22.067 -18.498 -35.612 1.00 90.81 740 ALA A CA 1
ATOM 5879 C C . ALA A 1 740 ? 22.459 -18.324 -37.089 1.00 90.81 740 ALA A C 1
ATOM 5881 O O . ALA A 1 740 ? 23.022 -19.234 -37.697 1.00 90.81 740 ALA A O 1
ATOM 5882 N N . VAL A 1 741 ? 22.125 -17.178 -37.674 1.00 95.62 741 VAL A N 1
ATOM 5883 C CA . VAL A 1 741 ? 22.478 -16.825 -39.052 1.00 95.62 741 VAL A CA 1
ATOM 5884 C C . VAL A 1 741 ? 23.643 -15.849 -39.007 1.00 95.62 741 VAL A C 1
ATOM 5886 O O . VAL A 1 741 ? 23.624 -14.895 -38.228 1.00 95.62 741 VAL A O 1
ATOM 5889 N N . GLN A 1 742 ? 24.662 -16.087 -39.831 1.00 96.12 742 GLN A N 1
ATOM 5890 C CA . GLN A 1 742 ? 25.793 -15.176 -39.967 1.00 96.12 742 GLN A CA 1
ATOM 5891 C C . GLN A 1 742 ? 25.351 -13.892 -40.679 1.00 96.12 742 GLN A C 1
ATOM 5893 O O . GLN A 1 742 ? 24.706 -13.942 -41.727 1.00 96.12 742 GLN A O 1
ATOM 5898 N N . GLY A 1 743 ? 25.679 -12.746 -40.089 1.00 94.00 743 GLY A N 1
ATOM 5899 C CA . GLY A 1 743 ? 25.366 -11.437 -40.643 1.00 94.00 743 GLY A CA 1
ATOM 5900 C C . GLY A 1 743 ? 26.311 -11.058 -41.776 1.00 94.00 743 GLY A C 1
ATOM 5901 O O . GLY A 1 743 ? 27.502 -11.366 -41.732 1.00 94.00 743 GLY A O 1
ATOM 5902 N N . VAL A 1 744 ? 25.780 -10.355 -42.773 1.00 95.62 744 VAL A N 1
ATOM 5903 C CA . VAL A 1 744 ? 26.580 -9.679 -43.800 1.00 95.62 744 VAL A CA 1
ATOM 5904 C C . VAL A 1 744 ? 26.909 -8.280 -43.284 1.00 95.62 744 VAL A C 1
ATOM 5906 O O . VAL A 1 744 ? 25.995 -7.500 -43.013 1.00 95.62 744 VAL A O 1
ATOM 5909 N N . GLU A 1 745 ? 28.198 -7.994 -43.100 1.00 95.12 745 GLU A N 1
ATOM 5910 C CA . GLU A 1 745 ? 28.699 -6.693 -42.637 1.00 95.12 745 GLU A CA 1
ATOM 5911 C C . GLU A 1 745 ? 28.712 -5.682 -43.793 1.00 95.12 745 GLU A C 1
ATOM 5913 O O . GLU A 1 745 ? 29.311 -5.931 -44.839 1.00 95.12 745 GLU A O 1
ATOM 5918 N N . ASP A 1 746 ? 28.070 -4.535 -43.583 1.00 94.38 746 ASP A N 1
ATOM 5919 C CA . ASP A 1 746 ? 28.104 -3.358 -44.450 1.00 94.38 746 ASP A CA 1
ATOM 5920 C C . ASP A 1 746 ? 28.355 -2.121 -43.575 1.00 94.38 746 ASP A C 1
ATOM 5922 O O . ASP A 1 746 ? 27.447 -1.553 -42.955 1.00 94.38 746 ASP A O 1
ATOM 5926 N N . GLY A 1 747 ? 29.633 -1.770 -43.429 1.00 93.00 747 GLY A N 1
ATOM 5927 C CA . GLY A 1 747 ? 30.073 -0.737 -42.496 1.00 93.00 747 GLY A CA 1
ATOM 5928 C C . GLY A 1 747 ? 29.716 -1.086 -41.047 1.00 93.00 747 GLY A C 1
ATOM 5929 O O . GLY A 1 747 ? 30.151 -2.097 -40.501 1.00 93.00 747 GLY A O 1
ATOM 5930 N N . ASP A 1 748 ? 28.921 -0.234 -40.406 1.00 95.12 748 ASP A N 1
ATOM 5931 C CA . ASP A 1 748 ? 28.464 -0.423 -39.023 1.00 95.12 748 ASP A CA 1
ATOM 5932 C C . ASP A 1 748 ? 27.166 -1.237 -38.913 1.00 95.12 748 ASP A C 1
ATOM 5934 O O . ASP A 1 748 ? 26.591 -1.359 -37.829 1.00 95.12 748 ASP A O 1
ATOM 5938 N N . ILE A 1 749 ? 26.673 -1.784 -40.027 1.00 96.50 749 ILE A N 1
ATOM 5939 C CA . ILE A 1 749 ? 25.396 -2.488 -40.093 1.00 96.50 749 ILE A CA 1
ATOM 5940 C C . ILE A 1 749 ? 25.632 -3.960 -40.421 1.00 96.50 749 ILE A C 1
ATOM 5942 O O . ILE A 1 749 ? 26.234 -4.299 -41.433 1.00 96.50 749 ILE A O 1
ATOM 5946 N N . PHE A 1 750 ? 25.098 -4.849 -39.588 1.00 97.31 750 PHE A N 1
ATOM 5947 C CA . PHE A 1 750 ? 25.035 -6.281 -39.866 1.00 97.31 750 PHE A CA 1
ATOM 5948 C C . PHE A 1 750 ? 23.626 -6.649 -40.310 1.00 97.31 750 PHE A C 1
ATOM 5950 O O . PHE A 1 750 ? 22.673 -6.485 -39.544 1.00 97.31 750 PHE A O 1
ATOM 5957 N N . TYR A 1 751 ? 23.492 -7.160 -41.530 1.00 97.31 751 TYR A N 1
ATOM 5958 C CA . TYR A 1 751 ? 22.221 -7.620 -42.081 1.00 97.31 751 TYR A CA 1
ATOM 5959 C C . TYR A 1 751 ? 22.059 -9.132 -41.922 1.00 97.31 751 TYR A C 1
ATOM 5961 O O . TYR A 1 751 ? 22.944 -9.905 -42.281 1.00 97.31 751 TYR A O 1
ATOM 5969 N N . PHE A 1 752 ? 20.889 -9.555 -41.450 1.00 97.56 752 PHE A N 1
ATOM 5970 C CA . PHE A 1 752 ? 20.528 -10.951 -41.225 1.00 97.56 752 PHE A CA 1
ATOM 5971 C C . PHE A 1 752 ? 19.250 -11.285 -41.996 1.00 97.56 752 PHE A C 1
ATOM 5973 O O . PHE A 1 752 ? 18.263 -10.545 -41.930 1.00 97.56 752 PHE A O 1
ATOM 5980 N N . SER A 1 753 ? 19.248 -12.413 -42.707 1.00 96.94 753 SER A N 1
ATOM 5981 C CA . SER A 1 753 ? 18.082 -12.913 -43.441 1.00 96.94 753 SER A CA 1
ATOM 5982 C C . SER A 1 753 ? 17.735 -14.319 -42.978 1.00 96.94 753 SER A C 1
ATOM 5984 O O . SER A 1 753 ? 18.583 -15.206 -43.009 1.00 96.94 753 SER A O 1
ATOM 5986 N N . PHE A 1 754 ? 16.483 -14.528 -42.584 1.00 96.75 754 PHE A N 1
ATOM 5987 C CA . PHE A 1 754 ? 15.989 -15.817 -42.113 1.00 96.75 754 PHE A CA 1
ATOM 5988 C C . PHE A 1 754 ? 15.165 -16.496 -43.219 1.00 96.75 754 PHE A C 1
ATOM 5990 O O . PHE A 1 754 ? 14.467 -15.809 -43.974 1.00 96.75 754 PHE A O 1
ATOM 5997 N N . PRO A 1 755 ? 15.260 -17.831 -43.367 1.00 94.94 755 PRO A N 1
ATOM 5998 C CA . PRO A 1 755 ? 14.593 -18.552 -44.454 1.00 94.94 755 PRO A CA 1
ATOM 5999 C C . PRO A 1 755 ? 13.063 -18.532 -44.321 1.00 94.94 755 PRO A C 1
ATOM 6001 O O . PRO A 1 755 ? 12.351 -18.469 -45.324 1.00 94.94 755 PRO A O 1
ATOM 6004 N N . SER A 1 756 ? 12.560 -18.539 -43.087 1.00 95.75 756 SER A N 1
ATOM 6005 C CA . SER A 1 756 ? 11.144 -18.500 -42.724 1.00 95.75 756 SER A CA 1
ATOM 6006 C C . SER A 1 756 ? 10.805 -17.246 -41.920 1.00 95.75 756 SER A C 1
ATOM 6008 O O . SER A 1 756 ? 11.675 -16.572 -41.369 1.00 95.75 756 SER A O 1
ATOM 6010 N N . LEU A 1 757 ? 9.512 -16.914 -41.880 1.00 96.75 757 LEU A N 1
ATOM 6011 C CA . LEU A 1 757 ? 8.986 -15.884 -40.991 1.00 96.75 757 LEU A CA 1
ATOM 6012 C C . LEU A 1 757 ? 8.953 -16.440 -39.562 1.00 96.75 757 LEU A C 1
ATOM 6014 O O . LEU A 1 757 ? 8.086 -17.243 -39.223 1.00 96.75 757 LEU A O 1
ATOM 6018 N N . GLU A 1 758 ? 9.897 -16.008 -38.737 1.00 96.06 758 GLU A N 1
ATOM 6019 C CA . GLU A 1 758 ? 10.060 -16.476 -37.366 1.00 96.06 758 GLU A CA 1
ATOM 6020 C C . GLU A 1 758 ? 9.259 -15.624 -36.384 1.00 96.06 758 GLU A C 1
ATOM 6022 O O . GLU A 1 758 ? 9.079 -14.424 -36.579 1.00 96.06 758 GLU A O 1
ATOM 6027 N N . SER A 1 759 ? 8.789 -16.233 -35.296 1.00 95.81 759 SER A N 1
ATOM 6028 C CA . SER A 1 759 ? 8.150 -15.518 -34.185 1.00 95.81 759 SER A CA 1
ATOM 6029 C C . SER A 1 759 ? 9.089 -15.482 -32.987 1.00 95.81 759 SER A C 1
ATOM 6031 O O . SER A 1 759 ? 9.526 -16.532 -32.518 1.00 95.81 759 SER A O 1
ATOM 6033 N N . ALA A 1 760 ? 9.380 -14.289 -32.473 1.00 95.81 760 ALA A N 1
ATOM 6034 C CA . ALA A 1 760 ? 10.375 -14.094 -31.425 1.00 95.81 760 ALA A CA 1
ATOM 6035 C C . ALA A 1 760 ? 9.897 -13.112 -30.353 1.00 95.81 760 ALA A C 1
ATOM 6037 O O . ALA A 1 760 ? 9.146 -12.183 -30.636 1.00 95.81 760 ALA A O 1
ATOM 6038 N N . ASN A 1 761 ? 10.349 -13.314 -29.116 1.00 94.31 761 ASN A N 1
ATOM 6039 C CA . ASN A 1 761 ? 10.238 -12.350 -28.013 1.00 94.31 761 ASN A CA 1
ATOM 6040 C C . ASN A 1 761 ? 11.558 -12.201 -27.238 1.00 94.31 761 ASN A C 1
ATOM 6042 O O . ASN A 1 761 ? 11.587 -11.703 -26.116 1.00 94.31 761 ASN A O 1
ATOM 6046 N N . ALA A 1 762 ? 12.645 -12.678 -27.827 1.00 95.19 762 ALA A N 1
ATOM 6047 C CA . ALA A 1 762 ? 14.012 -12.546 -27.368 1.00 95.19 762 ALA A CA 1
ATOM 6048 C C . ALA A 1 762 ? 14.926 -12.846 -28.563 1.00 95.19 762 ALA A C 1
ATOM 6050 O O . ALA A 1 762 ? 14.502 -13.452 -29.553 1.00 95.19 762 ALA A O 1
ATOM 6051 N N . PHE A 1 763 ? 16.179 -12.430 -28.476 1.00 96.56 763 PHE A N 1
ATOM 6052 C CA . PHE A 1 763 ? 17.196 -12.787 -29.456 1.00 96.56 763 PHE A CA 1
ATOM 6053 C C . PHE A 1 763 ? 18.503 -13.084 -28.746 1.00 96.56 763 PHE A C 1
ATOM 6055 O O . PHE A 1 763 ? 18.694 -12.721 -27.585 1.00 96.56 763 PHE A O 1
ATOM 6062 N N . TYR A 1 764 ? 19.398 -13.758 -29.446 1.00 96.38 764 TYR A N 1
ATOM 6063 C CA . TYR A 1 764 ? 20.758 -13.950 -28.990 1.00 96.38 764 TYR A CA 1
ATOM 6064 C C . TYR A 1 764 ? 21.721 -13.662 -30.125 1.00 96.38 764 TYR A C 1
ATOM 6066 O O . TYR A 1 764 ? 21.400 -13.881 -31.295 1.00 96.38 764 TYR A O 1
ATOM 6074 N N . PHE A 1 765 ? 22.901 -13.168 -29.779 1.00 96.31 765 PHE A N 1
ATOM 6075 C CA . PHE A 1 765 ? 23.969 -12.965 -30.743 1.00 96.31 765 PHE A CA 1
ATOM 6076 C C . PHE A 1 765 ? 25.267 -13.603 -30.261 1.00 96.31 765 PHE A C 1
ATOM 6078 O O . PHE A 1 765 ? 25.528 -13.711 -29.060 1.00 96.31 765 PHE A O 1
ATOM 6085 N N . ILE A 1 766 ? 26.067 -14.056 -31.217 1.00 96.06 766 ILE A N 1
ATOM 6086 C CA . ILE A 1 766 ? 27.343 -14.724 -30.978 1.00 96.06 766 ILE A CA 1
ATOM 6087 C C . ILE A 1 766 ? 28.423 -13.877 -31.637 1.00 96.06 766 ILE A C 1
ATOM 6089 O O . ILE A 1 766 ? 28.373 -13.637 -32.847 1.00 96.06 766 ILE A O 1
ATOM 6093 N N . THR A 1 767 ? 29.364 -13.397 -30.826 1.00 95.00 767 THR A N 1
ATOM 6094 C CA . THR A 1 767 ? 30.526 -12.632 -31.289 1.00 95.00 767 THR A CA 1
ATOM 6095 C C . THR A 1 767 ? 31.579 -13.549 -31.903 1.00 95.00 767 THR A C 1
ATOM 6097 O O . THR A 1 767 ? 31.605 -14.754 -31.643 1.00 95.00 767 THR A O 1
ATOM 6100 N N . ASP A 1 768 ? 32.465 -12.980 -32.716 1.00 93.81 768 ASP A N 1
ATOM 6101 C CA . ASP A 1 768 ? 33.528 -13.736 -33.376 1.00 93.81 768 ASP A CA 1
ATOM 6102 C C . ASP A 1 768 ? 34.481 -14.367 -32.347 1.00 93.81 768 ASP A C 1
ATOM 6104 O O . ASP A 1 768 ? 35.051 -13.684 -31.493 1.00 93.81 768 ASP A O 1
ATOM 6108 N N . SER A 1 769 ? 34.660 -15.686 -32.423 1.00 93.88 769 SER A N 1
ATOM 6109 C CA . SER A 1 769 ? 35.500 -16.440 -31.490 1.00 93.88 769 SER A CA 1
ATOM 6110 C C . SER A 1 769 ? 36.995 -16.365 -31.821 1.00 93.88 769 SER A C 1
ATOM 6112 O O . SER A 1 769 ? 37.813 -16.854 -31.043 1.00 93.88 769 SER A O 1
ATOM 6114 N N . ARG A 1 770 ? 37.384 -15.793 -32.971 1.00 93.69 770 ARG A N 1
ATOM 6115 C CA . ARG A 1 770 ? 38.795 -15.686 -33.372 1.00 93.69 770 ARG A CA 1
ATOM 6116 C C . ARG A 1 770 ? 39.533 -14.644 -32.538 1.00 93.69 770 ARG A C 1
ATOM 6118 O O . ARG A 1 770 ? 39.077 -13.507 -32.413 1.00 93.69 770 ARG A O 1
ATOM 6125 N N . SER A 1 771 ? 40.713 -15.004 -32.042 1.00 90.38 771 SER A N 1
ATOM 6126 C CA . SER A 1 771 ? 41.620 -14.090 -31.338 1.00 90.38 771 SER A CA 1
ATOM 6127 C C . SER A 1 771 ? 42.005 -12.888 -32.206 1.00 90.38 771 SER A C 1
ATOM 6129 O O . SER A 1 771 ? 42.258 -13.051 -33.400 1.00 90.38 771 SER A O 1
ATOM 6131 N N . GLY A 1 772 ? 42.095 -11.698 -31.614 1.00 89.25 772 GLY A N 1
ATOM 6132 C CA . GLY A 1 772 ? 42.454 -10.452 -32.306 1.00 89.25 772 GLY A CA 1
ATOM 6133 C C . GLY A 1 772 ? 41.255 -9.673 -32.858 1.00 89.25 772 GLY A C 1
ATOM 6134 O O . GLY A 1 772 ? 41.425 -8.589 -33.413 1.00 89.25 772 GLY A O 1
ATOM 6135 N N . THR A 1 773 ? 40.036 -10.202 -32.716 1.00 92.19 773 THR A N 1
ATOM 6136 C CA . THR A 1 773 ? 38.799 -9.510 -33.115 1.00 92.19 773 THR A CA 1
ATOM 6137 C C . THR A 1 773 ? 38.096 -8.810 -31.944 1.00 92.19 773 THR A C 1
ATOM 6139 O O . THR A 1 773 ? 37.023 -8.248 -32.138 1.00 92.19 773 THR A O 1
ATOM 6142 N N . GLU A 1 774 ? 38.681 -8.810 -30.737 1.00 90.81 774 GLU A N 1
ATOM 6143 C CA . GLU A 1 774 ? 38.061 -8.341 -29.479 1.00 90.81 774 GLU A CA 1
ATOM 6144 C C . GLU A 1 774 ? 37.604 -6.892 -29.574 1.00 90.81 774 GLU A C 1
ATOM 6146 O O . GLU A 1 774 ? 36.508 -6.544 -29.137 1.00 90.81 774 GLU A O 1
ATOM 6151 N N . GLY A 1 775 ? 38.437 -6.050 -30.189 1.00 90.88 775 GLY A N 1
ATOM 6152 C CA . GLY A 1 775 ? 38.152 -4.632 -30.379 1.00 90.88 775 GLY A CA 1
ATOM 6153 C C . GLY A 1 775 ? 36.911 -4.367 -31.232 1.00 90.88 775 GLY A C 1
ATOM 6154 O O . GLY A 1 775 ? 36.367 -3.269 -31.169 1.00 90.88 775 GLY A O 1
ATOM 6155 N N . ARG A 1 776 ? 36.437 -5.363 -31.994 1.00 92.62 776 ARG A N 1
ATOM 6156 C CA . ARG A 1 776 ? 35.297 -5.246 -32.914 1.00 92.62 776 ARG A CA 1
ATOM 6157 C C . ARG A 1 776 ? 33.963 -5.659 -32.308 1.00 92.62 776 ARG A C 1
ATOM 6159 O O . ARG A 1 776 ? 32.937 -5.442 -32.947 1.00 92.62 776 ARG A O 1
ATOM 6166 N N . ASP A 1 777 ? 33.965 -6.222 -31.101 1.00 93.75 777 ASP A N 1
ATOM 6167 C CA . ASP A 1 777 ? 32.734 -6.667 -30.452 1.00 93.75 777 ASP A CA 1
ATOM 6168 C C . ASP A 1 777 ? 31.766 -5.486 -30.258 1.00 93.75 777 ASP A C 1
ATOM 6170 O O . ASP A 1 777 ? 32.193 -4.417 -29.804 1.00 93.75 777 ASP A O 1
ATOM 6174 N N . PRO A 1 778 ? 30.473 -5.645 -30.596 1.00 94.56 778 PRO A N 1
ATOM 6175 C CA . PRO A 1 778 ? 29.496 -4.578 -30.453 1.00 94.56 778 PRO A CA 1
ATOM 6176 C C . PRO A 1 778 ? 29.205 -4.340 -28.970 1.00 94.56 778 PRO A C 1
ATOM 6178 O O . PRO A 1 778 ? 28.691 -5.213 -28.273 1.00 94.56 778 PRO A O 1
ATOM 6181 N N . VAL A 1 779 ? 29.522 -3.139 -28.492 1.00 93.88 779 VAL A N 1
ATOM 6182 C CA . VAL A 1 779 ? 29.269 -2.716 -27.107 1.00 93.88 779 VAL A CA 1
ATOM 6183 C C . VAL A 1 779 ? 28.070 -1.781 -27.046 1.00 93.88 779 VAL A C 1
ATOM 6185 O O . VAL A 1 779 ? 27.310 -1.836 -26.086 1.00 93.88 779 VAL A O 1
ATOM 6188 N N . ARG A 1 780 ? 27.834 -0.966 -28.081 1.00 95.25 780 ARG A N 1
ATOM 6189 C CA . ARG A 1 780 ? 26.565 -0.257 -28.276 1.00 95.25 780 ARG A CA 1
ATOM 6190 C C . ARG A 1 780 ? 25.941 -0.613 -29.606 1.00 95.25 780 ARG A C 1
ATOM 6192 O O . ARG A 1 780 ? 26.613 -0.537 -30.628 1.00 95.25 780 ARG A O 1
ATOM 6199 N N . PHE A 1 781 ? 24.667 -0.988 -29.611 1.00 96.12 781 PHE A N 1
ATOM 6200 C CA . PHE A 1 781 ? 23.948 -1.342 -30.828 1.00 96.12 781 PHE A CA 1
ATOM 6201 C C . PHE A 1 781 ? 22.442 -1.101 -30.708 1.00 96.12 781 PHE A C 1
ATOM 6203 O O . PHE A 1 781 ? 21.884 -1.027 -29.612 1.00 96.12 781 PHE A O 1
ATOM 6210 N N . ARG A 1 782 ? 21.782 -1.016 -31.865 1.00 96.62 782 ARG A N 1
ATOM 6211 C CA . ARG A 1 782 ? 20.322 -1.096 -32.002 1.00 96.62 782 ARG A CA 1
ATOM 6212 C C . ARG A 1 782 ? 19.934 -2.215 -32.962 1.00 96.62 782 ARG A C 1
ATOM 6214 O O . ARG A 1 782 ? 20.650 -2.474 -33.928 1.00 96.62 782 ARG A O 1
ATOM 6221 N N . LEU A 1 783 ? 18.800 -2.854 -32.702 1.00 97.44 783 LEU A N 1
ATOM 6222 C CA . LEU A 1 783 ? 18.260 -3.942 -33.507 1.00 97.44 783 LEU A CA 1
ATOM 6223 C C . LEU A 1 783 ? 16.933 -3.521 -34.135 1.00 97.44 783 LEU A C 1
ATOM 6225 O O . LEU A 1 783 ? 15.920 -3.364 -33.439 1.00 97.44 783 LEU A O 1
ATOM 6229 N N . ASP A 1 784 ? 16.941 -3.418 -35.460 1.00 97.75 784 ASP A N 1
ATOM 6230 C CA . ASP A 1 784 ? 15.738 -3.219 -36.254 1.00 97.75 784 ASP A CA 1
ATOM 6231 C C . ASP A 1 784 ? 15.333 -4.541 -36.914 1.00 97.75 784 ASP A C 1
ATOM 6233 O O . ASP A 1 784 ? 16.178 -5.301 -37.394 1.00 97.75 784 ASP A O 1
ATOM 6237 N N . VAL A 1 785 ? 14.031 -4.805 -36.994 1.00 97.62 785 VAL A N 1
ATOM 6238 C CA . VAL A 1 785 ? 13.490 -6.002 -37.653 1.00 97.62 785 VAL A CA 1
ATOM 6239 C C . VAL A 1 785 ? 12.406 -5.646 -38.656 1.00 97.62 785 VAL A C 1
ATOM 6241 O O . VAL A 1 785 ? 11.733 -4.616 -38.540 1.00 97.62 785 VAL A O 1
ATOM 6244 N N . THR A 1 786 ? 12.202 -6.534 -39.621 1.00 97.56 786 THR A N 1
ATOM 6245 C CA . THR A 1 786 ? 11.126 -6.439 -40.603 1.00 97.56 786 THR A CA 1
ATOM 6246 C C . THR A 1 786 ? 10.565 -7.818 -40.940 1.00 97.56 786 THR A C 1
ATOM 6248 O O . THR A 1 786 ? 11.276 -8.827 -40.920 1.00 97.56 786 THR A O 1
ATOM 6251 N N . SER A 1 787 ? 9.267 -7.864 -41.233 1.00 97.31 787 SER A N 1
ATOM 6252 C CA . SER A 1 787 ? 8.570 -9.042 -41.762 1.00 97.31 787 SER A CA 1
ATOM 6253 C C . SER A 1 787 ? 8.507 -9.048 -43.294 1.00 97.31 787 SER A C 1
ATOM 6255 O O . SER A 1 787 ? 8.053 -10.032 -43.883 1.00 97.31 787 SER A O 1
ATOM 6257 N N . ALA A 1 788 ? 8.960 -7.969 -43.945 1.00 96.19 788 ALA A N 1
ATOM 6258 C CA . ALA A 1 788 ? 8.959 -7.844 -45.394 1.00 96.19 788 ALA A CA 1
ATOM 6259 C C . ALA A 1 788 ? 9.883 -8.883 -46.049 1.00 96.19 788 ALA A C 1
ATOM 6261 O O . ALA A 1 788 ? 10.929 -9.250 -45.516 1.00 96.19 788 ALA A O 1
ATOM 6262 N N . SER A 1 789 ? 9.482 -9.367 -47.222 1.00 92.75 789 SER A N 1
ATOM 6263 C CA . SER A 1 789 ? 10.290 -10.256 -48.055 1.00 92.75 789 SER A CA 1
ATOM 6264 C C . SER A 1 789 ? 11.237 -9.462 -48.948 1.00 92.75 789 SER A C 1
ATOM 6266 O O . SER A 1 789 ? 10.802 -8.512 -49.592 1.00 92.75 789 SER A O 1
ATOM 6268 N N . GLY A 1 790 ? 12.490 -9.896 -49.058 1.00 92.44 790 GLY A N 1
ATOM 6269 C CA . GLY A 1 790 ? 13.474 -9.319 -49.972 1.00 92.44 790 GLY A CA 1
ATOM 6270 C C . GLY A 1 790 ? 14.886 -9.417 -49.409 1.00 92.44 790 GLY A C 1
ATOM 6271 O O . GLY A 1 790 ? 15.081 -9.861 -48.278 1.00 92.44 790 GLY A O 1
ATOM 6272 N N . SER A 1 791 ? 15.869 -8.998 -50.199 1.00 93.88 791 SER A N 1
ATOM 6273 C CA . SER A 1 791 ? 17.247 -8.863 -49.729 1.00 93.88 791 SER A CA 1
ATOM 6274 C C . SER A 1 791 ? 17.327 -7.730 -48.695 1.00 93.88 791 SER A C 1
ATOM 6276 O O . SER A 1 791 ? 16.950 -6.606 -49.032 1.00 93.88 791 SER A O 1
ATOM 6278 N N . PRO A 1 792 ? 17.819 -7.968 -47.461 1.00 92.94 792 PRO A N 1
ATOM 6279 C CA . PRO A 1 792 ? 17.778 -6.981 -46.378 1.00 92.94 792 PRO A CA 1
ATOM 6280 C C . PRO A 1 792 ? 18.368 -5.608 -46.742 1.00 92.94 792 PRO A C 1
ATOM 6282 O O . PRO A 1 792 ? 17.797 -4.580 -46.398 1.00 92.94 792 PRO A O 1
ATOM 6285 N N . TRP A 1 793 ? 19.468 -5.577 -47.495 1.00 93.12 793 TRP A N 1
ATOM 6286 C CA . TRP A 1 793 ? 20.152 -4.344 -47.916 1.00 93.12 793 TRP A CA 1
ATOM 6287 C C . TRP A 1 793 ? 19.401 -3.536 -48.991 1.00 93.12 793 TRP A C 1
ATOM 6289 O O . TRP A 1 793 ? 19.770 -2.401 -49.269 1.00 93.12 793 TRP A O 1
ATOM 6299 N N . GLN A 1 794 ? 18.347 -4.090 -49.602 1.00 95.38 794 GLN A N 1
ATOM 6300 C CA . GLN A 1 794 ? 17.505 -3.397 -50.591 1.00 95.38 794 GLN A CA 1
ATOM 6301 C C . GLN A 1 794 ? 16.196 -2.863 -49.989 1.00 95.38 794 GLN A C 1
ATOM 6303 O O . GLN A 1 794 ? 15.446 -2.160 -50.666 1.00 95.38 794 GLN A O 1
ATOM 6308 N N . LEU A 1 795 ? 15.889 -3.203 -48.733 1.00 94.94 795 LEU A N 1
ATOM 6309 C CA . LEU A 1 795 ? 14.643 -2.803 -48.083 1.00 94.94 795 LEU A CA 1
ATOM 6310 C C . LEU A 1 795 ? 14.687 -1.331 -47.651 1.00 94.94 795 LEU A C 1
ATOM 6312 O O . LEU A 1 795 ? 15.647 -0.876 -47.027 1.00 94.94 795 LEU A O 1
ATOM 6316 N N . ALA A 1 796 ? 13.612 -0.592 -47.936 1.00 95.06 796 ALA A N 1
ATOM 6317 C CA . ALA A 1 796 ? 13.490 0.821 -47.584 1.00 95.06 796 ALA A CA 1
ATOM 6318 C C . ALA A 1 796 ? 13.569 1.048 -46.064 1.00 95.06 796 ALA A C 1
ATOM 6320 O O . ALA A 1 796 ? 13.041 0.268 -45.278 1.00 95.06 796 ALA A O 1
ATOM 6321 N N . ASN A 1 797 ? 14.150 2.169 -45.621 1.00 94.19 797 ASN A N 1
ATOM 6322 C CA . ASN A 1 797 ? 14.289 2.478 -44.188 1.00 94.19 797 ASN A CA 1
ATOM 6323 C C . ASN A 1 797 ? 12.960 2.469 -43.407 1.00 94.19 797 ASN A C 1
ATOM 6325 O O . ASN A 1 797 ? 12.961 2.168 -42.218 1.00 94.19 797 ASN A O 1
ATOM 6329 N N . THR A 1 798 ? 11.836 2.748 -44.067 1.00 95.06 798 THR A N 1
ATOM 6330 C CA . THR A 1 798 ? 10.490 2.752 -43.475 1.00 95.06 798 THR A CA 1
ATOM 6331 C C . THR A 1 798 ? 9.922 1.359 -43.200 1.00 95.06 798 THR A C 1
ATOM 6333 O O . THR A 1 798 ? 9.002 1.242 -42.396 1.00 95.06 798 THR A O 1
ATOM 6336 N N . SER A 1 799 ? 10.451 0.294 -43.819 1.00 96.31 799 SER A N 1
ATOM 6337 C CA . SER A 1 799 ? 10.001 -1.081 -43.549 1.00 96.31 799 SER A CA 1
ATOM 6338 C C . SER A 1 799 ? 10.613 -1.682 -42.284 1.00 96.31 799 SER A C 1
ATOM 6340 O O . SER A 1 799 ? 10.269 -2.804 -41.908 1.00 96.31 799 SER A O 1
ATOM 6342 N N . TRP A 1 800 ? 11.547 -0.973 -41.652 1.00 97.25 800 TRP A N 1
ATOM 6343 C CA . TRP A 1 800 ? 12.264 -1.416 -40.466 1.00 97.25 800 TRP A CA 1
ATOM 6344 C C . TRP A 1 800 ? 11.587 -0.901 -39.200 1.00 97.25 800 TRP A C 1
ATOM 6346 O O . TRP A 1 800 ? 11.265 0.278 -39.081 1.00 97.25 800 TRP A O 1
ATOM 6356 N N . THR A 1 801 ? 11.400 -1.794 -38.232 1.00 96.19 801 THR A N 1
ATOM 6357 C CA . THR A 1 801 ? 10.848 -1.458 -36.918 1.00 96.19 801 THR A CA 1
ATOM 6358 C C . THR A 1 801 ? 11.900 -1.694 -35.849 1.00 96.19 801 THR A C 1
ATOM 6360 O O . THR A 1 801 ? 12.419 -2.802 -35.718 1.00 96.19 801 THR A O 1
ATOM 6363 N N . LEU A 1 802 ? 12.215 -0.656 -35.080 1.00 95.56 802 LEU A N 1
ATOM 6364 C CA . LEU A 1 802 ? 13.122 -0.765 -33.945 1.00 95.56 802 LEU A CA 1
ATOM 6365 C C . LEU A 1 802 ? 12.490 -1.661 -32.870 1.00 95.56 802 LEU A C 1
ATOM 6367 O O . LEU A 1 802 ? 11.357 -1.417 -32.446 1.00 95.56 802 LEU A O 1
ATOM 6371 N N . LYS A 1 803 ? 13.211 -2.701 -32.437 1.00 94.31 803 LYS A N 1
ATOM 6372 C CA . LYS A 1 803 ? 12.727 -3.650 -31.415 1.00 94.31 803 LYS A CA 1
ATOM 6373 C C . LYS A 1 803 ? 13.583 -3.717 -30.169 1.00 94.31 803 LYS A C 1
ATOM 6375 O O . LYS A 1 803 ? 13.049 -4.005 -29.103 1.00 94.31 803 LYS A O 1
ATOM 6380 N N . SER A 1 804 ? 14.887 -3.498 -30.290 1.00 94.88 804 SER A N 1
ATOM 6381 C CA . SER A 1 804 ? 15.791 -3.605 -29.149 1.00 94.88 804 SER A CA 1
ATOM 6382 C C . SER A 1 804 ? 17.010 -2.696 -29.285 1.00 94.88 804 SER A C 1
ATOM 6384 O O . SER A 1 804 ? 17.326 -2.218 -30.374 1.00 94.88 804 SER A O 1
ATOM 6386 N N . GLY A 1 805 ? 17.666 -2.449 -28.157 1.00 93.38 805 GLY A N 1
ATOM 6387 C CA . GLY A 1 805 ? 18.950 -1.766 -28.046 1.00 93.38 805 GLY A CA 1
ATOM 6388 C C . GLY A 1 805 ? 19.963 -2.663 -27.339 1.00 93.38 805 GLY A C 1
ATOM 6389 O O . GLY A 1 805 ? 19.774 -3.877 -27.257 1.00 93.38 805 GLY A O 1
ATOM 6390 N N . THR A 1 806 ? 21.009 -2.066 -26.778 1.00 92.81 806 THR A N 1
ATOM 6391 C CA . THR A 1 806 ? 21.907 -2.773 -25.856 1.00 92.81 806 THR A CA 1
ATOM 6392 C C . THR A 1 806 ? 21.189 -3.229 -24.604 1.00 92.81 806 THR A C 1
ATOM 6394 O O . THR A 1 806 ? 21.456 -4.310 -24.088 1.00 92.81 806 THR A O 1
ATOM 6397 N N . LYS A 1 807 ? 20.272 -2.400 -24.111 1.00 89.94 807 LYS A N 1
ATOM 6398 C CA . LYS A 1 807 ? 19.502 -2.645 -22.903 1.00 89.94 807 LYS A CA 1
ATOM 6399 C C . LYS A 1 807 ? 18.029 -2.381 -23.167 1.00 89.94 807 LYS A C 1
ATOM 6401 O O . LYS A 1 807 ? 17.648 -1.579 -24.020 1.00 89.94 807 LYS A O 1
ATOM 6406 N N . CYS A 1 808 ? 17.194 -3.082 -22.417 1.00 87.81 808 CYS A N 1
ATOM 6407 C CA . CYS A 1 808 ? 15.757 -2.886 -22.420 1.00 87.81 808 CYS A CA 1
ATOM 6408 C C . CYS A 1 808 ? 15.323 -2.227 -21.119 1.00 87.81 808 CYS A C 1
ATOM 6410 O O . CYS A 1 808 ? 15.373 -2.863 -20.067 1.00 87.81 808 CYS A O 1
ATOM 6412 N N . ASP A 1 809 ? 14.837 -0.991 -21.208 1.00 86.19 809 ASP A N 1
ATOM 6413 C CA . ASP A 1 809 ? 14.090 -0.372 -20.120 1.00 86.19 809 ASP A CA 1
ATOM 6414 C C . ASP A 1 809 ? 12.621 -0.759 -20.254 1.00 86.19 809 ASP A C 1
ATOM 6416 O O . ASP A 1 809 ? 11.983 -0.527 -21.277 1.00 86.19 809 ASP A O 1
ATOM 6420 N N . TRP A 1 810 ? 12.055 -1.371 -19.224 1.00 83.56 810 TRP A N 1
ATOM 6421 C CA . TRP A 1 810 ? 10.681 -1.857 -19.289 1.00 83.56 810 TRP A CA 1
ATOM 6422 C C . TRP A 1 810 ? 9.678 -0.742 -19.009 1.00 83.56 810 TRP A C 1
ATOM 6424 O O . TRP A 1 810 ? 9.610 -0.227 -17.890 1.00 83.56 810 TRP A O 1
ATOM 6434 N N . ASP A 1 811 ? 8.836 -0.425 -19.997 1.00 81.75 811 ASP A N 1
ATOM 6435 C CA . ASP A 1 811 ? 7.664 0.414 -19.762 1.00 81.75 811 ASP A CA 1
ATOM 6436 C C . ASP A 1 811 ? 6.652 -0.350 -18.903 1.00 81.75 811 ASP A C 1
ATOM 6438 O O . ASP A 1 811 ? 6.121 -1.399 -19.285 1.00 81.75 811 ASP A O 1
ATOM 6442 N N . ARG A 1 812 ? 6.349 0.220 -17.739 1.00 72.88 812 ARG A N 1
ATOM 6443 C CA . ARG A 1 812 ? 5.404 -0.325 -16.770 1.00 72.88 812 ARG A CA 1
ATOM 6444 C C . ARG A 1 812 ? 3.991 -0.492 -17.334 1.00 72.88 812 ARG A C 1
ATOM 6446 O O . ARG A 1 812 ? 3.271 -1.384 -16.889 1.00 72.88 812 ARG A O 1
ATOM 6453 N N . TYR A 1 813 ? 3.573 0.381 -18.248 1.00 76.00 813 TYR A N 1
ATOM 6454 C CA . TYR A 1 813 ? 2.192 0.414 -18.735 1.00 76.00 813 TYR A CA 1
ATOM 6455 C C . TYR A 1 813 ? 1.996 -0.433 -19.985 1.00 76.00 813 TYR A C 1
ATOM 6457 O O . TYR A 1 813 ? 0.987 -1.128 -20.099 1.00 76.00 813 TYR A O 1
ATOM 6465 N N . ASN A 1 814 ? 2.972 -0.404 -20.890 1.00 79.38 814 ASN A N 1
ATOM 6466 C CA . ASN A 1 814 ? 2.887 -1.107 -22.167 1.00 79.38 814 ASN A CA 1
ATOM 6467 C C . ASN A 1 814 ? 3.486 -2.521 -22.126 1.00 79.38 814 ASN A C 1
ATOM 6469 O O . ASN A 1 814 ? 3.358 -3.253 -23.106 1.00 79.38 814 ASN A O 1
ATOM 6473 N N . ALA A 1 815 ? 4.142 -2.906 -21.018 1.00 81.44 815 ALA A N 1
ATOM 6474 C CA . ALA A 1 815 ? 4.897 -4.159 -20.896 1.00 81.44 815 ALA A CA 1
ATOM 6475 C C . ALA A 1 815 ? 5.856 -4.372 -22.086 1.00 81.44 815 ALA A C 1
ATOM 6477 O O . ALA A 1 815 ? 6.086 -5.492 -22.541 1.00 81.44 815 ALA A O 1
ATOM 6478 N N . ALA A 1 816 ? 6.374 -3.265 -22.621 1.00 84.44 816 ALA A N 1
ATOM 6479 C CA . ALA A 1 816 ? 7.220 -3.223 -23.799 1.00 84.44 816 ALA A CA 1
ATOM 6480 C C . ALA A 1 816 ? 8.639 -2.846 -23.392 1.00 84.44 816 ALA A C 1
ATOM 6482 O O . ALA A 1 816 ? 8.834 -2.010 -22.505 1.00 84.44 816 ALA A O 1
ATOM 6483 N N . CYS A 1 817 ? 9.618 -3.459 -24.051 1.00 88.25 817 CYS A N 1
ATOM 6484 C CA . CYS A 1 817 ? 10.990 -2.986 -23.970 1.00 88.25 817 CYS A CA 1
ATOM 6485 C C . CYS A 1 817 ? 11.066 -1.638 -24.695 1.00 88.25 817 CYS A C 1
ATOM 6487 O O . CYS A 1 817 ? 10.807 -1.560 -25.896 1.00 88.25 817 CYS A O 1
ATOM 6489 N N . ILE A 1 818 ? 11.417 -0.586 -23.960 1.00 89.19 818 ILE A N 1
ATOM 6490 C CA . ILE A 1 818 ? 11.914 0.663 -24.519 1.00 89.19 818 ILE A CA 1
ATOM 6491 C C . ILE A 1 818 ? 13.408 0.438 -24.781 1.00 89.19 818 ILE A C 1
ATOM 6493 O O . ILE A 1 818 ? 14.178 0.257 -23.831 1.00 89.19 818 ILE A O 1
ATOM 6497 N N . PRO A 1 819 ? 13.831 0.396 -26.052 1.00 89.56 819 PRO A N 1
ATOM 6498 C CA . PRO A 1 819 ? 15.221 0.154 -26.395 1.00 89.56 819 PRO A CA 1
ATOM 6499 C C . PRO A 1 819 ? 16.093 1.323 -25.927 1.00 89.56 819 PRO A C 1
ATOM 6501 O O . PRO A 1 819 ? 15.869 2.469 -26.314 1.00 89.56 819 PRO A O 1
ATOM 6504 N N . ARG A 1 820 ? 17.105 1.013 -25.117 1.00 90.25 820 ARG A N 1
ATOM 6505 C CA . ARG A 1 820 ? 18.198 1.909 -24.727 1.00 90.25 820 ARG A CA 1
ATOM 6506 C C . ARG A 1 820 ? 19.467 1.444 -25.424 1.00 90.25 820 ARG A C 1
ATOM 6508 O O . ARG A 1 820 ? 19.772 0.255 -25.422 1.00 90.25 820 ARG A O 1
ATOM 6515 N N . TRP A 1 821 ? 20.176 2.366 -26.059 1.00 89.44 821 TRP A N 1
ATOM 6516 C CA . TRP A 1 821 ? 21.418 2.097 -26.801 1.00 89.44 821 TRP A CA 1
ATOM 6517 C C . TRP A 1 821 ? 22.565 3.030 -26.389 1.00 89.44 821 TRP A C 1
ATOM 6519 O O . TRP A 1 821 ? 23.668 2.957 -26.926 1.00 89.44 821 TRP A O 1
ATOM 6529 N N . ASP A 1 822 ? 22.290 3.917 -25.440 1.00 87.12 822 ASP A N 1
ATOM 6530 C CA . ASP A 1 822 ? 23.209 4.828 -24.769 1.00 87.12 822 ASP A CA 1
ATOM 6531 C C . ASP A 1 822 ? 24.060 4.119 -23.706 1.00 87.12 822 ASP A C 1
ATOM 6533 O O . ASP A 1 822 ? 25.183 4.538 -23.427 1.00 87.12 822 ASP A O 1
ATOM 6537 N N . GLU A 1 823 ? 23.594 3.002 -23.154 1.00 87.50 823 GLU A N 1
ATOM 6538 C CA . GLU A 1 823 ? 24.376 2.179 -22.230 1.00 87.50 823 GLU A CA 1
ATOM 6539 C C . GLU A 1 823 ? 25.218 1.133 -22.971 1.00 87.50 823 GLU A C 1
ATOM 6541 O O . GLU A 1 823 ? 24.795 0.560 -23.975 1.00 87.50 823 GLU A O 1
ATOM 6546 N N . THR A 1 824 ? 26.426 0.874 -22.473 1.00 90.25 824 THR A N 1
ATOM 6547 C CA . THR A 1 824 ? 27.319 -0.168 -22.990 1.00 90.25 824 THR A CA 1
ATOM 6548 C C . THR A 1 824 ? 26.840 -1.551 -22.551 1.00 90.25 824 THR A C 1
ATOM 6550 O O . THR A 1 824 ? 26.690 -1.797 -21.355 1.00 90.25 824 THR A O 1
ATOM 6553 N N . TYR A 1 825 ? 26.642 -2.468 -23.497 1.00 89.44 825 TYR A N 1
ATOM 6554 C CA . TYR A 1 825 ? 26.388 -3.875 -23.216 1.00 89.44 825 TYR A CA 1
ATOM 6555 C C . TYR A 1 825 ? 27.659 -4.524 -22.640 1.00 89.44 825 TYR A C 1
ATOM 6557 O O . TYR A 1 825 ? 28.729 -4.405 -23.251 1.00 89.44 825 TYR A O 1
ATOM 6565 N N . PRO A 1 826 ? 27.580 -5.201 -21.481 1.00 81.69 826 PRO A N 1
ATOM 6566 C CA . PRO A 1 826 ? 28.728 -5.870 -20.889 1.00 81.69 826 PRO A CA 1
ATOM 6567 C C . PRO A 1 826 ? 29.095 -7.084 -21.758 1.00 81.69 826 PRO A C 1
ATOM 6569 O O . PRO A 1 826 ? 28.425 -8.112 -21.774 1.00 81.69 826 PRO A O 1
ATOM 6572 N N . THR A 1 827 ? 30.140 -6.920 -22.569 1.00 71.25 827 THR A N 1
ATOM 6573 C CA . THR A 1 827 ? 30.682 -7.957 -23.467 1.00 71.25 827 THR A CA 1
ATOM 6574 C C . THR A 1 827 ? 31.772 -8.795 -22.784 1.00 71.25 827 THR A C 1
ATOM 6576 O O . THR A 1 827 ? 32.615 -9.404 -23.438 1.00 71.25 827 THR A O 1
ATOM 6579 N N . ASP A 1 828 ? 31.795 -8.810 -21.455 1.00 64.19 828 ASP A N 1
ATOM 6580 C CA . ASP A 1 828 ? 32.697 -9.590 -20.598 1.00 64.19 828 ASP A CA 1
ATOM 6581 C C . ASP A 1 828 ? 32.419 -11.105 -20.628 1.00 64.19 828 ASP A C 1
ATOM 6583 O O . ASP A 1 828 ? 33.214 -11.895 -20.115 1.00 64.19 828 ASP A O 1
ATOM 6587 N N . LEU A 1 829 ? 31.336 -11.524 -21.287 1.00 64.38 829 LEU A N 1
ATOM 6588 C CA . LEU A 1 829 ? 31.055 -12.921 -21.608 1.00 64.38 829 LEU A CA 1
ATOM 6589 C C . LEU A 1 829 ? 32.159 -13.542 -22.491 1.00 64.38 829 LEU A C 1
ATOM 6591 O O . LEU A 1 829 ? 32.812 -12.868 -23.290 1.00 64.38 829 LEU A O 1
ATOM 6595 N N . GLN A 1 830 ? 32.370 -14.857 -22.343 1.00 81.62 830 GLN A N 1
ATOM 6596 C CA . GLN A 1 830 ? 33.343 -15.614 -23.143 1.00 81.62 830 GLN A CA 1
ATOM 6597 C C . GLN A 1 830 ? 33.089 -15.398 -24.645 1.00 81.62 830 GLN A C 1
ATOM 6599 O O . GLN A 1 830 ? 31.949 -15.442 -25.100 1.00 81.62 830 GLN A O 1
ATOM 6604 N N . ARG A 1 831 ? 34.138 -15.152 -25.438 1.00 85.56 831 ARG A N 1
ATOM 6605 C CA . ARG A 1 831 ? 33.978 -14.917 -26.885 1.00 85.56 831 ARG A CA 1
ATOM 6606 C C . ARG A 1 831 ? 33.409 -16.156 -27.566 1.00 85.56 831 ARG A C 1
ATOM 6608 O O . ARG A 1 831 ? 33.748 -17.279 -27.197 1.00 85.56 831 ARG A O 1
ATOM 6615 N N . GLY A 1 832 ? 32.523 -15.951 -28.536 1.00 88.00 832 GLY A N 1
ATOM 6616 C CA . GLY A 1 832 ? 31.744 -17.043 -29.118 1.00 88.00 832 GLY A CA 1
ATOM 6617 C C . GLY A 1 832 ? 30.645 -17.598 -28.202 1.00 88.00 832 GLY A C 1
ATOM 6618 O O . GLY A 1 832 ? 29.955 -18.533 -28.605 1.00 88.00 832 GLY A O 1
ATOM 6619 N N . ALA A 1 833 ? 30.441 -17.048 -26.998 1.00 90.88 833 ALA A N 1
ATOM 6620 C CA . ALA A 1 833 ? 29.274 -17.375 -26.188 1.00 90.88 833 ALA A CA 1
ATOM 6621 C C . ALA A 1 833 ? 28.014 -16.683 -26.720 1.00 90.88 833 ALA A C 1
ATOM 6623 O O . ALA A 1 833 ? 28.054 -15.659 -27.407 1.00 90.88 833 ALA A O 1
ATOM 6624 N N . GLU A 1 834 ? 26.873 -17.259 -26.360 1.00 93.38 834 GLU A N 1
ATOM 6625 C CA . GLU A 1 834 ? 25.564 -16.723 -26.698 1.00 93.38 834 GLU A CA 1
ATOM 6626 C C . GLU A 1 834 ? 25.201 -15.579 -25.750 1.00 93.38 834 GLU A C 1
ATOM 6628 O O . GLU A 1 834 ? 24.995 -15.774 -24.552 1.00 93.38 834 GLU A O 1
ATOM 6633 N N . ASN A 1 835 ? 25.093 -14.377 -26.305 1.00 92.88 835 ASN A N 1
ATOM 6634 C CA . ASN A 1 835 ? 24.651 -13.186 -25.595 1.00 92.88 835 ASN A CA 1
ATOM 6635 C C . ASN A 1 835 ? 23.137 -13.065 -25.766 1.00 92.88 835 ASN A C 1
ATOM 6637 O O . ASN A 1 835 ? 22.672 -12.677 -26.837 1.00 92.88 835 ASN A O 1
ATOM 6641 N N . VAL A 1 836 ? 22.367 -13.447 -24.745 1.00 93.00 836 VAL A N 1
ATOM 6642 C CA . VAL A 1 836 ? 20.898 -13.487 -24.808 1.00 93.00 836 VAL A CA 1
ATOM 6643 C C . VAL A 1 836 ? 20.299 -12.172 -24.316 1.00 93.00 836 VAL A C 1
ATOM 6645 O O . VAL A 1 836 ? 20.501 -11.782 -23.168 1.00 93.00 836 VAL A O 1
ATOM 6648 N N . ILE A 1 837 ? 19.476 -11.539 -25.151 1.00 93.38 837 ILE A N 1
ATOM 6649 C CA . ILE A 1 837 ? 18.685 -10.361 -24.796 1.00 93.38 837 ILE A CA 1
ATOM 6650 C C . ILE A 1 837 ? 17.207 -10.739 -24.811 1.00 93.38 837 ILE A C 1
ATOM 6652 O O . ILE A 1 837 ? 16.588 -10.970 -25.855 1.00 93.38 837 ILE A O 1
ATOM 6656 N N . SER A 1 838 ? 16.631 -10.810 -23.610 1.00 92.25 838 SER A N 1
ATOM 6657 C CA . SER A 1 838 ? 15.209 -11.081 -23.424 1.00 92.25 838 SER A CA 1
ATOM 6658 C C . SER A 1 838 ? 14.380 -9.825 -23.679 1.00 92.25 838 SER A C 1
ATOM 6660 O O . SER A 1 838 ? 14.576 -8.806 -23.020 1.00 92.25 838 SER A O 1
ATOM 6662 N N . LEU A 1 839 ? 13.397 -9.932 -24.577 1.00 92.31 839 LEU A N 1
ATOM 6663 C CA . LEU A 1 839 ? 12.334 -8.938 -24.770 1.00 92.31 839 LEU A CA 1
ATOM 6664 C C . LEU A 1 839 ? 11.030 -9.390 -24.087 1.00 92.31 839 LEU A C 1
ATOM 6666 O O . LEU A 1 839 ? 9.946 -8.882 -24.377 1.00 92.31 839 LEU A O 1
ATOM 6670 N N . VAL A 1 840 ? 11.134 -10.311 -23.128 1.00 90.19 840 VAL A N 1
ATOM 6671 C CA . VAL A 1 840 ? 10.048 -10.662 -22.214 1.00 90.19 840 VAL A CA 1
ATOM 6672 C C . VAL A 1 840 ? 10.172 -9.829 -20.951 1.00 90.19 840 VAL A C 1
ATOM 6674 O O . VAL A 1 840 ? 11.239 -9.787 -20.336 1.00 90.19 840 VAL A O 1
ATOM 6677 N N . THR A 1 841 ? 9.063 -9.213 -20.537 1.00 88.69 841 THR A N 1
ATOM 6678 C CA . THR A 1 841 ? 9.032 -8.439 -19.300 1.00 88.69 841 THR A CA 1
ATOM 6679 C C . THR A 1 841 ? 9.413 -9.323 -18.109 1.00 88.69 841 THR A C 1
ATOM 6681 O O . THR A 1 841 ? 8.831 -10.400 -17.941 1.00 88.69 841 THR A O 1
ATOM 6684 N N . PRO A 1 842 ? 10.353 -8.889 -17.257 1.00 88.62 842 PRO A N 1
ATOM 6685 C CA . PRO A 1 842 ? 10.795 -9.681 -16.125 1.00 88.62 842 PRO A CA 1
ATOM 6686 C C . PRO A 1 842 ? 9.649 -10.012 -15.169 1.00 88.62 842 PRO A C 1
ATOM 6688 O O . PRO A 1 842 ? 8.752 -9.195 -14.930 1.00 88.62 842 PRO A O 1
ATOM 6691 N N . LEU A 1 843 ? 9.708 -11.197 -14.554 1.00 85.69 843 LEU A N 1
ATOM 6692 C CA . LEU A 1 843 ? 8.660 -11.665 -13.645 1.00 85.69 843 LEU A CA 1
ATOM 6693 C C . LEU A 1 843 ? 8.436 -10.703 -12.471 1.00 85.69 843 LEU A C 1
ATOM 6695 O O . LEU A 1 843 ? 7.299 -10.520 -12.053 1.00 85.69 843 LEU A O 1
ATOM 6699 N N . TYR A 1 844 ? 9.483 -10.059 -11.951 1.00 85.75 844 TYR A N 1
ATOM 6700 C CA . TYR A 1 844 ? 9.342 -9.112 -10.842 1.00 85.75 844 TYR A CA 1
ATOM 6701 C C . TYR A 1 844 ? 8.630 -7.817 -11.252 1.00 85.75 844 TYR A C 1
ATOM 6703 O O . TYR A 1 844 ? 7.891 -7.255 -10.445 1.00 85.75 844 TYR A O 1
ATOM 6711 N N . MET A 1 845 ? 8.783 -7.370 -12.504 1.00 85.50 845 MET A N 1
ATOM 6712 C CA . MET A 1 845 ? 8.005 -6.252 -13.040 1.00 85.50 845 MET A CA 1
ATOM 6713 C C . MET A 1 845 ? 6.533 -6.645 -13.125 1.00 85.50 845 MET A C 1
ATOM 6715 O O . MET A 1 845 ? 5.686 -5.906 -12.633 1.00 85.50 845 MET A O 1
ATOM 6719 N N . ALA A 1 846 ? 6.231 -7.837 -13.654 1.00 85.88 846 ALA A N 1
ATOM 6720 C CA . ALA A 1 846 ? 4.871 -8.378 -13.661 1.00 85.88 846 ALA A CA 1
ATOM 6721 C C . ALA A 1 846 ? 4.310 -8.560 -12.235 1.00 85.88 846 ALA A C 1
ATOM 6723 O O . ALA A 1 846 ? 3.135 -8.280 -11.984 1.00 85.88 846 ALA A O 1
ATOM 6724 N N . ALA A 1 847 ? 5.146 -8.985 -11.280 1.00 82.38 847 ALA A N 1
ATOM 6725 C CA . ALA A 1 847 ? 4.807 -9.107 -9.862 1.00 82.38 847 ALA A CA 1
ATOM 6726 C C . ALA A 1 847 ? 4.419 -7.756 -9.254 1.00 82.38 847 ALA A C 1
ATOM 6728 O O . ALA A 1 847 ? 3.386 -7.638 -8.590 1.00 82.38 847 ALA A O 1
ATOM 6729 N N . GLY A 1 848 ? 5.218 -6.726 -9.531 1.00 80.56 848 GLY A N 1
ATOM 6730 C CA . GLY A 1 848 ? 5.005 -5.374 -9.036 1.00 80.56 848 GLY A CA 1
ATOM 6731 C C . GLY A 1 848 ? 3.814 -4.647 -9.666 1.00 80.56 848 GLY A C 1
ATOM 6732 O O . GLY A 1 848 ? 3.271 -3.742 -9.035 1.00 80.56 848 GLY A O 1
ATOM 6733 N N . THR A 1 849 ? 3.384 -5.019 -10.877 1.00 81.31 849 THR A N 1
ATOM 6734 C CA . THR A 1 849 ? 2.309 -4.321 -11.609 1.00 81.31 849 THR A CA 1
ATOM 6735 C C . THR A 1 849 ? 0.997 -5.093 -11.654 1.00 81.31 849 THR A C 1
ATOM 6737 O O . THR A 1 849 ? -0.047 -4.540 -11.308 1.00 81.31 849 THR A O 1
ATOM 6740 N N . VAL A 1 850 ? 1.025 -6.365 -12.058 1.00 83.88 850 VAL A N 1
ATOM 6741 C CA . VAL A 1 850 ? -0.188 -7.159 -12.284 1.00 83.88 850 VAL A CA 1
ATOM 6742 C C . VAL A 1 850 ? -0.550 -7.979 -11.060 1.00 83.88 850 VAL A C 1
ATOM 6744 O O . VAL A 1 850 ? -1.696 -7.935 -10.613 1.00 83.88 850 VAL A O 1
ATOM 6747 N N . PHE A 1 851 ? 0.414 -8.681 -10.458 1.00 84.75 851 PHE A N 1
ATOM 6748 C CA . PHE A 1 851 ? 0.119 -9.472 -9.259 1.00 84.75 851 PHE A CA 1
ATOM 6749 C C . PHE A 1 851 ? -0.255 -8.588 -8.065 1.00 84.75 851 PHE A C 1
ATOM 6751 O O . PHE A 1 851 ? -1.037 -9.019 -7.221 1.00 84.75 851 PHE A O 1
ATOM 6758 N N . PHE A 1 852 ? 0.185 -7.327 -8.040 1.00 86.06 852 PHE A N 1
ATOM 6759 C CA . PHE A 1 852 ? -0.307 -6.318 -7.100 1.00 86.06 852 PHE A CA 1
ATOM 6760 C C . PHE A 1 852 ? -1.838 -6.143 -7.155 1.00 86.06 852 PHE A C 1
ATOM 6762 O O . PHE A 1 852 ? -2.457 -5.858 -6.136 1.00 86.06 852 PHE A O 1
ATOM 6769 N N . LEU A 1 853 ? -2.505 -6.350 -8.295 1.00 89.06 853 LEU A N 1
ATOM 6770 C CA . LEU A 1 853 ? -3.966 -6.219 -8.376 1.00 89.06 853 LEU A CA 1
ATOM 6771 C C . LEU A 1 853 ? -4.707 -7.394 -7.730 1.00 89.06 853 LEU A C 1
ATOM 6773 O O . LEU A 1 853 ? -5.845 -7.228 -7.290 1.00 89.06 853 LEU A O 1
ATOM 6777 N N . PHE A 1 854 ? -4.076 -8.564 -7.618 1.00 93.12 854 PHE A N 1
ATOM 6778 C CA . PHE A 1 854 ? -4.736 -9.757 -7.092 1.00 93.12 854 PHE A CA 1
ATOM 6779 C C . PHE A 1 854 ? -5.158 -9.603 -5.616 1.00 93.12 854 PHE A C 1
ATOM 6781 O O . PHE A 1 854 ? -6.338 -9.818 -5.323 1.00 93.12 854 PHE A O 1
ATOM 6788 N N . PRO A 1 855 ? -4.293 -9.155 -4.678 1.00 93.81 855 PRO A N 1
ATOM 6789 C CA . PRO A 1 855 ? -4.723 -8.883 -3.309 1.00 93.81 855 PRO A CA 1
ATOM 6790 C C . PRO A 1 855 ? -5.785 -7.787 -3.209 1.00 93.81 855 PRO A C 1
ATOM 6792 O O . PRO A 1 855 ? -6.651 -7.880 -2.339 1.00 93.81 855 PRO A O 1
ATOM 6795 N N . VAL A 1 856 ? -5.758 -6.779 -4.094 1.00 93.38 856 VAL A N 1
ATOM 6796 C CA . VAL A 1 856 ? -6.787 -5.724 -4.137 1.00 93.38 856 VAL A CA 1
ATOM 6797 C C . VAL A 1 856 ? -8.142 -6.320 -4.481 1.00 93.38 856 VAL A C 1
ATOM 6799 O O . VAL A 1 856 ? -9.097 -6.145 -3.727 1.00 93.38 856 VAL A O 1
ATOM 6802 N N . VAL A 1 857 ? -8.215 -7.071 -5.581 1.00 94.81 857 VAL A N 1
ATOM 6803 C CA . VAL A 1 857 ? -9.436 -7.752 -6.022 1.00 94.81 857 VAL A CA 1
ATOM 6804 C C . VAL A 1 857 ? -9.940 -8.687 -4.924 1.00 94.81 857 VAL A C 1
ATOM 6806 O O . VAL A 1 857 ? -11.096 -8.586 -4.505 1.00 94.81 857 VAL A O 1
ATOM 6809 N N . LEU A 1 858 ? -9.063 -9.541 -4.383 1.00 94.75 858 LEU A N 1
ATOM 6810 C CA . LEU A 1 858 ? -9.439 -10.492 -3.343 1.00 94.75 858 LEU A CA 1
ATOM 6811 C C . LEU A 1 858 ? -9.933 -9.783 -2.078 1.00 94.75 858 LEU A C 1
ATOM 6813 O O . LEU A 1 858 ? -10.962 -10.177 -1.534 1.00 94.75 858 LEU A O 1
ATOM 6817 N N . GLY A 1 859 ? -9.251 -8.737 -1.609 1.00 94.44 859 GLY A N 1
ATOM 6818 C CA . GLY A 1 859 ? -9.647 -7.987 -0.416 1.00 94.44 859 GLY A CA 1
ATOM 6819 C C . GLY A 1 859 ? -10.969 -7.234 -0.595 1.00 94.44 859 GLY A C 1
ATOM 6820 O O . GLY A 1 859 ? -11.819 -7.258 0.300 1.00 94.44 859 GLY A O 1
ATOM 6821 N N . CYS A 1 860 ? -11.183 -6.636 -1.769 1.00 95.75 860 CYS A N 1
ATOM 6822 C CA . CYS A 1 860 ? -12.412 -5.925 -2.124 1.00 95.75 860 CYS A CA 1
ATOM 6823 C C . CYS A 1 860 ? -13.635 -6.846 -2.249 1.00 95.75 860 CYS A C 1
ATOM 6825 O O . CYS A 1 860 ? -14.732 -6.413 -1.911 1.00 95.75 860 CYS A O 1
ATOM 6827 N N . PHE A 1 861 ? -13.477 -8.109 -2.662 1.00 95.69 861 PHE A N 1
ATOM 6828 C CA . PHE A 1 861 ? -14.577 -9.085 -2.667 1.00 95.69 861 PHE A CA 1
ATOM 6829 C C . PHE A 1 861 ? -14.759 -9.781 -1.313 1.00 95.69 861 PHE A C 1
ATOM 6831 O O . PHE A 1 861 ? -15.864 -9.829 -0.766 1.00 95.69 861 PHE A O 1
ATOM 6838 N N . SER A 1 862 ? -13.676 -10.313 -0.743 1.00 95.44 862 SER A N 1
ATOM 6839 C CA . SER A 1 862 ? -13.743 -11.115 0.484 1.00 95.44 862 SER A CA 1
ATOM 6840 C C . SER A 1 862 ? -14.158 -10.290 1.706 1.00 95.44 862 SER A C 1
ATOM 6842 O O . SER A 1 862 ? -14.906 -10.790 2.547 1.00 95.44 862 SER A O 1
ATOM 6844 N N . GLY A 1 863 ? -13.758 -9.017 1.793 1.00 95.69 863 GLY A N 1
ATOM 6845 C CA . GLY A 1 863 ? -14.135 -8.131 2.896 1.00 95.69 863 GLY A CA 1
ATOM 6846 C C . GLY A 1 863 ? -15.654 -7.959 3.051 1.00 95.69 863 GLY A C 1
ATOM 6847 O O . GLY A 1 863 ? -16.207 -8.312 4.103 1.00 95.69 863 GLY A O 1
ATOM 6848 N N . PRO A 1 864 ? -16.359 -7.475 2.011 1.00 96.19 864 PRO A N 1
ATOM 6849 C CA . PRO A 1 864 ? -17.815 -7.387 1.982 1.00 96.19 864 PRO A CA 1
ATOM 6850 C C . PRO A 1 864 ? -18.517 -8.723 2.218 1.00 96.19 864 PRO A C 1
ATOM 6852 O O . PRO A 1 864 ? -19.420 -8.768 3.053 1.00 96.19 864 PRO A O 1
ATOM 6855 N N . ILE A 1 865 ? -18.089 -9.809 1.558 1.00 95.12 865 ILE A N 1
ATOM 6856 C CA . ILE A 1 865 ? -18.707 -11.140 1.695 1.00 95.12 865 ILE A CA 1
ATOM 6857 C C . ILE A 1 865 ? -18.650 -11.615 3.151 1.00 95.12 865 ILE A C 1
ATOM 6859 O O . ILE A 1 865 ? -19.675 -11.950 3.744 1.00 95.12 865 ILE A O 1
ATOM 6863 N N . VAL A 1 866 ? -17.474 -11.570 3.781 1.00 95.00 866 VAL A N 1
ATOM 6864 C CA . VAL A 1 866 ? -17.307 -11.991 5.181 1.00 95.00 866 VAL A CA 1
ATOM 6865 C C . VAL A 1 866 ? -18.082 -11.081 6.142 1.00 95.00 866 VAL A C 1
ATOM 6867 O O . VAL A 1 866 ? -18.613 -11.544 7.157 1.00 95.00 866 VAL A O 1
ATOM 6870 N N . SER A 1 867 ? -18.206 -9.791 5.821 1.00 93.25 867 SER A N 1
ATOM 6871 C CA . SER A 1 867 ? -19.038 -8.866 6.593 1.00 93.25 867 SER A CA 1
ATOM 6872 C C . SER A 1 867 ? -20.541 -9.150 6.455 1.00 93.25 867 SER A C 1
ATOM 6874 O O . SER A 1 867 ? -21.273 -9.045 7.441 1.00 93.25 867 SER A O 1
ATOM 6876 N N . ILE A 1 868 ? -21.017 -9.544 5.267 1.00 91.94 868 ILE A N 1
ATOM 6877 C CA . ILE A 1 868 ? -22.406 -9.987 5.034 1.00 91.94 868 ILE A CA 1
ATOM 6878 C C . ILE A 1 868 ? -22.720 -11.232 5.869 1.00 91.94 868 ILE A C 1
ATOM 6880 O O . ILE A 1 868 ? -23.790 -11.306 6.463 1.00 91.94 868 ILE A O 1
ATOM 6884 N N . LEU A 1 869 ? -21.753 -12.138 6.037 1.00 93.25 869 LEU A N 1
ATOM 6885 C CA . LEU A 1 869 ? -21.856 -13.318 6.909 1.00 93.25 869 LEU A CA 1
ATOM 6886 C C . LEU A 1 869 ? -21.844 -12.993 8.424 1.00 93.25 869 LEU A C 1
ATOM 6888 O O . LEU A 1 869 ? -21.623 -13.876 9.254 1.00 93.25 869 LEU A O 1
ATOM 6892 N N . GLY A 1 870 ? -22.046 -11.728 8.811 1.00 87.94 870 GLY A N 1
ATOM 6893 C CA . GLY A 1 870 ? -22.155 -11.294 10.207 1.00 87.94 870 GLY A CA 1
ATOM 6894 C C . GLY A 1 870 ? -20.818 -11.165 10.940 1.00 87.94 870 GLY A C 1
ATOM 6895 O O . GLY A 1 870 ? -20.794 -11.073 12.168 1.00 87.94 870 GLY A O 1
ATOM 6896 N N . ARG A 1 871 ? -19.686 -11.155 10.219 1.00 91.38 871 ARG A N 1
ATOM 6897 C CA . ARG A 1 871 ? -18.335 -11.068 10.806 1.00 91.38 871 ARG A CA 1
ATOM 6898 C C . ARG A 1 871 ? -17.577 -9.823 10.329 1.00 91.38 871 ARG A C 1
ATOM 6900 O O . ARG A 1 871 ? -16.522 -9.953 9.708 1.00 91.38 871 ARG A O 1
ATOM 6907 N N . PRO A 1 872 ? -18.033 -8.604 10.667 1.00 86.12 872 PRO A N 1
ATOM 6908 C CA . PRO A 1 872 ? -17.469 -7.364 10.128 1.00 86.12 872 PRO A CA 1
ATOM 6909 C C . PRO A 1 872 ? -15.980 -7.189 10.446 1.00 86.12 872 PRO A C 1
ATOM 6911 O O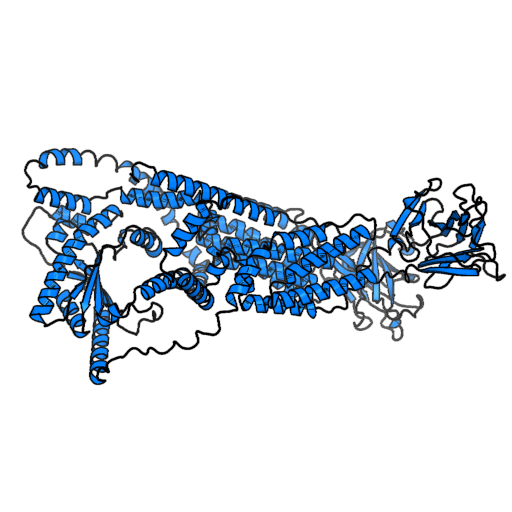 . PRO A 1 872 ? -15.227 -6.767 9.580 1.00 86.12 872 PRO A O 1
ATOM 6914 N N . ARG A 1 873 ? -15.513 -7.606 11.633 1.00 86.19 873 ARG A N 1
ATOM 6915 C CA . ARG A 1 873 ? -14.076 -7.572 11.972 1.00 86.19 873 ARG A CA 1
ATOM 6916 C C . ARG A 1 873 ? -13.221 -8.483 11.092 1.00 86.19 873 ARG A C 1
ATOM 6918 O O . ARG A 1 873 ? -12.114 -8.107 10.740 1.00 86.19 873 ARG A O 1
ATOM 6925 N N . MET A 1 874 ? -13.719 -9.666 10.734 1.00 90.00 874 MET A N 1
ATOM 6926 C CA . MET A 1 874 ? -13.009 -10.522 9.778 1.00 90.00 874 MET A CA 1
ATOM 6927 C C . MET A 1 874 ? -13.094 -9.936 8.367 1.00 90.00 874 MET A C 1
ATOM 6929 O O . MET A 1 874 ? -12.119 -10.008 7.636 1.00 90.00 874 MET A O 1
ATOM 6933 N N . GLY A 1 875 ? -14.204 -9.278 8.018 1.00 92.38 875 GLY A N 1
ATOM 6934 C CA . GLY A 1 875 ? -14.320 -8.520 6.771 1.00 92.38 875 GLY A CA 1
ATOM 6935 C C . GLY A 1 875 ? -13.272 -7.409 6.653 1.00 92.38 875 GLY A C 1
ATOM 6936 O O . GLY A 1 875 ? -12.679 -7.240 5.597 1.00 92.38 875 GLY A O 1
ATOM 6937 N N . VAL A 1 876 ? -12.970 -6.707 7.747 1.00 93.31 876 VAL A N 1
ATOM 6938 C CA . VAL A 1 876 ? -11.892 -5.704 7.818 1.00 93.31 876 VAL A CA 1
ATOM 6939 C C . VAL A 1 876 ? -10.511 -6.327 7.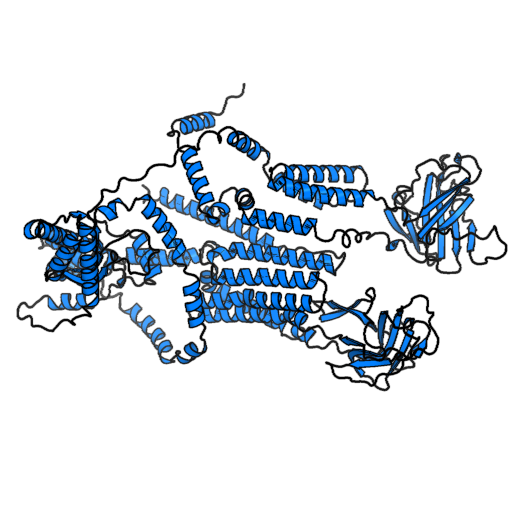593 1.00 93.31 876 VAL A C 1
ATOM 6941 O O . VAL A 1 876 ? -9.711 -5.770 6.853 1.00 93.31 876 VAL A O 1
ATOM 6944 N N . VAL A 1 877 ? -10.247 -7.501 8.170 1.00 91.50 877 VAL A N 1
ATOM 6945 C CA . VAL A 1 877 ? -8.996 -8.259 7.966 1.00 91.50 877 VAL A CA 1
ATOM 6946 C C . VAL A 1 877 ? -8.855 -8.748 6.522 1.00 91.50 877 VAL A C 1
ATOM 6948 O O . VAL A 1 877 ? -7.781 -8.689 5.932 1.00 91.50 877 VAL A O 1
ATOM 6951 N N . CYS A 1 878 ? -9.943 -9.242 5.939 1.00 94.75 878 CYS A N 1
ATOM 6952 C CA . CYS A 1 878 ? -9.974 -9.641 4.539 1.00 94.75 878 CYS A CA 1
ATOM 6953 C C . CYS A 1 878 ? -9.747 -8.426 3.630 1.00 94.75 878 CYS A C 1
ATOM 6955 O O . CYS A 1 878 ? -8.909 -8.472 2.738 1.00 94.75 878 CYS A O 1
ATOM 6957 N N . PHE A 1 879 ? -10.407 -7.302 3.915 1.00 94.56 879 PHE A N 1
ATOM 6958 C CA . PHE A 1 879 ? -10.209 -6.053 3.185 1.00 94.56 879 PHE A CA 1
ATOM 6959 C C . PHE A 1 879 ? -8.785 -5.504 3.331 1.00 94.56 879 PHE A C 1
ATOM 6961 O O . PHE A 1 879 ? -8.209 -5.036 2.355 1.00 94.56 879 PHE A O 1
ATOM 6968 N N . SER A 1 880 ? -8.163 -5.612 4.509 1.00 94.00 880 SER A N 1
ATOM 6969 C CA . SER A 1 880 ? -6.793 -5.136 4.710 1.00 94.00 880 SER A CA 1
ATOM 6970 C C . SER A 1 880 ? -5.769 -5.878 3.846 1.00 94.00 880 SER A C 1
ATOM 6972 O O . SER A 1 880 ? -4.696 -5.328 3.597 1.00 94.00 880 SER A O 1
ATOM 6974 N N . PHE A 1 881 ? -6.078 -7.094 3.371 1.00 93.75 881 PHE A N 1
ATOM 6975 C CA . PHE A 1 881 ? -5.242 -7.837 2.416 1.00 93.75 881 PHE A CA 1
ATOM 6976 C C . PHE A 1 881 ? -5.005 -7.062 1.116 1.00 93.75 881 PHE A C 1
ATOM 6978 O O . PHE A 1 881 ? -3.912 -7.147 0.560 1.00 93.75 881 PHE A O 1
ATOM 6985 N N . ALA A 1 882 ? -5.957 -6.213 0.711 1.00 93.62 882 ALA A N 1
ATOM 6986 C CA . ALA A 1 882 ? -5.802 -5.294 -0.417 1.00 93.62 882 ALA A CA 1
ATOM 6987 C C . ALA A 1 882 ? -4.650 -4.289 -0.244 1.00 93.62 882 ALA A C 1
ATOM 6989 O O . ALA A 1 882 ? -4.215 -3.687 -1.220 1.00 93.62 882 ALA A O 1
ATOM 6990 N N . PHE A 1 883 ? -4.144 -4.108 0.979 1.00 93.25 883 PHE A N 1
ATOM 6991 C CA . PHE A 1 883 ? -3.047 -3.193 1.292 1.00 93.25 883 PHE A CA 1
ATOM 6992 C C . PHE A 1 883 ? -1.785 -3.928 1.744 1.00 93.25 883 PHE A C 1
ATOM 6994 O O . PHE A 1 883 ? -0.691 -3.638 1.273 1.00 93.25 883 PHE A O 1
ATOM 7001 N N . TRP A 1 884 ? -1.891 -4.891 2.665 1.00 93.31 884 TRP A N 1
ATOM 7002 C CA . TRP A 1 884 ? -0.681 -5.577 3.126 1.00 93.31 884 TRP A CA 1
ATOM 7003 C C . TRP A 1 884 ? -0.216 -6.666 2.160 1.00 93.31 884 TRP A C 1
ATOM 7005 O O . TRP A 1 884 ? 0.987 -6.826 1.989 1.00 93.31 884 TRP A O 1
ATOM 7015 N N . GLY A 1 885 ? -1.129 -7.374 1.486 1.00 92.94 885 GLY A N 1
ATOM 7016 C CA . GLY A 1 885 ? -0.756 -8.364 0.472 1.00 92.94 885 GLY A CA 1
ATOM 7017 C C . GLY A 1 885 ? -0.078 -7.699 -0.723 1.00 92.94 885 GLY A C 1
ATOM 7018 O O . GLY A 1 885 ? 0.969 -8.146 -1.185 1.00 92.94 885 GLY A O 1
ATOM 7019 N N . THR A 1 886 ? -0.623 -6.565 -1.156 1.00 92.31 886 THR A N 1
ATOM 7020 C CA . THR A 1 886 ? -0.003 -5.705 -2.168 1.00 92.31 886 THR A CA 1
ATOM 7021 C C . THR A 1 886 ? 1.329 -5.129 -1.711 1.00 92.31 886 THR A C 1
ATOM 7023 O O . THR A 1 886 ? 2.296 -5.106 -2.469 1.00 92.31 886 THR A O 1
ATOM 7026 N N . GLY A 1 887 ? 1.401 -4.734 -0.443 1.00 93.00 887 GLY A N 1
ATOM 7027 C CA . GLY A 1 887 ? 2.615 -4.248 0.177 1.00 93.00 887 GLY A CA 1
ATOM 7028 C C . GLY A 1 887 ? 3.773 -5.251 0.153 1.00 93.00 887 GLY A C 1
ATOM 7029 O O . GLY A 1 887 ? 4.887 -4.899 -0.236 1.00 93.00 887 GLY A O 1
ATOM 7030 N N . VAL A 1 888 ? 3.499 -6.511 0.499 1.00 93.38 888 VAL A N 1
ATOM 7031 C CA . VAL A 1 888 ? 4.485 -7.603 0.466 1.00 93.38 888 VAL A CA 1
ATOM 7032 C C . VAL A 1 888 ? 4.969 -7.871 -0.959 1.00 93.38 888 VAL A C 1
ATOM 7034 O O . VAL A 1 888 ? 6.174 -7.988 -1.172 1.00 93.38 888 VAL A O 1
ATOM 7037 N N . LEU A 1 889 ? 4.059 -7.915 -1.939 1.00 92.62 889 LEU A N 1
ATOM 7038 C CA . LEU A 1 889 ? 4.430 -8.103 -3.347 1.00 92.62 889 LEU A CA 1
ATOM 7039 C C . LEU A 1 889 ? 5.282 -6.944 -3.880 1.00 92.62 889 LEU A C 1
ATOM 7041 O O . LEU A 1 889 ? 6.251 -7.187 -4.593 1.00 92.62 889 LEU A O 1
ATOM 7045 N N . GLY A 1 890 ? 4.975 -5.703 -3.491 1.00 91.94 890 GLY A N 1
ATOM 7046 C CA . GLY A 1 890 ? 5.785 -4.534 -3.841 1.00 91.94 890 GLY A CA 1
ATOM 7047 C C . GLY A 1 890 ? 7.203 -4.609 -3.268 1.00 91.94 890 GLY A C 1
ATOM 7048 O O . GLY A 1 890 ? 8.170 -4.394 -3.991 1.00 91.94 890 GLY A O 1
ATOM 7049 N N . ILE A 1 891 ? 7.354 -4.993 -1.996 1.00 93.50 891 ILE A N 1
ATOM 7050 C CA . ILE A 1 891 ? 8.678 -5.169 -1.373 1.00 93.50 891 ILE A CA 1
ATOM 7051 C C . ILE A 1 891 ? 9.451 -6.314 -2.044 1.00 93.50 891 ILE A C 1
ATOM 7053 O O . ILE A 1 891 ? 10.638 -6.166 -2.323 1.00 93.50 891 ILE A O 1
ATOM 7057 N N . ALA A 1 892 ? 8.794 -7.435 -2.350 1.00 93.25 892 ALA A N 1
ATOM 7058 C CA . ALA A 1 892 ? 9.425 -8.548 -3.058 1.00 93.25 892 ALA A CA 1
ATOM 7059 C C . ALA A 1 892 ? 9.887 -8.143 -4.470 1.00 93.25 892 ALA A C 1
ATOM 7061 O O . ALA A 1 892 ? 11.010 -8.463 -4.862 1.00 93.25 892 ALA A O 1
ATOM 7062 N N . ALA A 1 893 ? 9.065 -7.385 -5.205 1.00 91.62 893 ALA A N 1
ATOM 7063 C CA . ALA A 1 893 ? 9.431 -6.836 -6.509 1.00 91.62 893 ALA A CA 1
ATOM 7064 C C . ALA A 1 893 ? 10.623 -5.870 -6.407 1.00 91.62 893 ALA A C 1
ATOM 7066 O O . ALA A 1 893 ? 11.517 -5.923 -7.246 1.00 91.62 893 ALA A O 1
ATOM 7067 N N . ALA A 1 894 ? 10.679 -5.045 -5.356 1.00 92.38 894 ALA A N 1
ATOM 7068 C CA . ALA A 1 894 ? 11.799 -4.143 -5.099 1.00 92.38 894 ALA A CA 1
ATOM 7069 C C . ALA A 1 894 ? 13.111 -4.886 -4.834 1.00 92.38 894 ALA A C 1
ATOM 7071 O O . ALA A 1 894 ? 14.132 -4.552 -5.428 1.00 92.38 894 ALA A O 1
ATOM 7072 N N . ILE A 1 895 ? 13.077 -5.907 -3.970 1.00 92.38 895 ILE A N 1
ATOM 7073 C CA . ILE A 1 895 ? 14.247 -6.743 -3.669 1.00 92.38 895 ILE A CA 1
ATOM 7074 C C . ILE A 1 895 ? 14.712 -7.454 -4.937 1.00 92.38 895 ILE A C 1
ATOM 7076 O O . ILE A 1 895 ? 15.897 -7.430 -5.247 1.00 92.38 895 ILE A O 1
ATOM 7080 N N . SER A 1 896 ? 13.789 -8.045 -5.699 1.00 91.81 896 SER A N 1
ATOM 7081 C CA . SER A 1 896 ? 14.140 -8.718 -6.948 1.00 91.81 896 SER A CA 1
ATOM 7082 C C . SER A 1 896 ? 14.746 -7.744 -7.957 1.00 91.81 896 SER A C 1
ATOM 7084 O O . SER A 1 896 ? 15.773 -8.063 -8.538 1.00 91.81 896 SER A O 1
ATOM 7086 N N . SER A 1 897 ? 14.162 -6.558 -8.137 1.00 88.25 897 SER A N 1
ATOM 7087 C CA . SER A 1 897 ? 14.691 -5.525 -9.036 1.00 88.25 897 SER A CA 1
ATOM 7088 C C . SER A 1 897 ? 16.103 -5.082 -8.621 1.00 88.25 897 SER A C 1
ATOM 7090 O O . SER A 1 897 ? 17.004 -5.038 -9.453 1.00 88.25 897 SER A O 1
ATOM 7092 N N . ALA A 1 898 ? 16.342 -4.880 -7.319 1.00 88.69 898 ALA A N 1
ATOM 7093 C CA . ALA A 1 898 ? 17.668 -4.548 -6.796 1.00 88.69 898 ALA A CA 1
ATOM 7094 C C . ALA A 1 898 ? 18.698 -5.674 -7.013 1.00 88.69 898 ALA A C 1
ATOM 7096 O O . ALA A 1 898 ? 19.841 -5.398 -7.360 1.00 88.69 898 ALA A O 1
ATOM 7097 N N . VAL A 1 899 ? 18.299 -6.940 -6.840 1.00 90.00 899 VAL A N 1
ATOM 7098 C CA . VAL A 1 899 ? 19.174 -8.108 -7.062 1.00 90.00 899 VAL A CA 1
ATOM 7099 C C . VAL A 1 899 ? 19.551 -8.266 -8.538 1.00 90.00 899 VAL A C 1
ATOM 7101 O O . VAL A 1 899 ? 20.660 -8.698 -8.830 1.00 90.00 899 VAL A O 1
ATOM 7104 N N . HIS A 1 900 ? 18.660 -7.901 -9.464 1.00 85.69 900 HIS A N 1
ATOM 7105 C CA . HIS A 1 900 ? 18.910 -8.001 -10.907 1.00 85.69 900 HIS A CA 1
ATOM 7106 C C . HIS A 1 900 ? 19.659 -6.785 -11.483 1.00 85.69 900 HIS A C 1
ATOM 7108 O O . HIS A 1 900 ? 19.860 -6.721 -12.691 1.00 85.69 900 HIS A O 1
ATOM 7114 N N . GLY A 1 901 ? 20.095 -5.840 -10.640 1.00 82.19 901 GLY A N 1
ATOM 7115 C CA . GLY A 1 901 ? 20.880 -4.682 -11.078 1.00 82.19 901 GLY A CA 1
ATOM 7116 C C . GLY A 1 901 ? 20.081 -3.640 -11.863 1.00 82.19 901 GLY A C 1
ATOM 7117 O O . GLY A 1 901 ? 20.664 -2.862 -12.617 1.00 82.19 901 GLY A O 1
ATOM 7118 N N . ASP A 1 902 ? 18.755 -3.606 -11.704 1.00 79.81 902 ASP A N 1
ATOM 7119 C CA . ASP A 1 902 ? 17.938 -2.545 -12.292 1.00 79.81 902 ASP A CA 1
ATOM 7120 C C . ASP A 1 902 ? 18.283 -1.173 -11.704 1.00 79.81 902 ASP A C 1
ATOM 7122 O O . ASP A 1 902 ? 18.894 -1.046 -10.637 1.00 79.81 902 ASP A O 1
ATOM 7126 N N . SER A 1 903 ? 17.800 -0.116 -12.364 1.00 79.31 903 SER A N 1
ATOM 7127 C CA . SER A 1 903 ? 17.927 1.240 -11.842 1.00 79.31 903 SER A CA 1
ATOM 7128 C C . SER A 1 903 ? 17.388 1.334 -10.408 1.00 79.31 903 SER A C 1
ATOM 7130 O O . SER A 1 903 ? 16.262 0.927 -10.095 1.00 79.31 903 SER A O 1
ATOM 7132 N N . ALA A 1 904 ? 18.188 1.932 -9.520 1.00 82.75 904 ALA A N 1
ATOM 7133 C CA . ALA A 1 904 ? 17.832 2.125 -8.113 1.00 82.75 904 ALA A CA 1
ATOM 7134 C C . ALA A 1 904 ? 16.471 2.831 -7.939 1.00 82.75 904 ALA A C 1
ATOM 7136 O O . ALA A 1 904 ? 15.777 2.608 -6.947 1.00 82.75 904 ALA A O 1
ATOM 7137 N N . GLY A 1 905 ? 16.054 3.636 -8.926 1.00 84.00 905 GLY A N 1
ATOM 7138 C CA . GLY A 1 905 ? 14.742 4.279 -8.967 1.00 84.00 905 GLY A CA 1
ATOM 7139 C C . GLY A 1 905 ? 13.567 3.297 -9.013 1.00 84.00 905 GLY A C 1
ATOM 7140 O O . GLY A 1 905 ? 12.587 3.498 -8.295 1.00 84.00 905 GLY A O 1
ATOM 7141 N N . VAL A 1 906 ? 13.658 2.218 -9.800 1.00 83.38 906 VAL A N 1
ATOM 7142 C CA . VAL A 1 906 ? 12.597 1.197 -9.902 1.00 83.38 906 VAL A CA 1
ATOM 7143 C C . VAL A 1 906 ? 12.466 0.426 -8.590 1.00 83.38 906 VAL A C 1
ATOM 7145 O O . VAL A 1 906 ? 11.356 0.277 -8.066 1.00 83.38 906 VAL A O 1
ATOM 7148 N N . ALA A 1 907 ? 13.593 -0.015 -8.030 1.00 89.19 907 ALA A N 1
ATOM 7149 C CA . ALA A 1 907 ? 13.616 -0.720 -6.754 1.00 89.19 907 ALA A CA 1
ATOM 7150 C C . ALA A 1 907 ? 13.071 0.166 -5.620 1.00 89.19 907 ALA A C 1
ATOM 7152 O O . ALA A 1 907 ? 12.183 -0.255 -4.876 1.00 89.19 907 ALA A O 1
ATOM 7153 N N . LEU A 1 908 ? 13.525 1.422 -5.528 1.00 86.88 908 LEU A N 1
ATOM 7154 C CA . LEU A 1 908 ? 13.065 2.377 -4.516 1.00 86.88 908 LEU A CA 1
ATOM 7155 C C . LEU A 1 908 ? 11.560 2.643 -4.623 1.00 86.88 908 LEU A C 1
ATOM 7157 O O . LEU A 1 908 ? 10.857 2.665 -3.614 1.00 86.88 908 LEU A O 1
ATOM 7161 N N . LEU A 1 909 ? 11.043 2.806 -5.837 1.00 87.25 909 LEU A N 1
ATOM 7162 C CA . LEU A 1 909 ? 9.619 2.995 -6.085 1.00 87.25 909 LEU A CA 1
ATOM 7163 C C . LEU A 1 909 ? 8.781 1.819 -5.586 1.00 87.25 909 LEU A C 1
ATOM 7165 O O . LEU A 1 909 ? 7.815 2.028 -4.850 1.00 87.25 909 LEU A O 1
ATOM 7169 N N . PHE A 1 910 ? 9.128 0.590 -5.979 1.00 90.06 910 PHE A N 1
ATOM 7170 C CA . PHE A 1 910 ? 8.401 -0.595 -5.524 1.00 90.06 910 PHE A CA 1
ATOM 7171 C C . PHE A 1 910 ? 8.516 -0.779 -4.010 1.00 90.06 910 PHE A C 1
ATOM 7173 O O . PHE A 1 910 ? 7.534 -1.150 -3.364 1.00 90.06 910 PHE A O 1
ATOM 7180 N N . PHE A 1 911 ? 9.667 -0.437 -3.430 1.00 92.94 911 PHE A N 1
ATOM 7181 C CA . PHE A 1 911 ? 9.878 -0.495 -1.991 1.00 92.94 911 PHE A CA 1
ATOM 7182 C C . PHE A 1 911 ? 8.978 0.499 -1.257 1.00 92.94 911 PHE A C 1
ATOM 7184 O O . PHE A 1 911 ? 8.275 0.111 -0.328 1.00 92.94 911 PHE A O 1
ATOM 7191 N N . LEU A 1 912 ? 8.946 1.763 -1.686 1.00 90.00 912 LEU A N 1
ATOM 7192 C CA . LEU A 1 912 ? 8.126 2.802 -1.064 1.00 90.00 912 LEU A CA 1
ATOM 7193 C C . LEU A 1 912 ? 6.630 2.489 -1.191 1.00 90.00 912 LEU A C 1
ATOM 7195 O O . LEU A 1 912 ? 5.910 2.541 -0.192 1.00 90.00 912 LEU A O 1
ATOM 7199 N N . LEU A 1 913 ? 6.164 2.094 -2.381 1.00 88.81 913 LEU A N 1
ATOM 7200 C CA . LEU A 1 913 ? 4.773 1.672 -2.593 1.00 88.81 913 LEU A CA 1
ATOM 7201 C C . LEU A 1 913 ? 4.415 0.446 -1.743 1.00 88.81 913 LEU A C 1
ATOM 7203 O O . LEU A 1 913 ? 3.351 0.403 -1.113 1.00 88.81 913 LEU A O 1
ATOM 7207 N N . GLY A 1 914 ? 5.319 -0.534 -1.695 1.00 91.88 914 GLY A N 1
ATOM 7208 C CA . GLY A 1 914 ? 5.165 -1.754 -0.916 1.00 91.88 914 GLY A CA 1
ATOM 7209 C C . GLY A 1 914 ? 5.117 -1.485 0.592 1.00 91.88 914 GLY A C 1
ATOM 7210 O O . GLY A 1 914 ? 4.256 -1.996 1.313 1.00 91.88 914 GLY A O 1
ATOM 7211 N N . TRP A 1 915 ? 5.994 -0.611 1.076 1.00 92.12 915 TRP A N 1
ATOM 7212 C CA . TRP A 1 915 ? 6.073 -0.192 2.471 1.00 92.12 915 TRP A CA 1
ATOM 7213 C C . TRP A 1 915 ? 4.841 0.605 2.909 1.00 92.12 915 TRP A C 1
ATOM 7215 O O . TRP A 1 915 ? 4.218 0.287 3.928 1.00 92.12 915 TRP A O 1
ATOM 7225 N N . GLY A 1 916 ? 4.438 1.613 2.131 1.00 89.19 916 GLY A N 1
ATOM 7226 C CA . GLY A 1 916 ? 3.244 2.414 2.410 1.00 89.19 916 GLY A CA 1
ATOM 7227 C C . GLY A 1 916 ? 1.971 1.559 2.462 1.00 89.19 916 GLY A C 1
ATOM 7228 O O . GLY A 1 916 ? 1.168 1.662 3.398 1.00 89.19 916 GLY A O 1
ATOM 7229 N N . SER A 1 917 ? 1.822 0.634 1.513 1.00 91.25 917 SER A N 1
ATOM 7230 C CA . SER A 1 917 ? 0.669 -0.272 1.466 1.00 91.25 917 SER A CA 1
ATOM 7231 C C . SER A 1 917 ? 0.695 -1.274 2.630 1.00 91.25 917 SER A C 1
ATOM 7233 O O . SER A 1 917 ? -0.305 -1.421 3.339 1.00 91.25 917 SER A O 1
ATOM 7235 N N . SER A 1 918 ? 1.858 -1.870 2.930 1.00 93.00 918 SER A N 1
ATOM 7236 C CA . SER A 1 918 ? 2.044 -2.779 4.076 1.00 93.00 918 SER A CA 1
ATOM 7237 C C . SER A 1 918 ? 1.686 -2.120 5.401 1.00 93.00 918 SER A C 1
ATOM 7239 O O . SER A 1 918 ? 0.901 -2.661 6.182 1.00 93.00 918 SER A O 1
ATOM 7241 N N . THR A 1 919 ? 2.223 -0.925 5.650 1.00 89.38 919 THR A N 1
ATOM 7242 C CA . THR A 1 919 ? 1.961 -0.171 6.882 1.00 89.38 919 THR A CA 1
ATOM 7243 C C . THR A 1 919 ? 0.488 0.213 7.009 1.00 89.38 919 THR A C 1
ATOM 7245 O O . THR A 1 919 ? -0.068 0.124 8.108 1.00 89.38 919 THR A O 1
ATOM 7248 N N . THR A 1 920 ? -0.178 0.548 5.899 1.00 88.94 920 THR A N 1
ATOM 7249 C CA . THR A 1 920 ? -1.628 0.804 5.864 1.00 88.94 920 THR A CA 1
ATOM 7250 C C . THR A 1 920 ? -2.427 -0.436 6.222 1.00 88.94 920 THR A C 1
ATOM 7252 O O . THR A 1 920 ? -3.258 -0.376 7.127 1.00 88.94 920 THR A O 1
ATOM 7255 N N . GLY A 1 921 ? -2.157 -1.568 5.571 1.00 91.31 921 GLY A N 1
ATOM 7256 C CA . GLY A 1 921 ? -2.874 -2.814 5.827 1.00 91.31 921 GLY A CA 1
ATOM 7257 C C . GLY A 1 921 ? -2.679 -3.322 7.254 1.00 91.31 921 GLY A C 1
ATOM 7258 O O . GLY A 1 921 ? -3.656 -3.667 7.917 1.00 91.31 921 GLY A O 1
ATOM 7259 N N . LEU A 1 922 ? -1.448 -3.288 7.773 1.00 90.56 922 LEU A N 1
ATOM 7260 C CA . LEU A 1 922 ? -1.154 -3.660 9.161 1.00 90.56 922 LEU A CA 1
ATOM 7261 C C . LEU A 1 922 ? -1.815 -2.705 10.163 1.00 90.56 922 LEU A C 1
ATOM 7263 O O . LEU A 1 922 ? -2.378 -3.159 11.160 1.00 90.56 922 LEU A O 1
ATOM 7267 N N . SER A 1 923 ? -1.808 -1.397 9.888 1.00 88.12 923 SER A N 1
ATOM 7268 C CA . SER A 1 923 ? -2.521 -0.422 10.724 1.00 88.12 923 SER A CA 1
ATOM 7269 C C . SER A 1 923 ? -4.020 -0.699 10.732 1.00 88.12 923 SER A C 1
ATOM 7271 O O . SER A 1 923 ? -4.638 -0.636 11.784 1.00 88.12 923 SER A O 1
ATOM 7273 N N . LEU A 1 924 ? -4.602 -1.076 9.595 1.00 88.25 924 LEU A N 1
ATOM 7274 C CA . LEU A 1 924 ? -6.022 -1.407 9.483 1.00 88.25 924 LEU A CA 1
ATOM 7275 C C . LEU A 1 924 ? -6.393 -2.619 10.364 1.00 88.25 924 LEU A C 1
ATOM 7277 O O . LEU A 1 924 ? -7.417 -2.593 11.043 1.00 88.25 924 LEU A O 1
ATOM 7281 N N . VAL A 1 925 ? -5.534 -3.646 10.422 1.00 90.06 925 VAL A N 1
ATOM 7282 C CA . VAL A 1 925 ? -5.749 -4.851 11.251 1.00 90.06 925 VAL A CA 1
ATOM 7283 C C . VAL A 1 925 ? -5.544 -4.584 12.742 1.00 90.06 925 VAL A C 1
ATOM 7285 O O . VAL A 1 925 ? -6.349 -5.018 13.570 1.00 90.06 925 VAL A O 1
ATOM 7288 N N . PHE A 1 926 ? -4.442 -3.925 13.105 1.00 88.06 926 PHE A N 1
ATOM 7289 C CA . PHE A 1 926 ? -4.000 -3.849 14.500 1.00 88.06 926 PHE A CA 1
ATOM 7290 C C . PHE A 1 926 ? -4.381 -2.543 15.196 1.00 88.06 926 PHE A C 1
ATOM 7292 O O . PHE A 1 926 ? -4.642 -2.556 16.401 1.00 88.06 926 PHE A O 1
ATOM 7299 N N . TRP A 1 927 ? -4.443 -1.439 14.453 1.00 87.44 927 TRP A N 1
ATOM 7300 C CA . TRP A 1 927 ? -4.620 -0.074 14.953 1.00 87.44 927 TRP A CA 1
ATOM 7301 C C . TRP A 1 927 ? -5.632 0.698 14.112 1.00 87.44 927 TRP A C 1
ATOM 7303 O O . TRP A 1 927 ? -5.336 1.760 13.569 1.00 87.44 927 TRP A O 1
ATOM 7313 N N . GLU A 1 928 ? -6.843 0.160 14.011 1.00 83.31 928 GLU A N 1
ATOM 7314 C CA . GLU A 1 928 ? -7.917 0.745 13.206 1.00 83.31 928 GLU A CA 1
ATOM 7315 C C . GLU A 1 928 ? -8.184 2.227 13.548 1.00 83.31 928 GLU A C 1
ATOM 7317 O O . GLU A 1 928 ? -8.466 3.035 12.667 1.00 83.31 928 GLU A O 1
ATOM 7322 N N . GLU A 1 929 ? -7.987 2.613 14.811 1.00 80.62 929 GLU A N 1
ATOM 7323 C CA . GLU A 1 929 ? -8.071 3.998 15.296 1.00 80.62 929 GLU A CA 1
ATOM 7324 C C . GLU A 1 929 ? -7.053 4.950 14.635 1.00 80.62 929 GLU A C 1
ATOM 7326 O O . GLU A 1 929 ? -7.286 6.154 14.541 1.00 80.62 929 GLU A O 1
ATOM 7331 N N . LYS A 1 930 ? -5.927 4.416 14.148 1.00 80.44 930 LYS A N 1
ATOM 7332 C CA . LYS A 1 930 ? -4.860 5.149 13.450 1.00 80.44 930 LYS A CA 1
ATOM 7333 C C . LYS A 1 930 ? -4.987 5.080 11.931 1.00 80.44 930 LYS A C 1
ATOM 7335 O O . LYS A 1 930 ? -4.184 5.699 11.241 1.00 80.44 930 LYS A O 1
ATOM 7340 N N . PHE A 1 931 ? -5.987 4.370 11.405 1.00 79.50 931 PHE A N 1
ATOM 7341 C CA . PHE A 1 931 ? -6.145 4.151 9.968 1.00 79.50 931 PHE A CA 1
ATOM 7342 C C . PHE A 1 931 ? -6.156 5.461 9.175 1.00 79.50 931 PHE A C 1
ATOM 7344 O O . PHE A 1 931 ? -5.445 5.581 8.185 1.00 79.50 931 PHE A O 1
ATOM 7351 N N . LEU A 1 932 ? -6.911 6.465 9.624 1.00 76.31 932 LEU A N 1
ATOM 7352 C CA . LEU A 1 932 ? -7.096 7.705 8.868 1.00 76.31 932 LEU A CA 1
ATOM 7353 C C . LEU A 1 932 ? -5.789 8.521 8.708 1.00 76.31 932 LEU A C 1
ATOM 7355 O O . LEU A 1 932 ? -5.488 8.926 7.585 1.00 76.31 932 LEU A O 1
ATOM 7359 N N . PRO A 1 933 ? -4.970 8.726 9.763 1.00 76.06 933 PRO A N 1
ATOM 7360 C CA . PRO A 1 933 ? -3.599 9.216 9.605 1.00 76.06 933 PRO A CA 1
ATOM 7361 C C . PRO A 1 933 ? -2.726 8.343 8.695 1.00 76.06 933 PRO A C 1
ATOM 7363 O O . PRO A 1 933 ? -1.991 8.881 7.869 1.00 76.06 933 PRO A O 1
ATOM 7366 N N . THR A 1 934 ? -2.809 7.013 8.812 1.00 77.88 934 THR A N 1
ATOM 7367 C CA . THR A 1 934 ? -1.986 6.105 7.998 1.00 77.88 934 THR A CA 1
ATOM 7368 C C . THR A 1 934 ? -2.353 6.163 6.515 1.00 77.88 934 THR A C 1
ATOM 7370 O O . THR A 1 934 ? -1.462 6.112 5.675 1.00 77.88 934 THR A O 1
ATOM 7373 N N . VAL A 1 935 ? -3.630 6.347 6.166 1.00 76.31 935 VAL A N 1
ATOM 7374 C CA . VAL A 1 935 ? -4.062 6.559 4.773 1.00 76.31 935 VAL A CA 1
ATOM 7375 C C . VAL A 1 935 ? -3.402 7.801 4.186 1.00 76.31 935 VAL A C 1
ATOM 7377 O O . VAL A 1 935 ? -2.938 7.762 3.051 1.00 76.31 935 VAL A O 1
ATOM 7380 N N . LEU A 1 936 ? -3.317 8.886 4.960 1.00 76.62 936 LEU A N 1
ATOM 7381 C CA . LEU A 1 936 ? -2.645 10.102 4.512 1.00 76.62 936 LEU A CA 1
ATOM 7382 C C . LEU A 1 936 ? -1.149 9.867 4.305 1.00 76.62 936 LEU A C 1
ATOM 7384 O O . LEU A 1 936 ? -0.597 10.250 3.280 1.00 76.62 936 LEU A O 1
ATOM 7388 N N . PHE A 1 937 ? -0.510 9.202 5.264 1.00 78.00 937 PHE A N 1
ATOM 7389 C CA . PHE A 1 937 ? 0.897 8.833 5.172 1.00 78.00 937 PHE A CA 1
ATOM 7390 C C . PHE A 1 937 ? 1.177 7.975 3.932 1.00 78.00 937 PHE A C 1
ATOM 7392 O O . PHE A 1 937 ? 2.108 8.263 3.186 1.00 78.00 937 PHE A O 1
ATOM 7399 N N . ASN A 1 938 ? 0.332 6.981 3.659 1.00 78.56 938 ASN A N 1
ATOM 7400 C CA . ASN A 1 938 ? 0.448 6.145 2.472 1.00 78.56 938 ASN A CA 1
ATOM 7401 C C . ASN A 1 938 ? 0.218 6.927 1.179 1.00 78.56 938 ASN A C 1
ATOM 7403 O O . ASN A 1 938 ? 0.954 6.734 0.217 1.00 78.56 938 ASN A O 1
ATOM 7407 N N . ALA A 1 939 ? -0.757 7.838 1.153 1.00 77.06 939 ALA A N 1
ATOM 7408 C CA . ALA A 1 939 ? -0.966 8.720 0.010 1.00 77.06 939 ALA A CA 1
ATOM 7409 C C . ALA A 1 939 ? 0.278 9.583 -0.249 1.00 77.06 939 ALA A C 1
ATOM 7411 O O . ALA A 1 939 ? 0.747 9.638 -1.381 1.00 77.06 939 ALA A O 1
ATOM 7412 N N . CYS A 1 940 ? 0.869 10.176 0.793 1.00 79.31 940 CYS A N 1
ATOM 7413 C CA . CYS A 1 940 ? 2.112 10.938 0.675 1.00 79.31 940 CYS A CA 1
ATOM 7414 C C . CYS A 1 940 ? 3.269 10.072 0.168 1.00 79.31 940 CYS A C 1
ATOM 7416 O O . CYS A 1 940 ? 3.956 10.481 -0.760 1.00 79.31 940 CYS A O 1
ATOM 7418 N N . ILE A 1 941 ? 3.463 8.866 0.715 1.00 78.06 941 ILE A N 1
ATOM 7419 C CA . ILE A 1 941 ? 4.501 7.941 0.235 1.00 78.06 941 ILE A CA 1
ATOM 7420 C C . ILE A 1 941 ? 4.261 7.563 -1.224 1.00 78.06 941 ILE A C 1
ATOM 7422 O O . ILE A 1 941 ? 5.201 7.547 -2.005 1.00 78.06 941 ILE A O 1
ATOM 7426 N N . THR A 1 942 ? 3.016 7.283 -1.605 1.00 75.31 942 THR A N 1
ATOM 7427 C CA . THR A 1 942 ? 2.653 6.914 -2.978 1.00 75.31 942 THR A CA 1
ATOM 7428 C C . THR A 1 942 ? 2.946 8.056 -3.945 1.00 75.31 942 THR A C 1
ATOM 7430 O O . THR A 1 942 ? 3.493 7.823 -5.023 1.00 75.31 942 THR A O 1
ATOM 7433 N N . VAL A 1 943 ? 2.631 9.293 -3.550 1.00 76.38 943 VAL A N 1
ATOM 7434 C CA . VAL A 1 943 ? 2.950 10.500 -4.320 1.00 76.38 943 VAL A CA 1
ATOM 7435 C C . VAL A 1 943 ? 4.459 10.675 -4.436 1.00 76.38 943 VAL A C 1
ATOM 7437 O O . VAL A 1 943 ? 4.948 10.805 -5.550 1.00 76.38 943 VAL A O 1
ATOM 7440 N N . VAL A 1 944 ? 5.204 10.601 -3.329 1.00 79.00 944 VAL A N 1
ATOM 7441 C CA . VAL A 1 944 ? 6.673 10.700 -3.336 1.00 79.00 944 VAL A CA 1
ATOM 7442 C C . VAL A 1 944 ? 7.284 9.619 -4.219 1.00 79.00 944 VAL A C 1
ATOM 7444 O O . VAL A 1 944 ? 8.098 9.937 -5.070 1.00 79.00 944 VAL A O 1
ATOM 7447 N N . ALA A 1 945 ? 6.851 8.367 -4.087 1.00 76.06 945 ALA A N 1
ATOM 7448 C CA . ALA A 1 945 ? 7.349 7.264 -4.896 1.00 76.06 945 ALA A CA 1
ATOM 7449 C C . ALA A 1 945 ? 7.082 7.508 -6.390 1.00 76.06 945 ALA A C 1
ATOM 7451 O O . ALA A 1 945 ? 7.988 7.368 -7.208 1.00 76.06 945 ALA A O 1
ATOM 7452 N N . SER A 1 946 ? 5.867 7.942 -6.741 1.00 71.81 946 SER A N 1
ATOM 7453 C CA . SER A 1 946 ? 5.485 8.245 -8.128 1.00 71.81 946 SER A CA 1
ATOM 7454 C C . SER A 1 946 ? 6.279 9.419 -8.704 1.00 71.81 946 SER A C 1
ATOM 7456 O O . SER A 1 946 ? 6.729 9.344 -9.843 1.00 71.81 946 SER A O 1
ATOM 7458 N N . ILE A 1 947 ? 6.484 10.476 -7.912 1.00 72.81 947 ILE A N 1
ATOM 7459 C CA . ILE A 1 947 ? 7.297 11.643 -8.271 1.00 72.81 947 ILE A CA 1
ATOM 7460 C C . ILE A 1 947 ? 8.754 11.221 -8.469 1.00 72.81 947 ILE A C 1
ATOM 7462 O O . ILE A 1 947 ? 9.323 11.493 -9.520 1.00 72.81 947 ILE A O 1
ATOM 7466 N N . SER A 1 948 ? 9.349 10.517 -7.502 1.00 71.12 948 SER A N 1
ATOM 7467 C CA . SER A 1 948 ? 10.731 10.039 -7.583 1.00 71.12 948 SER A CA 1
ATOM 7468 C C . SER A 1 948 ? 10.949 9.164 -8.810 1.00 71.12 948 SER A C 1
ATOM 7470 O O . SER A 1 948 ? 11.926 9.366 -9.518 1.00 71.12 948 SER A O 1
ATOM 7472 N N . PHE A 1 949 ? 10.028 8.247 -9.111 1.00 69.69 949 PHE A N 1
ATOM 7473 C CA . PHE A 1 949 ? 10.107 7.463 -10.340 1.00 69.69 949 PHE A CA 1
ATOM 7474 C C . PHE A 1 949 ? 10.075 8.347 -11.573 1.00 69.69 949 PHE A C 1
ATOM 7476 O O . PHE A 1 949 ? 10.979 8.272 -12.387 1.00 69.69 949 PHE A O 1
ATOM 7483 N N . TYR A 1 950 ? 9.072 9.217 -11.681 1.00 67.50 950 TYR A N 1
ATOM 7484 C CA . TYR A 1 950 ? 8.884 10.057 -12.854 1.00 67.50 950 TYR A CA 1
ATOM 7485 C C . TYR A 1 950 ? 10.100 10.953 -13.127 1.00 67.50 950 TYR A C 1
ATOM 7487 O O . TYR A 1 950 ? 10.571 11.013 -14.261 1.00 67.50 950 TYR A O 1
ATOM 7495 N N . PHE A 1 951 ? 10.656 11.582 -12.087 1.00 69.00 951 PHE A N 1
ATOM 7496 C CA . PHE A 1 951 ? 11.876 12.385 -12.197 1.00 69.00 951 PHE A CA 1
ATOM 7497 C C . PHE A 1 951 ? 13.101 11.552 -12.588 1.00 69.00 951 PHE A C 1
ATOM 7499 O O . PHE A 1 951 ? 13.914 12.024 -13.375 1.00 69.00 951 PHE A O 1
ATOM 7506 N N . ILE A 1 952 ? 13.233 10.327 -12.067 1.00 67.00 952 ILE A N 1
ATOM 7507 C CA . ILE A 1 952 ? 14.391 9.466 -12.343 1.00 67.00 952 ILE A CA 1
ATOM 7508 C C . ILE A 1 952 ? 14.307 8.833 -13.739 1.00 67.00 952 ILE A C 1
ATOM 7510 O O . ILE A 1 952 ? 15.320 8.756 -14.423 1.00 67.00 952 ILE A O 1
ATOM 7514 N N . THR A 1 953 ? 13.132 8.373 -14.181 1.00 59.19 953 THR A N 1
ATOM 7515 C CA . THR A 1 953 ? 13.010 7.598 -15.427 1.00 59.19 953 THR A CA 1
ATOM 7516 C C . THR A 1 953 ? 12.603 8.406 -16.651 1.00 59.19 953 THR A C 1
ATOM 7518 O O . THR A 1 953 ? 12.959 8.009 -17.756 1.00 59.19 953 THR A O 1
ATOM 7521 N N . LEU A 1 954 ? 11.833 9.492 -16.503 1.00 56.94 954 LEU A N 1
ATOM 7522 C CA . LEU A 1 954 ? 11.200 10.166 -17.651 1.00 56.94 954 LEU A CA 1
ATOM 7523 C C . LEU A 1 954 ? 11.765 11.550 -17.985 1.00 56.94 954 LEU A C 1
ATOM 7525 O O . LEU A 1 954 ? 11.325 12.136 -18.968 1.00 56.94 954 LEU A O 1
ATOM 7529 N N . GLY A 1 955 ? 12.740 12.058 -17.226 1.00 48.53 955 GLY A N 1
ATOM 7530 C CA . GLY A 1 955 ? 13.686 13.084 -17.689 1.00 48.53 955 GLY A CA 1
ATOM 7531 C C . GLY A 1 955 ? 13.140 14.392 -18.295 1.00 48.53 955 GLY A C 1
ATOM 7532 O O . GLY A 1 955 ? 13.927 15.100 -18.911 1.00 48.53 955 GLY A O 1
ATOM 7533 N N . GLY A 1 956 ? 11.853 14.750 -18.149 1.00 44.56 956 GLY A N 1
ATOM 7534 C CA . GLY A 1 956 ? 11.347 16.045 -18.647 1.00 44.56 956 GLY A CA 1
ATOM 7535 C C . GLY A 1 956 ? 9.874 16.165 -19.060 1.00 44.56 956 GLY A C 1
ATOM 7536 O O . GLY A 1 956 ? 9.497 17.201 -19.599 1.00 44.56 956 GLY A O 1
ATOM 7537 N N . GLY A 1 957 ? 9.014 15.166 -18.849 1.00 42.69 957 GLY A N 1
ATOM 7538 C CA . GLY A 1 957 ? 7.595 15.286 -19.220 1.00 42.69 957 GLY A CA 1
ATOM 7539 C C . GLY A 1 957 ? 6.728 16.101 -18.238 1.00 42.69 957 GLY A C 1
ATOM 7540 O O . GLY A 1 957 ? 7.024 16.211 -17.049 1.00 42.69 957 GLY A O 1
ATOM 7541 N N . ASN A 1 958 ? 5.611 16.652 -18.728 1.00 42.53 958 ASN A N 1
ATOM 7542 C CA . ASN A 1 958 ? 4.616 17.370 -17.920 1.00 42.53 958 ASN A CA 1
ATOM 7543 C C . ASN A 1 958 ? 3.922 16.428 -16.913 1.00 42.53 958 ASN A C 1
ATOM 7545 O O . ASN A 1 958 ? 3.136 15.559 -17.295 1.00 42.53 958 ASN A O 1
ATOM 7549 N N . PHE A 1 959 ? 4.180 16.620 -15.617 1.00 44.00 959 PHE A N 1
ATOM 7550 C CA . PHE A 1 959 ? 3.597 15.828 -14.530 1.00 44.00 959 PHE A CA 1
ATOM 7551 C C . PHE A 1 959 ? 2.223 16.370 -14.100 1.00 44.00 959 PHE A C 1
ATOM 7553 O O . PHE A 1 959 ? 2.091 17.540 -13.740 1.00 44.00 959 PHE A O 1
ATOM 7560 N N . GLN A 1 960 ? 1.193 15.517 -14.072 1.00 46.69 960 GLN A N 1
ATOM 7561 C CA . GLN A 1 960 ? -0.113 15.851 -13.490 1.00 46.69 960 GLN A CA 1
ATOM 7562 C C . GLN A 1 960 ? -0.186 15.372 -12.034 1.00 46.69 960 GLN A C 1
ATOM 7564 O O . GLN A 1 960 ? -0.095 14.178 -11.748 1.00 46.69 960 GLN A O 1
ATOM 7569 N N . PHE A 1 961 ? -0.372 16.307 -11.100 1.00 48.66 961 PHE A N 1
ATOM 7570 C CA . PHE A 1 961 ? -0.510 16.000 -9.676 1.00 48.66 961 PHE A CA 1
ATOM 7571 C C . PHE A 1 961 ? -1.810 15.220 -9.394 1.00 48.66 961 PHE A C 1
ATOM 7573 O O . PHE A 1 961 ? -2.894 15.696 -9.742 1.00 48.66 961 PHE A O 1
ATOM 7580 N N . PRO A 1 962 ? -1.768 14.073 -8.692 1.00 49.78 962 PRO A N 1
ATOM 7581 C CA . PRO A 1 962 ? -2.983 13.421 -8.218 1.00 49.78 962 PRO A CA 1
ATOM 7582 C C . PRO A 1 962 ? -3.602 14.236 -7.065 1.00 49.78 962 PRO A C 1
ATOM 7584 O O . PRO A 1 962 ? -3.208 14.134 -5.905 1.00 49.78 962 PRO A O 1
ATOM 7587 N N . ILE A 1 963 ? -4.612 15.048 -7.389 1.00 55.16 963 ILE A N 1
ATOM 7588 C CA . ILE A 1 963 ? -5.353 15.940 -6.469 1.00 55.16 963 ILE A CA 1
ATOM 7589 C C . ILE A 1 963 ? -6.158 15.166 -5.392 1.00 55.16 963 ILE A C 1
ATOM 7591 O O . ILE A 1 963 ? -6.630 15.733 -4.402 1.00 55.16 963 ILE A O 1
ATOM 7595 N N . THR A 1 964 ? -6.291 13.845 -5.523 1.00 49.66 964 THR A N 1
ATOM 7596 C CA . THR A 1 964 ? -7.155 12.993 -4.687 1.00 49.66 964 THR A CA 1
ATOM 7597 C C . THR A 1 964 ? -6.806 13.014 -3.194 1.00 49.66 964 THR A C 1
ATOM 7599 O O . THR A 1 964 ? -7.715 13.036 -2.360 1.00 49.66 964 THR A O 1
ATOM 7602 N N . GLY A 1 965 ? -5.520 13.077 -2.828 1.00 49.44 965 GLY A N 1
ATOM 7603 C CA . GLY A 1 965 ? -5.092 13.143 -1.422 1.00 49.44 965 GLY A CA 1
ATOM 7604 C C . GLY A 1 965 ? -5.475 14.457 -0.727 1.00 49.44 965 GLY A C 1
ATOM 7605 O O . GLY A 1 965 ? -5.943 14.454 0.415 1.00 49.44 965 GLY A O 1
ATOM 7606 N N . LEU A 1 966 ? -5.349 15.581 -1.439 1.00 57.03 966 LEU A N 1
ATOM 7607 C CA . LEU A 1 966 ? -5.697 16.912 -0.932 1.00 57.03 966 LEU A CA 1
ATOM 7608 C C . LEU A 1 966 ? -7.219 17.069 -0.776 1.00 57.03 966 LEU A C 1
ATOM 7610 O O . LEU A 1 966 ? -7.697 17.612 0.221 1.00 57.03 966 LEU A O 1
ATOM 7614 N N . VAL A 1 967 ? -7.992 16.524 -1.720 1.00 61.38 967 VAL A N 1
ATOM 7615 C CA . VAL A 1 967 ? -9.463 16.527 -1.662 1.00 61.38 967 VAL A CA 1
ATOM 7616 C C . VAL A 1 967 ? -9.972 15.754 -0.448 1.00 61.38 967 VAL A C 1
ATOM 7618 O O . VAL A 1 967 ? -10.872 16.233 0.240 1.00 61.38 967 VAL A O 1
ATOM 7621 N N . LEU A 1 968 ? -9.371 14.607 -0.113 1.00 52.16 968 LEU A N 1
ATOM 7622 C CA . LEU A 1 968 ? -9.736 13.846 1.089 1.00 52.16 968 LEU A CA 1
ATOM 7623 C C . LEU A 1 968 ? -9.451 14.622 2.388 1.00 52.16 968 LEU A C 1
ATOM 7625 O O . LEU A 1 968 ? -10.260 14.569 3.318 1.00 52.16 968 LEU A O 1
ATOM 7629 N N . LEU A 1 969 ? -8.355 15.388 2.450 1.00 55.00 969 LEU A N 1
ATOM 7630 C CA . LEU A 1 969 ? -8.051 16.270 3.585 1.00 55.00 969 LEU A CA 1
ATOM 7631 C C . LEU A 1 969 ? -9.076 17.398 3.737 1.00 55.00 969 LEU A C 1
ATOM 7633 O O . LEU A 1 969 ? -9.568 17.641 4.843 1.00 55.00 969 LEU A O 1
ATOM 7637 N N . LEU A 1 970 ? -9.427 18.059 2.632 1.00 66.00 970 LEU A N 1
ATOM 7638 C CA . LEU A 1 970 ? -10.423 19.131 2.623 1.00 66.00 970 LEU A CA 1
ATOM 7639 C C . LEU A 1 970 ? -11.813 18.600 2.996 1.00 66.00 970 LEU A C 1
ATOM 7641 O O . LEU A 1 970 ? -12.491 19.191 3.837 1.00 66.00 970 LEU A O 1
ATOM 7645 N N . MET A 1 971 ? -12.201 17.440 2.458 1.00 61.22 971 MET A N 1
ATOM 7646 C CA . MET A 1 971 ? -13.451 16.754 2.799 1.00 61.22 971 MET A CA 1
ATOM 7647 C C . MET A 1 971 ? -13.501 16.371 4.281 1.00 61.22 971 MET A C 1
ATOM 7649 O O . MET A 1 971 ? -14.516 16.608 4.937 1.00 61.22 971 MET A O 1
ATOM 7653 N N . ARG A 1 972 ? -12.399 15.859 4.850 1.00 57.25 972 ARG A N 1
ATOM 7654 C CA . ARG A 1 972 ? -12.306 15.558 6.286 1.00 57.25 972 ARG A CA 1
ATOM 7655 C C . ARG A 1 972 ? -12.464 16.817 7.132 1.00 57.25 972 ARG A C 1
ATOM 7657 O O . ARG A 1 972 ? -13.236 16.801 8.086 1.00 57.25 972 ARG A O 1
ATOM 7664 N N . ARG A 1 973 ? -11.761 17.904 6.799 1.00 66.06 973 ARG A N 1
ATOM 7665 C CA . ARG A 1 973 ? -11.843 19.170 7.548 1.00 66.06 973 ARG A CA 1
ATOM 7666 C C . ARG A 1 973 ? -13.263 19.737 7.515 1.00 66.06 973 ARG A C 1
ATOM 7668 O O . ARG A 1 973 ? -13.782 20.144 8.550 1.00 66.06 973 ARG A O 1
ATOM 7675 N N . ARG A 1 974 ? -13.924 19.672 6.355 1.00 67.12 974 ARG A N 1
ATOM 7676 C CA . ARG A 1 974 ? -15.318 20.102 6.178 1.00 67.12 974 ARG A CA 1
ATOM 7677 C C . ARG A 1 974 ? -16.301 19.219 6.955 1.00 67.12 974 ARG A C 1
ATOM 7679 O O . ARG A 1 974 ? -17.234 19.737 7.559 1.00 67.12 974 ARG A O 1
ATOM 7686 N N . ALA A 1 975 ? -16.070 17.905 6.993 1.00 60.75 975 ALA A N 1
ATOM 7687 C CA . ALA A 1 975 ? -16.866 16.971 7.787 1.00 60.75 975 ALA A CA 1
ATOM 7688 C C . ALA A 1 975 ? -16.684 17.178 9.301 1.00 60.75 975 ALA A C 1
ATOM 7690 O O . ALA A 1 975 ? -17.672 17.130 10.027 1.00 60.75 975 ALA A O 1
ATOM 7691 N N . ILE A 1 976 ? -15.456 17.448 9.773 1.00 57.22 976 ILE A N 1
ATOM 7692 C CA . ILE A 1 976 ? -15.175 17.787 11.183 1.00 57.22 976 ILE A CA 1
ATOM 7693 C C . ILE A 1 976 ? -15.930 19.052 11.566 1.00 57.22 976 ILE A C 1
ATOM 7695 O O . ILE A 1 976 ? -16.602 19.074 12.589 1.00 57.22 976 ILE A O 1
ATOM 7699 N N . HIS A 1 977 ? -15.856 20.081 10.724 1.00 67.38 977 HIS A N 1
ATOM 7700 C CA . HIS A 1 977 ? -16.534 21.341 10.986 1.00 67.38 977 HIS A CA 1
ATOM 7701 C C . HIS A 1 977 ? -18.060 21.173 11.053 1.00 67.38 977 HIS A C 1
ATOM 7703 O O . HIS A 1 977 ? -18.680 21.670 11.985 1.00 67.38 977 HIS A O 1
ATOM 7709 N N . ARG A 1 978 ? -18.667 20.397 10.141 1.00 66.06 978 ARG A N 1
ATOM 7710 C CA . ARG A 1 978 ? -20.110 20.095 10.200 1.00 66.06 978 ARG A CA 1
ATOM 7711 C C . ARG A 1 978 ? -20.510 19.269 11.422 1.00 66.06 978 ARG A C 1
ATOM 7713 O O . ARG A 1 978 ? -21.556 19.528 11.999 1.00 66.06 978 ARG A O 1
ATOM 7720 N N . ALA A 1 979 ? -19.707 18.275 11.802 1.00 59.62 979 ALA A N 1
ATOM 7721 C CA . ALA A 1 979 ? -19.980 17.477 12.995 1.00 59.62 979 ALA A CA 1
ATOM 7722 C C . ALA A 1 979 ? -19.865 18.320 14.273 1.00 59.62 979 ALA A C 1
ATOM 7724 O O . ALA A 1 979 ? -20.673 18.153 15.177 1.00 59.62 979 ALA A O 1
ATOM 7725 N N . TRP A 1 980 ? -18.898 19.240 14.322 1.00 63.41 980 TRP A N 1
ATOM 7726 C CA . TRP A 1 980 ? -18.757 20.197 15.416 1.00 63.41 980 TRP A CA 1
ATOM 7727 C C . TRP A 1 980 ? -19.991 21.093 15.552 1.00 63.41 980 TRP A C 1
ATOM 7729 O O . TRP A 1 980 ? -20.536 21.181 16.644 1.00 63.41 980 TRP A O 1
ATOM 7739 N N . LEU A 1 981 ? -20.477 21.663 14.443 1.00 66.25 981 LEU A N 1
ATOM 7740 C CA . LEU A 1 981 ? -21.701 22.474 14.437 1.00 66.25 981 LEU A CA 1
ATOM 7741 C C . LEU A 1 981 ? -22.917 21.684 14.951 1.00 66.25 981 LEU A C 1
ATOM 7743 O O . LEU A 1 981 ? -23.657 22.185 15.784 1.00 66.25 981 LEU A O 1
ATOM 7747 N N . GLY A 1 982 ? -23.077 20.419 14.542 1.00 66.06 982 GLY A N 1
ATOM 7748 C CA . GLY A 1 982 ? -24.168 19.576 15.051 1.00 66.06 982 GLY A CA 1
ATOM 7749 C C . GLY A 1 982 ? -24.070 19.265 16.552 1.00 66.06 982 GLY A C 1
ATOM 7750 O O . GLY A 1 982 ? -25.089 19.191 17.227 1.00 66.06 982 GLY A O 1
ATOM 7751 N N . ILE A 1 983 ? -22.854 19.112 17.094 1.00 58.91 983 ILE A N 1
ATOM 7752 C CA . ILE A 1 983 ? -22.643 18.948 18.544 1.00 58.91 983 ILE A CA 1
ATOM 7753 C C . ILE A 1 983 ? -22.978 20.247 19.283 1.00 58.91 983 ILE A C 1
ATOM 7755 O O . ILE A 1 983 ? -23.546 20.194 20.368 1.00 58.91 983 ILE A O 1
ATOM 7759 N N . GLU A 1 984 ? -22.619 21.398 18.720 1.00 67.06 984 GLU A N 1
ATOM 7760 C CA . GLU A 1 984 ? -22.915 22.712 19.294 1.00 67.06 984 GLU A CA 1
ATOM 7761 C C . GLU A 1 984 ? -24.429 22.961 19.366 1.00 67.06 984 GLU A C 1
ATOM 7763 O O . GLU A 1 984 ? -24.928 23.364 20.418 1.00 67.06 984 GLU A O 1
ATOM 7768 N N . ASP A 1 985 ? -25.166 22.602 18.310 1.00 69.00 985 ASP A N 1
ATOM 7769 C CA . ASP A 1 985 ? -26.631 22.653 18.274 1.00 69.00 985 ASP A CA 1
ATOM 7770 C C . ASP A 1 985 ? -27.272 21.698 19.301 1.00 69.00 985 ASP A C 1
ATOM 7772 O O . ASP A 1 985 ? -28.177 22.103 20.034 1.00 69.00 985 ASP A O 1
ATOM 7776 N N . ASP A 1 986 ? -26.780 20.457 19.421 1.00 58.56 986 ASP A N 1
ATOM 7777 C CA . ASP A 1 986 ? -27.261 19.494 20.424 1.00 58.56 986 ASP A CA 1
ATOM 7778 C C . ASP A 1 986 ? -26.976 19.979 21.857 1.00 58.56 986 ASP A C 1
ATOM 7780 O O . ASP A 1 986 ? -27.839 19.893 22.731 1.00 58.56 986 ASP A O 1
ATOM 7784 N N . VAL A 1 987 ? -25.781 20.520 22.119 1.00 61.75 987 VAL A N 1
ATOM 7785 C CA . VAL A 1 987 ? -25.417 21.091 23.428 1.00 61.75 987 VAL A CA 1
ATOM 7786 C C . VAL A 1 987 ? -26.317 22.276 23.762 1.00 61.75 987 VAL A C 1
ATOM 7788 O O . VAL A 1 987 ? -26.785 22.385 24.897 1.00 61.75 987 VAL A O 1
ATOM 7791 N N . LYS A 1 988 ? -26.605 23.139 22.783 1.00 72.12 988 LYS A N 1
ATOM 7792 C CA . LYS A 1 988 ? -27.527 24.261 22.951 1.00 72.12 988 LYS A CA 1
ATOM 7793 C C . LYS A 1 988 ? -28.943 23.777 23.263 1.00 72.12 988 LYS A C 1
ATOM 7795 O O . LYS A 1 988 ? -29.537 24.243 24.229 1.00 72.12 988 LYS A O 1
ATOM 7800 N N . TYR A 1 989 ? -29.440 22.777 22.537 1.00 65.25 989 TYR A N 1
ATOM 7801 C CA . TYR A 1 989 ? -30.744 22.163 22.794 1.00 65.25 989 TYR A CA 1
ATOM 7802 C C . TYR A 1 989 ? -30.842 21.537 24.195 1.00 65.25 989 TYR A C 1
ATOM 7804 O O . TYR A 1 989 ? -31.865 21.675 24.863 1.00 65.25 989 TYR A O 1
ATOM 7812 N N . TYR A 1 990 ? -29.780 20.884 24.677 1.00 55.12 990 TYR A N 1
ATOM 7813 C CA . TYR A 1 990 ? -29.746 20.309 26.026 1.00 55.12 990 TYR A CA 1
ATOM 7814 C C . TYR A 1 990 ? -29.679 21.367 27.133 1.00 55.12 990 TYR A C 1
ATOM 7816 O O . TYR A 1 990 ? -30.311 21.188 28.172 1.00 55.12 990 TYR A O 1
ATOM 7824 N N . ASN A 1 991 ? -28.935 22.453 26.919 1.00 66.00 991 ASN A N 1
ATOM 7825 C CA . ASN A 1 991 ? -28.791 23.526 27.904 1.00 66.00 991 ASN A CA 1
ATOM 7826 C C . ASN A 1 991 ? -30.019 24.449 27.956 1.00 66.00 991 ASN A C 1
ATOM 7828 O O . ASN A 1 991 ? -30.358 24.951 29.023 1.00 66.00 991 ASN A O 1
ATOM 7832 N N . GLU A 1 992 ? -30.683 24.683 26.821 1.00 75.44 992 GLU A N 1
ATOM 7833 C CA . GLU A 1 992 ? -31.839 25.589 26.713 1.00 75.44 992 GLU A CA 1
ATOM 7834 C C . GLU A 1 992 ? -33.192 24.854 26.791 1.00 75.44 992 GLU A C 1
ATOM 7836 O O . GLU A 1 992 ? -34.235 25.485 26.983 1.00 75.44 992 GLU A O 1
ATOM 7841 N N . GLY A 1 993 ? -33.195 23.525 26.651 1.00 65.88 993 GLY A N 1
ATOM 7842 C CA . GLY A 1 993 ? -34.388 22.687 26.715 1.00 65.88 993 GLY A CA 1
ATOM 7843 C C . GLY A 1 993 ? -34.976 22.537 28.128 1.00 65.88 993 GLY A C 1
ATOM 7844 O O . GLY A 1 993 ? -34.317 22.834 29.124 1.00 65.88 993 GLY A O 1
ATOM 7845 N N . PRO A 1 994 ? -36.207 22.000 28.247 1.00 50.59 994 PRO A N 1
ATOM 7846 C CA . PRO A 1 994 ? -36.979 21.921 29.499 1.00 50.59 994 PRO A CA 1
ATOM 7847 C C . PRO A 1 994 ? -36.374 21.023 30.594 1.00 50.59 994 PRO A C 1
ATOM 7849 O O . PRO A 1 994 ? -36.978 20.875 31.646 1.00 50.59 994 PRO A O 1
ATOM 7852 N N . TRP A 1 995 ? -35.221 20.403 30.334 1.00 47.09 995 TRP A N 1
ATOM 7853 C CA . TRP A 1 995 ? -34.462 19.596 31.293 1.00 47.09 995 TRP A CA 1
ATOM 7854 C C . TRP A 1 995 ? -33.232 20.329 31.857 1.00 47.09 995 TRP A C 1
ATOM 7856 O O . TRP A 1 995 ? -32.635 19.847 32.817 1.00 47.09 995 TRP A O 1
ATOM 7866 N N . GLY A 1 996 ? -32.810 21.431 31.219 1.00 41.94 996 GLY A N 1
ATOM 7867 C CA . GLY A 1 996 ? -31.711 22.292 31.671 1.00 41.94 996 GLY A CA 1
ATOM 7868 C C . GLY A 1 996 ? -32.172 23.455 32.558 1.00 41.94 996 GLY A C 1
ATOM 7869 O O . GLY A 1 996 ? -31.357 24.018 33.289 1.00 41.94 996 GLY A O 1
ATOM 7870 N N . LYS A 1 997 ? -33.470 23.782 32.516 1.00 39.78 997 LYS A N 1
ATOM 7871 C CA . LYS A 1 997 ? -34.181 24.531 33.563 1.00 39.78 997 LYS A CA 1
ATOM 7872 C C . LYS A 1 997 ? -34.740 23.552 34.581 1.00 39.78 997 LYS A C 1
ATOM 7874 O O . LYS A 1 997 ? -34.746 23.921 35.775 1.00 39.78 997 LYS A O 1
#

Secondary structure (DSSP, 8-state):
--PPPHHHHHHHHHHHSS-TTHHHHHHHHHHHHHHTT-HHHHHTSSSHHHHHHHSHHHHHHHHHHHHHHHHS-TTTSSS---TTSTTT---EEEEEEEEEEETTS-BGGG-SS-S-SEEEEEETTEE-PPSSSSTT---EEEEE-SSSEEEEEEEEEE--SEEEEE--SS-GGGSEEEEEEEEESSSSEEEEEE-SBTTB--EEEEEETTPPPPGGG-EE--SPPPTT-EEEEETTT----HHHHHHHHHHHHHHHHHHHHTT-THHHHHHHHHHHHHHHHHHHHS-S---THHHHHHHHHHHHS-HHHHHHHHHHHHTTTTS---------------HHHHHHHHHHHHHHHHHHHH---PPPP-----S--SSHHHHHHHHH----SHHHHHHHHHHHHHHHHHHHHHHHHHHHHHH----EEE--PPPPHHHHHHHHHHHSTT-GGG-TTSSEEEEEESSHHHHHHHHHHHHH-TTEEEEEEEE-SSTT-S-GGG-S--EEEEEEEE--HHHHHTT-TTPPEEEEEEEHHHHHHS-HHHHHHHHHHHHHHT--HHHHHHHHHHH--HHHHHTT--THHHHHHHHHHHHTTTSTTSSHHHHHHHHHHHTTSS-HHHHHHHHHHHHHHS--SHHHHHHHHHHHHHHHHTTS-GGGSS-HHHHHTTSHHHHHHHHHHHHHHHHHHHSTTSHHHHHHS---EEEEEEEEEEEEESSTTS-S-SS---EEEEEETTEE-SPPEEPEEETTEEEEEEEEEEEESEEEEE---STT-GGGSEEEEEEEEE---S-GGGS-GGG-EEEEESEEEEPTTT--EEEE-SSPP---SPTT-EEEEE-SPPHHHHIIIIITHHHHHHHHHHHHHHHHTT-HHHHHHHHHHHHHHHHHHHHHHHHHHHHTT--HHHHHHHHHHHHHHHHHHHHHHH-GGGHHHHHHHHHHHHHHHHHHHHHHHHSS--PPP-THHHHHHHHHHHHHHHHHHHHHHHHHHHHHSTTT-

Organism: Guillardia theta (strain CCMP2712) (NCBI:txid905079)

Foldseek 3Di:
DDDDDVVVVVVVVVVVPPDPCPVVCVVVVVVVCLVVPVLPVCCVDPCNPVSQLVDPVVVVVLVVVLVCLVVVPPPPVLVPDPPPCVVVFFFFFKKKKFFQAFQLGDGDLSQQEQQFPDKAFADPNDTPDDPDPDPPDDFWDWDPDHRTMIMIGGPDRDGTQWMKTWGAPDDLRSHGQWMWIWGHRVVFKIFTFAACELLDGDHTDIDGPPDDDDPNRIHGYPDRDDHGDMDIRGNVNSCPCVVSVVVVVLSVLLSVLSVVCSVDVVSLLVNLVVLCVVQVCVVVPDVDDRPCVSVCVSVCSVVVDPVVVVVVVVVVPPPPPPPPPPDDDDDDDDDDDDPVVVVVLVVLLVVVVCVQPVDDDDDDDDDDDDDDDDCVVLLVLLVPDQPPFDLLLVLLQVLVLVVVLVVVVVLQVCLCVVPVFQKDWDRDDFDDPVRQLVCCCPPVVVRNSPSQARAETEIEGQDSVSVVVSVVSLVVDPQKAFPHWDQQLDPPPPVPVQPQFGWTKTWIFGHDPLCSLLSNRVRTYIYTYYYPVSVVVCDPVNVVVSVVSCVVPVQPPVVVVVVVVVVPPVVVVVVPPDPPVVVVVVPVVPVVVPPPPPPVVVVVVVVVVPPPPDDPVVVVSVVSSCSNSDDDCPVVVVSVVVVVCVVVCLVQQLPPDQQSQLSLLLDPVSLVVLLVVLVVLCCQQPNVVHPVCLQVVQPKDKFFKKKKFFPAFQANPDWFDDPWWKWKFADDPNHTFDDTATFDGDTRMTMGGDPDTDIHQKMKMAGGQDPPCRRGHRFFIWMWGAPDDDDRVPDDPVRTDTQEILDFDQDLRNRFTPHDRVGTNPPVPRHRDIGMGGRRRDVLSCLLRNVLSVQSSQLSNQLSVVVVVVNNLVSLLSNLSNQQVSLVSLQVSLVVCVVVVHDNLSSQLSNLLSPLSNQLSVCSNSRSSCNVVSVLVSVVSNQVSVVSNCVVPVSDDDDDRPCVSVVVVVVVVVSVVVVVVVVVVVVCCCCVPPNVD

pLDDT: mean 73.09, std 21.08, range [26.36, 98.06]

Sequence (997 aa):
MAEFPQVWLDYLVASSQGKGHRLQDSLEAAWTKIASQKLFEVLCSPHPFTWFLSARIFRVALVLVAFLLFFAPPFESALWSFGSIQEAEGPARYFRFTARKLQNGLAGPAITSPGIQSFGVLKGNCMIPMPGVSNDQEHFYVQRGAKASLTLRSDSLLSFNGFYLITPNISSGLLPVEFTLESSSDGEHWRVYVMPSMLSLARVATVSVGEDVPMEDFSRGFPPWQPKQLYQIDWNAITCRWPAFASIVERLLKGLGLLLAVSVCLGYFLAAVVGISQFIVRVSSCNLKADYVVLIESLTILFLFPCPLVFHECLACHRKARKTAKLRQFRMAYNPVTEEDSRTDMDRIRALETFASSRRFRTPSKFAASEAFTSFASVSLAETKEITNFDQLNAQGVTMQKLLVDKLLVLVERLQTAHGSTARFEETPMKSFEASCEKILRKYHGDVARHTDLVRQSIMFDRIQDIADCLQTLMEDREVVIVSLKNRLAGRDKVKNLGHVRDVCLKARLITEQTRFYGICAFVCEIRLVLTCLQSAATTSMLKDLKGYRRMHQVNISIRCLLFWSRLDCSAWIRRLKHHKIHKLSRVLVETLAETGREAGSLNSLFRSAAHTLTDEERHKDLLRQRCLFAGDTLGKRLQELQHAVKKSSASSVLFTSIPCTLAMQKTWFKALLIIWGIFYAVRGFGEGGLWQTYMRKQVFQVRSARMIVLQRRQDSVSAGGNYSLQLGWMLNGCKTSSAVQGVEDGDIFYFSFPSLESANAFYFITDSRSGTEGRDPVRFRLDVTSASGSPWQLANTSWTLKSGTKCDWDRYNAACIPRWDETYPTDLQRGAENVISLVTPLYMAAGTVFFLFPVVLGCFSGPIVSILGRPRMGVVCFSFAFWGTGVLGIAAAISSAVHGDSAGVALLFFLLGWGSSTTGLSLVFWEEKFLPTVLFNACITVVASISFYFITLGGGNFQFPITGLVLLLMRRRAIHRAWLGIEDDVKYYNEGPWGK